Protein AF-0000000084926628 (afdb_homodimer)

pLDDT: mean 93.68, std 7.26, range [48.06, 98.94]

Foldseek 3Di:
DVVVVVPDDVVVVVVVQDFQELFWFALRPDPVLDDPCLVPVPPVQFAADDPPDAHLLDGDPPNVVLQVVVCVLQVFPGKHKALQFLLLLLLLLDVLPDAAAAEEEEAQQDFVSNVVSCQVRNYFYHYFYADADQLQGDGAEGDLVSLLVSLVPDRHQEYEYEAPALQFHGYQLLSNLVSSVVSNHAYEYEDQQVQLQSLQPHAASVNSRHQKYKYNCRGAWQADPSIIMMGGRDDPVSVVSSSVSSSVRGDSGDTVSRVVRSSVRVVSSNVCVNVLVVLVVVQLCVLCVVQVVQWPVVDPRGDSQKTKGFLVQQVDFQVVLVVLCVVLRHDANDRWGGITIRGHHSNCSVDHCVSVSVSVCVSNVPSHPSPDSDTAQHQDDFDQQDGQNVLVPFDKDKDQQLPQAQFFFSAFDADPVVRRTSHGGRTGCHPSSSVNVCRGHNPVCSRPDIGMTGDDD/DVVVVVPDDPVVVVVPQDFQELFWFALRPDPVLDDPCLVPVPPVQFAADDPPDAHLLDGDPPNVVLQVVVCVLQVFPGKHKALQFLLLLLLLLDVLPDAAAAEEEEAQQDFVSNVVSCQVRNYFYHYFYADADQLQGDGAEGDLVSLLVSLVPHRHQEYEYEAPALQFHGYQLLSNLVSSVVSNHAYEYEDQQVQLQSLQPHAASVNSRHQKYKYNCRGAWQADPSIIMMGGRDDPVSVVSSSVSSSVRGDSGDTVSRVVRSSVRVVSSNVCVNVLVVLVVVQLCVLCVVQVVQWPVVDPRGHSQKTKGFLVQQVDFQVVLVVLCVVLRHDANDRWGGITIRGHHSNCSVDHCVSVSVSVCVSNVPSHPRPDSDTAQHQDDFDQQDGQNVLVPFDKDKDQQVPQAQFFFSAFDADPVVRRTSHGGRTGCHPSSSVNVCRGHNPVCSRPDIGMTGDDD

Secondary structure (DSSP, 8-state):
-HHHHHT-HHHHHHTT---EEESSSTTTT-GGGS-HHHHT-TTTT-----SSS--TTS--SHHHHHHHHHHHHHT-SEEEEESSHHHHHHHHHHHHT--TT-EEEEETT--HHHHHHHHHHT-EEEEE---EETTTTEE-PPPHHHHHHHHHH---SEEEEESS-TT-BPP-HHHHHHHHHHTT-EEEEE-GGGTTTGGGTPPPTTTTT-SEEEEEHHHHSS--TT-EEEEE---HHHHHHHHHHHHHHS-SS--HHHHHHHHHHHHHHHHHHHHHHHHHHHHHHHHHGGGGGGBGGGSSSB-TTEEEEETTTTT--HHHHHHHHHHHTEEESEE-SSEEEEE--GGGGGS--HHHHHHHHHHHHS--------PPPPPP---B-S-GGGGGGS-EEEEEGGG-TTPBBSS-B--TTT---SB-TTBB--HHHHHHHHHHH-HHHHHH-EEEEE---/-HHHHHH-HHHHHHTT---EEESSSTTTT-GGGS-HHHHT-TTTT-----SSS--TTS--SHHHHHHHHHHHHHT-SEEEEESSHHHHHHHHHHHHT--TT-EEEEETT--HHHHHHHHHHT-EEEEE---EETTTTEE-PPPHHHHHHHHHH---SEEEEESS-TT-BPP-HHHHHHHHHHTT-EEEEE-GGGTTTGGGTPPPTTTTT-SEEEEEHHHHSS--TT-EEEEE---HHHHHHHHHHHHHHS-SS--HHHHHHHHHHHHHHHHHHHHHHHHHHHHHHHHHGGGGGGBGGGSTTB-TTEEEEETTTTT--HHHHHHHHHHHTEEESEE-SSEEEEE--GGGGGS--HHHHHHHHHHHSS--------PPPPPP---B-S-GGGGGGS-EEEEEGGG-TTPBBSS-B--TTT---SB-TTBB--HHHHHHHHHHH-HHHHHH-EEEEE---

Solvent-accessible surface area (backbone atoms only — not comparable to full-atom values): 47234 Å² total; per-residue (Å²): 110,69,70,54,60,72,66,38,51,53,51,60,57,56,70,68,68,77,56,49,60,24,22,64,30,12,39,54,42,53,56,86,83,49,57,66,69,66,41,51,33,53,41,68,45,51,39,45,71,42,95,87,39,56,31,91,84,64,47,78,45,48,56,34,53,51,47,52,49,49,21,62,74,71,70,34,73,40,63,48,82,35,73,42,17,46,46,47,53,52,42,21,55,50,55,52,72,55,54,75,66,36,44,38,32,30,37,58,80,35,55,45,50,58,57,34,41,29,36,75,51,36,28,35,80,40,78,39,76,47,40,72,40,39,83,78,57,43,72,53,48,63,50,67,67,60,50,51,59,49,58,74,72,50,85,37,55,37,36,43,40,60,33,27,34,91,73,12,38,49,54,67,45,45,63,53,28,54,51,32,53,73,70,69,30,48,38,35,33,43,16,38,75,42,44,48,28,65,38,52,72,40,81,43,54,48,78,32,57,25,36,29,26,33,22,15,36,10,48,28,32,53,21,50,61,20,29,13,39,39,36,25,62,51,55,69,74,57,44,54,46,37,52,51,32,44,46,47,74,42,45,92,44,53,41,40,45,60,52,36,42,35,51,50,22,51,49,48,29,64,74,42,26,43,62,31,39,55,52,31,50,56,51,47,52,64,66,37,58,88,49,39,91,41,30,55,75,72,48,79,64,47,39,82,45,34,46,38,36,34,42,42,78,37,35,47,53,45,68,60,50,53,51,50,30,58,74,69,33,47,40,52,56,37,76,56,63,45,36,37,32,37,33,50,31,50,57,55,41,80,52,83,58,61,70,56,49,52,51,52,46,64,54,55,64,62,67,34,72,72,57,76,86,70,66,41,72,70,79,57,80,61,53,75,78,40,51,48,44,61,44,77,83,50,57,68,44,76,41,40,44,76,70,36,61,76,32,33,27,52,47,55,47,53,50,77,75,88,34,29,52,69,45,43,31,14,18,35,32,38,68,58,41,48,54,38,48,28,69,61,63,30,66,65,48,32,64,71,35,66,38,43,22,48,52,83,127,109,67,70,54,60,73,65,38,52,52,51,59,56,56,70,68,68,77,56,47,59,25,22,64,30,12,38,54,41,52,57,88,82,51,56,66,68,66,42,51,33,52,42,67,45,53,39,46,70,44,94,87,38,56,32,92,83,64,47,77,45,49,57,34,55,50,46,51,50,49,20,62,74,70,70,35,73,39,62,49,81,34,73,42,16,46,46,46,54,52,42,20,56,52,56,52,72,56,55,74,67,35,44,37,31,30,38,58,80,33,54,46,52,60,57,33,41,28,38,75,51,35,29,36,82,41,76,39,76,48,41,73,39,39,82,82,57,42,72,53,48,64,50,67,68,59,52,51,58,50,57,74,72,49,85,37,54,38,36,42,42,59,32,28,35,91,74,12,38,49,54,67,44,47,62,51,29,54,51,33,53,74,71,68,30,49,38,35,33,44,16,39,74,42,43,46,28,64,39,51,74,42,81,42,54,48,79,33,56,26,35,29,27,32,21,14,37,9,48,29,31,53,19,50,61,21,29,14,37,38,37,25,61,52,54,69,74,56,42,52,46,37,50,51,33,43,48,46,76,43,43,91,44,53,41,38,45,60,51,35,42,34,53,50,21,50,50,50,29,63,73,43,27,41,63,31,41,56,51,31,49,54,51,48,52,62,64,38,58,89,50,39,91,41,32,55,76,72,46,79,66,46,39,82,44,33,45,37,37,36,42,42,80,39,36,47,52,43,70,58,51,54,50,50,29,58,74,68,34,46,42,53,55,34,74,57,63,45,37,37,32,36,33,50,30,49,57,55,42,81,54,82,59,61,71,54,48,52,52,52,45,66,54,55,64,62,65,33,73,72,59,74,86,70,66,42,73,70,78,56,82,61,52,76,78,40,50,48,44,62,44,75,82,50,58,68,43,76,41,39,43,76,70,36,62,75,31,34,28,52,49,56,47,54,50,77,74,86,34,29,50,71,44,44,32,13,18,35,34,40,68,59,42,48,53,41,48,28,67,62,64,31,66,66,47,33,66,72,36,66,41,42,23,48,53,82,128

Radius of gyration: 27.92 Å; Cα contacts (8 Å, |Δi|>4): 1906; chains: 2; bounding box: 63×92×66 Å

InterPro domains:
  IPR000310 Orn/Lys/Arg decarboxylase, major domain [PF01276] (21-291)
  IPR008286 Orn/Lys/Arg decarboxylase, C-terminal [PF03711] (394-440)
  IPR015421 Pyridoxal phosphate-dependent transferase, major domain [G3DSA:3.40.640.10] (8-273)
  IPR015424 Pyridoxal phosphate-dependent transferase [SSF53383] (14-347)
  IPR036633 Orn/Lys/Arg decarboxylase, C-terminal domain superfamily [SSF55904] (323-442)
  IPR052357 Orn/Lys/Arg decarboxylase class-I [PTHR43277] (10-442)

Nearest PDB structures (foldseek):
  6y3x-assembly1_A  TM=7.630E-01  e=7.162E-21  Francisella tularensis subsp. novicida
  7p9b-assembly1_A  TM=7.305E-01  e=5.085E-19  Providencia stuartii
  4uqv-assembly3_D  TM=7.202E-01  e=1.427E-14  Methanocaldococcus jannaschii
  6yme-assembly1_A  TM=7.288E-01  e=4.422E-13  Aphanothece halophytica
  4uqv-assembly4_F  TM=6.726E-01  e=8.999E-13  Methanocaldococcus jannaschii

Organism: Caldicellulosiruptor owensensis (strain ATCC 700167 / DSM 13100 / OL) (NCBI:txid632518)

Structure (mmCIF, N/CA/C/O backbone):
data_AF-0000000084926628-model_v1
#
loop_
_entity.id
_entity.type
_entity.pdbx_description
1 polymer 'Orn/Lys/Arg decarboxylase major region'
#
loop_
_atom_site.group_PDB
_atom_site.id
_atom_site.type_symbol
_atom_site.label_atom_id
_atom_site.label_alt_id
_atom_site.label_comp_id
_atom_site.label_asym_id
_atom_site.label_entity_id
_atom_site.label_seq_id
_atom_site.pdbx_PDB_ins_code
_atom_site.Cartn_x
_atom_site.Cartn_y
_atom_site.Cartn_z
_atom_site.occupancy
_atom_site.B_iso_or_equiv
_atom_site.auth_seq_id
_atom_site.auth_comp_id
_atom_site.auth_asym_id
_atom_site.auth_atom_id
_atom_site.pdbx_PDB_model_num
ATOM 1 N N . MET A 1 1 ? -1.359 -4.133 31.547 1 74.25 1 MET A N 1
ATOM 2 C CA . MET A 1 1 ? -0.836 -4.73 30.328 1 74.25 1 MET A CA 1
ATOM 3 C C . MET A 1 1 ? -1.341 -6.16 30.156 1 74.25 1 MET A C 1
ATOM 5 O O . MET A 1 1 ? -1.734 -6.562 29.062 1 74.25 1 MET A O 1
ATOM 9 N N . ARG A 1 2 ? -1.558 -6.844 31.25 1 73.38 2 ARG A N 1
ATOM 10 C CA . ARG A 1 2 ? -2.039 -8.219 31.141 1 73.38 2 ARG A CA 1
ATOM 11 C C . ARG A 1 2 ? -3.482 -8.258 30.641 1 73.38 2 ARG A C 1
ATOM 13 O O . ARG A 1 2 ? -3.838 -9.094 29.812 1 73.38 2 ARG A O 1
ATOM 20 N N . ARG A 1 3 ? -4.215 -7.406 31.078 1 83.31 3 ARG A N 1
ATOM 21 C CA . ARG A 1 3 ? -5.617 -7.344 30.672 1 83.31 3 ARG A CA 1
ATOM 22 C C . ARG A 1 3 ? -5.758 -7.066 29.188 1 83.31 3 ARG A C 1
ATOM 24 O O . ARG A 1 3 ? -6.617 -7.641 28.516 1 83.31 3 ARG A O 1
ATOM 31 N N . ILE A 1 4 ? -4.852 -6.234 28.641 1 89.19 4 ILE A N 1
ATOM 32 C CA . ILE A 1 4 ? -4.879 -5.918 27.219 1 89.19 4 ILE A CA 1
ATOM 33 C C . ILE A 1 4 ? -4.559 -7.168 26.406 1 89.19 4 ILE A C 1
ATOM 35 O O . ILE A 1 4 ? -5.273 -7.496 25.453 1 89.19 4 ILE A O 1
ATOM 39 N N . LEU A 1 5 ? -3.576 -7.891 26.844 1 90 5 LEU A N 1
ATOM 40 C CA . LEU A 1 5 ? -3.1 -9.055 26.109 1 90 5 LEU A CA 1
ATOM 41 C C . LEU A 1 5 ? -4.188 -10.117 26 1 90 5 LEU A C 1
ATOM 43 O O . LEU A 1 5 ? -4.309 -10.797 24.984 1 90 5 LEU A O 1
ATOM 47 N N . GLU A 1 6 ? -4.969 -10.188 27.031 1 88.56 6 GLU A N 1
ATOM 48 C CA . GLU A 1 6 ? -6.035 -11.188 27.078 1 88.56 6 GLU A CA 1
ATOM 49 C C . GLU A 1 6 ? -7.137 -10.844 26.078 1 88.56 6 GLU A C 1
ATOM 51 O O . GLU A 1 6 ? -7.84 -11.742 25.594 1 88.56 6 GLU A O 1
ATOM 56 N N . ASN A 1 7 ? -7.184 -9.648 25.688 1 88.88 7 ASN A N 1
ATOM 57 C CA . ASN A 1 7 ? -8.273 -9.188 24.844 1 88.88 7 ASN A CA 1
ATOM 58 C C . ASN A 1 7 ? -7.879 -9.172 23.375 1 88.88 7 ASN A C 1
ATOM 60 O O . ASN A 1 7 ? -8.711 -8.922 22.5 1 88.88 7 ASN A O 1
ATOM 64 N N . LEU A 1 8 ? -6.629 -9.562 23.172 1 93.38 8 LEU A N 1
ATOM 65 C CA . LEU A 1 8 ? -6.164 -9.516 21.797 1 93.38 8 LEU A CA 1
ATOM 66 C C . LEU A 1 8 ? -6.621 -10.742 21.016 1 93.38 8 LEU A C 1
ATOM 68 O O . LEU A 1 8 ? -6.238 -11.867 21.344 1 93.38 8 LEU A O 1
ATOM 72 N N . LYS A 1 9 ? -7.402 -10.555 19.984 1 93.88 9 LYS A N 1
ATOM 73 C CA . LYS A 1 9 ? -7.961 -11.648 19.188 1 93.88 9 LYS A CA 1
ATOM 74 C C . LYS A 1 9 ? -6.941 -12.172 18.188 1 93.88 9 LYS A C 1
ATOM 76 O O . LYS A 1 9 ? -6.727 -13.383 18.078 1 93.88 9 LYS A O 1
ATOM 81 N N . ILE A 1 10 ? -6.289 -11.289 17.5 1 93.5 10 ILE A N 1
ATOM 82 C CA . ILE A 1 10 ? -5.379 -11.648 16.422 1 93.5 10 ILE A CA 1
ATOM 83 C C . ILE A 1 10 ? -4.113 -12.273 17 1 93.5 10 ILE A C 1
ATOM 85 O O . ILE A 1 10 ? -3.764 -13.406 16.641 1 93.5 10 ILE A O 1
ATOM 89 N N . LEU A 1 11 ? -3.504 -11.617 17.938 1 92.56 11 LEU A N 1
ATOM 90 C CA . LEU A 1 11 ? -2.25 -12.078 18.516 1 92.56 11 LEU A CA 1
ATOM 91 C C . LEU A 1 11 ? -2.43 -13.445 19.172 1 92.56 11 LEU A C 1
ATOM 93 O O . LEU A 1 11 ? -1.588 -14.328 19.016 1 92.56 11 LEU A O 1
ATOM 97 N N . ASN A 1 12 ? -3.494 -13.57 19.875 1 93.31 12 ASN A N 1
ATOM 98 C CA . ASN A 1 12 ? -3.717 -14.797 20.625 1 93.31 12 ASN A CA 1
ATOM 99 C C . ASN A 1 12 ? -3.975 -15.984 19.719 1 93.31 12 ASN A C 1
ATOM 101 O O . ASN A 1 12 ? -3.641 -17.125 20.047 1 93.31 12 ASN A O 1
ATOM 105 N N . ASN A 1 13 ? -4.531 -15.766 18.578 1 90.81 13 ASN A N 1
ATOM 106 C CA . ASN A 1 13 ? -4.711 -16.844 17.609 1 90.81 13 ASN A CA 1
ATOM 107 C C . ASN A 1 13 ? -3.412 -17.156 16.875 1 90.81 13 ASN A C 1
ATOM 109 O O . ASN A 1 13 ? -3.115 -18.328 16.625 1 90.81 13 ASN A O 1
ATOM 113 N N . LEU A 1 14 ? -2.643 -16.172 16.625 1 89.5 14 LEU A N 1
ATOM 114 C CA . LEU A 1 14 ? -1.388 -16.375 15.906 1 89.5 14 LEU A CA 1
ATOM 115 C C . LEU A 1 14 ? -0.381 -17.125 16.781 1 89.5 14 LEU A C 1
ATOM 117 O O . LEU A 1 14 ? 0.469 -17.844 16.266 1 89.5 14 LEU A O 1
ATOM 121 N N . LYS A 1 15 ? -0.484 -16.984 18.047 1 89.31 15 LYS A N 1
ATOM 122 C CA . LYS A 1 15 ? 0.419 -17.641 19 1 89.31 15 LYS A CA 1
ATOM 123 C C . LYS A 1 15 ? 0.349 -19.156 18.875 1 89.31 15 LYS A C 1
ATOM 125 O O . LYS A 1 15 ? 1.307 -19.859 19.203 1 89.31 15 LYS A O 1
ATOM 130 N N . THR A 1 16 ? -0.641 -19.594 18.391 1 85.5 16 THR A N 1
ATOM 131 C CA . THR A 1 16 ? -0.864 -21.031 18.359 1 85.5 16 THR A CA 1
ATOM 132 C C . THR A 1 16 ? -0.32 -21.641 17.062 1 85.5 16 THR A C 1
ATOM 134 O O . THR A 1 16 ? -0.328 -22.859 16.891 1 85.5 16 THR A O 1
ATOM 137 N N . TYR A 1 17 ? 0.209 -20.812 16.266 1 86.94 17 TYR A N 1
ATOM 138 C CA . TYR A 1 17 ? 0.706 -21.281 14.977 1 86.94 17 TYR A CA 1
ATOM 139 C C . TYR A 1 17 ? 2.082 -21.922 15.117 1 86.94 17 TYR A C 1
ATOM 141 O O . TYR A 1 17 ? 3.102 -21.234 15.078 1 86.94 17 TYR A O 1
ATOM 149 N N . ASN A 1 18 ? 2.143 -23.188 15.273 1 84.69 18 ASN A N 1
ATOM 150 C CA . ASN A 1 18 ? 3.379 -23.953 15.391 1 84.69 18 ASN A CA 1
ATOM 151 C C . ASN A 1 18 ? 3.449 -25.062 14.352 1 84.69 18 ASN A C 1
ATOM 153 O O . ASN A 1 18 ? 3.229 -26.234 14.664 1 84.69 18 ASN A O 1
ATOM 157 N N . PHE A 1 19 ? 3.879 -24.688 13.125 1 89.94 19 PHE A N 1
ATOM 158 C CA . PHE A 1 19 ? 3.869 -25.609 12 1 89.94 19 PHE A CA 1
ATOM 159 C C . PHE A 1 19 ? 5.141 -25.469 11.172 1 89.94 19 PHE A C 1
ATOM 161 O O . PHE A 1 19 ? 5.836 -24.453 11.266 1 89.94 19 PHE A O 1
ATOM 168 N N . LEU A 1 20 ? 5.465 -26.594 10.555 1 93.5 20 LEU A N 1
ATOM 169 C CA . LEU A 1 20 ? 6.41 -26.484 9.445 1 93.5 20 LEU A CA 1
ATOM 170 C C . LEU A 1 20 ? 5.82 -25.641 8.312 1 93.5 20 LEU A C 1
ATOM 172 O O . LEU A 1 20 ? 4.789 -26 7.746 1 93.5 20 LEU A O 1
ATOM 176 N N . ARG A 1 21 ? 6.539 -24.531 8.07 1 94.69 21 ARG A N 1
ATOM 177 C CA . ARG A 1 21 ? 6.02 -23.594 7.074 1 94.69 21 ARG A CA 1
ATOM 178 C C . ARG A 1 21 ? 6.551 -23.922 5.684 1 94.69 21 ARG A C 1
ATOM 180 O O . ARG A 1 21 ? 7.723 -23.688 5.387 1 94.69 21 ARG A O 1
ATOM 187 N N . LEU A 1 22 ? 5.707 -24.422 4.883 1 96.12 22 LEU A N 1
ATOM 188 C CA . LEU A 1 22 ? 6.043 -24.609 3.475 1 96.12 22 LEU A CA 1
ATOM 189 C C . LEU A 1 22 ? 5.188 -23.719 2.582 1 96.12 22 LEU A C 1
ATOM 191 O O . LEU A 1 22 ? 4.543 -24.203 1.65 1 96.12 22 LEU A O 1
ATOM 195 N N . HIS A 1 23 ? 5.121 -22.469 3.035 1 95 23 HIS A N 1
ATOM 196 C CA . HIS A 1 23 ? 4.438 -21.344 2.414 1 95 23 HIS A CA 1
ATOM 197 C C . HIS A 1 23 ? 5.199 -20.047 2.639 1 95 23 HIS A C 1
ATOM 199 O O . HIS A 1 23 ? 6.203 -20.031 3.354 1 95 23 HIS A O 1
ATOM 205 N N . MET A 1 24 ? 4.84 -19.031 1.979 1 93.5 24 MET A N 1
ATOM 206 C CA . MET A 1 24 ? 5.418 -17.703 2.209 1 93.5 24 MET A CA 1
ATOM 207 C C . MET A 1 24 ? 5.105 -17.203 3.619 1 93.5 24 MET A C 1
ATOM 209 O O . MET A 1 24 ? 4.105 -17.625 4.215 1 93.5 24 MET A O 1
ATOM 213 N N . PRO A 1 25 ? 5.992 -16.391 4.203 1 95.94 25 PRO A N 1
ATOM 214 C CA . PRO A 1 25 ? 7.137 -15.719 3.578 1 95.94 25 PRO A CA 1
ATOM 215 C C . PRO A 1 25 ? 8.398 -16.578 3.576 1 95.94 25 PRO A C 1
ATOM 217 O O . PRO A 1 25 ? 8.406 -17.672 4.164 1 95.94 25 PRO A O 1
ATOM 220 N N . GLY A 1 26 ? 9.359 -16.094 2.912 1 96.56 26 GLY A N 1
ATOM 221 C CA . GLY A 1 26 ? 10.555 -16.859 2.605 1 96.56 26 GLY A CA 1
ATOM 222 C C . GLY A 1 26 ? 11.422 -17.125 3.822 1 96.56 26 GLY A C 1
ATOM 223 O O . GLY A 1 26 ? 12.164 -18.109 3.854 1 96.56 26 GLY A O 1
ATOM 224 N N . HIS A 1 27 ? 11.328 -16.328 4.859 1 96.06 27 HIS A N 1
ATOM 225 C CA . HIS A 1 27 ? 12.172 -16.531 6.035 1 96.06 27 HIS A CA 1
ATOM 226 C C . HIS A 1 27 ? 11.617 -17.641 6.922 1 96.06 27 HIS A C 1
ATOM 228 O O . HIS A 1 27 ? 12.289 -18.094 7.852 1 96.06 27 HIS A O 1
ATOM 234 N N . LYS A 1 28 ? 10.406 -18.078 6.688 1 95.31 28 LYS A N 1
ATOM 235 C CA . LYS A 1 28 ? 9.805 -19.266 7.289 1 95.31 28 LYS A CA 1
ATOM 236 C C . LYS A 1 28 ? 9.672 -19.109 8.805 1 95.31 28 LYS A C 1
ATOM 238 O O . LYS A 1 28 ? 9.625 -20.094 9.531 1 95.31 28 LYS A O 1
ATOM 243 N N . GLY A 1 29 ? 9.75 -17.922 9.242 1 93 29 GLY A N 1
ATOM 244 C CA . GLY A 1 29 ? 9.641 -17.672 10.672 1 93 29 GLY A CA 1
ATOM 245 C C . GLY A 1 29 ? 10.875 -18.094 11.445 1 93 29 GLY A C 1
ATOM 246 O O . GLY A 1 29 ? 10.844 -18.172 12.68 1 93 29 GLY A O 1
ATOM 247 N N . ARG A 1 30 ? 11.945 -18.281 10.789 1 92.69 30 ARG A N 1
ATOM 248 C CA . ARG A 1 30 ? 13.164 -18.781 11.414 1 92.69 30 ARG A CA 1
ATOM 249 C C . ARG A 1 30 ? 13.977 -17.656 12.016 1 92.69 30 ARG A C 1
ATOM 251 O O . ARG A 1 30 ? 14.531 -16.828 11.289 1 92.69 30 ARG A O 1
ATOM 258 N N . GLU A 1 31 ? 14.227 -17.766 13.266 1 90.94 31 GLU A N 1
ATOM 259 C CA . GLU A 1 31 ? 14.906 -16.688 13.977 1 90.94 31 GLU A CA 1
ATOM 260 C C . GLU A 1 31 ? 16.422 -16.781 13.805 1 90.94 31 GLU A C 1
ATOM 262 O O . GLU A 1 31 ? 17.109 -15.758 13.867 1 90.94 31 GLU A O 1
ATOM 267 N N . GLU A 1 32 ? 16.922 -17.906 13.523 1 89.5 32 GLU A N 1
ATOM 268 C CA . GLU A 1 32 ? 18.344 -18.188 13.547 1 89.5 32 GLU A CA 1
ATOM 269 C C . GLU A 1 32 ? 19.078 -17.438 12.438 1 89.5 32 GLU A C 1
ATOM 271 O O . GLU A 1 32 ? 20.297 -17.219 12.508 1 89.5 32 GLU A O 1
ATOM 276 N N . ILE A 1 33 ? 18.328 -17 11.484 1 91.75 33 ILE A N 1
ATOM 277 C CA . ILE A 1 33 ? 19 -16.391 10.344 1 91.75 33 ILE A CA 1
ATOM 278 C C . ILE A 1 33 ? 19.078 -14.875 10.539 1 91.75 33 ILE A C 1
ATOM 280 O O . ILE A 1 33 ? 19.672 -14.164 9.719 1 91.75 33 ILE A O 1
ATOM 284 N N . PHE A 1 34 ? 18.516 -14.383 11.594 1 93.62 34 PHE A N 1
ATOM 285 C CA . PHE A 1 34 ? 18.484 -12.945 11.828 1 93.62 34 PHE A CA 1
ATOM 286 C C . PHE A 1 34 ? 19.328 -12.578 13.047 1 93.62 34 PHE A C 1
ATOM 288 O O . PHE A 1 34 ? 19.25 -13.242 14.078 1 93.62 34 PHE A O 1
ATOM 295 N N . PRO A 1 35 ? 20.172 -11.562 12.883 1 94.38 35 PRO A N 1
ATOM 296 C CA . PRO A 1 35 ? 20.859 -11.062 14.07 1 94.38 35 PRO A CA 1
ATOM 297 C C . PRO A 1 35 ? 19.922 -10.352 15.047 1 94.38 35 PRO A C 1
ATOM 299 O O . PRO A 1 35 ? 18.812 -9.961 14.672 1 94.38 35 PRO A O 1
ATOM 302 N N . ASP A 1 36 ? 20.375 -10.086 16.219 1 91.94 36 ASP A N 1
ATOM 303 C CA . ASP A 1 36 ? 19.547 -9.531 17.297 1 91.94 36 ASP A CA 1
ATOM 304 C C . ASP A 1 36 ? 19.016 -8.148 16.922 1 91.94 36 ASP A C 1
ATOM 306 O O . ASP A 1 36 ? 17.891 -7.797 17.266 1 91.94 36 ASP A O 1
ATOM 310 N N . ILE A 1 37 ? 19.781 -7.438 16.281 1 91.44 37 ILE A N 1
ATOM 311 C CA . ILE A 1 37 ? 19.406 -6.062 15.977 1 91.44 37 ILE A CA 1
ATOM 312 C C . ILE A 1 37 ? 18.188 -6.059 15.039 1 91.44 37 ILE A C 1
ATOM 314 O O . ILE A 1 37 ? 17.359 -5.152 15.102 1 91.44 37 ILE A O 1
ATOM 318 N N . ILE A 1 38 ? 18.078 -7.07 14.219 1 91.69 38 ILE A N 1
ATOM 319 C CA . ILE A 1 38 ? 16.953 -7.191 13.312 1 91.69 38 ILE A CA 1
ATOM 320 C C . ILE A 1 38 ? 15.742 -7.738 14.078 1 91.69 38 ILE A C 1
ATOM 322 O O . ILE A 1 38 ? 14.617 -7.258 13.898 1 91.69 38 ILE A O 1
ATOM 326 N N . LYS A 1 39 ? 15.961 -8.656 14.953 1 90.88 39 LYS A N 1
ATOM 327 C CA . LYS A 1 39 ? 14.883 -9.25 15.742 1 90.88 39 LYS A CA 1
ATOM 328 C C . LYS A 1 39 ? 14.273 -8.227 16.703 1 90.88 39 LYS A C 1
ATOM 330 O O . LYS A 1 39 ? 13.078 -8.289 17 1 90.88 39 LYS A O 1
ATOM 335 N N . ASN A 1 40 ? 15.102 -7.285 17.062 1 88.5 40 ASN A N 1
ATOM 336 C CA . ASN A 1 40 ? 14.656 -6.266 18.016 1 88.5 40 ASN A CA 1
ATOM 337 C C . ASN A 1 40 ? 14.516 -4.902 17.344 1 88.5 40 ASN A C 1
ATOM 339 O O . ASN A 1 40 ? 14.812 -3.875 17.953 1 88.5 40 ASN A O 1
ATOM 343 N N . ILE A 1 41 ? 14.086 -4.953 16.219 1 89.12 41 ILE A N 1
ATOM 344 C CA . ILE A 1 41 ? 14.102 -3.748 15.398 1 89.12 41 ILE A CA 1
ATOM 345 C C . ILE A 1 41 ? 12.984 -2.811 15.844 1 89.12 41 ILE A C 1
ATOM 347 O O . ILE A 1 41 ? 13.102 -1.589 15.711 1 89.12 41 ILE A O 1
ATOM 351 N N . TYR A 1 42 ? 11.852 -3.271 16.406 1 88.75 42 TYR A N 1
ATOM 352 C CA . TYR A 1 42 ? 10.758 -2.469 16.953 1 88.75 42 TYR A CA 1
ATOM 353 C C . TYR A 1 42 ? 10.984 -2.158 18.422 1 88.75 42 TYR A C 1
ATOM 355 O O . TYR A 1 42 ? 11.57 -2.965 19.156 1 88.75 42 TYR A O 1
ATOM 363 N N . PRO A 1 43 ? 10.594 -1.089 18.891 1 91.19 43 PRO A N 1
ATOM 364 C CA . PRO A 1 43 ? 9.969 0.026 18.172 1 91.19 43 PRO A CA 1
ATOM 365 C C . PRO A 1 43 ? 10.977 1.089 17.734 1 91.19 43 PRO A C 1
ATOM 367 O O . PRO A 1 43 ? 10.633 2.01 17 1 91.19 43 PRO A O 1
ATOM 370 N N . GLY A 1 44 ? 12.172 0.909 18.125 1 90.5 44 GLY A N 1
ATOM 371 C CA . GLY A 1 44 ? 13.18 1.949 18.016 1 90.5 44 GLY A CA 1
ATOM 372 C C . GLY A 1 44 ? 13.438 2.381 16.578 1 90.5 44 GLY A C 1
ATOM 373 O O . GLY A 1 44 ? 13.664 3.562 16.312 1 90.5 44 GLY A O 1
ATOM 374 N N . PHE A 1 45 ? 13.305 1.46 15.664 1 91.94 45 PHE A N 1
ATOM 375 C CA . PHE A 1 45 ? 13.648 1.754 14.273 1 91.94 45 PHE A CA 1
ATOM 376 C C . PHE A 1 45 ? 12.398 2.109 13.477 1 91.94 45 PHE A C 1
ATOM 378 O O . PHE A 1 45 ? 12.492 2.404 12.281 1 91.94 45 PHE A O 1
ATOM 385 N N . ASP A 1 46 ? 11.281 2.051 14.156 1 93.88 46 ASP A N 1
ATOM 386 C CA . ASP A 1 46 ? 10.062 2.438 13.469 1 93.88 46 ASP A CA 1
ATOM 387 C C . ASP A 1 46 ? 9.984 3.953 13.289 1 93.88 46 ASP A C 1
ATOM 389 O O . ASP A 1 46 ? 9.352 4.645 14.094 1 93.88 46 ASP A O 1
ATOM 393 N N . LEU A 1 47 ? 10.602 4.375 12.227 1 92.31 47 LEU A N 1
ATOM 394 C CA . LEU A 1 47 ? 10.688 5.773 11.82 1 92.31 47 LEU A CA 1
ATOM 395 C C . LEU A 1 47 ? 10.133 5.961 10.414 1 92.31 47 LEU A C 1
ATOM 397 O O . LEU A 1 47 ? 9.844 4.984 9.719 1 92.31 47 LEU A O 1
ATOM 401 N N . THR A 1 48 ? 9.859 7.176 10.117 1 87.06 48 THR A N 1
ATOM 402 C CA . THR A 1 48 ? 9.562 7.594 8.75 1 87.06 48 THR A CA 1
ATOM 403 C C . THR A 1 48 ? 10.438 8.773 8.336 1 87.06 48 THR A C 1
ATOM 405 O O . THR A 1 48 ? 11.5 9 8.93 1 87.06 48 THR A O 1
ATOM 408 N N . GLU A 1 49 ? 10.07 9.43 7.266 1 85.56 49 GLU A N 1
ATOM 409 C CA . GLU A 1 49 ? 10.859 10.562 6.789 1 85.56 49 GLU A CA 1
ATOM 410 C C . GLU A 1 49 ? 10.781 11.734 7.77 1 85.56 49 GLU A C 1
ATOM 412 O O . GLU A 1 49 ? 9.703 12.094 8.227 1 85.56 49 GLU A O 1
ATOM 417 N N . THR A 1 50 ? 11.953 12.148 8.211 1 83.56 50 THR A N 1
ATOM 418 C CA . THR A 1 50 ? 12.125 13.352 9.016 1 83.56 50 THR A CA 1
ATOM 419 C C . THR A 1 50 ? 13.242 14.219 8.461 1 83.56 50 THR A C 1
ATOM 421 O O . THR A 1 50 ? 13.812 13.914 7.414 1 83.56 50 THR A O 1
ATOM 424 N N . LEU A 1 51 ? 13.484 15.227 9.094 1 79.62 51 LEU A N 1
ATOM 425 C CA . LEU A 1 51 ? 14.617 16.078 8.742 1 79.62 51 LEU A CA 1
ATOM 426 C C . LEU A 1 51 ? 15.93 15.297 8.852 1 79.62 51 LEU A C 1
ATOM 428 O O . LEU A 1 51 ? 16.891 15.602 8.141 1 79.62 51 LEU A O 1
ATOM 432 N N . TRP A 1 52 ? 15.883 14.234 9.648 1 82.88 52 TRP A N 1
ATOM 433 C CA . TRP A 1 52 ? 17.141 13.539 9.938 1 82.88 52 TRP A CA 1
ATOM 434 C C . TRP A 1 52 ? 17.156 12.172 9.266 1 82.88 52 TRP A C 1
ATOM 436 O O . TRP A 1 52 ? 18.156 11.453 9.352 1 82.88 52 TRP A O 1
ATOM 446 N N . THR A 1 53 ? 16.078 11.961 8.695 1 89.5 53 THR A N 1
ATOM 447 C CA . THR A 1 53 ? 16.047 10.656 8.039 1 89.5 53 THR A CA 1
ATOM 448 C C . THR A 1 53 ? 15.859 10.812 6.535 1 89.5 53 THR A C 1
ATOM 450 O O . THR A 1 53 ? 15.359 11.836 6.066 1 89.5 53 THR A O 1
ATOM 453 N N . ASP A 1 54 ? 16.375 10.062 5.668 1 92.38 54 ASP A N 1
ATOM 454 C CA . ASP A 1 54 ? 16.172 10.047 4.223 1 92.38 54 ASP A CA 1
ATOM 455 C C . ASP A 1 54 ? 14.711 9.805 3.879 1 92.38 54 ASP A C 1
ATOM 457 O O . ASP A 1 54 ? 13.852 9.789 4.766 1 92.38 54 ASP A O 1
ATOM 461 N N . ASN A 1 55 ? 14.383 9.883 2.623 1 92 55 ASN A N 1
ATOM 462 C CA . ASN A 1 55 ? 13.008 9.742 2.146 1 92 55 ASN A CA 1
ATOM 463 C C . ASN A 1 55 ? 12.898 8.664 1.074 1 92 55 ASN A C 1
ATOM 465 O O . ASN A 1 55 ? 13.469 8.797 -0.01 1 92 55 ASN A O 1
ATOM 469 N N . LEU A 1 56 ? 12.164 7.641 1.394 1 92 56 LEU A N 1
ATOM 470 C CA . LEU A 1 56 ? 12.031 6.512 0.478 1 92 56 LEU A CA 1
ATOM 471 C C . LEU A 1 56 ? 11.453 6.957 -0.857 1 92 56 LEU A C 1
ATOM 473 O O . LEU A 1 56 ? 11.836 6.449 -1.911 1 92 56 LEU A O 1
ATOM 477 N N . LEU A 1 57 ? 10.523 7.926 -0.848 1 92.25 57 LEU A N 1
ATOM 478 C CA . LEU A 1 57 ? 9.82 8.352 -2.055 1 92.25 57 LEU A CA 1
ATOM 479 C C . LEU A 1 57 ? 10.641 9.375 -2.828 1 92.25 57 LEU A C 1
ATOM 481 O O . LEU A 1 57 ? 10.336 9.68 -3.984 1 92.25 57 LEU A O 1
ATOM 485 N N . GLU A 1 58 ? 11.609 9.938 -2.209 1 91.06 58 GLU A N 1
ATOM 486 C CA . GLU A 1 58 ? 12.586 10.836 -2.832 1 91.06 58 GLU A CA 1
ATOM 487 C C . GLU A 1 58 ? 13.969 10.656 -2.217 1 91.06 58 GLU A C 1
ATOM 489 O O . GLU A 1 58 ? 14.5 11.586 -1.603 1 91.06 58 GLU A O 1
ATOM 494 N N . PRO A 1 59 ? 14.547 9.547 -2.473 1 94.88 59 PRO A N 1
ATOM 495 C CA . PRO A 1 59 ? 15.805 9.227 -1.798 1 94.88 59 PRO A CA 1
ATOM 496 C C . PRO A 1 59 ? 16.953 10.141 -2.223 1 94.88 59 PRO A C 1
ATOM 498 O O . PRO A 1 59 ? 17.141 10.383 -3.418 1 94.88 59 PRO A O 1
ATOM 501 N N . ARG A 1 60 ? 17.719 10.609 -1.28 1 93.12 60 ARG A N 1
ATOM 502 C CA . ARG A 1 60 ? 18.844 11.5 -1.555 1 93.12 60 ARG A CA 1
ATOM 503 C C . ARG A 1 60 ? 20.094 11.055 -0.808 1 93.12 60 ARG A C 1
ATOM 505 O O . ARG A 1 60 ? 21.203 11.43 -1.172 1 93.12 60 ARG A O 1
ATOM 512 N N . GLY A 1 61 ? 19.953 10.25 0.214 1 95.44 61 GLY A N 1
ATOM 513 C CA . GLY A 1 61 ? 21.062 9.828 1.061 1 95.44 61 GLY A CA 1
ATOM 514 C C . GLY A 1 61 ? 21.281 8.328 1.046 1 95.44 61 GLY A C 1
ATOM 515 O O . GLY A 1 61 ? 21.516 7.738 -0.014 1 95.44 61 GLY A O 1
ATOM 516 N N . TYR A 1 62 ? 21.188 7.77 2.248 1 95.5 62 TYR A N 1
ATOM 517 C CA . TYR A 1 62 ? 21.562 6.371 2.404 1 95.5 62 TYR A CA 1
ATOM 518 C C . TYR A 1 62 ? 20.578 5.449 1.698 1 95.5 62 TYR A C 1
ATOM 520 O O . TYR A 1 62 ? 20.938 4.352 1.269 1 95.5 62 TYR A O 1
ATOM 528 N N . ILE A 1 63 ? 19.375 5.875 1.525 1 97.06 63 ILE A N 1
ATOM 529 C CA . ILE A 1 63 ? 18.422 5.059 0.785 1 97.06 63 ILE A CA 1
ATOM 530 C C . ILE A 1 63 ? 18.781 5.055 -0.698 1 97.06 63 ILE A C 1
ATOM 532 O O . ILE A 1 63 ? 18.719 4.016 -1.358 1 97.06 63 ILE A O 1
ATOM 536 N N . LYS A 1 64 ? 19.156 6.227 -1.206 1 97.38 64 LYS A N 1
ATOM 537 C CA . LYS A 1 64 ? 19.641 6.305 -2.586 1 97.38 64 LYS A CA 1
ATOM 538 C C . LYS A 1 64 ? 20.844 5.41 -2.807 1 97.38 64 LYS A C 1
ATOM 540 O O . LYS A 1 64 ? 20.938 4.719 -3.822 1 97.38 64 LYS A O 1
ATOM 545 N N . GLU A 1 65 ? 21.75 5.477 -1.865 1 97.38 65 GLU A N 1
ATOM 546 C CA . GLU A 1 65 ? 22.953 4.641 -1.953 1 97.38 65 GLU A CA 1
ATOM 547 C C . GLU A 1 65 ? 22.578 3.158 -2.016 1 97.38 65 GLU A C 1
ATOM 549 O O . GLU A 1 65 ? 23.156 2.404 -2.807 1 97.38 65 GLU A O 1
ATOM 554 N N . PHE A 1 66 ? 21.719 2.812 -1.2 1 97.5 66 PHE A N 1
ATOM 555 C CA . PHE A 1 66 ? 21.234 1.438 -1.181 1 97.5 66 PHE A CA 1
ATOM 556 C C . PHE A 1 66 ? 20.625 1.059 -2.525 1 97.5 66 PHE A C 1
ATOM 558 O O . PHE A 1 66 ? 20.969 0.027 -3.104 1 97.5 66 PHE A O 1
ATOM 565 N N . LEU A 1 67 ? 19.734 1.882 -3.105 1 98.31 67 LEU A N 1
ATOM 566 C CA . LEU A 1 67 ? 19.047 1.602 -4.363 1 98.31 67 LEU A CA 1
ATOM 567 C C . LEU A 1 67 ? 20.031 1.626 -5.531 1 98.31 67 LEU A C 1
ATOM 569 O O . LEU A 1 67 ? 19.875 0.867 -6.492 1 98.31 67 LEU A O 1
ATOM 573 N N . ASP A 1 68 ? 21.016 2.473 -5.469 1 98.12 68 ASP A N 1
ATOM 574 C CA . ASP A 1 68 ? 22.078 2.457 -6.48 1 98.12 68 ASP A CA 1
ATOM 575 C C . ASP A 1 68 ? 22.812 1.119 -6.484 1 98.12 68 ASP A C 1
ATOM 577 O O . ASP A 1 68 ? 23.172 0.607 -7.547 1 98.12 68 ASP A O 1
ATOM 581 N N . GLY A 1 69 ? 23.031 0.619 -5.258 1 98 69 GLY A N 1
ATOM 582 C CA . GLY A 1 69 ? 23.625 -0.705 -5.152 1 98 69 GLY A CA 1
ATOM 583 C C . GLY A 1 69 ? 22.766 -1.793 -5.773 1 98 69 GLY A C 1
ATOM 584 O O . GLY A 1 69 ? 23.297 -2.725 -6.391 1 98 69 GLY A O 1
ATOM 585 N N . ILE A 1 70 ? 21.5 -1.662 -5.613 1 98.38 70 ILE A N 1
ATOM 586 C CA . ILE A 1 70 ? 20.562 -2.6 -6.215 1 98.38 70 ILE A CA 1
ATOM 587 C C . ILE A 1 70 ? 20.688 -2.537 -7.738 1 98.38 70 ILE A C 1
ATOM 589 O O . ILE A 1 70 ? 20.75 -3.572 -8.406 1 98.38 70 ILE A O 1
ATOM 593 N N . ASN A 1 71 ? 20.688 -1.344 -8.289 1 98.62 71 ASN A N 1
ATOM 594 C CA . ASN A 1 71 ? 20.797 -1.163 -9.734 1 98.62 71 ASN A CA 1
ATOM 595 C C . ASN A 1 71 ? 22.094 -1.764 -10.273 1 98.62 71 ASN A C 1
ATOM 597 O O . ASN A 1 71 ? 22.094 -2.373 -11.344 1 98.62 71 ASN A O 1
ATOM 601 N N . THR A 1 72 ? 23.125 -1.614 -9.539 1 98.44 72 THR A N 1
ATOM 602 C CA . THR A 1 72 ? 24.406 -2.189 -9.945 1 98.44 72 THR A CA 1
ATOM 603 C C . THR A 1 72 ? 24.328 -3.713 -9.945 1 98.44 72 THR A C 1
ATOM 605 O O . THR A 1 72 ? 24.781 -4.359 -10.891 1 98.44 72 THR A O 1
ATOM 608 N N . PHE A 1 73 ? 23.797 -4.262 -8.969 1 98.25 73 PHE A N 1
ATOM 609 C CA . PHE A 1 73 ? 23.719 -5.707 -8.797 1 98.25 73 PHE A CA 1
ATOM 610 C C . PHE A 1 73 ? 22.875 -6.336 -9.898 1 98.25 73 PHE A C 1
ATOM 612 O O . PHE A 1 73 ? 23.25 -7.359 -10.469 1 98.25 73 PHE A O 1
ATOM 619 N N . PHE A 1 74 ? 21.75 -5.676 -10.258 1 98.56 74 PHE A N 1
ATOM 620 C CA . PHE A 1 74 ? 20.812 -6.25 -11.219 1 98.56 74 PHE A CA 1
ATOM 621 C C . PHE A 1 74 ? 21.094 -5.75 -12.625 1 98.56 74 PHE A C 1
ATOM 623 O O . PHE A 1 74 ? 20.562 -6.293 -13.602 1 98.56 74 PHE A O 1
ATOM 630 N N . GLY A 1 75 ? 21.875 -4.727 -12.758 1 98.31 75 GLY A N 1
ATOM 631 C CA . GLY A 1 75 ? 22.094 -4.105 -14.055 1 98.31 75 GLY A CA 1
ATOM 632 C C . GLY A 1 75 ? 20.891 -3.34 -14.562 1 98.31 75 GLY A C 1
ATOM 633 O O . GLY A 1 75 ? 20.625 -3.322 -15.766 1 98.31 75 GLY A O 1
ATOM 634 N N . SER A 1 76 ? 20.094 -2.783 -13.672 1 98.62 76 SER A N 1
ATOM 635 C CA . SER A 1 76 ? 18.875 -2.062 -14.039 1 98.62 76 SER A CA 1
ATOM 636 C C . SER A 1 76 ? 19.125 -0.566 -14.164 1 98.62 76 SER A C 1
ATOM 638 O O . SER A 1 76 ? 20.031 -0.029 -13.508 1 98.62 76 SER A O 1
ATOM 640 N N . ASN A 1 77 ? 18.312 0.141 -14.977 1 98.56 77 ASN A N 1
ATOM 641 C CA . ASN A 1 77 ? 18.359 1.594 -15.109 1 98.56 77 ASN A CA 1
ATOM 642 C C . ASN A 1 77 ? 17.688 2.285 -13.93 1 98.56 77 ASN A C 1
ATOM 644 O O . ASN A 1 77 ? 18 3.434 -13.609 1 98.56 77 ASN A O 1
ATOM 648 N N . TYR A 1 78 ? 16.766 1.597 -13.328 1 98.56 78 TYR A N 1
ATOM 649 C CA . TYR A 1 78 ? 15.984 2.15 -12.227 1 98.56 78 TYR A CA 1
ATOM 650 C C . TYR A 1 78 ? 15.445 1.043 -11.328 1 98.56 78 TYR A C 1
ATOM 652 O O . TYR A 1 78 ? 15.125 -0.051 -11.805 1 98.56 78 TYR A O 1
ATOM 660 N N . SER A 1 79 ? 15.414 1.332 -10.062 1 98.75 79 SER A N 1
ATOM 661 C CA . SER A 1 79 ? 14.805 0.403 -9.117 1 98.75 79 SER A CA 1
ATOM 662 C C . SER A 1 79 ? 13.992 1.144 -8.062 1 98.75 79 SER A C 1
ATOM 664 O O . SER A 1 79 ? 14.211 2.33 -7.816 1 98.75 79 SER A O 1
ATOM 666 N N . PHE A 1 80 ? 13.031 0.492 -7.5 1 98.69 80 PHE A N 1
ATOM 667 C CA . PHE A 1 80 ? 12.188 0.979 -6.418 1 98.69 80 PHE A CA 1
ATOM 668 C C . PHE A 1 80 ? 11.852 -0.144 -5.441 1 98.69 80 PHE A C 1
ATOM 670 O O . PHE A 1 80 ? 11.469 -1.24 -5.855 1 98.69 80 PHE A O 1
ATOM 677 N N . LEU A 1 81 ? 12.086 0.089 -4.18 1 98.56 81 LEU A N 1
ATOM 678 C CA . LEU A 1 81 ? 11.68 -0.853 -3.143 1 98.56 81 LEU A CA 1
ATOM 679 C C . LEU A 1 81 ? 10.312 -0.479 -2.572 1 98.56 81 LEU A C 1
ATOM 681 O O . LEU A 1 81 ? 10.141 0.618 -2.035 1 98.56 81 LEU A O 1
ATOM 685 N N . SER A 1 82 ? 9.352 -1.392 -2.725 1 98.56 82 SER A N 1
ATOM 686 C CA . SER A 1 82 ? 8 -1.143 -2.238 1 98.56 82 SER A CA 1
ATOM 687 C C . SER A 1 82 ? 7.742 -1.874 -0.926 1 98.56 82 SER A C 1
ATOM 689 O O . SER A 1 82 ? 8.164 -3.02 -0.754 1 98.56 82 SER A O 1
ATOM 691 N N . LEU A 1 83 ? 7.074 -1.223 -0.07 1 97.75 83 LEU A N 1
ATOM 692 C CA . LEU A 1 83 ? 6.648 -1.814 1.193 1 97.75 83 LEU A CA 1
ATOM 693 C C . LEU A 1 83 ? 5.152 -2.107 1.179 1 97.75 83 LEU A C 1
ATOM 695 O O . LEU A 1 83 ? 4.523 -2.201 2.234 1 97.75 83 LEU A O 1
ATOM 699 N N . GLN A 1 84 ? 4.617 -2.158 -0.062 1 98.06 84 GLN A N 1
ATOM 700 C CA . GLN A 1 84 ? 3.213 -2.479 -0.282 1 98.06 84 GLN A CA 1
ATOM 701 C C . GLN A 1 84 ? 3.061 -3.662 -1.231 1 98.06 84 GLN A C 1
ATOM 703 O O . GLN A 1 84 ? 2.051 -3.781 -1.928 1 98.06 84 GLN A O 1
ATOM 708 N N . GLY A 1 85 ? 4.098 -4.453 -1.385 1 97.44 85 GLY A N 1
ATOM 709 C CA . GLY A 1 85 ? 4.055 -5.695 -2.139 1 97.44 85 GLY A CA 1
ATOM 710 C C . GLY A 1 85 ? 4.184 -5.488 -3.637 1 97.44 85 GLY A C 1
ATOM 711 O O . GLY A 1 85 ? 4.266 -4.352 -4.105 1 97.44 85 GLY A O 1
ATOM 712 N N . SER A 1 86 ? 4.207 -6.621 -4.336 1 98.12 86 SER A N 1
ATOM 713 C CA . SER A 1 86 ? 4.242 -6.602 -5.797 1 98.12 86 SER A CA 1
ATOM 714 C C . SER A 1 86 ? 2.955 -6.02 -6.371 1 98.12 86 SER A C 1
ATOM 716 O O . SER A 1 86 ? 2.961 -5.441 -7.461 1 98.12 86 SER A O 1
ATOM 718 N N . THR A 1 87 ? 1.868 -6.113 -5.609 1 97.88 87 THR A N 1
ATOM 719 C CA . THR A 1 87 ? 0.597 -5.531 -6.027 1 97.88 87 THR A CA 1
ATOM 720 C C . THR A 1 87 ? 0.762 -4.055 -6.363 1 97.88 87 THR A C 1
ATOM 722 O O . THR A 1 87 ? 0.358 -3.605 -7.438 1 97.88 87 THR A O 1
ATOM 725 N N . HIS A 1 88 ? 1.438 -3.34 -5.48 1 98.56 88 HIS A N 1
ATOM 726 C CA . HIS A 1 88 ? 1.693 -1.917 -5.68 1 98.56 88 HIS A CA 1
ATOM 727 C C . HIS A 1 88 ? 2.508 -1.674 -6.945 1 98.56 88 HIS A C 1
ATOM 729 O O . HIS A 1 88 ? 2.207 -0.759 -7.715 1 98.56 88 HIS A O 1
ATOM 735 N N . LEU A 1 89 ? 3.492 -2.447 -7.156 1 98.88 89 LEU A N 1
ATOM 736 C CA . LEU A 1 89 ? 4.398 -2.27 -8.281 1 98.88 89 LEU A CA 1
ATOM 737 C C . LEU A 1 89 ? 3.689 -2.557 -9.602 1 98.88 89 LEU A C 1
ATOM 739 O O . LEU A 1 89 ? 3.895 -1.848 -10.594 1 98.88 89 LEU A O 1
ATOM 743 N N . ILE A 1 90 ? 2.844 -3.566 -9.586 1 98.75 90 ILE A N 1
ATOM 744 C CA . ILE A 1 90 ? 2.045 -3.904 -10.758 1 98.75 90 ILE A CA 1
ATOM 745 C C . ILE A 1 90 ? 1.079 -2.764 -11.07 1 98.75 90 ILE A C 1
ATOM 747 O O . ILE A 1 90 ? 1.005 -2.301 -12.211 1 98.75 90 ILE A O 1
ATOM 751 N N . GLN A 1 91 ? 0.43 -2.299 -10.078 1 98.62 91 GLN A N 1
ATOM 752 C CA . GLN A 1 91 ? -0.541 -1.22 -10.227 1 98.62 91 GLN A CA 1
ATOM 753 C C . GLN A 1 91 ? 0.113 0.033 -10.805 1 98.62 91 GLN A C 1
ATOM 755 O O . GLN A 1 91 ? -0.393 0.619 -11.766 1 98.62 91 GLN A O 1
ATOM 760 N N . ALA A 1 92 ? 1.219 0.391 -10.234 1 98.75 92 ALA A N 1
ATOM 761 C CA . ALA A 1 92 ? 1.905 1.611 -10.648 1 98.75 92 ALA A CA 1
ATOM 762 C C . ALA A 1 92 ? 2.441 1.483 -12.07 1 98.75 92 ALA A C 1
ATOM 764 O O . ALA A 1 92 ? 2.387 2.438 -12.852 1 98.75 92 ALA A O 1
ATOM 765 N N . SER A 1 93 ? 2.975 0.317 -12.414 1 98.88 93 SER A N 1
ATOM 766 C CA . SER A 1 93 ? 3.529 0.089 -13.75 1 98.88 93 SER A CA 1
ATOM 767 C C . SER A 1 93 ? 2.451 0.2 -14.82 1 98.88 93 SER A C 1
ATOM 769 O O . SER A 1 93 ? 2.672 0.81 -15.867 1 98.88 93 SER A O 1
ATOM 771 N N . ILE A 1 94 ? 1.311 -0.4 -14.547 1 98.81 94 ILE A N 1
ATOM 772 C CA . ILE A 1 94 ? 0.214 -0.354 -15.508 1 98.81 94 ILE A CA 1
ATOM 773 C C . ILE A 1 94 ? -0.345 1.065 -15.586 1 98.81 94 ILE A C 1
ATOM 775 O O . ILE A 1 94 ? -0.566 1.594 -16.672 1 98.81 94 ILE A O 1
ATOM 779 N N . ALA A 1 95 ? -0.478 1.726 -14.453 1 98.44 95 ALA A N 1
ATOM 780 C CA . ALA A 1 95 ? -1.021 3.08 -14.406 1 98.44 95 ALA A CA 1
ATOM 781 C C . ALA A 1 95 ? -0.114 4.062 -15.141 1 98.44 95 ALA A C 1
ATOM 783 O O . ALA A 1 95 ? -0.594 4.984 -15.805 1 98.44 95 ALA A O 1
ATOM 784 N N . ALA A 1 96 ? 1.142 3.873 -15.047 1 97.69 96 ALA A N 1
ATOM 785 C CA . ALA A 1 96 ? 2.109 4.805 -15.625 1 97.69 96 ALA A CA 1
ATOM 786 C C . ALA A 1 96 ? 2.008 4.824 -17.141 1 97.69 96 ALA A C 1
ATOM 788 O O . ALA A 1 96 ? 2.314 5.836 -17.781 1 97.69 96 ALA A O 1
ATOM 789 N N . PHE A 1 97 ? 1.522 3.701 -17.734 1 97.62 97 PHE A N 1
ATOM 790 C CA . PHE A 1 97 ? 1.638 3.6 -19.188 1 97.62 97 PHE A CA 1
ATOM 791 C C . PHE A 1 97 ? 0.294 3.248 -19.812 1 97.62 97 PHE A C 1
ATOM 793 O O . PHE A 1 97 ? 0.243 2.6 -20.859 1 97.62 97 PHE A O 1
ATOM 800 N N . SER A 1 98 ? -0.779 3.604 -19.141 1 97.44 98 SER A N 1
ATOM 801 C CA . SER A 1 98 ? -2.115 3.422 -19.703 1 97.44 98 SER A CA 1
ATOM 802 C C . SER A 1 98 ? -2.996 4.637 -19.438 1 97.44 98 SER A C 1
ATOM 804 O O . SER A 1 98 ? -2.686 5.457 -18.562 1 97.44 98 SER A O 1
ATOM 806 N N . ASN A 1 99 ? -4 4.773 -20.234 1 96.69 99 ASN A N 1
ATOM 807 C CA . ASN A 1 99 ? -5.09 5.727 -20.047 1 96.69 99 ASN A CA 1
ATOM 808 C C . ASN A 1 99 ? -6.441 5.023 -19.953 1 96.69 99 ASN A C 1
ATOM 810 O O . ASN A 1 99 ? -6.57 3.867 -20.359 1 96.69 99 ASN A O 1
ATOM 814 N N . PRO A 1 100 ? -7.457 5.727 -19.375 1 97.31 100 PRO A N 1
ATOM 815 C CA . PRO A 1 100 ? -8.781 5.102 -19.344 1 97.31 100 PRO A CA 1
ATOM 816 C C . PRO A 1 100 ? -9.258 4.637 -20.719 1 97.31 100 PRO A C 1
ATOM 818 O O . PRO A 1 100 ? -9.055 5.344 -21.719 1 97.31 100 PRO A O 1
ATOM 821 N N . TYR A 1 101 ? -9.742 3.355 -20.703 1 97.69 101 TYR A N 1
ATOM 822 C CA . TYR A 1 101 ? -10.391 2.74 -21.859 1 97.69 101 TYR A CA 1
ATOM 823 C C . TYR A 1 101 ? -9.352 2.209 -22.844 1 97.69 101 TYR A C 1
ATOM 825 O O . TYR A 1 101 ? -9.711 1.659 -23.891 1 97.69 101 TYR A O 1
ATOM 833 N N . ASP A 1 102 ? -8.023 2.34 -22.5 1 97.94 102 ASP A N 1
ATOM 834 C CA . ASP A 1 102 ? -7 1.58 -23.219 1 97.94 102 ASP A CA 1
ATOM 835 C C . ASP A 1 102 ? -7.16 0.081 -22.984 1 97.94 102 ASP A C 1
ATOM 837 O O . ASP A 1 102 ? -7.977 -0.337 -22.156 1 97.94 102 ASP A O 1
ATOM 841 N N . SER A 1 103 ? -6.383 -0.687 -23.75 1 98.19 103 SER A N 1
ATOM 842 C CA . SER A 1 103 ? -6.328 -2.131 -23.547 1 98.19 103 SER A CA 1
ATOM 843 C C . SER A 1 103 ? -5.027 -2.545 -22.875 1 98.19 103 SER A C 1
ATOM 845 O O . SER A 1 103 ? -4.008 -1.862 -23 1 98.19 103 SER A O 1
ATOM 847 N N . ILE A 1 104 ? -5.102 -3.635 -22.125 1 98.62 104 ILE A N 1
ATOM 848 C CA . ILE A 1 104 ? -3.912 -4.309 -21.625 1 98.62 104 ILE A CA 1
ATOM 849 C C . ILE A 1 104 ? -3.951 -5.785 -22.016 1 98.62 104 ILE A C 1
ATOM 851 O O . ILE A 1 104 ? -5.02 -6.402 -22.031 1 98.62 104 ILE A O 1
ATOM 855 N N . LEU A 1 105 ? -2.844 -6.301 -22.453 1 98.81 105 LEU A N 1
ATOM 856 C CA . LEU A 1 105 ? -2.713 -7.707 -22.828 1 98.81 105 LEU A CA 1
ATOM 857 C C . LEU A 1 105 ? -2.043 -8.5 -21.703 1 98.81 105 LEU A C 1
ATOM 859 O O . LEU A 1 105 ? -0.923 -8.18 -21.297 1 98.81 105 LEU A O 1
ATOM 863 N N . ILE A 1 106 ? -2.734 -9.531 -21.172 1 98.62 106 ILE A N 1
ATOM 864 C CA . ILE A 1 106 ? -2.197 -10.289 -20.047 1 98.62 106 ILE A CA 1
ATOM 865 C C . ILE A 1 106 ? -2.393 -11.781 -20.297 1 98.62 106 ILE A C 1
ATOM 867 O O . ILE A 1 106 ? -3.225 -12.18 -21.109 1 98.62 106 ILE A O 1
ATOM 871 N N . ASN A 1 107 ? -1.564 -12.633 -19.703 1 98 107 ASN A N 1
ATOM 872 C CA . ASN A 1 107 ? -1.905 -14.047 -19.688 1 98 107 ASN A CA 1
ATOM 873 C C . ASN A 1 107 ? -3.125 -14.328 -18.812 1 98 107 ASN A C 1
ATOM 875 O O . ASN A 1 107 ? -3.287 -13.719 -17.75 1 98 107 ASN A O 1
ATOM 879 N N . ARG A 1 108 ? -3.93 -15.227 -19.188 1 96.69 108 ARG A N 1
ATOM 880 C CA . ARG A 1 108 ? -5.215 -15.5 -18.562 1 96.69 108 ARG A CA 1
ATOM 881 C C . ARG A 1 108 ? -5.031 -15.859 -17.078 1 96.69 108 ARG A C 1
ATOM 883 O O . ARG A 1 108 ? -5.883 -15.531 -16.25 1 96.69 108 ARG A O 1
ATOM 890 N N . ASP A 1 109 ? -3.912 -16.5 -16.781 1 95.31 109 ASP A N 1
ATOM 891 C CA . ASP A 1 109 ? -3.674 -16.938 -15.406 1 95.31 109 ASP A CA 1
ATOM 892 C C . ASP A 1 109 ? -2.848 -15.898 -14.648 1 95.31 109 ASP A C 1
ATOM 894 O O . ASP A 1 109 ? -2.025 -16.25 -13.797 1 95.31 109 ASP A O 1
ATOM 898 N N . ALA A 1 110 ? -3.041 -14.633 -15.016 1 96.56 110 ALA A N 1
ATOM 899 C CA . ALA A 1 110 ? -2.369 -13.539 -14.32 1 96.56 110 ALA A CA 1
ATOM 900 C C . ALA A 1 110 ? -2.945 -13.344 -12.922 1 96.56 110 ALA A C 1
ATOM 902 O O . ALA A 1 110 ? -4.094 -13.711 -12.656 1 96.56 110 ALA A O 1
ATOM 903 N N . HIS A 1 111 ? -2.168 -12.82 -12.062 1 95.62 111 HIS A N 1
ATOM 904 C CA . HIS A 1 111 ? -2.555 -12.562 -10.688 1 95.62 111 HIS A CA 1
ATOM 905 C C . HIS A 1 111 ? -3.738 -11.602 -10.617 1 95.62 111 HIS A C 1
ATOM 907 O O . HIS A 1 111 ? -3.836 -10.672 -11.414 1 95.62 111 HIS A O 1
ATOM 913 N N . LYS A 1 112 ? -4.598 -11.719 -9.688 1 95.06 112 LYS A N 1
ATOM 914 C CA . LYS A 1 112 ? -5.832 -10.953 -9.555 1 95.06 112 LYS A CA 1
ATOM 915 C C . LYS A 1 112 ? -5.539 -9.461 -9.453 1 95.06 112 LYS A C 1
ATOM 917 O O . LYS A 1 112 ? -6.375 -8.633 -9.828 1 95.06 112 LYS A O 1
ATOM 922 N N . SER A 1 113 ? -4.352 -9.078 -8.938 1 95.94 113 SER A N 1
ATOM 923 C CA . SER A 1 113 ? -4.02 -7.66 -8.812 1 95.94 113 SER A CA 1
ATOM 924 C C . SER A 1 113 ? -4.016 -6.973 -10.172 1 95.94 113 SER A C 1
ATOM 926 O O . SER A 1 113 ? -4.289 -5.773 -10.266 1 95.94 113 SER A O 1
ATOM 928 N N . ILE A 1 114 ? -3.734 -7.703 -11.219 1 97.94 114 ILE A N 1
ATOM 929 C CA . ILE A 1 114 ? -3.719 -7.148 -12.57 1 97.94 114 ILE A CA 1
ATOM 930 C C . ILE A 1 114 ? -5.148 -6.887 -13.039 1 97.94 114 ILE A C 1
ATOM 932 O O . ILE A 1 114 ? -5.441 -5.832 -13.602 1 97.94 114 ILE A O 1
ATOM 936 N N . TYR A 1 115 ? -6.039 -7.812 -12.758 1 97.19 115 TYR A N 1
ATOM 937 C CA . TYR A 1 115 ? -7.453 -7.629 -13.062 1 97.19 115 TYR A CA 1
ATOM 938 C C . TYR A 1 115 ? -8.039 -6.469 -12.266 1 97.19 115 TYR A C 1
ATOM 940 O O . TYR A 1 115 ? -8.805 -5.664 -12.797 1 97.19 115 TYR A O 1
ATOM 948 N N . ASN A 1 116 ? -7.637 -6.426 -11.031 1 96.69 116 ASN A N 1
ATOM 949 C CA . ASN A 1 116 ? -8.141 -5.391 -10.125 1 96.69 116 ASN A CA 1
ATOM 950 C C . ASN A 1 116 ? -7.773 -3.994 -10.625 1 96.69 116 ASN A C 1
ATOM 952 O O . ASN A 1 116 ? -8.625 -3.104 -10.672 1 96.69 116 ASN A O 1
ATOM 956 N N . ILE A 1 117 ? -6.531 -3.809 -10.969 1 98.25 117 ILE A N 1
ATOM 957 C CA . ILE A 1 117 ? -6.094 -2.477 -11.375 1 98.25 117 ILE A CA 1
ATOM 958 C C . ILE A 1 117 ? -6.695 -2.129 -12.734 1 98.25 117 ILE A C 1
ATOM 960 O O . ILE A 1 117 ? -7.004 -0.965 -13 1 98.25 117 ILE A O 1
ATOM 964 N N . ALA A 1 118 ? -6.891 -3.141 -13.602 1 98.06 118 ALA A N 1
ATOM 965 C CA . ALA A 1 118 ? -7.57 -2.895 -14.867 1 98.06 118 ALA A CA 1
ATOM 966 C C . ALA A 1 118 ? -8.977 -2.348 -14.641 1 98.06 118 ALA A C 1
ATOM 968 O O . ALA A 1 118 ? -9.406 -1.416 -15.32 1 98.06 118 ALA A O 1
ATOM 969 N N . LYS A 1 119 ? -9.633 -2.922 -13.688 1 97.19 119 LYS A N 1
ATOM 970 C CA . LYS A 1 119 ? -10.977 -2.463 -13.352 1 97.19 119 LYS A CA 1
ATOM 971 C C . LYS A 1 119 ? -10.953 -1.029 -12.828 1 97.19 119 LYS A C 1
ATOM 973 O O . LYS A 1 119 ? -11.742 -0.191 -13.266 1 97.19 119 LYS A O 1
ATOM 978 N N . ILE A 1 120 ? -10.047 -0.731 -11.945 1 97.94 120 ILE A N 1
ATOM 979 C CA . ILE A 1 120 ? -9.938 0.576 -11.312 1 97.94 120 ILE A CA 1
ATOM 980 C C . ILE A 1 120 ? -9.633 1.64 -12.359 1 97.94 120 ILE A C 1
ATOM 982 O O . ILE A 1 120 ? -10.211 2.729 -12.336 1 97.94 120 ILE A O 1
ATOM 986 N N . LEU A 1 121 ? -8.758 1.303 -13.32 1 98.06 121 LEU A N 1
ATOM 987 C CA . LEU A 1 121 ? -8.289 2.26 -14.32 1 98.06 121 LEU A CA 1
ATOM 988 C C . LEU A 1 121 ? -9.188 2.238 -15.555 1 98.06 121 LEU A C 1
ATOM 990 O O . LEU A 1 121 ? -8.945 2.967 -16.516 1 98.06 121 LEU A O 1
ATOM 994 N N . LYS A 1 122 ? -10.242 1.381 -15.602 1 98.06 122 LYS A N 1
ATOM 995 C CA . LYS A 1 122 ? -11.18 1.231 -16.703 1 98.06 122 LYS A CA 1
ATOM 996 C C . LYS A 1 122 ? -10.469 0.776 -17.984 1 98.06 122 LYS A C 1
ATOM 998 O O . LYS A 1 122 ? -10.68 1.345 -19.047 1 98.06 122 LYS A O 1
ATOM 1003 N N . LEU A 1 123 ? -9.656 -0.239 -17.828 1 98.31 123 LEU A N 1
ATOM 1004 C CA . LEU A 1 123 ? -8.922 -0.79 -18.953 1 98.31 123 LEU A CA 1
ATOM 1005 C C . LEU A 1 123 ? -9.633 -2.018 -19.516 1 98.31 123 LEU A C 1
ATOM 1007 O O . LEU A 1 123 ? -10.18 -2.824 -18.766 1 98.31 123 LEU A O 1
ATOM 1011 N N . ASP A 1 124 ? -9.602 -2.145 -20.828 1 98.19 124 ASP A N 1
ATOM 1012 C CA . ASP A 1 124 ? -10.055 -3.369 -21.484 1 98.19 124 ASP A CA 1
ATOM 1013 C C . ASP A 1 124 ? -8.977 -4.445 -21.438 1 98.19 124 ASP A C 1
ATOM 1015 O O . ASP A 1 124 ? -7.805 -4.168 -21.703 1 98.19 124 ASP A O 1
ATOM 1019 N N . ILE A 1 125 ? -9.344 -5.699 -21.188 1 98.19 125 ILE A N 1
ATOM 1020 C CA . ILE A 1 125 ? -8.352 -6.762 -21.031 1 98.19 125 ILE A CA 1
ATOM 1021 C C . ILE A 1 125 ? -8.367 -7.664 -22.266 1 98.19 125 ILE A C 1
ATOM 1023 O O . ILE A 1 125 ? -9.43 -8.148 -22.672 1 98.19 125 ILE A O 1
ATOM 1027 N N . GLU A 1 126 ? -7.238 -7.809 -22.828 1 98.25 126 GLU A N 1
ATOM 1028 C CA . GLU A 1 126 ? -6.965 -8.82 -23.844 1 98.25 126 GLU A CA 1
ATOM 1029 C C . GLU A 1 126 ? -6.156 -9.977 -23.266 1 98.25 126 GLU A C 1
ATOM 1031 O O . GLU A 1 126 ? -5.387 -9.789 -22.312 1 98.25 126 GLU A O 1
ATOM 1036 N N . TYR A 1 127 ? -6.332 -11.195 -23.891 1 97.62 127 TYR A N 1
ATOM 1037 C CA . TYR A 1 127 ? -5.77 -12.367 -23.219 1 97.62 127 TYR A CA 1
ATOM 1038 C C . TYR A 1 127 ? -4.797 -13.102 -24.141 1 97.62 127 TYR A C 1
ATOM 1040 O O . TYR A 1 127 ? -5 -13.164 -25.344 1 97.62 127 TYR A O 1
ATOM 1048 N N . ILE A 1 128 ? -3.799 -13.562 -23.469 1 97.75 128 ILE A N 1
ATOM 1049 C CA . ILE A 1 128 ? -2.971 -14.656 -23.953 1 97.75 128 ILE A CA 1
ATOM 1050 C C . ILE A 1 128 ? -3.262 -15.922 -23.156 1 97.75 128 ILE A C 1
ATOM 1052 O O . ILE A 1 128 ? -3.279 -15.898 -21.922 1 97.75 128 ILE A O 1
ATOM 1056 N N . TYR A 1 129 ? -3.461 -17.031 -23.859 1 96.06 129 TYR A N 1
ATOM 1057 C CA . TYR A 1 129 ? -3.754 -18.281 -23.156 1 96.06 129 TYR A CA 1
ATOM 1058 C C . TYR A 1 129 ? -2.549 -19.219 -23.188 1 96.06 129 TYR A C 1
ATOM 1060 O O . TYR A 1 129 ? -2.15 -19.703 -24.25 1 96.06 129 TYR A O 1
ATOM 1068 N N . PRO A 1 130 ? -2.002 -19.5 -22.016 1 96.25 130 PRO A N 1
ATOM 1069 C CA . PRO A 1 130 ? -0.972 -20.547 -21.969 1 96.25 130 PRO A CA 1
ATOM 1070 C C . PRO A 1 130 ? -1.528 -21.938 -22.266 1 96.25 130 PRO A C 1
ATOM 1072 O O . PRO A 1 130 ? -2.744 -22.141 -22.203 1 96.25 130 PRO A O 1
ATOM 1075 N N . GLN A 1 131 ? -0.624 -22.797 -22.594 1 95.38 131 GLN A N 1
ATOM 1076 C CA . GLN A 1 131 ? -1.023 -24.188 -22.75 1 95.38 131 GLN A CA 1
ATOM 1077 C C . GLN A 1 131 ? -1.475 -24.797 -21.422 1 95.38 131 GLN A C 1
ATOM 1079 O O . GLN A 1 131 ? -1.028 -24.359 -20.359 1 95.38 131 GLN A O 1
ATOM 1084 N N . TYR A 1 132 ? -2.439 -25.719 -21.531 1 94.19 132 TYR A N 1
ATOM 1085 C CA . TYR A 1 132 ? -2.959 -26.359 -20.328 1 94.19 132 TYR A CA 1
ATOM 1086 C C . TYR A 1 132 ? -2.551 -27.828 -20.281 1 94.19 132 TYR A C 1
ATOM 1088 O O . TYR A 1 132 ? -2.615 -28.531 -21.297 1 94.19 132 TYR A O 1
ATOM 1096 N N . ASP A 1 133 ? -2.039 -28.219 -19.156 1 91.75 133 ASP A N 1
ATOM 1097 C CA . ASP A 1 133 ? -1.734 -29.625 -18.906 1 91.75 133 ASP A CA 1
ATOM 1098 C C . ASP A 1 133 ? -2.867 -30.297 -18.141 1 91.75 133 ASP A C 1
ATOM 1100 O O . ASP A 1 133 ? -3.076 -30.031 -16.953 1 91.75 133 ASP A O 1
ATOM 1104 N N . ASP A 1 134 ? -3.506 -31.25 -18.703 1 89.12 134 ASP A N 1
ATOM 1105 C CA . ASP A 1 134 ? -4.699 -31.844 -18.109 1 89.12 134 ASP A CA 1
ATOM 1106 C C . ASP A 1 134 ? -4.328 -32.938 -17.109 1 89.12 134 ASP A C 1
ATOM 1108 O O . ASP A 1 134 ? -5.188 -33.438 -16.375 1 89.12 134 ASP A O 1
ATOM 1112 N N . SER A 1 135 ? -3.072 -33.281 -17.078 1 85.25 135 SER A N 1
ATOM 1113 C CA . SER A 1 135 ? -2.637 -34.281 -16.109 1 85.25 135 SER A CA 1
ATOM 1114 C C . SER A 1 135 ? -2.406 -33.656 -14.734 1 85.25 135 SER A C 1
ATOM 1116 O O . SER A 1 135 ? -2.74 -34.281 -13.719 1 85.25 135 SER A O 1
ATOM 1118 N N . LEU A 1 136 ? -1.921 -32.469 -14.766 1 88.5 136 LEU A N 1
ATOM 1119 C CA . LEU A 1 136 ? -1.642 -31.797 -13.508 1 88.5 136 LEU A CA 1
ATOM 1120 C C . LEU A 1 136 ? -2.68 -30.719 -13.227 1 88.5 136 LEU A C 1
ATOM 1122 O O . LEU A 1 136 ? -2.785 -30.219 -12.102 1 88.5 136 LEU A O 1
ATOM 1126 N N . GLY A 1 137 ? -3.393 -30.375 -14.258 1 88.06 137 GLY A N 1
ATOM 1127 C CA . GLY A 1 137 ? -4.445 -29.391 -14.086 1 88.06 137 GLY A CA 1
ATOM 1128 C C . GLY A 1 137 ? -3.916 -27.969 -13.93 1 88.06 137 GLY A C 1
ATOM 1129 O O . GLY A 1 137 ? -4.41 -27.219 -13.094 1 88.06 137 GLY A O 1
ATOM 1130 N N . ILE A 1 138 ? -2.844 -27.656 -14.68 1 91 138 ILE A N 1
ATOM 1131 C CA . ILE A 1 138 ? -2.305 -26.312 -14.539 1 91 138 ILE A CA 1
ATOM 1132 C C . ILE A 1 138 ? -1.984 -25.734 -15.922 1 91 138 ILE A C 1
ATOM 1134 O O . ILE A 1 138 ? -1.769 -26.484 -16.875 1 91 138 ILE A O 1
ATOM 1138 N N . PHE A 1 139 ? -1.982 -24.406 -15.969 1 93.38 139 PHE A N 1
ATOM 1139 C CA . PHE A 1 139 ? -1.432 -23.719 -17.125 1 93.38 139 PHE A CA 1
ATOM 1140 C C . PHE A 1 139 ? 0.086 -23.844 -17.156 1 93.38 139 PHE A C 1
ATOM 1142 O O . PHE A 1 139 ? 0.741 -23.828 -16.125 1 93.38 139 PHE A O 1
ATOM 1149 N N . THR A 1 140 ? 0.583 -24 -18.391 1 94.56 140 THR A N 1
ATOM 1150 C CA . THR A 1 140 ? 2.023 -24.172 -18.547 1 94.56 140 THR A CA 1
ATOM 1151 C C . THR A 1 140 ? 2.613 -23.047 -19.391 1 94.56 140 THR A C 1
ATOM 1153 O O . THR A 1 140 ? 2.627 -21.891 -18.969 1 94.56 140 THR A O 1
ATOM 1156 N N . TYR A 1 141 ? 3.133 -23.328 -20.547 1 95.69 141 TYR A N 1
ATOM 1157 C CA . TYR A 1 141 ? 3.92 -22.375 -21.328 1 95.69 141 TYR A CA 1
ATOM 1158 C C . TYR A 1 141 ? 3.039 -21.625 -22.312 1 95.69 141 TYR A C 1
ATOM 1160 O O . TYR A 1 141 ? 2.045 -22.156 -22.812 1 95.69 141 TYR A O 1
ATOM 1168 N N . ILE A 1 142 ? 3.465 -20.406 -22.562 1 97.38 142 ILE A N 1
ATOM 1169 C CA . ILE A 1 142 ? 2.916 -19.641 -23.672 1 97.38 142 ILE A CA 1
ATOM 1170 C C . ILE A 1 142 ? 3.65 -20 -24.953 1 97.38 142 ILE A C 1
ATOM 1172 O O . ILE A 1 142 ? 4.875 -19.875 -25.031 1 97.38 142 ILE A O 1
ATOM 1176 N N . ASP A 1 143 ? 2.887 -20.484 -25.891 1 97.5 143 ASP A N 1
ATOM 1177 C CA . ASP A 1 143 ? 3.475 -20.75 -27.203 1 97.5 143 ASP A CA 1
ATOM 1178 C C . ASP A 1 143 ? 3.93 -19.469 -27.891 1 97.5 143 ASP A C 1
ATOM 1180 O O . ASP A 1 143 ? 3.156 -18.516 -28 1 97.5 143 ASP A O 1
ATOM 1184 N N . VAL A 1 144 ? 5.141 -19.469 -28.391 1 97.88 144 VAL A N 1
ATOM 1185 C CA . VAL A 1 144 ? 5.754 -18.266 -28.953 1 97.88 144 VAL A CA 1
ATOM 1186 C C . VAL A 1 144 ? 4.965 -17.812 -30.188 1 97.88 144 VAL A C 1
ATOM 1188 O O . VAL A 1 144 ? 4.75 -16.609 -30.375 1 97.88 144 VAL A O 1
ATOM 1191 N N . LYS A 1 145 ? 4.555 -18.766 -30.969 1 97.94 145 LYS A N 1
ATOM 1192 C CA . LYS A 1 145 ? 3.779 -18.422 -32.156 1 97.94 145 LYS A CA 1
ATOM 1193 C C . LYS A 1 145 ? 2.42 -17.844 -31.781 1 97.94 145 LYS A C 1
ATOM 1195 O O . LYS A 1 145 ? 1.954 -16.875 -32.406 1 97.94 145 LYS A O 1
ATOM 1200 N N . HIS A 1 146 ? 1.857 -18.453 -30.828 1 97.81 146 HIS A N 1
ATOM 1201 C CA . HIS A 1 146 ? 0.587 -17.938 -30.328 1 97.81 146 HIS A CA 1
ATOM 1202 C C . HIS A 1 146 ? 0.737 -16.516 -29.812 1 97.81 146 HIS A C 1
ATOM 1204 O O . HIS A 1 146 ? -0.086 -15.641 -30.109 1 97.81 146 HIS A O 1
ATOM 1210 N N . PHE A 1 147 ? 1.791 -16.266 -29.109 1 98.44 147 PHE A N 1
ATOM 1211 C CA . PHE A 1 147 ? 2.08 -14.945 -28.562 1 98.44 147 PHE A CA 1
ATOM 1212 C C . PHE A 1 147 ? 2.211 -13.914 -29.688 1 98.44 147 PHE A C 1
ATOM 1214 O O . PHE A 1 147 ? 1.601 -12.844 -29.625 1 98.44 147 PHE A O 1
ATOM 1221 N N . GLU A 1 148 ? 2.928 -14.242 -30.656 1 98.5 148 GLU A N 1
ATOM 1222 C CA . GLU A 1 148 ? 3.133 -13.32 -31.781 1 98.5 148 GLU A CA 1
ATOM 1223 C C . GLU A 1 148 ? 1.826 -13.047 -32.5 1 98.5 148 GLU A C 1
ATOM 1225 O O . GLU A 1 148 ? 1.545 -11.906 -32.875 1 98.5 148 GLU A O 1
ATOM 1230 N N . ASN A 1 149 ? 1.055 -14.109 -32.719 1 98.31 149 ASN A N 1
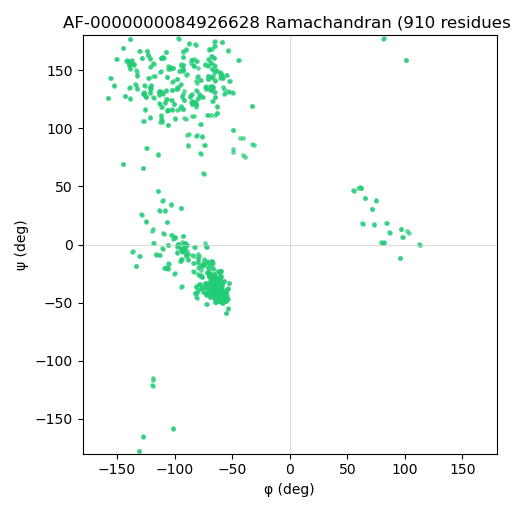ATOM 1231 C CA . ASN A 1 149 ? -0.229 -13.953 -33.406 1 98.31 149 ASN A CA 1
ATOM 1232 C C . ASN A 1 149 ? -1.145 -12.984 -32.656 1 98.31 149 ASN A C 1
ATOM 1234 O O . ASN A 1 149 ? -1.826 -12.172 -33.281 1 98.31 149 ASN A O 1
ATOM 1238 N N . VAL A 1 150 ? -1.146 -13.094 -31.359 1 98.25 150 VAL A N 1
ATOM 1239 C CA . VAL A 1 150 ? -1.995 -12.234 -30.547 1 98.25 150 VAL A CA 1
ATOM 1240 C C . VAL A 1 150 ? -1.502 -10.789 -30.641 1 98.25 150 VAL A C 1
ATOM 1242 O O . VAL A 1 150 ? -2.303 -9.859 -30.734 1 98.25 150 VAL A O 1
ATOM 1245 N N . LEU A 1 151 ? -0.206 -10.594 -30.625 1 98.12 151 LEU A N 1
ATOM 1246 C CA . LEU A 1 151 ? 0.36 -9.25 -30.641 1 98.12 151 LEU A CA 1
ATOM 1247 C C . LEU A 1 151 ? 0.04 -8.547 -31.953 1 98.12 151 LEU A C 1
ATOM 1249 O O . LEU A 1 151 ? -0.112 -7.324 -31.984 1 98.12 151 LEU A O 1
ATOM 1253 N N . GLN A 1 152 ? -0.1 -9.305 -33 1 97 152 GLN A N 1
ATOM 1254 C CA . GLN A 1 152 ? -0.371 -8.742 -34.312 1 97 152 GLN A CA 1
ATOM 1255 C C . GLN A 1 152 ? -1.724 -8.039 -34.344 1 97 152 GLN A C 1
ATOM 1257 O O . GLN A 1 152 ? -1.905 -7.07 -35.094 1 97 152 GLN A O 1
ATOM 1262 N N . THR A 1 153 ? -2.617 -8.484 -33.531 1 97.06 153 THR A N 1
ATOM 1263 C CA . THR A 1 153 ? -3.975 -7.953 -33.625 1 97.06 153 THR A CA 1
ATOM 1264 C C . THR A 1 153 ? -4.316 -7.152 -32.375 1 97.06 153 THR A C 1
ATOM 1266 O O . THR A 1 153 ? -5.324 -6.445 -32.344 1 97.06 153 THR A O 1
ATOM 1269 N N . SER A 1 154 ? -3.486 -7.203 -31.375 1 97.88 154 SER A N 1
ATOM 1270 C CA . SER A 1 154 ? -3.77 -6.531 -30.109 1 97.88 154 SER A CA 1
ATOM 1271 C C . SER A 1 154 ? -3.676 -5.016 -30.25 1 97.88 154 SER A C 1
ATOM 1273 O O . SER A 1 154 ? -2.789 -4.508 -30.938 1 97.88 154 SER A O 1
ATOM 1275 N N . LYS A 1 155 ? -4.562 -4.297 -29.484 1 97 155 LYS A N 1
ATOM 1276 C CA . LYS A 1 155 ? -4.531 -2.838 -29.438 1 97 155 LYS A CA 1
ATOM 1277 C C . LYS A 1 155 ? -3.682 -2.344 -28.281 1 97 155 LYS A C 1
ATOM 1279 O O . LYS A 1 155 ? -3.379 -1.152 -28.188 1 97 155 LYS A O 1
ATOM 1284 N N . SER A 1 156 ? -3.264 -3.268 -27.484 1 97.94 156 SER A N 1
ATOM 1285 C CA . SER A 1 156 ? -2.586 -2.889 -26.25 1 97.94 156 SER A CA 1
ATOM 1286 C C . SER A 1 156 ? -1.147 -2.459 -26.516 1 97.94 156 SER A C 1
ATOM 1288 O O . SER A 1 156 ? -0.45 -3.074 -27.328 1 97.94 156 SER A O 1
ATOM 1290 N N . GLN A 1 157 ? -0.739 -1.436 -25.781 1 97.25 157 GLN A N 1
ATOM 1291 C CA . GLN A 1 157 ? 0.651 -0.995 -25.828 1 97.25 157 GLN A CA 1
ATOM 1292 C C . GLN A 1 157 ? 1.477 -1.655 -24.719 1 97.25 157 GLN A C 1
ATOM 1294 O O . GLN A 1 157 ? 2.707 -1.615 -24.75 1 97.25 157 GLN A O 1
ATOM 1299 N N . ILE A 1 158 ? 0.75 -2.281 -23.781 1 97.94 158 ILE A N 1
ATOM 1300 C CA . ILE A 1 158 ? 1.4 -2.924 -22.656 1 97.94 158 ILE A CA 1
ATOM 1301 C C . ILE A 1 158 ? 1.041 -4.406 -22.625 1 97.94 158 ILE A C 1
ATOM 1303 O O . ILE A 1 158 ? -0.107 -4.781 -22.875 1 97.94 158 ILE A O 1
ATOM 1307 N N . VAL A 1 159 ? 2.043 -5.199 -22.406 1 98.75 159 VAL A N 1
ATOM 1308 C CA . VAL A 1 159 ? 1.881 -6.633 -22.203 1 98.75 159 VAL A CA 1
ATOM 1309 C C . VAL A 1 159 ? 2.389 -7.02 -20.812 1 98.75 159 VAL A C 1
ATOM 1311 O O . VAL A 1 159 ? 3.508 -6.664 -20.438 1 98.75 159 VAL A O 1
ATOM 1314 N N . VAL A 1 160 ? 1.58 -7.695 -20.031 1 98.81 160 VAL A N 1
ATOM 1315 C CA . VAL A 1 160 ? 1.974 -8.172 -18.703 1 98.81 160 VAL A CA 1
ATOM 1316 C C . VAL A 1 160 ? 2.014 -9.703 -18.703 1 98.81 160 VAL A C 1
ATOM 1318 O O . VAL A 1 160 ? 1.005 -10.359 -18.984 1 98.81 160 VAL A O 1
ATOM 1321 N N . ILE A 1 161 ? 3.162 -10.25 -18.391 1 98.75 161 ILE A N 1
ATOM 1322 C CA . ILE A 1 161 ? 3.348 -11.703 -18.359 1 98.75 161 ILE A CA 1
ATOM 1323 C C . ILE A 1 161 ? 3.801 -12.133 -16.969 1 98.75 161 ILE A C 1
ATOM 1325 O O . ILE A 1 161 ? 4.684 -11.516 -16.375 1 98.75 161 ILE A O 1
ATOM 1329 N N . THR A 1 162 ? 3.203 -13.164 -16.484 1 98 162 THR A N 1
ATOM 1330 C CA . THR A 1 162 ? 3.617 -13.758 -15.219 1 98 162 THR A CA 1
ATOM 1331 C C . THR A 1 162 ? 4.637 -14.867 -15.445 1 98 162 THR A C 1
ATOM 1333 O O . THR A 1 162 ? 4.375 -15.812 -16.203 1 98 162 THR A O 1
ATOM 1336 N N . SER A 1 163 ? 5.809 -14.734 -14.781 1 98.12 163 SER A N 1
ATOM 1337 C CA . SER A 1 163 ? 6.848 -15.758 -14.883 1 98.12 163 SER A CA 1
ATOM 1338 C C . SER A 1 163 ? 7.797 -15.703 -13.695 1 98.12 163 SER A C 1
ATOM 1340 O O . SER A 1 163 ? 8.422 -14.672 -13.438 1 98.12 163 SER A O 1
ATOM 1342 N N . PRO A 1 164 ? 8.039 -16.812 -12.945 1 97.12 164 PRO A N 1
ATOM 1343 C CA . PRO A 1 164 ? 7.305 -18.078 -13.07 1 97.12 164 PRO A CA 1
ATOM 1344 C C . PRO A 1 164 ? 5.855 -17.969 -12.602 1 97.12 164 PRO A C 1
ATOM 1346 O O . PRO A 1 164 ? 5.508 -17.016 -11.883 1 97.12 164 PRO A O 1
ATOM 1349 N N . SER A 1 165 ? 5.043 -18.844 -13.109 1 95.25 165 SER A N 1
ATOM 1350 C CA . SER A 1 165 ? 3.662 -18.891 -12.641 1 95.25 165 SER A CA 1
ATOM 1351 C C . SER A 1 165 ? 3.582 -19.297 -11.18 1 95.25 165 SER A C 1
ATOM 1353 O O . SER A 1 165 ? 4.594 -19.641 -10.57 1 95.25 165 SER A O 1
ATOM 1355 N N . TYR A 1 166 ? 2.438 -19.266 -10.664 1 93.31 166 TYR A N 1
ATOM 1356 C CA . TYR A 1 166 ? 2.199 -19.672 -9.289 1 93.31 166 TYR A CA 1
ATOM 1357 C C . TYR A 1 166 ? 2.666 -21.094 -9.055 1 93.31 166 TYR A C 1
ATOM 1359 O O . TYR A 1 166 ? 3.172 -21.422 -7.977 1 93.31 166 TYR A O 1
ATOM 1367 N N . TYR A 1 167 ? 2.59 -21.891 -10.023 1 94.56 167 TYR A N 1
ATOM 1368 C CA . TYR A 1 167 ? 2.941 -23.297 -9.891 1 94.56 167 TYR A CA 1
ATOM 1369 C C . TYR A 1 167 ? 4.371 -23.547 -10.359 1 94.56 167 TYR A C 1
ATOM 1371 O O . TYR A 1 167 ? 4.812 -24.703 -10.438 1 94.56 167 TYR A O 1
ATOM 1379 N N . GLY A 1 168 ? 5.047 -22.531 -10.773 1 95.88 168 GLY A N 1
ATOM 1380 C CA . GLY A 1 168 ? 6.484 -22.641 -10.961 1 95.88 168 GLY A CA 1
ATOM 1381 C C . GLY A 1 168 ? 6.883 -22.766 -12.422 1 95.88 168 GLY A C 1
ATOM 1382 O O . GLY A 1 168 ? 8.047 -23.031 -12.727 1 95.88 168 GLY A O 1
ATOM 1383 N N . ILE A 1 169 ? 5.957 -22.562 -13.297 1 95.88 169 ILE A N 1
ATOM 1384 C CA . ILE A 1 169 ? 6.297 -22.688 -14.711 1 95.88 169 ILE A CA 1
ATOM 1385 C C . ILE A 1 169 ? 6.965 -21.391 -15.188 1 95.88 169 ILE A C 1
ATOM 1387 O O . ILE A 1 169 ? 6.367 -20.312 -15.117 1 95.88 169 ILE A O 1
ATOM 1391 N N . GLU A 1 170 ? 8.133 -21.516 -15.711 1 96.75 170 GLU A N 1
ATOM 1392 C CA . GLU A 1 170 ? 8.883 -20.375 -16.234 1 96.75 170 GLU A CA 1
ATOM 1393 C C . GLU A 1 170 ? 8.625 -20.172 -17.719 1 96.75 170 GLU A C 1
ATOM 1395 O O . GLU A 1 170 ? 8.711 -21.125 -18.5 1 96.75 170 GLU A O 1
ATOM 1400 N N . GLN A 1 171 ? 8.305 -18.984 -18.094 1 97.5 171 GLN A N 1
ATOM 1401 C CA . GLN A 1 171 ? 8.086 -18.672 -19.5 1 97.5 171 GLN A CA 1
ATOM 1402 C C . GLN A 1 171 ? 9.398 -18.359 -20.203 1 97.5 171 GLN A C 1
ATOM 1404 O O . GLN A 1 171 ? 10.398 -18.031 -19.562 1 97.5 171 GLN A O 1
ATOM 1409 N N . ASN A 1 172 ? 9.422 -18.484 -21.547 1 97.38 172 ASN A N 1
ATOM 1410 C CA . ASN A 1 172 ? 10.562 -18.078 -22.359 1 97.38 172 ASN A CA 1
ATOM 1411 C C . ASN A 1 172 ? 10.586 -16.562 -22.547 1 97.38 172 ASN A C 1
ATOM 1413 O O . ASN A 1 172 ? 10.328 -16.062 -23.641 1 97.38 172 ASN A O 1
ATOM 1417 N N . ILE A 1 173 ? 11.023 -15.859 -21.594 1 98.38 173 ILE A N 1
ATOM 1418 C CA . ILE A 1 173 ? 10.922 -14.406 -21.547 1 98.38 173 ILE A CA 1
ATOM 1419 C C . ILE A 1 173 ? 11.789 -13.797 -22.656 1 98.38 173 ILE A C 1
ATOM 1421 O O . ILE A 1 173 ? 11.43 -12.773 -23.234 1 98.38 173 ILE A O 1
ATOM 1425 N N . LYS A 1 174 ? 12.914 -14.422 -22.953 1 98.44 174 LYS A N 1
ATOM 1426 C CA . LYS A 1 174 ? 13.766 -13.906 -24.016 1 98.44 174 LYS A CA 1
ATOM 1427 C C . LYS A 1 174 ? 13.016 -13.836 -25.344 1 98.44 174 LYS A C 1
ATOM 1429 O O . LYS A 1 174 ? 13 -12.789 -26 1 98.44 174 LYS A O 1
ATOM 1434 N N . ALA A 1 175 ? 12.398 -14.922 -25.672 1 98.56 175 ALA A N 1
ATOM 1435 C CA . ALA A 1 175 ? 11.641 -14.969 -26.906 1 98.56 175 ALA A CA 1
ATOM 1436 C C . ALA A 1 175 ? 10.477 -13.992 -26.875 1 98.56 175 ALA A C 1
ATOM 1438 O O . ALA A 1 175 ? 10.219 -13.289 -27.859 1 98.56 175 ALA A O 1
ATOM 1439 N N . LEU A 1 176 ? 9.773 -13.953 -25.781 1 98.69 176 LEU A N 1
ATOM 1440 C CA . LEU A 1 176 ? 8.617 -13.07 -25.656 1 98.69 176 LEU A CA 1
ATOM 1441 C C . LEU A 1 176 ? 9.039 -11.609 -25.734 1 98.69 176 LEU A C 1
ATOM 1443 O O . LEU A 1 176 ? 8.352 -10.789 -26.344 1 98.69 176 LEU A O 1
ATOM 1447 N N . SER A 1 177 ? 10.141 -11.273 -25.109 1 98.62 177 SER A N 1
ATOM 1448 C CA . SER A 1 177 ? 10.648 -9.906 -25.109 1 98.62 177 SER A CA 1
ATOM 1449 C C . SER A 1 177 ? 11.039 -9.461 -26.516 1 98.62 177 SER A C 1
ATOM 1451 O O . SER A 1 177 ? 10.742 -8.336 -26.922 1 98.62 177 SER A O 1
ATOM 1453 N N . ASP A 1 178 ? 11.719 -10.328 -27.25 1 98.62 178 ASP A N 1
ATOM 1454 C CA . ASP A 1 178 ? 12.109 -10.016 -28.609 1 98.62 178 ASP A CA 1
ATOM 1455 C C . ASP A 1 178 ? 10.891 -9.711 -29.484 1 98.62 178 ASP A C 1
ATOM 1457 O O . ASP A 1 178 ? 10.898 -8.766 -30.266 1 98.62 178 ASP A O 1
ATOM 1461 N N . ILE A 1 179 ? 9.891 -10.5 -29.312 1 98.69 179 ILE A N 1
ATOM 1462 C CA . ILE A 1 179 ? 8.672 -10.336 -30.094 1 98.69 179 ILE A CA 1
ATOM 1463 C C . ILE A 1 179 ? 7.961 -9.047 -29.672 1 98.69 179 ILE A C 1
ATOM 1465 O O . ILE A 1 179 ? 7.473 -8.297 -30.516 1 98.69 179 ILE A O 1
ATOM 1469 N N . ALA A 1 180 ? 7.84 -8.789 -28.359 1 98.62 180 ALA A N 1
ATOM 1470 C CA . ALA A 1 180 ? 7.215 -7.562 -27.891 1 98.62 180 ALA A CA 1
ATOM 1471 C C . ALA A 1 180 ? 7.898 -6.332 -28.484 1 98.62 180 ALA A C 1
ATOM 1473 O O . ALA A 1 180 ? 7.23 -5.379 -28.891 1 98.62 180 ALA A O 1
ATOM 1474 N N . LYS A 1 181 ? 9.227 -6.34 -28.547 1 98 181 LYS A N 1
ATOM 1475 C CA . LYS A 1 181 ? 10.008 -5.242 -29.125 1 98 181 LYS A CA 1
ATOM 1476 C C . LYS A 1 181 ? 9.711 -5.074 -30.609 1 98 181 LYS A C 1
A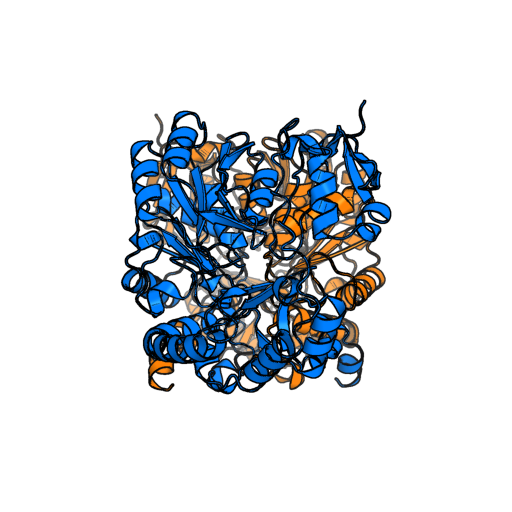TOM 1478 O O . LYS A 1 181 ? 9.586 -3.949 -31.094 1 98 181 LYS A O 1
ATOM 1483 N N . LYS A 1 182 ? 9.672 -6.223 -31.219 1 98 182 LYS A N 1
ATOM 1484 C CA . LYS A 1 182 ? 9.352 -6.215 -32.656 1 98 182 LYS A CA 1
ATOM 1485 C C . LYS A 1 182 ? 8.055 -5.461 -32.906 1 98 182 LYS A C 1
ATOM 1487 O O . LYS A 1 182 ? 7.941 -4.742 -33.906 1 98 182 LYS A O 1
ATOM 1492 N N . TYR A 1 183 ? 7.082 -5.57 -32.094 1 97.94 183 TYR A N 1
ATOM 1493 C CA . TYR A 1 183 ? 5.777 -4.945 -32.281 1 97.94 183 TYR A CA 1
ATOM 1494 C C . TYR A 1 183 ? 5.656 -3.666 -31.469 1 97.94 183 TYR A C 1
ATOM 1496 O O . TYR A 1 183 ? 4.559 -3.119 -31.312 1 97.94 183 TYR A O 1
ATOM 1504 N N . GLN A 1 184 ? 6.719 -3.209 -30.812 1 97.12 184 GLN A N 1
ATOM 1505 C CA . GLN A 1 184 ? 6.852 -1.937 -30.109 1 97.12 184 GLN A CA 1
ATOM 1506 C C . GLN A 1 184 ? 5.914 -1.871 -28.906 1 97.12 184 GLN A C 1
ATOM 1508 O O . GLN A 1 184 ? 5.227 -0.869 -28.703 1 97.12 184 GLN A O 1
ATOM 1513 N N . LYS A 1 185 ? 5.816 -2.951 -28.234 1 98.06 185 LYS A N 1
ATOM 1514 C CA . LYS A 1 185 ? 5.023 -3.012 -27 1 98.06 185 LYS A CA 1
ATOM 1515 C C . LYS A 1 185 ? 5.918 -3.082 -25.766 1 98.06 185 LYS A C 1
ATOM 1517 O O . LYS A 1 185 ? 7.012 -3.652 -25.828 1 98.06 185 LYS A O 1
ATOM 1522 N N . LYS A 1 186 ? 5.527 -2.461 -24.703 1 98.19 186 LYS A N 1
ATOM 1523 C CA . LYS A 1 186 ? 6.25 -2.537 -23.438 1 98.19 186 LYS A CA 1
ATOM 1524 C C . LYS A 1 186 ? 5.926 -3.832 -22.703 1 98.19 186 LYS A C 1
ATOM 1526 O O . LYS A 1 186 ? 4.758 -4.129 -22.438 1 98.19 186 LYS A O 1
ATOM 1531 N N . LEU A 1 187 ? 6.934 -4.562 -22.344 1 98.88 187 LEU A N 1
ATOM 1532 C CA . LEU A 1 187 ? 6.742 -5.832 -21.656 1 98.88 187 LEU A CA 1
ATOM 1533 C C . LEU A 1 187 ? 7.008 -5.68 -20.156 1 98.88 187 LEU A C 1
ATOM 1535 O O . LEU A 1 187 ? 8.125 -5.348 -19.75 1 98.88 187 LEU A O 1
ATOM 1539 N N . ILE A 1 188 ? 6.016 -5.879 -19.359 1 98.94 188 ILE A N 1
ATOM 1540 C CA . ILE A 1 188 ? 6.09 -5.961 -17.906 1 98.94 188 ILE A CA 1
ATOM 1541 C C . ILE A 1 188 ? 6.012 -7.418 -17.469 1 98.94 188 ILE A C 1
ATOM 1543 O O . ILE A 1 188 ? 5.059 -8.125 -17.797 1 98.94 188 ILE A O 1
ATOM 1547 N N . VAL A 1 189 ? 6.984 -7.863 -16.719 1 98.94 189 VAL A N 1
ATOM 1548 C CA . VAL A 1 189 ? 6.953 -9.242 -16.25 1 98.94 189 VAL A CA 1
ATOM 1549 C C . VAL A 1 189 ? 6.734 -9.281 -14.742 1 98.94 189 VAL A C 1
ATOM 1551 O O . VAL A 1 189 ? 7.527 -8.719 -13.977 1 98.94 189 VAL A O 1
ATOM 1554 N N . ASP A 1 190 ? 5.621 -9.891 -14.383 1 98.62 190 ASP A N 1
ATOM 1555 C CA . ASP A 1 190 ? 5.371 -10.234 -12.984 1 98.62 190 ASP A CA 1
ATOM 1556 C C . ASP A 1 190 ? 6.18 -11.461 -12.57 1 98.62 190 ASP A C 1
ATOM 1558 O O . ASP A 1 190 ? 5.723 -12.594 -12.727 1 98.62 190 ASP A O 1
ATOM 1562 N N . GLN A 1 191 ? 7.305 -11.203 -12.047 1 98.81 191 GLN A N 1
ATOM 1563 C CA . GLN A 1 191 ? 8.188 -12.25 -11.555 1 98.81 191 GLN A CA 1
ATOM 1564 C C . GLN A 1 191 ? 8.141 -12.336 -10.031 1 98.81 191 GLN A C 1
ATOM 1566 O O . GLN A 1 191 ? 9.164 -12.555 -9.383 1 98.81 191 GLN A O 1
ATOM 1571 N N . ALA A 1 192 ? 6.98 -12.086 -9.469 1 97.56 192 ALA A N 1
ATOM 1572 C CA . ALA A 1 192 ? 6.789 -12.086 -8.016 1 97.56 192 ALA A CA 1
ATOM 1573 C C . ALA A 1 192 ? 7.289 -13.391 -7.398 1 97.56 192 ALA A C 1
ATOM 1575 O O . ALA A 1 192 ? 7.84 -13.383 -6.297 1 97.56 192 ALA A O 1
ATOM 1576 N N . HIS A 1 193 ? 7.184 -14.484 -8.086 1 97.19 193 HIS A N 1
ATOM 1577 C CA . HIS A 1 193 ? 7.547 -15.789 -7.551 1 97.19 193 HIS A CA 1
ATOM 1578 C C . HIS A 1 193 ? 9.016 -16.109 -7.824 1 97.19 193 HIS A C 1
ATOM 1580 O O . HIS A 1 193 ? 9.555 -17.078 -7.289 1 97.19 193 HIS A O 1
ATOM 1586 N N . GLY A 1 194 ? 9.703 -15.359 -8.609 1 97.81 194 GLY A N 1
ATOM 1587 C CA . GLY A 1 194 ? 11.094 -15.602 -8.961 1 97.81 194 GLY A CA 1
ATOM 1588 C C . GLY A 1 194 ? 12.047 -14.617 -8.312 1 97.81 194 GLY A C 1
ATOM 1589 O O . GLY A 1 194 ? 13.094 -14.289 -8.883 1 97.81 194 GLY A O 1
ATOM 1590 N N . GLY A 1 195 ? 11.719 -14.141 -7.211 1 97.31 195 GLY A N 1
ATOM 1591 C CA . GLY A 1 195 ? 12.492 -13.102 -6.543 1 97.31 195 GLY A CA 1
ATOM 1592 C C . GLY A 1 195 ? 13.922 -13.516 -6.25 1 97.31 195 GLY A C 1
ATOM 1593 O O . GLY A 1 195 ? 14.812 -12.672 -6.152 1 97.31 195 GLY A O 1
ATOM 1594 N N . TYR A 1 196 ? 14.227 -14.766 -6.164 1 98.19 196 TYR A N 1
ATOM 1595 C CA . TYR A 1 196 ? 15.531 -15.266 -5.727 1 98.19 196 TYR A CA 1
ATOM 1596 C C . TYR A 1 196 ? 16.453 -15.484 -6.918 1 98.19 196 TYR A C 1
ATOM 1598 O O . TYR A 1 196 ? 17.641 -15.789 -6.746 1 98.19 196 TYR A O 1
ATOM 1606 N N . TYR A 1 197 ? 16 -15.328 -8.172 1 98.31 197 TYR A N 1
ATOM 1607 C CA . TYR A 1 197 ? 16.703 -15.742 -9.383 1 98.31 197 TYR A CA 1
ATOM 1608 C C . TYR A 1 197 ? 18.109 -15.156 -9.43 1 98.31 197 TYR A C 1
ATOM 1610 O O . TYR A 1 197 ? 19.094 -15.891 -9.422 1 98.31 197 TYR A O 1
ATOM 1618 N N . LYS A 1 198 ? 18.219 -13.875 -9.312 1 98.44 198 LYS A N 1
ATOM 1619 C CA . LYS A 1 198 ? 19.516 -13.219 -9.445 1 98.44 198 LYS A CA 1
ATOM 1620 C C . LYS A 1 198 ? 20.469 -13.664 -8.336 1 98.44 198 LYS A C 1
ATOM 1622 O O . LYS A 1 198 ? 21.672 -13.797 -8.562 1 98.44 198 LYS A O 1
ATOM 1627 N N . PHE A 1 199 ? 19.984 -13.922 -7.207 1 98.44 199 PHE A N 1
ATOM 1628 C CA . PHE A 1 199 ? 20.781 -14.219 -6.02 1 98.44 199 PHE A CA 1
ATOM 1629 C C . PHE A 1 199 ? 21.375 -15.617 -6.102 1 98.44 199 PHE A C 1
ATOM 1631 O O . PHE A 1 199 ? 22.297 -15.945 -5.352 1 98.44 199 PHE A O 1
ATOM 1638 N N . VAL A 1 200 ? 20.906 -16.406 -7.027 1 98.19 200 VAL A N 1
ATOM 1639 C CA . VAL A 1 200 ? 21.406 -17.781 -7.129 1 98.19 200 VAL A CA 1
ATOM 1640 C C . VAL A 1 200 ? 22.062 -18 -8.492 1 98.19 200 VAL A C 1
ATOM 1642 O O . VAL A 1 200 ? 22.391 -19.125 -8.859 1 98.19 200 VAL A O 1
ATOM 1645 N N . GLY A 1 201 ? 22.094 -16.953 -9.32 1 97.06 201 GLY A N 1
ATOM 1646 C CA . GLY A 1 201 ? 22.781 -17.016 -10.602 1 97.06 201 GLY A CA 1
ATOM 1647 C C . GLY A 1 201 ? 21.844 -17.297 -11.758 1 97.06 201 GLY A C 1
ATOM 1648 O O . GLY A 1 201 ? 22.281 -17.484 -12.891 1 97.06 201 GLY A O 1
ATOM 1649 N N . LYS A 1 202 ? 20.609 -17.312 -11.508 1 96.81 202 LYS A N 1
ATOM 1650 C CA . LYS A 1 202 ? 19.609 -17.5 -12.57 1 96.81 202 LYS A CA 1
ATOM 1651 C C . LYS A 1 202 ? 19.359 -16.188 -13.305 1 96.81 202 LYS A C 1
ATOM 1653 O O . LYS A 1 202 ? 19.531 -15.102 -12.734 1 96.81 202 LYS A O 1
ATOM 1658 N N . THR A 1 203 ? 18.875 -16.344 -14.477 1 97 203 THR A N 1
ATOM 1659 C CA . THR A 1 203 ? 18.531 -15.195 -15.305 1 97 203 THR A CA 1
ATOM 1660 C C . THR A 1 203 ? 17.172 -14.625 -14.914 1 97 203 THR A C 1
ATOM 1662 O O . THR A 1 203 ? 16.203 -15.375 -14.766 1 97 203 THR A O 1
ATOM 1665 N N . THR A 1 204 ? 17.094 -13.305 -14.75 1 98.31 204 THR A N 1
ATOM 1666 C CA . THR A 1 204 ? 15.828 -12.648 -14.461 1 98.31 204 THR A CA 1
ATOM 1667 C C . THR A 1 204 ? 15.125 -12.234 -15.75 1 98.31 204 THR A C 1
ATOM 1669 O O . THR A 1 204 ? 15.719 -12.289 -16.828 1 98.31 204 THR A O 1
ATOM 1672 N N . ALA A 1 205 ? 13.875 -11.859 -15.617 1 98.75 205 ALA A N 1
ATOM 1673 C CA . ALA A 1 205 ? 13.141 -11.328 -16.766 1 98.75 205 ALA A CA 1
ATOM 1674 C C . ALA A 1 205 ? 13.82 -10.07 -17.297 1 98.75 205 ALA A C 1
ATOM 1676 O O . ALA A 1 205 ? 13.82 -9.828 -18.516 1 98.75 205 ALA A O 1
ATOM 1677 N N . LEU A 1 206 ? 14.344 -9.289 -16.406 1 98.69 206 LEU A N 1
ATOM 1678 C CA . LEU A 1 206 ? 15.055 -8.086 -16.812 1 98.69 206 LEU A CA 1
ATOM 1679 C C . LEU A 1 206 ? 16.25 -8.43 -17.688 1 98.69 206 LEU A C 1
ATOM 1681 O O . LEU A 1 206 ? 16.453 -7.816 -18.734 1 98.69 206 LEU A O 1
ATOM 1685 N N . ASP A 1 207 ? 17 -9.445 -17.281 1 98.38 207 ASP A N 1
ATOM 1686 C CA . ASP A 1 207 ? 18.141 -9.922 -18.047 1 98.38 207 ASP A CA 1
ATOM 1687 C C . ASP A 1 207 ? 17.719 -10.406 -19.422 1 98.38 207 ASP A C 1
ATOM 1689 O O . ASP A 1 207 ? 18.5 -10.344 -20.375 1 98.38 207 ASP A O 1
ATOM 1693 N N . SER A 1 208 ? 16.547 -10.844 -19.453 1 98.56 208 SER A N 1
ATOM 1694 C CA . SER A 1 208 ? 16.047 -11.477 -20.656 1 98.56 208 SER A CA 1
ATOM 1695 C C . SER A 1 208 ? 15.367 -10.469 -21.578 1 98.56 208 SER A C 1
ATOM 1697 O O . SER A 1 208 ? 14.734 -10.836 -22.578 1 98.56 208 SER A O 1
ATOM 1699 N N . GLY A 1 209 ? 15.352 -9.211 -21.203 1 98.56 209 GLY A N 1
ATOM 1700 C CA . GLY A 1 209 ? 14.953 -8.164 -22.125 1 98.56 209 GLY A CA 1
ATOM 1701 C C . GLY A 1 209 ? 13.641 -7.496 -21.75 1 98.56 209 GLY A C 1
ATOM 1702 O O . GLY A 1 209 ? 13.195 -6.566 -22.422 1 98.56 209 GLY A O 1
ATOM 1703 N N . ALA A 1 210 ? 13.016 -7.895 -20.672 1 98.81 210 ALA A N 1
ATOM 1704 C CA . ALA A 1 210 ? 11.789 -7.23 -20.234 1 98.81 210 ALA A CA 1
ATOM 1705 C C . ALA A 1 210 ? 12.047 -5.754 -19.938 1 98.81 210 ALA A C 1
ATOM 1707 O O . ALA A 1 210 ? 13.141 -5.383 -19.5 1 98.81 210 ALA A O 1
ATOM 1708 N N . ASP A 1 211 ? 11.055 -4.887 -20.156 1 98.88 211 ASP A N 1
ATOM 1709 C CA . ASP A 1 211 ? 11.18 -3.467 -19.844 1 98.88 211 ASP A CA 1
ATOM 1710 C C . ASP A 1 211 ? 11.086 -3.23 -18.344 1 98.88 211 ASP A C 1
ATOM 1712 O O . ASP A 1 211 ? 11.797 -2.387 -17.797 1 98.88 211 ASP A O 1
ATOM 1716 N N . ILE A 1 212 ? 10.188 -3.92 -17.688 1 98.94 212 ILE A N 1
ATOM 1717 C CA . ILE A 1 212 ? 9.984 -3.855 -16.25 1 98.94 212 ILE A CA 1
ATOM 1718 C C . ILE A 1 212 ? 9.891 -5.27 -15.68 1 98.94 212 ILE A C 1
ATOM 1720 O O . ILE A 1 212 ? 9.25 -6.141 -16.266 1 98.94 212 ILE A O 1
ATOM 1724 N N . CYS A 1 213 ? 10.57 -5.492 -14.617 1 98.94 213 CYS A N 1
ATOM 1725 C CA . CYS A 1 213 ? 10.547 -6.746 -13.867 1 98.94 213 CYS A CA 1
ATOM 1726 C C . CYS A 1 213 ? 10.188 -6.504 -12.406 1 98.94 213 CYS A C 1
ATOM 1728 O O . CYS A 1 213 ? 10.828 -5.691 -11.734 1 98.94 213 CYS A O 1
ATOM 1730 N N . ILE A 1 214 ? 9.188 -7.211 -11.938 1 98.88 214 ILE A N 1
ATOM 1731 C CA . ILE A 1 214 ? 8.711 -7.031 -10.57 1 98.88 214 ILE A CA 1
ATOM 1732 C C . ILE A 1 214 ? 8.984 -8.297 -9.758 1 98.88 214 ILE A C 1
ATOM 1734 O O . ILE A 1 214 ? 8.57 -9.391 -10.141 1 98.88 214 ILE A O 1
ATOM 1738 N N . LEU A 1 215 ? 9.617 -8.078 -8.57 1 98.38 215 LEU A N 1
ATOM 1739 C CA . LEU A 1 215 ? 10 -9.188 -7.691 1 98.38 215 LEU A CA 1
ATOM 1740 C C . LEU A 1 215 ? 9.352 -9.039 -6.32 1 98.38 215 LEU A C 1
ATOM 1742 O O . LEU A 1 215 ? 9.383 -7.957 -5.727 1 98.38 215 LEU A O 1
ATOM 1746 N N . SER A 1 216 ? 8.742 -10.125 -5.887 1 98.06 216 SER A N 1
ATOM 1747 C CA . SER A 1 216 ? 8.422 -10.148 -4.461 1 98.06 216 SER A CA 1
ATOM 1748 C C . SER A 1 216 ? 9.625 -10.602 -3.637 1 98.06 216 SER A C 1
ATOM 1750 O O . SER A 1 216 ? 10.094 -11.734 -3.785 1 98.06 216 SER A O 1
ATOM 1752 N N . LEU A 1 217 ? 10.062 -9.805 -2.732 1 98.12 217 LEU A N 1
ATOM 1753 C CA . LEU A 1 217 ? 11.188 -10.164 -1.873 1 98.12 217 LEU A CA 1
ATOM 1754 C C . LEU A 1 217 ? 10.758 -11.156 -0.796 1 98.12 217 LEU A C 1
ATOM 1756 O O . LEU A 1 217 ? 11.477 -12.109 -0.506 1 98.12 217 LEU A O 1
ATOM 1760 N N . HIS A 1 218 ? 9.594 -10.984 -0.284 1 97.44 218 HIS A N 1
ATOM 1761 C CA . HIS A 1 218 ? 9.141 -11.719 0.889 1 97.44 218 HIS A CA 1
ATOM 1762 C C . HIS A 1 218 ? 8.773 -13.156 0.529 1 97.44 218 HIS A C 1
ATOM 1764 O O . HIS A 1 218 ? 8.656 -14.008 1.409 1 97.44 218 HIS A O 1
ATOM 1770 N N . LYS A 1 219 ? 8.531 -13.477 -0.731 1 96.31 219 LYS A N 1
ATOM 1771 C CA . LYS A 1 219 ? 8.023 -14.797 -1.086 1 96.31 219 LYS A CA 1
ATOM 1772 C C . LYS A 1 219 ? 9.133 -15.844 -1.059 1 96.31 219 LYS A C 1
ATOM 1774 O O . LYS A 1 219 ? 8.898 -17 -0.687 1 96.31 219 LYS A O 1
ATOM 1779 N N . THR A 1 220 ? 10.383 -15.391 -1.448 1 96.31 220 THR A N 1
ATOM 1780 C CA . THR A 1 220 ? 11.406 -16.406 -1.605 1 96.31 220 THR A CA 1
ATOM 1781 C C . THR A 1 220 ? 12.68 -16.016 -0.858 1 96.31 220 THR A C 1
ATOM 1783 O O . THR A 1 220 ? 13.609 -16.828 -0.729 1 96.31 220 THR A O 1
ATOM 1786 N N . LEU A 1 221 ? 12.773 -14.812 -0.375 1 97.44 221 LEU A N 1
ATOM 1787 C CA . LEU A 1 221 ? 13.938 -14.32 0.352 1 97.44 221 LEU A CA 1
ATOM 1788 C C . LEU A 1 221 ? 13.602 -14.086 1.82 1 97.44 221 LEU A C 1
ATOM 1790 O O . LEU A 1 221 ? 12.43 -14.078 2.201 1 97.44 221 LEU A O 1
ATOM 1794 N N . PRO A 1 222 ? 14.664 -14.023 2.678 1 96.81 222 PRO A N 1
ATOM 1795 C CA . PRO A 1 222 ? 14.383 -13.734 4.086 1 96.81 222 PRO A CA 1
ATOM 1796 C C . PRO A 1 222 ? 14.047 -12.266 4.332 1 96.81 222 PRO A C 1
ATOM 1798 O O . PRO A 1 222 ? 14.719 -11.594 5.121 1 96.81 222 PRO A O 1
ATOM 1801 N N . CYS A 1 223 ? 13.016 -11.82 3.73 1 97.5 223 CYS A N 1
ATOM 1802 C CA . CYS A 1 223 ? 12.5 -10.461 3.816 1 97.5 223 CYS A CA 1
ATOM 1803 C C . CYS A 1 223 ? 11.086 -10.453 4.402 1 97.5 223 CYS A C 1
ATOM 1805 O O . CYS A 1 223 ? 10.414 -11.484 4.422 1 97.5 223 CYS A O 1
ATOM 1807 N N . PRO A 1 224 ? 10.688 -9.352 4.98 1 96.62 224 PRO A N 1
ATOM 1808 C CA . PRO A 1 224 ? 9.359 -9.289 5.598 1 96.62 224 PRO A CA 1
ATOM 1809 C C . PRO A 1 224 ? 8.234 -9.211 4.574 1 96.62 224 PRO A C 1
ATOM 1811 O O . PRO A 1 224 ? 8.453 -8.758 3.447 1 96.62 224 PRO A O 1
ATOM 1814 N N . ASN A 1 225 ? 7.055 -9.672 5.023 1 95.81 225 ASN A N 1
ATOM 1815 C CA . ASN A 1 225 ? 5.871 -9.523 4.184 1 95.81 225 ASN A CA 1
ATOM 1816 C C . ASN A 1 225 ? 5.68 -8.078 3.738 1 95.81 225 ASN A C 1
ATOM 1818 O O . ASN A 1 225 ? 5.93 -7.148 4.508 1 95.81 225 ASN A O 1
ATOM 1822 N N . GLN A 1 226 ? 5.25 -7.91 2.467 1 94.88 226 GLN A N 1
ATOM 1823 C CA . GLN A 1 226 ? 4.879 -6.676 1.783 1 94.88 226 GLN A CA 1
ATOM 1824 C C . GLN A 1 226 ? 6.102 -5.996 1.178 1 94.88 226 GLN A C 1
ATOM 1826 O O . GLN A 1 226 ? 6.043 -4.82 0.804 1 94.88 226 GLN A O 1
ATOM 1831 N N . SER A 1 227 ? 7.207 -6.668 1.161 1 97.56 227 SER A N 1
ATOM 1832 C CA . SER A 1 227 ? 8.367 -6.07 0.504 1 97.56 227 SER A CA 1
ATOM 1833 C C . SER A 1 227 ? 8.531 -6.602 -0.916 1 97.56 227 SER A C 1
ATOM 1835 O O . SER A 1 227 ? 8.352 -7.797 -1.161 1 97.56 227 SER A O 1
ATOM 1837 N N . ALA A 1 228 ? 8.75 -5.707 -1.813 1 98.69 228 ALA A N 1
ATOM 1838 C CA . ALA A 1 228 ? 8.914 -6.055 -3.223 1 98.69 228 ALA A CA 1
ATOM 1839 C C . ALA A 1 228 ? 9.836 -5.066 -3.93 1 98.69 228 ALA A C 1
ATOM 1841 O O . ALA A 1 228 ? 10.094 -3.971 -3.42 1 98.69 228 ALA A O 1
ATOM 1842 N N . LEU A 1 229 ? 10.375 -5.48 -5.023 1 98.81 229 LEU A N 1
ATOM 1843 C CA . LEU A 1 229 ? 11.344 -4.691 -5.777 1 98.81 229 LEU A CA 1
ATOM 1844 C C . LEU A 1 229 ? 10.922 -4.57 -7.238 1 98.81 229 LEU A C 1
ATOM 1846 O O . LEU A 1 229 ? 10.508 -5.555 -7.852 1 98.81 229 LEU A O 1
ATOM 1850 N N . LEU A 1 230 ? 10.922 -3.387 -7.742 1 98.94 230 LEU A N 1
ATOM 1851 C CA . LEU A 1 230 ? 10.742 -3.131 -9.164 1 98.94 230 LEU A CA 1
ATOM 1852 C C . LEU A 1 230 ? 12.078 -2.812 -9.828 1 98.94 230 LEU A C 1
ATOM 1854 O O . LEU A 1 230 ? 12.867 -2.025 -9.297 1 98.94 230 LEU A O 1
ATOM 1858 N N . LEU A 1 231 ? 12.344 -3.428 -10.945 1 98.94 231 LEU A N 1
ATOM 1859 C CA . LEU A 1 231 ? 13.508 -3.168 -11.789 1 98.94 231 LEU A CA 1
ATOM 1860 C C . LEU A 1 231 ? 13.078 -2.734 -13.188 1 98.94 231 LEU A C 1
ATOM 1862 O O . LEU A 1 231 ? 12.141 -3.297 -13.758 1 98.94 231 LEU A O 1
ATOM 1866 N N . SER A 1 232 ? 13.75 -1.713 -13.742 1 98.88 232 SER A N 1
ATOM 1867 C CA . SER A 1 232 ? 13.344 -1.184 -15.047 1 98.88 232 SER A CA 1
ATOM 1868 C C . SER A 1 232 ? 14.547 -0.978 -15.953 1 98.88 232 SER A C 1
ATOM 1870 O O . SER A 1 232 ? 15.602 -0.524 -15.508 1 98.88 232 SER A O 1
ATOM 1872 N N . ASN A 1 233 ? 14.359 -1.361 -17.203 1 98.56 233 ASN A N 1
ATOM 1873 C CA . ASN A 1 233 ? 15.32 -1.076 -18.266 1 98.56 233 ASN A CA 1
ATOM 1874 C C . ASN A 1 233 ? 14.852 0.076 -19.156 1 98.56 233 ASN A C 1
ATOM 1876 O O . ASN A 1 233 ? 15.453 0.353 -20.188 1 98.56 233 ASN A O 1
ATOM 1880 N N . LEU A 1 234 ? 13.789 0.745 -18.781 1 98.44 234 LEU A N 1
ATOM 1881 C CA . LEU A 1 234 ? 13.234 1.834 -19.578 1 98.44 234 LEU A CA 1
ATOM 1882 C C . LEU A 1 234 ? 14.211 3.006 -19.641 1 98.44 234 LEU A C 1
ATOM 1884 O O . LEU A 1 234 ? 15.125 3.109 -18.828 1 98.44 234 LEU A O 1
ATOM 1888 N N . ALA A 1 235 ? 13.969 3.848 -20.656 1 97.38 235 ALA A N 1
ATOM 1889 C CA . ALA A 1 235 ? 14.727 5.086 -20.781 1 97.38 235 ALA A CA 1
ATOM 1890 C C . ALA A 1 235 ? 14.352 6.078 -19.672 1 97.38 235 ALA A C 1
ATOM 1892 O O . ALA A 1 235 ? 13.32 5.922 -19.016 1 97.38 235 ALA A O 1
ATOM 1893 N N . ASP A 1 236 ? 15.117 7.066 -19.562 1 95.31 236 ASP A N 1
ATOM 1894 C CA . ASP A 1 236 ? 15.008 8.008 -18.453 1 95.31 236 ASP A CA 1
ATOM 1895 C C . ASP A 1 236 ? 13.633 8.672 -18.422 1 95.31 236 ASP A C 1
ATOM 1897 O O . ASP A 1 236 ? 13.031 8.828 -17.359 1 95.31 236 ASP A O 1
ATOM 1901 N N . ILE A 1 237 ? 13.148 9.047 -19.547 1 91.75 237 ILE A N 1
ATOM 1902 C CA . ILE A 1 237 ? 11.883 9.758 -19.625 1 91.75 237 ILE A CA 1
ATOM 1903 C C . ILE A 1 237 ? 10.758 8.875 -19.094 1 91.75 237 ILE A C 1
ATOM 1905 O O . ILE A 1 237 ? 9.875 9.344 -18.375 1 91.75 237 ILE A O 1
ATOM 1909 N N . ASN A 1 238 ? 10.773 7.57 -19.453 1 95.75 238 ASN A N 1
ATOM 1910 C CA . ASN A 1 238 ? 9.766 6.617 -18.984 1 95.75 238 ASN A CA 1
ATOM 1911 C C . ASN A 1 238 ? 9.969 6.254 -17.516 1 95.75 238 ASN A C 1
ATOM 1913 O O . ASN A 1 238 ? 9 6.055 -16.781 1 95.75 238 ASN A O 1
ATOM 1917 N N . ASN A 1 239 ? 11.242 6.223 -17.078 1 97.44 239 ASN A N 1
ATOM 1918 C CA . ASN A 1 239 ? 11.523 5.938 -15.68 1 97.44 239 ASN A CA 1
ATOM 1919 C C . ASN A 1 239 ? 11.039 7.062 -14.773 1 97.44 239 ASN A C 1
ATOM 1921 O O . ASN A 1 239 ? 10.609 6.816 -13.641 1 97.44 239 ASN A O 1
ATOM 1925 N N . LYS A 1 240 ? 11.125 8.289 -15.258 1 93.06 240 LYS A N 1
ATOM 1926 C CA . LYS A 1 240 ? 10.602 9.422 -14.492 1 93.06 240 LYS A CA 1
ATOM 1927 C C . LYS A 1 240 ? 9.094 9.289 -14.273 1 93.06 240 LYS A C 1
ATOM 1929 O O . LYS A 1 240 ? 8.602 9.531 -13.172 1 93.06 240 LYS A O 1
ATOM 1934 N N . LYS A 1 241 ? 8.414 8.898 -15.359 1 93.75 241 LYS A N 1
ATOM 1935 C CA . LYS A 1 241 ? 6.973 8.68 -15.281 1 93.75 241 LYS A CA 1
ATOM 1936 C C . LYS A 1 241 ? 6.645 7.539 -14.32 1 93.75 241 LYS A C 1
ATOM 1938 O O . LYS A 1 241 ? 5.727 7.652 -13.5 1 93.75 241 LYS A O 1
ATOM 1943 N N . LEU A 1 242 ? 7.395 6.477 -14.453 1 97.75 242 LEU A N 1
ATOM 1944 C CA . LEU A 1 242 ? 7.219 5.312 -13.594 1 97.75 242 LEU A CA 1
ATOM 1945 C C . LEU A 1 242 ? 7.477 5.676 -12.133 1 97.75 242 LEU A C 1
ATOM 1947 O O . LEU A 1 242 ? 6.68 5.336 -11.258 1 97.75 242 LEU A O 1
ATOM 1951 N N . SER A 1 243 ? 8.555 6.391 -11.891 1 97.06 243 SER A N 1
ATOM 1952 C CA . SER A 1 243 ? 8.93 6.812 -10.547 1 97.06 243 SER A CA 1
ATOM 1953 C C . SER A 1 243 ? 7.84 7.676 -9.914 1 97.06 243 SER A C 1
ATOM 1955 O O . SER A 1 243 ? 7.48 7.48 -8.75 1 97.06 243 SER A O 1
ATOM 1957 N N . ALA A 1 244 ? 7.309 8.602 -10.656 1 94.31 244 ALA A N 1
ATOM 1958 C CA . ALA A 1 244 ? 6.242 9.461 -10.148 1 94.31 244 ALA A CA 1
ATOM 1959 C C . ALA A 1 244 ? 5.016 8.641 -9.758 1 94.31 244 ALA A C 1
ATOM 1961 O O . ALA A 1 244 ? 4.457 8.82 -8.672 1 94.31 244 ALA A O 1
ATOM 1962 N N . THR A 1 245 ? 4.637 7.723 -10.633 1 97.5 245 THR A N 1
ATOM 1963 C CA . THR A 1 245 ? 3.436 6.926 -10.406 1 97.5 245 THR A CA 1
ATOM 1964 C C . THR A 1 245 ? 3.623 6 -9.211 1 97.5 245 THR A C 1
ATOM 1966 O O . THR A 1 245 ? 2.688 5.781 -8.438 1 97.5 245 THR A O 1
ATOM 1969 N N . LEU A 1 246 ? 4.836 5.457 -9.07 1 98.44 246 LEU A N 1
ATOM 1970 C CA . LEU A 1 246 ? 5.16 4.66 -7.895 1 98.44 246 LEU A CA 1
ATOM 1971 C C . LEU A 1 246 ? 4.98 5.48 -6.617 1 98.44 246 LEU A C 1
ATOM 1973 O O . LEU A 1 246 ? 4.398 4.996 -5.645 1 98.44 246 LEU A O 1
ATOM 1977 N N . GLY A 1 247 ? 5.41 6.695 -6.664 1 96.94 247 GLY A N 1
ATOM 1978 C CA . GLY A 1 247 ? 5.262 7.578 -5.52 1 96.94 247 GLY A CA 1
ATOM 1979 C C . GLY A 1 247 ? 3.814 7.941 -5.23 1 96.94 247 GLY A C 1
ATOM 1980 O O . GLY A 1 247 ? 3.414 8.047 -4.07 1 96.94 247 GLY A O 1
ATOM 1981 N N . TYR A 1 248 ? 3.025 8.109 -6.281 1 96.81 248 TYR A N 1
ATOM 1982 C CA . TYR A 1 248 ? 1.627 8.5 -6.133 1 96.81 248 TYR A CA 1
ATOM 1983 C C . TYR A 1 248 ? 0.838 7.426 -5.395 1 96.81 248 TYR A C 1
ATOM 1985 O O . TYR A 1 248 ? -0.073 7.738 -4.621 1 96.81 248 TYR A O 1
ATOM 1993 N N . LEU A 1 249 ? 1.232 6.164 -5.59 1 98.19 249 LEU A N 1
ATOM 1994 C CA . LEU A 1 249 ? 0.371 5.078 -5.133 1 98.19 249 LEU A CA 1
ATOM 1995 C C . LEU A 1 249 ? 0.941 4.422 -3.881 1 98.19 249 LEU A C 1
ATOM 1997 O O . LEU A 1 249 ? 0.34 3.494 -3.334 1 98.19 249 LEU A O 1
ATOM 2001 N N . HIS A 1 250 ? 2.076 4.895 -3.424 1 97.88 250 HIS A N 1
ATOM 2002 C CA . HIS A 1 250 ? 2.699 4.359 -2.219 1 97.88 250 HIS A CA 1
ATOM 2003 C C . HIS A 1 250 ? 2.322 5.18 -0.991 1 97.88 250 HIS A C 1
ATOM 2005 O O . HIS A 1 250 ? 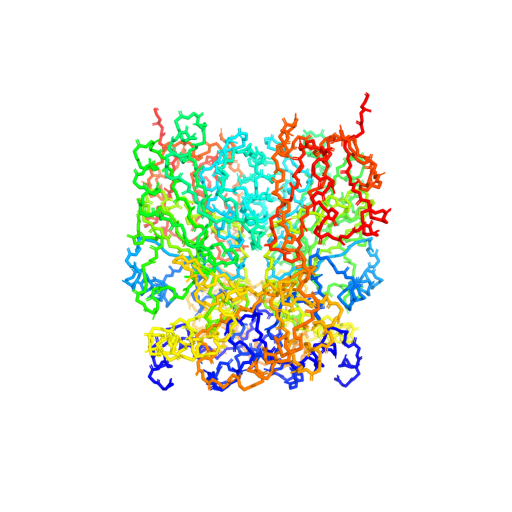2.068 6.383 -1.097 1 97.88 250 HIS A O 1
ATOM 2011 N N . THR A 1 251 ? 2.26 4.57 0.153 1 96.75 251 THR A N 1
ATOM 2012 C CA . THR A 1 251 ? 2.037 5.293 1.4 1 96.75 251 THR A CA 1
ATOM 2013 C C . THR A 1 251 ? 3.082 6.391 1.579 1 96.75 251 THR A C 1
ATOM 2015 O O . THR A 1 251 ? 4.246 6.211 1.223 1 96.75 251 THR A O 1
ATOM 2018 N N . THR A 1 252 ? 2.654 7.5 2.191 1 92.5 252 THR A N 1
ATOM 2019 C CA . THR A 1 252 ? 3.572 8.602 2.449 1 92.5 252 THR A CA 1
ATOM 2020 C C . THR A 1 252 ? 4.25 8.438 3.807 1 92.5 252 THR A C 1
ATOM 2022 O O . THR A 1 252 ? 5.062 9.273 4.207 1 92.5 252 THR A O 1
ATOM 2025 N N . SER A 1 253 ? 3.883 7.352 4.488 1 92.56 253 SER A N 1
ATOM 2026 C CA . SER A 1 253 ? 4.504 7.023 5.77 1 92.56 253 SER A CA 1
ATOM 2027 C C . SER A 1 253 ? 5.035 5.598 5.773 1 92.56 253 SER A C 1
ATOM 2029 O O . SER A 1 253 ? 4.617 4.777 6.594 1 92.56 253 SER A O 1
ATOM 2031 N N . PRO A 1 254 ? 5.996 5.398 4.973 1 94.5 254 PRO A N 1
ATOM 2032 C CA . PRO A 1 254 ? 6.52 4.031 4.906 1 94.5 254 PRO A CA 1
ATOM 2033 C C . PRO A 1 254 ? 7.219 3.604 6.195 1 94.5 254 PRO A C 1
ATOM 2035 O O . PRO A 1 254 ? 7.832 4.43 6.871 1 94.5 254 PRO A O 1
ATOM 2038 N N . SER A 1 255 ? 7.188 2.34 6.457 1 93.5 255 SER A N 1
ATOM 2039 C CA . SER A 1 255 ? 7.859 1.766 7.617 1 93.5 255 SER A CA 1
ATOM 2040 C C . SER A 1 255 ? 9.344 1.547 7.348 1 93.5 255 SER A C 1
ATOM 2042 O O . SER A 1 255 ? 9.711 0.685 6.547 1 93.5 255 SER A O 1
ATOM 2044 N N . TYR A 1 256 ? 10.195 2.158 8.133 1 95.12 256 TYR A N 1
ATOM 2045 C CA . TYR A 1 256 ? 11.633 1.978 7.945 1 95.12 256 TYR A CA 1
ATOM 2046 C C . TYR A 1 256 ? 12.102 0.664 8.562 1 95.12 256 TYR A C 1
ATOM 2048 O O . TYR A 1 256 ? 13.195 0.187 8.266 1 95.12 256 TYR A O 1
ATOM 2056 N N . VAL A 1 257 ? 11.242 0.095 9.391 1 94.81 257 VAL A N 1
ATOM 2057 C CA . VAL A 1 257 ? 11.508 -1.257 9.875 1 94.81 257 VAL A CA 1
ATOM 2058 C C . VAL A 1 257 ? 11.492 -2.234 8.695 1 94.81 257 VAL A C 1
ATOM 2060 O O . VAL A 1 257 ? 12.422 -3.033 8.539 1 94.81 257 VAL A O 1
ATOM 2063 N N . LEU A 1 258 ? 10.469 -2.141 7.887 1 96.25 258 LEU A N 1
ATOM 2064 C CA . LEU A 1 258 ? 10.367 -3.012 6.723 1 96.25 258 LEU A CA 1
ATOM 2065 C C . LEU A 1 258 ? 11.5 -2.734 5.738 1 96.25 258 LEU A C 1
ATOM 2067 O O . LEU A 1 258 ? 12.023 -3.66 5.113 1 96.25 258 LEU A O 1
ATOM 2071 N N . LEU A 1 259 ? 11.828 -1.498 5.664 1 96.56 259 LEU A N 1
ATOM 2072 C CA . LEU A 1 259 ? 12.906 -1.094 4.77 1 96.56 259 LEU A CA 1
ATOM 2073 C C . LEU A 1 259 ? 14.234 -1.704 5.211 1 96.56 259 LEU A C 1
ATOM 2075 O O . LEU A 1 259 ? 14.922 -2.344 4.41 1 96.56 259 LEU A O 1
ATOM 2079 N N . ALA A 1 260 ? 14.562 -1.571 6.492 1 95.88 260 ALA A N 1
ATOM 2080 C CA . ALA A 1 260 ? 15.82 -2.064 7.043 1 95.88 260 ALA A CA 1
ATOM 2081 C C . ALA A 1 260 ? 15.883 -3.588 7 1 95.88 260 ALA A C 1
ATOM 2083 O O . ALA A 1 260 ? 16.922 -4.168 6.688 1 95.88 260 ALA A O 1
ATOM 2084 N N . TRP A 1 261 ? 14.836 -4.168 7.285 1 95.88 261 TRP A N 1
ATOM 2085 C CA . TRP A 1 261 ? 14.789 -5.629 7.254 1 95.88 261 TRP A CA 1
ATOM 2086 C C . TRP A 1 261 ? 14.969 -6.148 5.832 1 95.88 261 TRP A C 1
ATOM 2088 O O . TRP A 1 261 ? 15.656 -7.148 5.609 1 95.88 261 TRP A O 1
ATOM 2098 N N . SER A 1 262 ? 14.328 -5.508 4.879 1 97.38 262 SER A N 1
ATOM 2099 C CA . SER A 1 262 ? 14.484 -5.883 3.477 1 97.38 262 SER A CA 1
ATOM 2100 C C . SER A 1 262 ? 15.938 -5.773 3.031 1 97.38 262 SER A C 1
ATOM 2102 O O . SER A 1 262 ? 16.438 -6.641 2.311 1 97.38 262 SER A O 1
ATOM 2104 N N . GLU A 1 263 ? 16.578 -4.684 3.475 1 97.56 263 GLU A N 1
ATOM 2105 C CA . GLU A 1 263 ? 17.984 -4.523 3.15 1 97.56 263 GLU A CA 1
ATOM 2106 C C . GLU A 1 263 ? 18.812 -5.699 3.674 1 97.56 263 GLU A C 1
ATOM 2108 O O . GLU A 1 263 ? 19.672 -6.227 2.965 1 97.56 263 GLU A O 1
ATOM 2113 N N . TYR A 1 264 ? 18.547 -6.086 4.875 1 97.12 264 TYR A N 1
ATOM 2114 C CA . TYR A 1 264 ? 19.25 -7.223 5.445 1 97.12 264 TYR A CA 1
ATOM 2115 C C . TYR A 1 264 ? 19.016 -8.484 4.621 1 97.12 264 TYR A C 1
ATOM 2117 O O . TYR A 1 264 ? 19.953 -9.211 4.297 1 97.12 264 TYR A O 1
ATOM 2125 N N . GLY A 1 265 ? 17.734 -8.766 4.316 1 97.12 265 GLY A N 1
ATOM 2126 C CA . GLY A 1 265 ? 17.406 -9.953 3.545 1 97.12 265 GLY A CA 1
ATOM 2127 C C . GLY A 1 265 ? 18.094 -9.992 2.189 1 97.12 265 GLY A C 1
ATOM 2128 O O . GLY A 1 265 ? 18.531 -11.055 1.743 1 97.12 265 GLY A O 1
ATOM 2129 N N . ILE A 1 266 ? 18.141 -8.867 1.574 1 97.88 266 ILE A N 1
ATOM 2130 C CA . ILE A 1 266 ? 18.781 -8.766 0.266 1 97.88 266 ILE A CA 1
ATOM 2131 C C . ILE A 1 266 ? 20.266 -9.055 0.394 1 97.88 266 ILE A C 1
ATOM 2133 O O . ILE A 1 266 ? 20.812 -9.867 -0.355 1 97.88 266 ILE A O 1
ATOM 2137 N N . GLU A 1 267 ? 20.938 -8.406 1.362 1 97.44 267 GLU A N 1
ATOM 2138 C CA . GLU A 1 267 ? 22.375 -8.602 1.535 1 97.44 267 GLU A CA 1
ATOM 2139 C C . GLU A 1 267 ? 22.688 -10.039 1.947 1 97.44 267 GLU A C 1
ATOM 2141 O O . GLU A 1 267 ? 23.703 -10.609 1.519 1 97.44 267 GLU A O 1
ATOM 2146 N N . PHE A 1 268 ? 21.859 -10.602 2.77 1 97.06 268 PHE A N 1
ATOM 2147 C CA . PHE A 1 268 ? 21.969 -12.008 3.131 1 97.06 268 PHE A CA 1
ATOM 2148 C C . PHE A 1 268 ? 21.938 -12.891 1.891 1 97.06 268 PHE A C 1
ATOM 2150 O O . PHE A 1 268 ? 22.766 -13.789 1.737 1 97.06 268 PHE A O 1
ATOM 2157 N N . SER A 1 269 ? 21.062 -12.617 1.024 1 97.81 269 SER A N 1
ATOM 2158 C CA . SER A 1 269 ? 20.859 -13.422 -0.172 1 97.81 269 SER A CA 1
ATOM 2159 C C . SER A 1 269 ? 22 -13.242 -1.168 1 97.81 269 SER A C 1
ATOM 2161 O O . SER A 1 269 ? 22.359 -14.18 -1.879 1 97.81 269 SER A O 1
ATOM 2163 N N . LYS A 1 270 ? 22.531 -12.031 -1.235 1 96.88 270 LYS A N 1
ATOM 2164 C CA . LYS A 1 270 ? 23.703 -11.797 -2.08 1 96.88 270 LYS A CA 1
ATOM 2165 C C . LYS A 1 270 ? 24.875 -12.656 -1.627 1 96.88 270 LYS A C 1
ATOM 2167 O O . LYS A 1 270 ? 25.609 -13.203 -2.455 1 96.88 270 LYS A O 1
ATOM 2172 N N . MET A 1 271 ? 24.969 -12.75 -0.382 1 96.19 271 MET A N 1
ATOM 2173 C CA . MET A 1 271 ? 26.141 -13.398 0.187 1 96.19 271 MET A CA 1
ATOM 2174 C C . MET A 1 271 ? 26 -14.914 0.163 1 96.19 271 MET A C 1
ATOM 2176 O O . MET A 1 271 ? 26.953 -15.625 -0.169 1 96.19 271 MET A O 1
ATOM 2180 N N . PHE A 1 272 ? 24.797 -15.422 0.485 1 96.25 272 PHE A N 1
ATOM 2181 C CA . PHE A 1 272 ? 24.672 -16.844 0.761 1 96.25 272 PHE A CA 1
ATOM 2182 C C . PHE A 1 272 ? 23.766 -17.516 -0.262 1 96.25 272 PHE A C 1
ATOM 2184 O O . PHE A 1 272 ? 23.703 -18.75 -0.32 1 96.25 272 PHE A O 1
ATOM 2191 N N . GLY A 1 273 ? 23.094 -16.797 -1.11 1 96.94 273 GLY A N 1
ATOM 2192 C CA . GLY A 1 273 ? 22.031 -17.297 -1.964 1 96.94 273 GLY A CA 1
ATOM 2193 C C . GLY A 1 273 ? 22.469 -18.469 -2.826 1 96.94 273 GLY A C 1
ATOM 2194 O O . GLY A 1 273 ? 21.797 -19.5 -2.871 1 96.94 273 GLY A O 1
ATOM 2195 N N . ARG A 1 274 ? 23.578 -18.375 -3.486 1 97.69 274 ARG A N 1
ATOM 2196 C CA . ARG A 1 274 ? 24.047 -19.391 -4.41 1 97.69 274 ARG A CA 1
ATOM 2197 C C . ARG A 1 274 ? 24.328 -20.703 -3.68 1 97.69 274 ARG A C 1
ATOM 2199 O O . ARG A 1 274 ? 23.906 -21.781 -4.117 1 97.69 274 ARG A O 1
ATOM 2206 N N . GLN A 1 275 ? 25.016 -20.625 -2.609 1 97.56 275 GLN A N 1
ATOM 2207 C CA . GLN A 1 275 ? 25.375 -21.797 -1.831 1 97.56 275 GLN A CA 1
ATOM 2208 C C . GLN A 1 275 ? 24.125 -22.484 -1.266 1 97.56 275 GLN A C 1
ATOM 2210 O O . GLN A 1 275 ? 24 -23.703 -1.346 1 97.56 275 GLN A O 1
ATOM 2215 N N . LEU A 1 276 ? 23.297 -21.719 -0.696 1 97 276 LEU A N 1
ATOM 2216 C CA . LEU A 1 276 ? 22.062 -22.25 -0.12 1 97 276 LEU A CA 1
ATOM 2217 C C . LEU A 1 276 ? 21.219 -22.922 -1.191 1 97 276 LEU A C 1
ATOM 2219 O O . LEU A 1 276 ? 20.625 -23.969 -0.947 1 97 276 LEU A O 1
ATOM 2223 N N . PHE A 1 277 ? 21.203 -22.328 -2.34 1 97.81 277 PHE A N 1
ATOM 2224 C CA . PHE A 1 277 ? 20.422 -22.875 -3.436 1 97.81 277 PHE A CA 1
ATOM 2225 C C . PHE A 1 277 ? 20.969 -24.219 -3.887 1 97.81 277 PHE A C 1
ATOM 2227 O O . PHE A 1 277 ? 20.203 -25.156 -4.109 1 97.81 277 PHE A O 1
ATOM 2234 N N . GLU A 1 278 ? 22.234 -24.281 -4.023 1 97.62 278 GLU A N 1
ATOM 2235 C CA . GLU A 1 278 ? 22.859 -25.547 -4.422 1 97.62 278 GLU A CA 1
ATOM 2236 C C . GLU A 1 278 ? 22.562 -26.656 -3.418 1 97.62 278 GLU A C 1
ATOM 2238 O O . GLU A 1 278 ? 22.25 -27.781 -3.807 1 97.62 278 GLU A O 1
ATOM 2243 N N . GLU A 1 279 ? 22.625 -26.297 -2.199 1 97.19 279 GLU A N 1
ATOM 2244 C CA . GLU A 1 279 ? 22.297 -27.266 -1.148 1 97.19 279 GLU A CA 1
ATOM 2245 C C . GLU A 1 279 ? 20.828 -27.672 -1.214 1 97.19 279 GLU A C 1
ATOM 2247 O O . GLU A 1 279 ? 20.5 -28.859 -1.064 1 97.19 279 GLU A O 1
ATOM 2252 N N . LEU A 1 280 ? 20.016 -26.75 -1.424 1 97 280 LEU A N 1
ATOM 2253 C CA . LEU A 1 280 ? 18.578 -27 -1.471 1 97 280 LEU A CA 1
ATOM 2254 C C . LEU A 1 280 ? 18.234 -27.906 -2.643 1 97 280 LEU A C 1
ATOM 2256 O O . LEU A 1 280 ? 17.422 -28.828 -2.494 1 97 280 LEU A O 1
ATOM 2260 N N . ILE A 1 281 ? 18.812 -27.641 -3.768 1 95.94 281 ILE A N 1
ATOM 2261 C CA . ILE A 1 281 ? 18.547 -28.438 -4.965 1 95.94 281 ILE A CA 1
ATOM 2262 C C . ILE A 1 281 ? 18.906 -29.891 -4.707 1 95.94 281 ILE A C 1
ATOM 2264 O O . ILE A 1 281 ? 18.125 -30.797 -5.047 1 95.94 281 ILE A O 1
ATOM 2268 N N . THR A 1 282 ? 19.984 -30.078 -4.117 1 96.12 282 THR A N 1
ATOM 2269 C CA . THR A 1 282 ? 20.438 -31.422 -3.812 1 96.12 282 THR A CA 1
ATOM 2270 C C . THR A 1 282 ? 19.438 -32.125 -2.883 1 96.12 282 THR A C 1
ATOM 2272 O O . THR A 1 282 ? 19.078 -33.281 -3.117 1 96.12 282 THR A O 1
ATOM 2275 N N . LYS A 1 283 ? 19.016 -31.469 -1.912 1 96.25 283 LYS A N 1
ATOM 2276 C CA . LYS A 1 283 ? 18.078 -32.031 -0.944 1 96.25 283 LYS A CA 1
ATOM 2277 C C . LYS A 1 283 ? 16.734 -32.312 -1.596 1 96.25 283 LYS A C 1
ATOM 2279 O O . LYS A 1 283 ? 16.125 -33.375 -1.344 1 96.25 283 LYS A O 1
ATOM 2284 N N . LEU A 1 284 ? 16.281 -31.406 -2.408 1 95.88 284 LEU A N 1
ATOM 2285 C CA . LEU A 1 284 ? 14.977 -31.547 -3.033 1 95.88 284 LEU A CA 1
ATOM 2286 C C . LEU A 1 284 ? 14.992 -32.656 -4.07 1 95.88 284 LEU A C 1
ATOM 2288 O O . LEU A 1 284 ? 13.992 -33.375 -4.238 1 95.88 284 LEU A O 1
ATOM 2292 N N . GLU A 1 285 ? 16.094 -32.75 -4.793 1 94.19 285 GLU A N 1
ATOM 2293 C CA . GLU A 1 285 ? 16.219 -33.844 -5.75 1 94.19 285 GLU A CA 1
ATOM 2294 C C . GLU A 1 285 ? 16.094 -35.188 -5.059 1 94.19 285 GLU A C 1
ATOM 2296 O O . GLU A 1 285 ? 15.383 -36.094 -5.555 1 94.19 285 GLU A O 1
ATOM 2301 N N . LYS A 1 286 ? 16.75 -35.281 -3.975 1 94.62 286 LYS A N 1
ATOM 2302 C CA . LYS A 1 286 ? 16.672 -36.531 -3.205 1 94.62 286 LYS A CA 1
ATOM 2303 C C . LYS A 1 286 ? 15.273 -36.719 -2.645 1 94.62 286 LYS A C 1
ATOM 2305 O O . LYS A 1 286 ? 14.727 -37.844 -2.719 1 94.62 286 LYS A O 1
ATOM 2310 N N . LEU A 1 287 ? 14.711 -35.75 -2.125 1 95.31 287 LEU A N 1
ATOM 2311 C CA . LEU A 1 287 ? 13.406 -35.781 -1.473 1 95.31 287 LEU A CA 1
ATOM 2312 C C . LEU A 1 287 ? 12.312 -36.188 -2.463 1 95.31 287 LEU A C 1
ATOM 2314 O O . LEU A 1 287 ? 11.383 -36.906 -2.113 1 95.31 287 LEU A O 1
ATOM 2318 N N . CYS A 1 288 ? 12.414 -35.719 -3.705 1 95.06 288 CYS A N 1
ATOM 2319 C CA . CYS A 1 288 ? 11.289 -35.812 -4.629 1 95.06 288 CYS A CA 1
ATOM 2320 C C . CYS A 1 288 ? 11.43 -37 -5.551 1 95.06 288 CYS A C 1
ATOM 2322 O O . CYS A 1 288 ? 10.492 -37.375 -6.266 1 95.06 288 CYS A O 1
ATOM 2324 N N . LYS A 1 289 ? 12.531 -37.688 -5.512 1 94.62 289 LYS A N 1
ATOM 2325 C CA . LYS A 1 289 ? 12.797 -38.812 -6.398 1 94.62 289 LYS A CA 1
ATOM 2326 C C . LYS A 1 289 ? 11.688 -39.844 -6.32 1 94.62 289 LYS A C 1
ATOM 2328 O O . LYS A 1 289 ? 11.156 -40.281 -7.344 1 94.62 289 LYS A O 1
ATOM 2333 N N . PRO A 1 290 ? 11.227 -40.219 -5.188 1 93.19 290 PRO A N 1
ATOM 2334 C CA . PRO A 1 290 ? 10.219 -41.25 -5.086 1 93.19 290 PRO A CA 1
ATOM 2335 C C . PRO A 1 290 ? 8.836 -40.812 -5.562 1 93.19 290 PRO A C 1
ATOM 2337 O O . PRO A 1 290 ? 7.977 -41.625 -5.859 1 93.19 290 PRO A O 1
ATOM 2340 N N . ILE A 1 291 ? 8.641 -39.5 -5.645 1 94.19 291 ILE A N 1
ATOM 2341 C CA . ILE A 1 291 ? 7.293 -39.031 -5.922 1 94.19 291 ILE A CA 1
ATOM 2342 C C . ILE A 1 291 ? 7.285 -38.25 -7.238 1 94.19 291 ILE A C 1
ATOM 2344 O O . ILE A 1 291 ? 6.312 -37.562 -7.551 1 94.19 291 ILE A O 1
ATOM 2348 N N . LEU A 1 292 ? 8.266 -38.312 -8.023 1 93.81 292 LEU A N 1
ATOM 2349 C CA . LEU A 1 292 ? 8.516 -37.469 -9.188 1 93.81 292 LEU A CA 1
ATOM 2350 C C . LEU A 1 292 ? 7.34 -37.531 -10.164 1 93.81 292 LEU A C 1
ATOM 2352 O O . LEU A 1 292 ? 6.914 -36.5 -10.703 1 93.81 292 LEU A O 1
ATOM 2356 N N . GLU A 1 293 ? 6.777 -38.625 -10.352 1 89.62 293 GLU A N 1
ATOM 2357 C CA . GLU A 1 293 ? 5.746 -38.844 -11.359 1 89.62 293 GLU A CA 1
ATOM 2358 C C . GLU A 1 293 ? 4.438 -38.156 -10.969 1 89.62 293 GLU A C 1
ATOM 2360 O O . GLU A 1 293 ? 3.566 -37.938 -11.812 1 89.62 293 GLU A O 1
ATOM 2365 N N . TYR A 1 294 ? 4.383 -37.781 -9.703 1 91.69 294 TYR A N 1
ATOM 2366 C CA . TYR A 1 294 ? 3.162 -37.156 -9.211 1 91.69 294 TYR A CA 1
ATOM 2367 C C . TYR A 1 294 ? 3.311 -35.656 -9.141 1 91.69 294 TYR A C 1
ATOM 2369 O O . TYR A 1 294 ? 2.404 -34.938 -8.672 1 91.69 294 TYR A O 1
ATOM 2377 N N . THR A 1 295 ? 4.457 -35.125 -9.648 1 94.56 295 THR A N 1
ATOM 2378 C CA . THR A 1 295 ? 4.746 -33.75 -9.359 1 94.56 295 THR A CA 1
ATOM 2379 C C . THR A 1 295 ? 4.953 -32.969 -10.656 1 94.56 295 THR A C 1
ATOM 2381 O O . THR A 1 295 ? 5.098 -33.531 -11.727 1 94.56 295 THR A O 1
ATOM 2384 N N . ASN A 1 296 ? 4.941 -31.578 -10.508 1 93.44 296 ASN A N 1
ATOM 2385 C CA . ASN A 1 296 ? 5.234 -30.688 -11.617 1 93.44 296 ASN A CA 1
ATOM 2386 C C . ASN A 1 296 ? 6.719 -30.703 -11.984 1 93.44 296 ASN A C 1
ATOM 2388 O O . ASN A 1 296 ? 7.121 -30.141 -13 1 93.44 296 ASN A O 1
ATOM 2392 N N . TYR A 1 297 ? 7.523 -31.453 -11.25 1 91.88 297 TYR A N 1
ATOM 2393 C CA . TYR A 1 297 ? 8.953 -31.531 -11.539 1 91.88 297 TYR A CA 1
ATOM 2394 C C . TYR A 1 297 ? 9.203 -32.344 -12.797 1 91.88 297 TYR A C 1
ATOM 2396 O O . TYR A 1 297 ? 10.328 -32.375 -13.312 1 91.88 297 TYR A O 1
ATOM 2404 N N . VAL A 1 298 ? 8.234 -32.844 -13.391 1 88.88 298 VAL A N 1
ATOM 2405 C CA . VAL A 1 298 ? 8.352 -33.594 -14.641 1 88.88 298 VAL A CA 1
ATOM 2406 C C . VAL A 1 298 ? 8.547 -32.594 -15.805 1 88.88 298 VAL A C 1
ATOM 2408 O O . VAL A 1 298 ? 9.008 -33 -16.875 1 88.88 298 VAL A O 1
ATOM 2411 N N . TYR A 1 299 ? 8.164 -31.375 -15.625 1 86.75 299 TYR A N 1
ATOM 2412 C CA . TYR A 1 299 ? 8.281 -30.359 -16.672 1 86.75 299 TYR A CA 1
ATOM 2413 C C . TYR A 1 299 ? 9.688 -29.75 -16.688 1 86.75 299 TYR A C 1
ATOM 2415 O O . TYR A 1 299 ? 10.375 -29.75 -15.672 1 86.75 299 TYR A O 1
ATOM 2423 N N . ARG A 1 300 ? 9.859 -29.219 -17.859 1 83.38 300 ARG A N 1
ATOM 2424 C CA . ARG A 1 300 ? 11.117 -28.5 -17.984 1 83.38 300 ARG A CA 1
ATOM 2425 C C . ARG A 1 300 ? 11.008 -27.094 -17.422 1 83.38 300 ARG A C 1
ATOM 2427 O O . ARG A 1 300 ? 9.914 -26.531 -17.344 1 83.38 300 ARG A O 1
ATOM 2434 N N . ASP A 1 301 ? 12.047 -26.531 -17 1 86.19 301 ASP A N 1
ATOM 2435 C CA . ASP A 1 301 ? 12.148 -25.156 -16.562 1 86.19 301 ASP A CA 1
ATOM 2436 C C . ASP A 1 301 ? 11.141 -24.844 -15.453 1 86.19 301 ASP A C 1
ATOM 2438 O O . ASP A 1 301 ? 10.383 -23.891 -15.547 1 86.19 301 ASP A O 1
ATOM 2442 N N . VAL A 1 302 ? 11.055 -25.672 -14.523 1 92.88 302 VAL A N 1
ATOM 2443 C CA . VAL A 1 302 ? 10.195 -25.484 -13.359 1 92.88 302 VAL A CA 1
ATOM 2444 C C . VAL A 1 302 ? 10.992 -24.875 -12.219 1 92.88 302 VAL A C 1
ATOM 2446 O O . VAL A 1 302 ? 12.164 -25.203 -12.016 1 92.88 302 VAL A O 1
ATOM 2449 N N . ASP A 1 303 ? 10.32 -23.922 -11.594 1 94.31 303 ASP A N 1
ATOM 2450 C CA . ASP A 1 303 ? 10.883 -23.375 -10.359 1 94.31 303 ASP A CA 1
ATOM 2451 C C . ASP A 1 303 ? 10.969 -24.438 -9.273 1 94.31 303 ASP A C 1
ATOM 2453 O O . ASP A 1 303 ? 9.945 -24.875 -8.734 1 94.31 303 ASP A O 1
ATOM 2457 N N . VAL A 1 304 ? 12.109 -24.781 -8.922 1 93.12 304 VAL A N 1
ATOM 2458 C CA . VAL A 1 304 ? 12.344 -25.906 -8.031 1 93.12 304 VAL A CA 1
ATOM 2459 C C . VAL A 1 304 ? 11.797 -25.578 -6.637 1 93.12 304 VAL A C 1
ATOM 2461 O O . VAL A 1 304 ? 11.586 -26.484 -5.824 1 93.12 304 VAL A O 1
ATOM 2464 N N . LEU A 1 305 ? 11.531 -24.312 -6.406 1 96.38 305 LEU A N 1
ATOM 2465 C CA . LEU A 1 305 ? 11.008 -23.953 -5.098 1 96.38 305 LEU A CA 1
ATOM 2466 C C . LEU A 1 305 ? 9.516 -24.25 -5 1 96.38 305 LEU A C 1
ATOM 2468 O O . LEU A 1 305 ? 8.945 -24.25 -3.904 1 96.38 305 LEU A O 1
ATOM 2472 N N . LYS A 1 306 ? 8.938 -24.609 -6.141 1 96.75 306 LYS A N 1
ATOM 2473 C CA . LYS A 1 306 ? 7.508 -24.891 -6.188 1 96.75 306 LYS A CA 1
ATOM 2474 C C . LYS A 1 306 ? 7.238 -26.359 -6.457 1 96.75 306 LYS A C 1
ATOM 2476 O O . LYS A 1 306 ? 7.27 -26.812 -7.605 1 96.75 306 LYS A O 1
ATOM 2481 N N . LEU A 1 307 ? 6.844 -27.031 -5.414 1 97.06 307 LEU A N 1
ATOM 2482 C CA . LEU A 1 307 ? 6.539 -28.438 -5.578 1 97.06 307 LEU A CA 1
ATOM 2483 C C . LEU A 1 307 ? 5.035 -28.688 -5.555 1 97.06 307 LEU A C 1
ATOM 2485 O O . LEU A 1 307 ? 4.414 -28.641 -4.488 1 97.06 307 LEU A O 1
ATOM 2489 N N . LEU A 1 308 ? 4.488 -28.891 -6.73 1 96.31 308 LEU A N 1
ATOM 2490 C CA . LEU A 1 308 ? 3.084 -29.266 -6.844 1 96.31 308 LEU A CA 1
ATOM 2491 C C . LEU A 1 308 ? 2.922 -30.781 -6.879 1 96.31 308 LEU A C 1
ATOM 2493 O O . LEU A 1 308 ? 3.457 -31.453 -7.766 1 96.31 308 LEU A O 1
ATOM 2497 N N . LEU A 1 309 ? 2.264 -31.328 -5.891 1 95.62 309 LEU A N 1
ATOM 2498 C CA . LEU A 1 309 ? 2.02 -32.75 -5.793 1 95.62 309 LEU A CA 1
ATOM 2499 C C . LEU A 1 309 ? 0.553 -33.062 -6.062 1 95.62 309 LEU A C 1
ATOM 2501 O O . LEU A 1 309 ? -0.337 -32.531 -5.406 1 95.62 309 LEU A O 1
ATOM 2505 N N . ASN A 1 310 ? 0.3 -33.875 -7.02 1 93.06 310 ASN A N 1
ATOM 2506 C CA . ASN A 1 310 ? -1.033 -34.406 -7.289 1 93.06 310 ASN A CA 1
ATOM 2507 C C . ASN A 1 310 ? -1.295 -35.688 -6.516 1 93.06 310 ASN A C 1
ATOM 2509 O O . ASN A 1 310 ? -1.035 -36.781 -7.02 1 93.06 310 ASN A O 1
ATOM 2513 N N . PHE A 1 311 ? -1.906 -35.562 -5.371 1 92.56 311 PHE A N 1
ATOM 2514 C CA . PHE A 1 311 ? -2.082 -36.719 -4.516 1 92.56 311 PHE A CA 1
ATOM 2515 C C . PHE A 1 311 ? -3.215 -37.594 -5.027 1 92.56 311 PHE A C 1
ATOM 2517 O O . PHE A 1 311 ? -3.342 -38.75 -4.617 1 92.56 311 PHE A O 1
ATOM 2524 N N . ASP A 1 312 ? -4.066 -37.031 -5.852 1 88.25 312 ASP A N 1
ATOM 2525 C CA . ASP A 1 312 ? -5.109 -37.844 -6.477 1 88.25 312 ASP A CA 1
ATOM 2526 C C . ASP A 1 312 ? -4.508 -38.938 -7.328 1 88.25 312 ASP A C 1
ATOM 2528 O O . ASP A 1 312 ? -5.039 -40.062 -7.371 1 88.25 312 ASP A O 1
ATOM 2532 N N . LYS A 1 313 ? -3.439 -38.625 -8 1 86.75 313 LYS A N 1
ATOM 2533 C CA . LYS A 1 313 ? -2.719 -39.594 -8.82 1 86.75 313 LYS A CA 1
ATOM 2534 C C . LYS A 1 313 ? -2.156 -40.719 -7.961 1 86.75 313 LYS A C 1
ATOM 2536 O O . LYS A 1 313 ? -1.961 -41.844 -8.445 1 86.75 313 LYS A O 1
ATOM 2541 N N . ALA A 1 314 ? -1.984 -40.438 -6.707 1 88.31 314 ALA A N 1
ATOM 2542 C CA . ALA A 1 314 ? -1.478 -41.469 -5.773 1 88.31 314 ALA A CA 1
ATOM 2543 C C . ALA A 1 314 ? -2.623 -42.188 -5.098 1 88.31 314 ALA A C 1
ATOM 2545 O O . ALA A 1 314 ? -2.393 -43.031 -4.219 1 88.31 314 ALA A O 1
ATOM 2546 N N . GLY A 1 315 ? -3.854 -41.844 -5.453 1 88.69 315 GLY A N 1
ATOM 2547 C CA . GLY A 1 315 ? -5.023 -42.531 -4.941 1 88.69 315 GLY A CA 1
ATOM 2548 C C . GLY A 1 315 ? -5.484 -42 -3.594 1 88.69 315 GLY A C 1
ATOM 2549 O O . GLY A 1 315 ? -6.145 -42.719 -2.836 1 88.69 315 GLY A O 1
ATOM 2550 N N . LYS A 1 316 ? -5.07 -40.844 -3.26 1 92.69 316 LYS A N 1
ATOM 2551 C CA . LYS A 1 316 ? -5.465 -40.25 -1.983 1 92.69 316 LYS A CA 1
ATOM 2552 C C . LYS A 1 316 ? -6.527 -39.188 -2.18 1 92.69 316 LYS A C 1
ATOM 2554 O O . LYS A 1 316 ? -6.645 -38.625 -3.266 1 92.69 316 LYS A O 1
ATOM 2559 N N . ASN A 1 317 ? -7.355 -38.969 -1.178 1 90.56 317 ASN A N 1
ATOM 2560 C CA . ASN A 1 317 ? -8.352 -37.906 -1.224 1 90.56 317 ASN A CA 1
ATOM 2561 C C . ASN A 1 317 ? -7.973 -36.75 -0.311 1 90.56 317 ASN A C 1
ATOM 2563 O O . ASN A 1 317 ? -7.082 -36.875 0.532 1 90.56 317 ASN A O 1
ATOM 2567 N N . ARG A 1 318 ? -8.594 -35.688 -0.481 1 90.88 318 ARG A N 1
ATOM 2568 C CA . ARG A 1 318 ? -8.289 -34.438 0.206 1 90.88 318 ARG A CA 1
ATOM 2569 C C . ARG A 1 318 ? -8.375 -34.625 1.719 1 90.88 318 ARG A C 1
ATOM 2571 O O . ARG A 1 318 ? -7.555 -34.062 2.459 1 90.88 318 ARG A O 1
ATOM 2578 N N . GLY A 1 319 ? -9.406 -35.25 2.158 1 93.56 319 GLY A N 1
ATOM 2579 C CA . GLY A 1 319 ? -9.562 -35.469 3.588 1 93.56 319 GLY A CA 1
ATOM 2580 C C . GLY A 1 319 ? -8.383 -36.188 4.219 1 93.56 319 GLY A C 1
ATOM 2581 O O . GLY A 1 319 ? -7.887 -35.781 5.27 1 93.56 319 GLY A O 1
ATOM 2582 N N . PHE A 1 320 ? -7.977 -37.219 3.586 1 94.44 320 PHE A N 1
ATOM 2583 C CA . PHE A 1 320 ? -6.824 -37.969 4.062 1 94.44 320 PHE A CA 1
ATOM 2584 C C . PHE A 1 320 ? -5.586 -37.094 4.129 1 94.44 320 PHE A C 1
ATOM 2586 O O . PHE A 1 320 ? -4.871 -37.094 5.133 1 94.44 320 PHE A O 1
ATOM 2593 N N . VAL A 1 321 ? -5.348 -36.375 3.09 1 95.44 321 VAL A N 1
ATOM 2594 C CA . VAL A 1 321 ? -4.152 -35.562 2.982 1 95.44 321 VAL A CA 1
ATOM 2595 C C . VAL A 1 321 ? -4.195 -34.438 4.027 1 95.44 321 VAL A C 1
ATOM 2597 O O . VAL A 1 321 ? -3.18 -34.125 4.652 1 95.44 321 VAL A O 1
ATOM 2600 N N . LYS A 1 322 ? -5.309 -33.844 4.152 1 95 322 LYS A N 1
ATOM 2601 C CA . LYS A 1 322 ? -5.473 -32.812 5.172 1 95 322 LYS A CA 1
ATOM 2602 C C . LYS A 1 322 ? -5.137 -33.344 6.559 1 95 322 LYS A C 1
ATOM 2604 O O . LYS A 1 322 ? -4.426 -32.688 7.324 1 95 322 LYS A O 1
ATOM 2609 N N . ASN A 1 323 ? -5.613 -34.438 6.918 1 96.31 323 ASN A N 1
ATOM 2610 C CA . ASN A 1 323 ? -5.328 -35.094 8.195 1 96.31 323 ASN A CA 1
ATOM 2611 C C . ASN A 1 323 ? -3.838 -35.375 8.359 1 96.31 323 ASN A C 1
ATOM 2613 O O . ASN A 1 323 ? -3.285 -35.219 9.445 1 96.31 323 ASN A O 1
ATOM 2617 N N . LEU A 1 324 ? -3.332 -35.906 7.312 1 96.31 324 LEU A N 1
ATOM 2618 C CA . LEU A 1 324 ? -1.908 -36.219 7.344 1 96.31 324 LEU A CA 1
ATOM 2619 C C . LEU A 1 324 ? -1.076 -34.969 7.574 1 96.31 324 LEU A C 1
ATOM 2621 O O . LEU A 1 324 ? -0.095 -35 8.32 1 96.31 324 LEU A O 1
ATOM 2625 N N . LEU A 1 325 ? -1.383 -33.844 6.879 1 96.38 325 LEU A N 1
ATOM 2626 C CA . LEU A 1 325 ? -0.718 -32.562 7.09 1 96.38 325 LEU A CA 1
ATOM 2627 C C . LEU A 1 325 ? -0.806 -32.125 8.555 1 96.38 325 LEU A C 1
ATOM 2629 O O . LEU A 1 325 ? 0.175 -31.641 9.125 1 96.38 325 LEU A O 1
ATOM 2633 N N . GLU A 1 326 ? -1.939 -32.312 9.125 1 94.69 326 GLU A N 1
ATOM 2634 C CA . GLU A 1 326 ? -2.145 -31.953 10.531 1 94.69 326 GLU A CA 1
ATOM 2635 C C . GLU A 1 326 ? -1.297 -32.844 11.445 1 94.69 326 GLU A C 1
ATOM 2637 O O . GLU A 1 326 ? -0.682 -32.344 12.391 1 94.69 326 GLU A O 1
ATOM 2642 N N . ARG A 1 327 ? -1.306 -34.062 11.125 1 96 327 ARG A N 1
ATOM 2643 C CA . ARG A 1 327 ? -0.539 -35 11.93 1 96 327 ARG A CA 1
ATOM 2644 C C . ARG A 1 327 ? 0.945 -34.656 11.922 1 96 327 ARG A C 1
ATOM 2646 O O . ARG A 1 327 ? 1.625 -34.781 12.938 1 96 327 ARG A O 1
ATOM 2653 N N . TYR A 1 328 ? 1.414 -34.25 10.805 1 96.19 328 TYR A N 1
ATOM 2654 C CA . TYR A 1 328 ? 2.83 -33.938 10.672 1 96.19 328 TYR A CA 1
ATOM 2655 C C . TYR A 1 328 ? 3.086 -32.469 10.984 1 96.19 328 TYR A C 1
ATOM 2657 O O . TYR A 1 328 ? 4.227 -32 10.922 1 96.19 328 TYR A O 1
ATOM 2665 N N . SER A 1 329 ? 2.092 -31.641 11.25 1 94.94 329 SER A N 1
ATOM 2666 C CA . SER A 1 329 ? 2.18 -30.219 11.555 1 94.94 329 SER A CA 1
ATOM 2667 C C . SER A 1 329 ? 2.826 -29.438 10.414 1 94.94 329 SER A C 1
ATOM 2669 O O . SER A 1 329 ? 3.752 -28.656 10.633 1 94.94 329 SER A O 1
ATOM 2671 N N . ILE A 1 330 ? 2.295 -29.734 9.195 1 96 330 ILE A N 1
ATOM 2672 C CA . ILE A 1 330 ? 2.773 -29.062 7.988 1 96 330 ILE A CA 1
ATOM 2673 C C . ILE A 1 330 ? 1.694 -28.109 7.461 1 96 330 ILE A C 1
ATOM 2675 O O . ILE A 1 330 ? 0.524 -28.484 7.363 1 96 330 ILE A O 1
ATOM 2679 N N . VAL A 1 331 ? 2.057 -26.906 7.203 1 94.88 331 VAL A N 1
ATOM 2680 C CA . VAL A 1 331 ? 1.167 -26 6.48 1 94.88 331 VAL A CA 1
ATOM 2681 C C . VAL A 1 331 ? 1.74 -25.703 5.098 1 94.88 331 VAL A C 1
ATOM 2683 O O . VAL A 1 331 ? 2.793 -25.078 4.973 1 94.88 331 VAL A O 1
ATOM 2686 N N . PRO A 1 332 ? 1.056 -26.234 4.031 1 95.44 332 PRO A N 1
ATOM 2687 C CA . PRO A 1 332 ? 1.497 -25.953 2.662 1 95.44 332 PRO A CA 1
ATOM 2688 C C . PRO A 1 332 ? 1.012 -24.609 2.15 1 95.44 332 PRO A C 1
ATOM 2690 O O . PRO A 1 332 ? 0.264 -23.906 2.842 1 95.44 332 PRO A O 1
ATOM 2693 N N . GLU A 1 333 ? 1.475 -24.219 1.036 1 94.69 333 GLU A N 1
ATOM 2694 C CA . GLU A 1 333 ? 1.035 -23 0.384 1 94.69 333 GLU A CA 1
ATOM 2695 C C . GLU A 1 333 ? -0.415 -23.109 -0.08 1 94.69 333 GLU A C 1
ATOM 2697 O O . GLU A 1 333 ? -1.174 -22.141 0.004 1 94.69 333 GLU A O 1
ATOM 2702 N N . LEU A 1 334 ? -0.721 -24.297 -0.552 1 91.88 334 LEU A N 1
ATOM 2703 C CA . LEU A 1 334 ? -2.055 -24.531 -1.098 1 91.88 334 LEU A CA 1
ATOM 2704 C C . LEU A 1 334 ? -2.453 -26 -0.958 1 91.88 334 LEU A C 1
ATOM 2706 O O . LEU A 1 334 ? -1.623 -26.891 -1.139 1 91.88 334 LEU A O 1
ATOM 2710 N N . LEU A 1 335 ? -3.66 -26.172 -0.567 1 91.25 335 LEU A N 1
ATOM 2711 C CA . LEU A 1 335 ? -4.32 -27.484 -0.644 1 91.25 335 LEU A CA 1
ATOM 2712 C C . LEU A 1 335 ? -5.652 -27.375 -1.38 1 91.25 335 LEU A C 1
ATOM 2714 O O . LEU A 1 335 ? -6.602 -26.766 -0.87 1 91.25 335 LEU A O 1
ATOM 2718 N N . ASP A 1 336 ? -5.66 -27.859 -2.576 1 87.19 336 ASP A N 1
ATOM 2719 C CA . ASP A 1 336 ? -6.945 -27.875 -3.273 1 87.19 336 ASP A CA 1
ATOM 2720 C C . ASP A 1 336 ? -7.566 -29.281 -3.252 1 87.19 336 ASP A C 1
ATOM 2722 O O . ASP A 1 336 ? -7.277 -30.078 -2.359 1 87.19 336 ASP A O 1
ATOM 2726 N N . GLN A 1 337 ? -8.445 -29.594 -4.141 1 84.25 337 GLN A N 1
ATOM 2727 C CA . GLN A 1 337 ? -9.203 -30.844 -4.078 1 84.25 337 GLN A CA 1
ATOM 2728 C C . GLN A 1 337 ? -8.305 -32.031 -4.367 1 84.25 337 GLN A C 1
ATOM 2730 O O . GLN A 1 337 ? -8.539 -33.125 -3.85 1 84.25 337 GLN A O 1
ATOM 2735 N N . ASN A 1 338 ? -7.23 -31.812 -5.133 1 87.62 338 ASN A N 1
ATOM 2736 C CA . ASN A 1 338 ? -6.473 -32.969 -5.621 1 87.62 338 ASN A CA 1
ATOM 2737 C C . ASN A 1 338 ? -4.969 -32.719 -5.492 1 87.62 338 ASN A C 1
ATOM 2739 O O . ASN A 1 338 ? -4.176 -33.656 -5.715 1 87.62 338 ASN A O 1
ATOM 2743 N N . ARG A 1 339 ? -4.629 -31.484 -5.094 1 92.44 339 ARG A N 1
ATOM 2744 C CA . ARG A 1 339 ? -3.209 -31.156 -5.168 1 92.44 339 ARG A CA 1
ATOM 2745 C C . ARG A 1 339 ? -2.762 -30.375 -3.938 1 92.44 339 ARG A C 1
ATOM 2747 O O . ARG A 1 339 ? -3.582 -29.75 -3.26 1 92.44 339 ARG A O 1
ATOM 2754 N N . ILE A 1 340 ? -1.478 -30.484 -3.686 1 95.25 340 ILE A N 1
ATOM 2755 C CA . ILE A 1 340 ? -0.818 -29.688 -2.65 1 95.25 340 ILE A CA 1
ATOM 2756 C C . ILE A 1 340 ? 0.38 -28.953 -3.248 1 95.25 340 ILE A C 1
ATOM 2758 O O . ILE A 1 340 ? 1.151 -29.547 -4.016 1 95.25 340 ILE A O 1
ATOM 2762 N N . LEU A 1 341 ? 0.465 -27.703 -2.996 1 96.06 341 LEU A N 1
ATOM 2763 C CA . LEU A 1 341 ? 1.64 -26.938 -3.393 1 96.06 341 LEU A CA 1
ATOM 2764 C C . LEU A 1 341 ? 2.516 -26.625 -2.184 1 96.06 341 LEU A C 1
ATOM 2766 O O . LEU A 1 341 ? 2.078 -25.953 -1.253 1 96.06 341 LEU A O 1
ATOM 2770 N N . PHE A 1 342 ? 3.725 -27.141 -2.152 1 97.19 342 PHE A N 1
ATOM 2771 C CA . PHE A 1 342 ? 4.746 -26.766 -1.186 1 97.19 342 PHE A CA 1
ATOM 2772 C C . PHE A 1 342 ? 5.641 -25.672 -1.749 1 97.19 342 PHE A C 1
ATOM 2774 O O . PHE A 1 342 ? 6.133 -25.781 -2.873 1 97.19 342 PHE A O 1
ATOM 2781 N N . TYR A 1 343 ? 5.789 -24.641 -1.014 1 96.69 343 TYR A N 1
ATOM 2782 C CA . TYR A 1 343 ? 6.559 -23.469 -1.438 1 96.69 343 TYR A CA 1
ATOM 2783 C C . TYR A 1 343 ? 7.828 -23.328 -0.605 1 96.69 343 TYR A C 1
ATOM 2785 O O . TYR A 1 343 ? 7.77 -22.938 0.563 1 96.69 343 TYR A O 1
ATOM 2793 N N . PHE A 1 344 ? 8.945 -23.609 -1.201 1 97.5 344 PHE A N 1
ATOM 2794 C CA . PHE A 1 344 ? 10.227 -23.547 -0.513 1 97.5 344 PHE A CA 1
ATOM 2795 C C . PHE A 1 344 ? 10.875 -22.188 -0.7 1 97.5 344 PHE A C 1
ATOM 2797 O O . PHE A 1 344 ? 10.398 -21.375 -1.491 1 97.5 344 PHE A O 1
ATOM 2804 N N . SER A 1 345 ? 11.859 -21.922 0.07 1 97.12 345 SER A N 1
ATOM 2805 C CA . SER A 1 345 ? 12.727 -20.75 -0.062 1 97.12 345 SER A CA 1
ATOM 2806 C C . SER A 1 345 ? 14.188 -21.125 0.186 1 97.12 345 SER A C 1
ATOM 2808 O O . SER A 1 345 ? 14.492 -22.266 0.521 1 97.12 345 SER A O 1
ATOM 2810 N N . LEU A 1 346 ? 15.094 -20.156 0.03 1 95.25 346 LEU A N 1
ATOM 2811 C CA . LEU A 1 346 ? 16.516 -20.391 0.244 1 95.25 346 LEU A CA 1
ATOM 2812 C C . LEU A 1 346 ? 16.781 -20.828 1.683 1 95.25 346 LEU A C 1
ATOM 2814 O O . LEU A 1 346 ? 17.719 -21.594 1.941 1 95.25 346 LEU A O 1
ATOM 2818 N N . VAL A 1 347 ? 15.961 -20.391 2.574 1 95.5 347 VAL A N 1
ATOM 2819 C CA . VAL A 1 347 ? 16.156 -20.625 4 1 95.5 347 VAL A CA 1
ATOM 2820 C C . VAL A 1 347 ? 15.922 -22.094 4.32 1 95.5 347 VAL A C 1
ATOM 2822 O O . VAL A 1 347 ? 16.484 -22.625 5.285 1 95.5 347 VAL A O 1
ATOM 2825 N N . ASP A 1 348 ? 15.18 -22.781 3.539 1 96.06 348 ASP A N 1
ATOM 2826 C CA . ASP A 1 348 ? 14.859 -24.188 3.773 1 96.06 348 ASP A CA 1
ATOM 2827 C C . ASP A 1 348 ? 16.109 -25.062 3.645 1 96.06 348 ASP A C 1
ATOM 2829 O O . ASP A 1 348 ? 16.141 -26.172 4.152 1 96.06 348 ASP A O 1
ATOM 2833 N N . ALA A 1 349 ? 17.078 -24.578 2.994 1 94.81 349 ALA A N 1
ATOM 2834 C CA . ALA A 1 349 ? 18.328 -25.297 2.846 1 94.81 349 ALA A CA 1
ATOM 2835 C C . ALA A 1 349 ? 18.969 -25.562 4.203 1 94.81 349 ALA A C 1
ATOM 2837 O O . ALA A 1 349 ? 19.75 -26.516 4.359 1 94.81 349 ALA A O 1
ATOM 2838 N N . LEU A 1 350 ? 18.656 -24.781 5.164 1 93.25 350 LEU A N 1
ATOM 2839 C CA . LEU A 1 350 ? 19.297 -24.844 6.473 1 93.25 350 LEU A CA 1
ATOM 2840 C C . LEU A 1 350 ? 18.672 -25.938 7.34 1 93.25 350 LEU A C 1
ATOM 2842 O O . LEU A 1 350 ? 19.188 -26.25 8.406 1 93.25 350 LEU A O 1
ATOM 2846 N N . PHE A 1 351 ? 17.656 -26.594 6.797 1 89.69 351 PHE A N 1
ATOM 2847 C CA . PHE A 1 351 ? 16.938 -27.547 7.633 1 89.69 351 PHE A CA 1
ATOM 2848 C C . PHE A 1 351 ? 16.797 -28.891 6.926 1 89.69 351 PHE A C 1
ATOM 2850 O O . PHE A 1 351 ? 17.141 -29.016 5.75 1 89.69 351 PHE A O 1
ATOM 2857 N N . ASN A 1 352 ? 16.422 -29.828 7.77 1 85.75 352 ASN A N 1
ATOM 2858 C CA . ASN A 1 352 ? 16.219 -31.141 7.195 1 85.75 352 ASN A CA 1
ATOM 2859 C C . ASN A 1 352 ? 14.773 -31.359 6.785 1 85.75 352 ASN A C 1
ATOM 2861 O O . ASN A 1 352 ? 13.883 -30.625 7.199 1 85.75 352 ASN A O 1
ATOM 2865 N N . PHE A 1 353 ? 14.602 -32.375 5.891 1 94.5 353 PHE A N 1
ATOM 2866 C CA . PHE A 1 353 ? 13.289 -32.625 5.316 1 94.5 353 PHE A CA 1
ATOM 2867 C C . PHE A 1 353 ? 12.727 -33.969 5.785 1 94.5 353 PHE A C 1
ATOM 2869 O O . PHE A 1 353 ? 11.961 -34.594 5.066 1 94.5 353 PHE A O 1
ATOM 2876 N N . GLU A 1 354 ? 13.125 -34.344 6.984 1 94.38 354 GLU A N 1
ATOM 2877 C CA . GLU A 1 354 ? 12.711 -35.656 7.48 1 94.38 354 GLU A CA 1
ATOM 2878 C C . GLU A 1 354 ? 11.195 -35.75 7.605 1 94.38 354 GLU A C 1
ATOM 2880 O O . GLU A 1 354 ? 10.594 -36.75 7.23 1 94.38 354 GLU A O 1
ATOM 2885 N N . THR A 1 355 ? 10.648 -34.75 8.148 1 95.69 355 THR A N 1
ATOM 2886 C CA . THR A 1 355 ? 9.195 -34.719 8.312 1 95.69 355 THR A CA 1
ATOM 2887 C C . THR A 1 355 ? 8.5 -34.844 6.957 1 95.69 355 THR A C 1
ATOM 2889 O O . THR A 1 355 ? 7.527 -35.594 6.816 1 95.69 355 THR A O 1
ATOM 2892 N N . LEU A 1 356 ? 9.016 -34.188 5.961 1 96.38 356 LEU A N 1
ATOM 2893 C CA . LEU A 1 356 ? 8.43 -34.219 4.629 1 96.38 356 LEU A CA 1
ATOM 2894 C C . LEU A 1 356 ? 8.648 -35.594 3.969 1 96.38 356 LEU A C 1
ATOM 2896 O O . LEU A 1 356 ? 7.789 -36.062 3.232 1 96.38 356 LEU A O 1
ATOM 2900 N N . GLU A 1 357 ? 9.82 -36.094 4.234 1 96 357 GLU A N 1
ATOM 2901 C CA . GLU A 1 357 ? 10.102 -37.438 3.721 1 96 357 GLU A CA 1
ATOM 2902 C C . GLU A 1 357 ? 9.078 -38.438 4.234 1 96 357 GLU A C 1
ATOM 2904 O O . GLU A 1 357 ? 8.562 -39.25 3.469 1 96 357 GLU A O 1
ATOM 2909 N N . SER A 1 358 ? 8.828 -38.344 5.496 1 96.44 358 SER A N 1
ATOM 2910 C CA . SER A 1 358 ? 7.844 -39.219 6.105 1 96.44 358 SER A CA 1
ATOM 2911 C C . SER A 1 358 ? 6.445 -38.969 5.559 1 96.44 358 SER A C 1
ATOM 2913 O O . SER A 1 358 ? 5.68 -39.906 5.324 1 96.44 358 SER A O 1
ATOM 2915 N N . PHE A 1 359 ? 6.129 -37.75 5.406 1 96.94 359 PHE A N 1
ATOM 2916 C CA . PHE A 1 359 ? 4.844 -37.375 4.84 1 96.94 359 PHE A CA 1
ATOM 2917 C C . PHE A 1 359 ? 4.668 -37.969 3.445 1 96.94 359 PHE A C 1
ATOM 2919 O O . PHE A 1 359 ? 3.635 -38.562 3.15 1 96.94 359 PHE A O 1
ATOM 2926 N N . PHE A 1 360 ? 5.711 -37.875 2.58 1 96.5 360 PHE A N 1
ATOM 2927 C CA . PHE A 1 360 ? 5.648 -38.406 1.217 1 96.5 360 PHE A CA 1
ATOM 2928 C C . PHE A 1 360 ? 5.559 -39.906 1.213 1 96.5 360 PHE A C 1
ATOM 2930 O O . PHE A 1 360 ? 4.859 -40.5 0.384 1 96.5 360 PHE A O 1
ATOM 2937 N N . TYR A 1 361 ? 6.234 -40.469 2.119 1 95.12 361 TYR A N 1
ATOM 2938 C CA . TYR A 1 361 ? 6.168 -41.906 2.244 1 95.12 361 TYR A CA 1
ATOM 2939 C C . TYR A 1 361 ? 4.738 -42.375 2.504 1 95.12 361 TYR A C 1
ATOM 2941 O O . TYR A 1 361 ? 4.258 -43.312 1.867 1 95.12 361 TYR A O 1
ATOM 2949 N N . ASP A 1 362 ? 4.09 -41.688 3.412 1 95.12 362 ASP A N 1
ATOM 2950 C CA . ASP A 1 362 ? 2.725 -42.031 3.777 1 95.12 362 ASP A CA 1
ATOM 2951 C C . ASP A 1 362 ? 1.758 -41.75 2.629 1 95.12 362 ASP A C 1
ATOM 2953 O O . ASP A 1 362 ? 0.73 -42.438 2.502 1 95.12 362 ASP A O 1
ATOM 2957 N N . ILE A 1 363 ? 2.068 -40.875 1.802 1 94.25 363 ILE A N 1
ATOM 2958 C CA . ILE A 1 363 ? 1.22 -40.531 0.662 1 94.25 363 ILE A CA 1
ATOM 2959 C C . ILE A 1 363 ? 1.301 -41.656 -0.381 1 94.25 363 ILE A C 1
ATOM 2961 O O . ILE A 1 363 ? 0.292 -42 -0.993 1 94.25 363 ILE A O 1
ATOM 2965 N N . ILE A 1 364 ? 2.451 -42.281 -0.577 1 91.81 364 ILE A N 1
ATOM 2966 C CA . ILE A 1 364 ? 2.602 -43.188 -1.709 1 91.81 364 ILE A CA 1
ATOM 2967 C C . ILE A 1 364 ? 2.584 -44.656 -1.219 1 91.81 364 ILE A C 1
ATOM 2969 O O . ILE A 1 364 ? 2.555 -45.594 -2.021 1 91.81 364 ILE A O 1
ATOM 2973 N N . LYS A 1 365 ? 2.852 -44.938 0.042 1 86.88 365 LYS A N 1
ATOM 2974 C CA . LYS A 1 365 ? 3.014 -46.312 0.527 1 86.88 365 LYS A CA 1
ATOM 2975 C C . LYS A 1 365 ? 1.788 -47.156 0.197 1 86.88 365 LYS A C 1
ATOM 2977 O O . LYS A 1 365 ? 1.918 -48.312 -0.165 1 86.88 365 LYS A O 1
ATOM 2982 N N . GLU A 1 366 ? 0.597 -46.812 0.651 1 70.81 366 GLU A N 1
ATOM 2983 C CA . GLU A 1 366 ? -0.561 -47.656 0.351 1 70.81 366 GLU A CA 1
ATOM 2984 C C . GLU A 1 366 ? -1.206 -47.25 -0.972 1 70.81 366 GLU A C 1
ATOM 2986 O O . GLU A 1 366 ? -1.725 -46.125 -1.102 1 70.81 366 GLU A O 1
ATOM 2991 N N . LYS A 1 367 ? -0.552 -47.906 -2.045 1 61.09 367 LYS A N 1
ATOM 2992 C CA . LYS A 1 367 ? -1.127 -47.594 -3.346 1 61.09 367 LYS A CA 1
ATOM 2993 C C . LYS A 1 367 ? -2.643 -47.75 -3.338 1 61.09 367 LYS A C 1
ATOM 2995 O O . LYS A 1 367 ? -3.145 -48.875 -3.121 1 61.09 367 LYS A O 1
ATOM 3000 N N . GLY A 1 368 ? -3.273 -46.812 -2.844 1 55.56 368 GLY A N 1
ATOM 3001 C CA . GLY A 1 368 ? -4.711 -46.938 -3.01 1 55.56 368 GLY A CA 1
ATOM 3002 C C . GLY A 1 368 ? -5.117 -47.344 -4.406 1 55.56 368 GLY A C 1
ATOM 3003 O O . GLY A 1 368 ? -4.258 -47.625 -5.254 1 55.56 368 GLY A O 1
ATOM 3004 N N . LYS A 1 369 ? -6.34 -47.906 -4.602 1 55.28 369 LYS A N 1
ATOM 3005 C CA . LYS A 1 369 ? -6.859 -48.312 -5.91 1 55.28 369 LYS A CA 1
ATOM 3006 C C . LYS A 1 369 ? -6.547 -47.219 -6.957 1 55.28 369 LYS A C 1
ATOM 3008 O O . LYS A 1 369 ? -6.93 -46.062 -6.801 1 55.28 369 LYS A O 1
ATOM 3013 N N . GLU A 1 370 ? -5.387 -47.438 -7.582 1 55.44 370 GLU A N 1
ATOM 3014 C CA . GLU A 1 370 ? -5.07 -46.531 -8.695 1 55.44 370 GLU A CA 1
ATOM 3015 C C . GLU A 1 370 ? -6.336 -46.094 -9.414 1 55.44 370 GLU A C 1
ATOM 3017 O O . GLU A 1 370 ? -7.145 -46.906 -9.844 1 55.44 370 GLU A O 1
ATOM 3022 N N . LYS A 1 371 ? -6.984 -45 -8.906 1 55.94 371 LYS A N 1
ATOM 3023 C CA . LYS A 1 371 ? -8.117 -44.531 -9.688 1 55.94 371 LYS A CA 1
ATOM 3024 C C . LYS A 1 371 ? -7.703 -44.188 -11.109 1 55.94 371 LYS A C 1
ATOM 3026 O O . LYS A 1 371 ? -6.547 -43.844 -11.359 1 55.94 371 LYS A O 1
ATOM 3031 N N . LEU A 1 372 ? -8.406 -44.562 -12.055 1 52.97 372 LEU A N 1
ATOM 3032 C CA . LEU A 1 372 ? -8.352 -44.125 -13.445 1 52.97 372 LEU A CA 1
ATOM 3033 C C . LEU A 1 372 ? -7.93 -42.656 -13.539 1 52.97 372 LEU A C 1
ATOM 3035 O O . LEU A 1 372 ? -8.391 -41.844 -12.75 1 52.97 372 LEU A O 1
ATOM 3039 N N . GLU A 1 373 ? -6.797 -42.5 -14.219 1 61.97 373 GLU A N 1
ATOM 3040 C CA . GLU A 1 373 ? -6.199 -41.219 -14.508 1 61.97 373 GLU A CA 1
ATOM 3041 C C . GLU A 1 373 ? -7.266 -40.188 -14.844 1 61.97 373 GLU A C 1
ATOM 3043 O O . GLU A 1 373 ? -7.875 -40.219 -15.914 1 61.97 373 GLU A O 1
ATOM 3048 N N . LYS A 1 374 ? -7.973 -39.688 -13.906 1 68.38 374 LYS A N 1
ATOM 3049 C CA . LYS A 1 374 ? -8.938 -38.625 -14.164 1 68.38 374 LYS A CA 1
ATOM 3050 C C . LYS A 1 374 ? -8.234 -37.344 -14.641 1 68.38 374 LYS A C 1
ATOM 3052 O O . LYS A 1 374 ? -7.285 -36.906 -14.016 1 68.38 374 LYS A O 1
ATOM 3057 N N . LYS A 1 375 ? -8.492 -37.062 -15.93 1 79.81 375 LYS A N 1
ATOM 3058 C CA . LYS A 1 375 ? -7.988 -35.844 -16.516 1 79.81 375 LYS A CA 1
ATOM 3059 C C . LYS A 1 375 ? -8.766 -34.625 -16 1 79.81 375 LYS A C 1
ATOM 3061 O O . LYS A 1 375 ? -9.984 -34.688 -15.836 1 79.81 375 LYS A O 1
ATOM 3066 N N . PHE A 1 376 ? -7.973 -33.625 -15.633 1 84.12 376 PHE A N 1
ATOM 3067 C CA . PHE A 1 376 ? -8.602 -32.406 -15.211 1 84.12 376 PHE A CA 1
ATOM 3068 C C . PHE A 1 376 ? -9.312 -31.719 -16.375 1 84.12 376 PHE A C 1
ATOM 3070 O O . PHE A 1 376 ? -8.828 -31.75 -17.516 1 84.12 376 PHE A O 1
ATOM 3077 N N . LEU A 1 377 ? -10.367 -31.172 -16.047 1 86.75 377 LEU A N 1
ATOM 3078 C CA . LEU A 1 377 ? -11.047 -30.359 -17.047 1 86.75 377 LEU A CA 1
ATOM 3079 C C . LEU A 1 377 ? -10.227 -29.109 -17.391 1 86.75 377 LEU A C 1
ATOM 3081 O O . LEU A 1 377 ? -9.664 -28.469 -16.5 1 86.75 377 LEU A O 1
ATOM 3085 N N . SER A 1 378 ? -10.141 -28.875 -18.703 1 89.75 378 SER A N 1
ATOM 3086 C CA . SER A 1 378 ? -9.477 -27.641 -19.125 1 89.75 378 SER A CA 1
ATOM 3087 C C . SER A 1 378 ? -10.258 -26.406 -18.672 1 89.75 378 SER A C 1
ATOM 3089 O O . SER A 1 378 ? -11.492 -26.406 -18.688 1 89.75 378 SER A O 1
ATOM 3091 N N . PRO A 1 379 ? -9.484 -25.391 -18.266 1 91.69 379 PRO A N 1
ATOM 3092 C CA . PRO A 1 379 ? -10.188 -24.156 -17.906 1 91.69 379 PRO A CA 1
ATOM 3093 C C . PRO A 1 379 ? -11 -23.594 -19.078 1 91.69 379 PRO A C 1
ATOM 3095 O O . PRO A 1 379 ? -10.562 -23.656 -20.219 1 91.69 379 PRO A O 1
ATOM 3098 N N . PRO A 1 380 ? -12.125 -23.016 -18.703 1 93.12 380 PRO A N 1
ATOM 3099 C CA . PRO A 1 380 ? -12.961 -22.422 -19.75 1 93.12 380 PRO A CA 1
ATOM 3100 C C . PRO A 1 380 ? -12.359 -21.156 -20.344 1 93.12 380 PRO A C 1
ATOM 3102 O O . PRO A 1 380 ? -11.398 -20.609 -19.797 1 93.12 380 PRO A O 1
ATOM 3105 N N . ARG A 1 381 ? -12.797 -20.797 -21.531 1 94.69 381 ARG A N 1
ATOM 3106 C CA . ARG A 1 381 ? -12.531 -19.5 -22.156 1 94.69 381 ARG A CA 1
ATOM 3107 C C . ARG A 1 381 ? -13.812 -18.703 -22.328 1 94.69 381 ARG A C 1
ATOM 3109 O O . ARG A 1 381 ? -14.336 -18.594 -23.438 1 94.69 381 ARG A O 1
ATOM 3116 N N . PRO A 1 382 ? -14.227 -18.141 -21.219 1 95.88 382 PRO A N 1
ATOM 3117 C CA . PRO A 1 382 ? -15.523 -17.469 -21.25 1 95.88 382 PRO A CA 1
ATOM 3118 C C . PRO A 1 382 ? -15.578 -16.328 -22.266 1 95.88 382 PRO A C 1
ATOM 3120 O O . PRO A 1 382 ? -14.594 -15.609 -22.453 1 95.88 382 PRO A O 1
ATOM 3123 N N . LYS A 1 383 ? -16.781 -16.172 -22.875 1 96.38 383 LYS A N 1
ATOM 3124 C CA . LYS A 1 383 ? -17 -15.062 -23.797 1 96.38 383 LYS A CA 1
ATOM 3125 C C . LYS A 1 383 ? -17.125 -13.734 -23.047 1 96.38 383 LYS A C 1
ATOM 3127 O O . LYS A 1 383 ? -17.766 -13.656 -22.016 1 96.38 383 LYS A O 1
ATOM 3132 N N . LYS A 1 384 ? -16.453 -12.781 -23.609 1 96.25 384 LYS A N 1
ATOM 3133 C CA . LYS A 1 384 ? -16.547 -11.438 -23.062 1 96.25 384 LYS A CA 1
ATOM 3134 C C . LYS A 1 384 ? -17.781 -10.703 -23.578 1 96.25 384 LYS A C 1
ATOM 3136 O O . LYS A 1 384 ? -17.844 -10.336 -24.75 1 96.25 384 LYS A O 1
ATOM 3141 N N . ALA A 1 385 ? -18.734 -10.477 -22.688 1 96.69 385 ALA A N 1
ATOM 3142 C CA . ALA A 1 385 ? -19.953 -9.758 -23.062 1 96.69 385 ALA A CA 1
ATOM 3143 C C . ALA A 1 385 ? -19.812 -8.273 -22.734 1 96.69 385 ALA A C 1
ATOM 3145 O O . ALA A 1 385 ? -20.344 -7.422 -23.453 1 96.69 385 ALA A O 1
ATOM 3146 N N . LEU A 1 386 ? -19.172 -7.973 -21.656 1 96.81 386 LEU A N 1
ATOM 3147 C CA . LEU A 1 386 ? -18.906 -6.613 -21.203 1 96.81 386 LEU A CA 1
ATOM 3148 C C . LEU A 1 386 ? -17.438 -6.465 -20.797 1 96.81 386 LEU A C 1
ATOM 3150 O O . LEU A 1 386 ? -16.797 -7.445 -20.422 1 96.81 386 LEU A O 1
ATOM 3154 N N . LYS A 1 387 ? -16.953 -5.262 -21 1 97.06 387 LYS A N 1
ATOM 3155 C CA . LYS A 1 387 ? -15.656 -4.984 -20.406 1 97.06 387 LYS A CA 1
ATOM 3156 C C . LYS A 1 387 ? -15.727 -5.023 -18.875 1 97.06 387 LYS A C 1
ATOM 3158 O O . LYS A 1 387 ? -16.781 -4.77 -18.297 1 97.06 387 LYS A O 1
ATOM 3163 N N . ILE A 1 388 ? -14.648 -5.305 -18.234 1 96.69 388 ILE A N 1
ATOM 3164 C CA . ILE A 1 388 ? -14.586 -5.605 -16.812 1 96.69 388 ILE A CA 1
ATOM 3165 C C . ILE A 1 388 ? -15.141 -4.426 -16.016 1 96.69 388 ILE A C 1
ATOM 3167 O O . ILE A 1 388 ? -15.773 -4.617 -14.969 1 96.69 388 ILE A O 1
ATOM 3171 N N . TYR A 1 389 ? -14.969 -3.172 -16.438 1 95.38 389 TYR A N 1
ATOM 3172 C CA . TYR A 1 389 ? -15.367 -1.984 -15.688 1 95.38 389 TYR A CA 1
ATOM 3173 C C . TYR A 1 389 ? -16.812 -1.6 -16.016 1 95.38 389 TYR A C 1
ATOM 3175 O O . TYR A 1 389 ? -17.406 -0.78 -15.305 1 95.38 389 TYR A O 1
ATOM 3183 N N . GLU A 1 390 ? -17.438 -2.143 -17.047 1 95.12 390 GLU A N 1
ATOM 3184 C CA . GLU A 1 390 ? -18.797 -1.812 -17.453 1 95.12 390 GLU A CA 1
ATOM 3185 C C . GLU A 1 390 ? -19.812 -2.449 -16.516 1 95.12 390 GLU A C 1
ATOM 3187 O O . GLU A 1 390 ? -20.984 -2.037 -16.484 1 95.12 390 GLU A O 1
ATOM 3192 N N . VAL A 1 391 ? -19.359 -3.439 -15.734 1 93.69 391 VAL A N 1
ATOM 3193 C CA . VAL A 1 391 ? -20.25 -4.176 -14.836 1 93.69 391 VAL A CA 1
ATOM 3194 C C . VAL A 1 391 ? -20.641 -3.279 -13.664 1 93.69 391 VAL A C 1
ATOM 3196 O O . VAL A 1 391 ? -21.719 -3.465 -13.07 1 93.69 391 VAL A O 1
ATOM 3199 N N . ASP A 1 392 ? -19.906 -2.289 -13.289 1 87.25 392 ASP A N 1
ATOM 3200 C CA . ASP A 1 392 ? -20.109 -1.459 -12.109 1 87.25 392 ASP A CA 1
ATOM 3201 C C . ASP A 1 392 ? -21.438 -0.708 -12.172 1 87.25 392 ASP A C 1
ATOM 3203 O O . ASP A 1 392 ? -22.078 -0.493 -11.148 1 87.25 392 ASP A O 1
ATOM 3207 N N . GLY A 1 393 ? -21.891 -0.351 -13.328 1 83.94 393 GLY A N 1
ATOM 3208 C CA . GLY A 1 393 ? -23.094 0.438 -13.492 1 83.94 393 GLY A CA 1
ATOM 3209 C C . GLY A 1 393 ? -24.344 -0.41 -13.672 1 83.94 393 GLY A C 1
ATOM 3210 O O . GLY A 1 393 ? -25.469 0.112 -13.688 1 83.94 393 GLY A O 1
ATOM 3211 N N . ALA A 1 394 ? -24.156 -1.731 -13.719 1 89.44 394 ALA A N 1
ATOM 3212 C CA . ALA A 1 394 ? -25.281 -2.609 -14.016 1 89.44 394 ALA A CA 1
ATOM 3213 C C . ALA A 1 394 ? -25.969 -3.084 -12.734 1 89.44 394 ALA A C 1
ATOM 3215 O O . ALA A 1 394 ? -25.344 -3.133 -11.672 1 89.44 394 ALA A O 1
ATOM 3216 N N . LYS A 1 395 ? -27.266 -3.33 -12.852 1 91.06 395 LYS A N 1
ATOM 3217 C CA . LYS A 1 395 ? -27.984 -3.969 -11.742 1 91.06 395 LYS A CA 1
ATOM 3218 C C . LYS A 1 395 ? -27.516 -5.414 -11.555 1 91.06 395 LYS A C 1
ATOM 3220 O O . LYS A 1 395 ? -27.312 -6.133 -12.539 1 91.06 395 LYS A O 1
ATOM 3225 N N . LYS A 1 396 ? -27.328 -5.738 -10.312 1 93.69 396 LYS A N 1
ATOM 3226 C CA . LYS A 1 396 ? -26.781 -7.059 -10.008 1 93.69 396 LYS A CA 1
ATOM 3227 C C . LYS A 1 396 ? -27.734 -7.852 -9.125 1 93.69 396 LYS A C 1
ATOM 3229 O O . LYS A 1 396 ? -28.594 -7.273 -8.453 1 93.69 396 LYS A O 1
ATOM 3234 N N . ARG A 1 397 ? -27.688 -9.117 -9.203 1 93.25 397 ARG A N 1
ATOM 3235 C CA . ARG A 1 397 ? -28.391 -10.008 -8.297 1 93.25 397 ARG A CA 1
ATOM 3236 C C . ARG A 1 397 ? -27.562 -11.234 -7.961 1 93.25 397 ARG A C 1
ATOM 3238 O O . ARG A 1 397 ? -26.609 -11.562 -8.68 1 93.25 397 ARG A O 1
ATOM 3245 N N . LYS A 1 398 ? -27.891 -11.844 -6.879 1 94.19 398 LYS A N 1
ATOM 3246 C CA . LYS A 1 398 ? -27.219 -13.07 -6.461 1 94.19 398 LYS A CA 1
ATOM 3247 C C . LYS A 1 398 ? -28.016 -14.305 -6.887 1 94.19 398 LYS A C 1
ATOM 3249 O O . LYS A 1 398 ? -29.25 -14.328 -6.777 1 94.19 398 LYS A O 1
ATOM 3254 N N . ILE A 1 399 ? -27.312 -15.258 -7.426 1 95.81 399 ILE A N 1
ATOM 3255 C CA . ILE A 1 399 ? -27.922 -16.531 -7.773 1 95.81 399 ILE A CA 1
ATOM 3256 C C . ILE A 1 399 ? -26.969 -17.672 -7.438 1 95.81 399 ILE A C 1
ATOM 3258 O O . ILE A 1 399 ? -25.766 -17.469 -7.285 1 95.81 399 ILE A O 1
ATOM 3262 N N . LYS A 1 400 ? -27.453 -18.812 -7.258 1 96.38 400 LYS A N 1
ATOM 3263 C CA . LYS A 1 400 ? -26.609 -19.984 -7.039 1 96.38 400 LYS A CA 1
ATOM 3264 C C . LYS A 1 400 ? -25.688 -20.219 -8.234 1 96.38 400 LYS A C 1
ATOM 3266 O O . LYS A 1 400 ? -26.078 -20.031 -9.383 1 96.38 400 LYS A O 1
ATOM 3271 N N . ILE A 1 401 ? -24.5 -20.656 -7.969 1 96.5 401 ILE A N 1
ATOM 3272 C CA . ILE A 1 401 ? -23.516 -20.859 -9.023 1 96.5 401 ILE A CA 1
ATOM 3273 C C . ILE A 1 401 ? -24.047 -21.875 -10.031 1 96.5 401 ILE A C 1
ATOM 3275 O O . ILE A 1 401 ? -23.891 -21.703 -11.242 1 96.5 401 ILE A O 1
ATOM 3279 N N . CYS A 1 402 ? -24.734 -22.922 -9.57 1 95.62 402 CYS A N 1
ATOM 3280 C CA . CYS A 1 402 ? -25.25 -24 -10.414 1 95.62 402 CYS A CA 1
ATOM 3281 C C . CYS A 1 402 ? -26.359 -23.516 -11.328 1 95.62 402 CYS A C 1
ATOM 3283 O O . CYS A 1 402 ? -26.688 -24.156 -12.328 1 95.62 402 CYS A O 1
ATOM 3285 N N . GLU A 1 403 ? -26.906 -22.328 -11.055 1 95.94 403 GLU A N 1
ATOM 3286 C CA . GLU A 1 403 ? -28 -21.766 -11.836 1 95.94 403 GLU A CA 1
ATOM 3287 C C . GLU A 1 403 ? -27.547 -20.562 -12.664 1 95.94 403 GLU A C 1
ATOM 3289 O O . GLU A 1 403 ? -28.344 -19.906 -13.312 1 95.94 403 GLU A O 1
ATOM 3294 N N . ALA A 1 404 ? -26.281 -20.344 -12.711 1 96.56 404 ALA A N 1
ATOM 3295 C CA . ALA A 1 404 ? -25.781 -19.094 -13.242 1 96.56 404 ALA A CA 1
ATOM 3296 C C . ALA A 1 404 ? -25.469 -19.203 -14.734 1 96.56 404 ALA A C 1
ATOM 3298 O O . ALA A 1 404 ? -24.953 -18.266 -15.336 1 96.56 404 ALA A O 1
ATOM 3299 N N . LYS A 1 405 ? -25.812 -20.297 -15.375 1 96.38 405 LYS A N 1
ATOM 3300 C CA . LYS A 1 405 ? -25.516 -20.484 -16.781 1 96.38 405 LYS A CA 1
ATOM 3301 C C . LYS A 1 405 ? -26.094 -19.359 -17.641 1 96.38 405 LYS A C 1
ATOM 3303 O O . LYS A 1 405 ? -27.234 -18.953 -17.453 1 96.38 405 LYS A O 1
ATOM 3308 N N . ASP A 1 406 ? -25.312 -18.781 -18.484 1 96.5 406 ASP A N 1
ATOM 3309 C CA . ASP A 1 406 ? -25.672 -17.797 -19.5 1 96.5 406 ASP A CA 1
ATOM 3310 C C . ASP A 1 406 ? -25.844 -16.406 -18.906 1 96.5 406 ASP A C 1
ATOM 3312 O O . ASP A 1 406 ? -26.219 -15.461 -19.594 1 96.5 406 ASP A O 1
ATOM 3316 N N . PHE A 1 407 ? -25.609 -16.328 -17.625 1 97.12 407 PHE A N 1
ATOM 3317 C CA . PHE A 1 407 ? -25.578 -15.008 -17.016 1 97.12 407 PHE A CA 1
ATOM 3318 C C . PHE A 1 407 ? -24.203 -14.367 -17.188 1 97.12 407 PHE A C 1
ATOM 3320 O O . PHE A 1 407 ? -23.203 -15.07 -17.406 1 97.12 407 PHE A O 1
ATOM 3327 N N . ILE A 1 408 ? -24.203 -13.047 -17.172 1 97.69 408 ILE A N 1
ATOM 3328 C CA . ILE A 1 408 ? -22.938 -12.305 -17.172 1 97.69 408 ILE A CA 1
ATOM 3329 C C . ILE A 1 408 ? -22.438 -12.164 -15.734 1 97.69 408 ILE A C 1
ATOM 3331 O O . ILE A 1 408 ? -23.172 -11.711 -14.852 1 97.69 408 ILE A O 1
ATOM 3335 N N . CYS A 1 409 ? -21.188 -12.531 -15.547 1 97 409 CYS A N 1
ATOM 3336 C CA . CYS A 1 409 ? -20.578 -12.5 -14.219 1 97 409 CYS A CA 1
ATOM 3337 C C . CYS A 1 409 ? -20.391 -11.062 -13.742 1 97 409 CYS A C 1
ATOM 3339 O O . CYS A 1 409 ? -19.859 -10.219 -14.469 1 97 409 CYS A O 1
ATOM 3341 N N . ALA A 1 410 ? -20.797 -10.773 -12.469 1 94.94 410 ALA A N 1
ATOM 3342 C CA . ALA A 1 410 ? -20.688 -9.43 -11.914 1 94.94 410 ALA A CA 1
ATOM 3343 C C . ALA A 1 410 ? -19.562 -9.352 -10.875 1 94.94 410 ALA A C 1
ATOM 3345 O O . ALA A 1 410 ? -19.109 -8.266 -10.531 1 94.94 410 ALA A O 1
ATOM 3346 N N . GLN A 1 411 ? -19.203 -10.438 -10.391 1 92.06 411 GLN A N 1
ATOM 3347 C CA . GLN A 1 411 ? -18.078 -10.578 -9.477 1 92.06 411 GLN A CA 1
ATOM 3348 C C . GLN A 1 411 ? -17.25 -11.82 -9.805 1 92.06 411 GLN A C 1
ATOM 3350 O O . GLN A 1 411 ? -17.781 -12.938 -9.828 1 92.06 411 GLN A O 1
ATOM 3355 N N . ALA A 1 412 ? -16.016 -11.602 -9.992 1 93.19 412 ALA A N 1
ATOM 3356 C CA . ALA A 1 412 ? -15.133 -12.68 -10.438 1 93.19 412 ALA A CA 1
ATOM 3357 C C . ALA A 1 412 ? -15.164 -13.859 -9.461 1 93.19 412 ALA A C 1
ATOM 3359 O O . ALA A 1 412 ? -15.266 -13.664 -8.25 1 93.19 412 ALA A O 1
ATOM 3360 N N . ILE A 1 413 ? -15.094 -14.984 -9.984 1 91.25 413 ILE A N 1
ATOM 3361 C CA . ILE A 1 413 ? -14.883 -16.172 -9.172 1 91.25 413 ILE A CA 1
ATOM 3362 C C . ILE A 1 413 ? -13.414 -16.578 -9.227 1 91.25 413 ILE A C 1
ATOM 3364 O O . ILE A 1 413 ? -12.93 -17.078 -10.25 1 91.25 413 ILE A O 1
ATOM 3368 N N . ILE A 1 414 ? -12.797 -16.359 -8.117 1 86.06 414 ILE A N 1
ATOM 3369 C CA . ILE A 1 414 ? -11.359 -16.578 -8.039 1 86.06 414 ILE A CA 1
ATOM 3370 C C . ILE A 1 414 ? -11.039 -17.609 -6.965 1 86.06 414 ILE A C 1
ATOM 3372 O O . ILE A 1 414 ? -11.211 -17.344 -5.77 1 86.06 414 ILE A O 1
ATOM 3376 N N . PRO A 1 415 ? -10.648 -18.672 -7.461 1 78.69 415 PRO A N 1
ATOM 3377 C CA . PRO A 1 415 ? -10.141 -19.609 -6.445 1 78.69 415 PRO A CA 1
ATOM 3378 C C . PRO A 1 415 ? -8.883 -19.078 -5.754 1 78.69 415 PRO A C 1
ATOM 3380 O O . PRO A 1 415 ? -8.039 -18.453 -6.398 1 78.69 415 PRO A O 1
ATOM 3383 N N . TYR A 1 416 ? -8.844 -19.016 -4.473 1 67.88 416 TYR A N 1
ATOM 3384 C CA . TYR A 1 416 ? -7.645 -18.641 -3.729 1 67.88 416 TYR A CA 1
ATOM 3385 C C . TYR A 1 416 ? -7.301 -19.703 -2.684 1 67.88 416 TYR A C 1
ATOM 3387 O O . TYR A 1 416 ? -8.055 -19.906 -1.728 1 67.88 416 TYR A O 1
ATOM 3395 N N . PRO A 1 417 ? -5.867 -20.047 -2.941 1 65.62 417 PRO A N 1
ATOM 3396 C CA . PRO A 1 417 ? -5.004 -19.953 -4.121 1 65.62 417 PRO A CA 1
ATOM 3397 C C . PRO A 1 417 ? -5.594 -20.656 -5.344 1 65.62 417 PRO A C 1
ATOM 3399 O O . PRO A 1 417 ? -6.578 -21.391 -5.223 1 65.62 417 PRO A O 1
ATOM 3402 N N . PRO A 1 418 ? -4.898 -20.328 -6.578 1 67.25 418 PRO A N 1
ATOM 3403 C CA . PRO A 1 418 ? -3.695 -19.578 -6.965 1 67.25 418 PRO A CA 1
ATOM 3404 C C . PRO A 1 418 ? -3.969 -18.094 -7.207 1 67.25 418 PRO A C 1
ATOM 3406 O O . PRO A 1 418 ? -3.041 -17.328 -7.473 1 67.25 418 PRO A O 1
ATOM 3409 N N . GLY A 1 419 ? -5.195 -17.656 -7.219 1 71.62 419 GLY A N 1
ATOM 3410 C CA . GLY A 1 419 ? -5.465 -16.219 -7.238 1 71.62 419 GLY A CA 1
ATOM 3411 C C . GLY A 1 419 ? -5.734 -15.68 -8.625 1 71.62 419 GLY A C 1
ATOM 3412 O O . GLY A 1 419 ? -5.504 -14.5 -8.898 1 71.62 419 GLY A O 1
ATOM 3413 N N . PHE A 1 420 ? -5.973 -16.547 -9.594 1 85.62 420 PHE A N 1
ATOM 3414 C CA . PHE A 1 420 ? -6.441 -16.047 -10.883 1 85.62 420 PHE A CA 1
ATOM 3415 C C . PHE A 1 420 ? -7.879 -16.484 -11.141 1 85.62 420 PHE A C 1
ATOM 3417 O O . PHE A 1 420 ? -8.289 -17.578 -10.734 1 85.62 420 PHE A O 1
ATOM 3424 N N . PRO A 1 421 ? -8.625 -15.703 -11.836 1 91.94 421 PRO A N 1
ATOM 3425 C CA . PRO A 1 421 ? -10.07 -15.922 -11.961 1 91.94 421 PRO A CA 1
ATOM 3426 C C . PRO A 1 421 ? -10.414 -17 -12.984 1 91.94 421 PRO A C 1
ATOM 3428 O O . PRO A 1 421 ? -9.75 -17.109 -14.023 1 91.94 421 PRO A O 1
ATOM 3431 N N . VAL A 1 422 ? -11.445 -17.703 -12.672 1 93.25 422 VAL A N 1
ATOM 3432 C CA . VAL A 1 422 ? -12.031 -18.641 -13.625 1 93.25 422 VAL A CA 1
ATOM 3433 C C . VAL A 1 422 ? -12.953 -17.906 -14.586 1 93.25 422 VAL A C 1
ATOM 3435 O O . VAL A 1 422 ? -12.953 -18.172 -15.789 1 93.25 422 VAL A O 1
ATOM 3438 N N . VAL A 1 423 ? -13.672 -17.031 -14.039 1 95.44 423 VAL A N 1
ATOM 3439 C CA . VAL A 1 423 ? -14.539 -16.125 -14.773 1 95.44 423 VAL A CA 1
ATOM 3440 C C . VAL A 1 423 ? -14.461 -14.727 -14.156 1 95.44 423 VAL A C 1
ATOM 3442 O O . VAL A 1 423 ? -14.414 -14.578 -12.93 1 95.44 423 VAL A O 1
ATOM 3445 N N . VAL A 1 424 ? -14.344 -13.758 -15.078 1 96 424 VAL A N 1
ATOM 3446 C CA . VAL A 1 424 ? -14.141 -12.391 -14.602 1 96 424 VAL A CA 1
ATOM 3447 C C . VAL A 1 424 ? -15.383 -11.555 -14.898 1 96 424 VAL A C 1
ATOM 3449 O O . VAL A 1 424 ? -16.234 -11.953 -15.688 1 96 424 VAL A O 1
ATOM 3452 N N . GLU A 1 425 ? -15.477 -10.477 -14.219 1 96.19 425 GLU A N 1
ATOM 3453 C CA . GLU A 1 425 ? -16.594 -9.555 -14.445 1 96.19 425 GLU A CA 1
ATOM 3454 C C . GLU A 1 425 ? -16.75 -9.242 -15.93 1 96.19 425 GLU A C 1
ATOM 3456 O O . GLU A 1 425 ? -15.766 -8.93 -16.609 1 96.19 425 GLU A O 1
ATOM 3461 N N . GLY A 1 426 ? -18 -9.359 -16.391 1 97 426 GLY A N 1
ATOM 3462 C CA . GLY A 1 426 ? -18.281 -9.055 -17.781 1 97 426 GLY A CA 1
ATOM 3463 C C . GLY A 1 426 ? -18.281 -10.273 -18.672 1 97 426 GLY A C 1
ATOM 3464 O O . GLY A 1 426 ? -18.703 -10.211 -19.828 1 97 426 GLY A O 1
ATOM 3465 N N . GLU A 1 427 ? -17.812 -11.406 -18.172 1 97.56 427 GLU A N 1
ATOM 3466 C CA . GLU A 1 427 ? -17.766 -12.641 -18.953 1 97.56 427 GLU A CA 1
ATOM 3467 C C . GLU A 1 427 ? -19.031 -13.477 -18.734 1 97.56 427 GLU A C 1
ATOM 3469 O O . GLU A 1 427 ? -19.656 -13.391 -17.672 1 97.56 427 GLU A O 1
ATOM 3474 N N . VAL A 1 428 ? -19.328 -14.281 -19.734 1 97.69 428 VAL A N 1
ATOM 3475 C CA . VAL A 1 428 ? -20.516 -15.125 -19.656 1 97.69 428 VAL A CA 1
ATOM 3476 C C . VAL A 1 428 ? -20.172 -16.438 -18.938 1 97.69 428 VAL A C 1
ATOM 3478 O O . VAL A 1 428 ? -19.172 -17.078 -19.266 1 97.69 428 VAL A O 1
ATOM 3481 N N . ILE A 1 429 ? -21 -16.734 -17.906 1 97.25 429 ILE A N 1
ATOM 3482 C CA . ILE A 1 429 ? -20.859 -18.016 -17.234 1 97.25 429 ILE A CA 1
ATOM 3483 C C . ILE A 1 429 ? -21.5 -19.125 -18.078 1 97.25 429 ILE A C 1
ATOM 3485 O O . ILE A 1 429 ? -22.719 -19.297 -18.047 1 97.25 429 ILE A O 1
ATOM 3489 N N . GLU A 1 430 ? -20.641 -19.859 -18.703 1 96.69 430 GLU A N 1
ATOM 3490 C CA . GLU A 1 430 ? -21.141 -20.922 -19.578 1 96.69 430 GLU A CA 1
ATOM 3491 C C . GLU A 1 430 ? -21.172 -22.266 -18.844 1 96.69 430 GLU A C 1
ATOM 3493 O O . GLU A 1 430 ? -20.75 -22.359 -17.688 1 96.69 430 GLU A O 1
ATOM 3498 N N . LYS A 1 431 ? -21.672 -23.266 -19.547 1 95.38 431 LYS A N 1
ATOM 3499 C CA . LYS A 1 431 ? -21.781 -24.594 -18.969 1 95.38 431 LYS A CA 1
ATOM 3500 C C . LYS A 1 431 ? -20.422 -25.141 -18.562 1 95.38 431 LYS A C 1
ATOM 3502 O O . LYS A 1 431 ? -20.266 -25.719 -17.484 1 95.38 431 LYS A O 1
ATOM 3507 N N . ASP A 1 432 ? -19.5 -24.922 -19.406 1 95.19 432 ASP A N 1
ATOM 3508 C CA . ASP A 1 432 ? -18.172 -25.453 -19.125 1 95.19 432 ASP A CA 1
ATOM 3509 C C . ASP A 1 432 ? -17.531 -24.734 -17.938 1 95.19 432 ASP A C 1
ATOM 3511 O O . ASP A 1 432 ? -16.703 -25.312 -17.234 1 95.19 432 ASP A O 1
ATOM 3515 N N . THR A 1 433 ? -17.906 -23.453 -17.734 1 95.19 433 THR A N 1
ATOM 3516 C CA . THR A 1 433 ? -17.422 -22.719 -16.562 1 95.19 433 THR A CA 1
ATOM 3517 C C . THR A 1 433 ? -17.938 -23.359 -15.273 1 95.19 433 THR A C 1
ATOM 3519 O O . THR A 1 433 ? -17.172 -23.578 -14.328 1 95.19 433 THR A O 1
ATOM 3522 N N . ILE A 1 434 ? -19.156 -23.688 -15.281 1 95.25 434 ILE A N 1
ATOM 3523 C CA . ILE A 1 434 ? -19.781 -24.297 -14.109 1 95.25 434 ILE A CA 1
ATOM 3524 C C . ILE A 1 434 ? -19.172 -25.672 -13.844 1 95.25 434 ILE A C 1
ATOM 3526 O O . ILE A 1 434 ? -18.891 -26.031 -12.703 1 95.25 434 ILE A O 1
ATOM 3530 N N . GLU A 1 435 ? -18.984 -26.422 -14.914 1 93.56 435 GLU A N 1
ATOM 3531 C CA . GLU A 1 435 ? -18.375 -27.75 -14.789 1 93.56 435 GLU A CA 1
ATOM 3532 C C . GLU A 1 435 ? -16.969 -27.656 -14.219 1 93.56 435 GLU A C 1
ATOM 3534 O O . GLU A 1 435 ? -16.578 -28.469 -13.367 1 93.56 435 GLU A O 1
ATOM 3539 N N . TYR A 1 436 ? -16.281 -26.688 -14.711 1 92.62 436 TYR A N 1
ATOM 3540 C CA . TYR A 1 436 ? -14.922 -26.484 -14.234 1 92.62 436 TYR A CA 1
ATOM 3541 C C . TYR A 1 436 ? -14.914 -26.094 -12.766 1 92.62 436 TYR A C 1
ATOM 3543 O O . TYR A 1 436 ? -14.109 -26.609 -11.984 1 92.62 436 TYR A O 1
ATOM 3551 N N . LEU A 1 437 ? -15.758 -25.172 -12.375 1 91.88 437 LEU A N 1
ATOM 3552 C CA . LEU A 1 437 ? -15.859 -24.734 -10.984 1 91.88 437 LEU A CA 1
ATOM 3553 C C . LEU A 1 437 ? -16.25 -25.891 -10.078 1 91.88 437 LEU A C 1
ATOM 3555 O O . LEU A 1 437 ? -15.789 -25.984 -8.938 1 91.88 437 LEU A O 1
ATOM 3559 N N . GLN A 1 438 ? -17.094 -26.719 -10.586 1 89.75 438 GLN A N 1
ATOM 3560 C CA . GLN A 1 438 ? -17.484 -27.906 -9.844 1 89.75 438 GLN A CA 1
ATOM 3561 C C . GLN A 1 438 ? -16.297 -28.828 -9.578 1 89.75 438 GLN A C 1
ATOM 3563 O O . GLN A 1 438 ? -16.188 -29.406 -8.5 1 89.75 438 GLN A O 1
ATOM 3568 N N . GLU A 1 439 ? -15.547 -28.922 -10.547 1 84.56 439 GLU A N 1
ATOM 3569 C CA . GLU A 1 439 ? -14.344 -29.734 -10.398 1 84.56 439 GLU A CA 1
ATOM 3570 C C . GLU A 1 439 ? -13.398 -29.141 -9.352 1 84.56 439 GLU A C 1
ATOM 3572 O O . GLU A 1 439 ? -12.734 -29.875 -8.625 1 84.56 439 GLU A O 1
ATOM 3577 N N . LEU A 1 440 ? -13.281 -27.859 -9.383 1 84.62 440 LEU A N 1
ATOM 3578 C CA . LEU A 1 440 ? -12.352 -27.172 -8.508 1 84.62 440 LEU A CA 1
ATOM 3579 C C . LEU A 1 440 ? -12.852 -27.172 -7.062 1 84.62 440 LEU A C 1
ATOM 3581 O O . LEU A 1 440 ? -12.062 -27.359 -6.133 1 84.62 440 LEU A O 1
ATOM 3585 N N . PHE A 1 441 ? -14.164 -26.906 -6.91 1 86.12 441 PHE A N 1
ATOM 3586 C CA . PHE A 1 441 ? -14.664 -26.625 -5.57 1 86.12 441 PHE A CA 1
ATOM 3587 C C . PHE A 1 441 ? -15.516 -27.781 -5.055 1 86.12 441 PHE A C 1
ATOM 3589 O O . PHE A 1 441 ? -15.781 -27.875 -3.854 1 86.12 441 PHE A O 1
ATOM 3596 N N . GLY A 1 442 ? -16.031 -28.625 -5.918 1 84.44 442 GLY A N 1
ATOM 3597 C CA . GLY A 1 442 ? -16.938 -29.703 -5.547 1 84.44 442 GLY A CA 1
ATOM 3598 C C . GLY A 1 442 ? -18.391 -29.391 -5.824 1 84.44 442 GLY A C 1
ATOM 3599 O O . GLY A 1 442 ? -18.781 -28.219 -5.883 1 84.44 442 GLY A O 1
ATOM 3600 N N . LYS A 1 443 ? -19.172 -30.375 -5.926 1 88.31 443 LYS A N 1
ATOM 3601 C CA . LYS A 1 443 ? -20.594 -30.25 -6.273 1 88.31 443 LYS A CA 1
ATOM 3602 C C . LYS A 1 443 ? -21.359 -29.516 -5.176 1 88.31 443 LYS A C 1
ATOM 3604 O O . LYS A 1 443 ? -22.234 -28.688 -5.465 1 88.31 443 LYS A O 1
ATOM 3609 N N . GLU A 1 444 ? -21.047 -29.766 -3.979 1 90.38 444 GLU A N 1
ATOM 3610 C CA . GLU A 1 444 ? -21.75 -29.156 -2.855 1 90.38 444 GLU A CA 1
ATOM 3611 C C . GLU A 1 444 ? -21.5 -27.656 -2.803 1 90.38 444 GLU A C 1
ATOM 3613 O O . GLU A 1 444 ? -22.422 -26.875 -2.549 1 90.38 444 GLU A O 1
ATOM 3618 N N . PHE A 1 445 ? -20.281 -27.281 -3.078 1 87.81 445 PHE A N 1
ATOM 3619 C CA . PHE A 1 445 ? -19.922 -25.875 -3.078 1 87.81 445 PHE A CA 1
ATOM 3620 C C . PHE A 1 445 ? -20.719 -25.109 -4.129 1 87.81 445 PHE A C 1
ATOM 3622 O O . PHE A 1 445 ? -21.234 -24.031 -3.855 1 87.81 445 PHE A O 1
ATOM 3629 N N . ILE A 1 446 ? -20.875 -25.625 -5.266 1 91.56 446 ILE A N 1
ATOM 3630 C CA . ILE A 1 446 ? -21.547 -24.984 -6.395 1 91.56 446 ILE A CA 1
ATOM 3631 C C . ILE A 1 446 ? -23.031 -24.844 -6.102 1 91.56 446 ILE A C 1
ATOM 3633 O O . ILE A 1 446 ? -23.656 -23.859 -6.504 1 91.56 446 ILE A O 1
ATOM 3637 N N . LYS A 1 447 ? -23.547 -25.812 -5.363 1 93.12 447 LYS A N 1
ATOM 3638 C CA . LYS A 1 447 ? -24.969 -25.812 -5.051 1 93.12 447 LYS A CA 1
ATOM 3639 C C . LYS A 1 447 ? -25.281 -24.844 -3.918 1 93.12 447 LYS A C 1
ATOM 3641 O O . LYS A 1 447 ? -26.375 -24.281 -3.867 1 93.12 447 LYS A O 1
ATOM 3646 N N . GLU A 1 448 ? -24.312 -24.609 -3.119 1 93.81 448 GLU A N 1
ATOM 3647 C CA . GLU A 1 448 ? -24.578 -23.875 -1.888 1 93.81 448 GLU A CA 1
ATOM 3648 C C . GLU A 1 448 ? -24.172 -22.406 -2.02 1 93.81 448 GLU A C 1
ATOM 3650 O O . GLU A 1 448 ? -24.688 -21.547 -1.32 1 93.81 448 GLU A O 1
ATOM 3655 N N . ASN A 1 449 ? -23.234 -22.188 -2.92 1 93.19 449 ASN A N 1
ATOM 3656 C CA . ASN A 1 449 ? -22.688 -20.828 -2.984 1 93.19 449 ASN A CA 1
ATOM 3657 C C . ASN A 1 449 ? -23.281 -20.031 -4.141 1 93.19 449 ASN A C 1
ATOM 3659 O 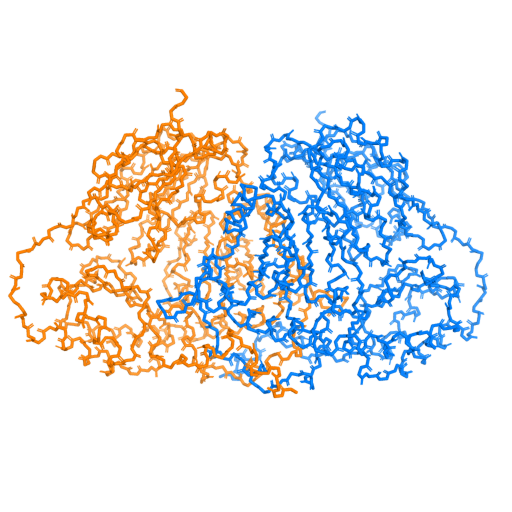O . ASN A 1 449 ? -23.75 -20.625 -5.121 1 93.19 449 ASN A O 1
ATOM 3663 N N . GLU A 1 450 ? -23.281 -18.766 -3.889 1 94.69 450 GLU A N 1
ATOM 3664 C CA . GLU A 1 450 ? -23.875 -17.859 -4.855 1 94.69 450 GLU A CA 1
ATOM 3665 C C . GLU A 1 450 ? -22.812 -17.016 -5.562 1 94.69 450 GLU A C 1
ATOM 3667 O O . GLU A 1 450 ? -21.656 -16.984 -5.129 1 94.69 450 GLU A O 1
ATOM 3672 N N . VAL A 1 451 ? -23.203 -16.484 -6.684 1 94.38 451 VAL A N 1
ATOM 3673 C CA . VAL A 1 451 ? -22.375 -15.555 -7.449 1 94.38 451 VAL A CA 1
ATOM 3674 C C . VAL A 1 451 ? -23.219 -14.344 -7.855 1 94.38 451 VAL A C 1
ATOM 3676 O O . VAL A 1 451 ? -24.422 -14.453 -8.055 1 94.38 451 VAL A O 1
ATOM 3679 N N . ASP A 1 452 ? -22.562 -13.227 -7.871 1 94.25 452 ASP A N 1
ATOM 3680 C CA . ASP A 1 452 ? -23.219 -12.023 -8.375 1 94.25 452 ASP A CA 1
ATOM 3681 C C . ASP A 1 452 ? -23.25 -12.008 -9.898 1 94.25 452 ASP A C 1
AT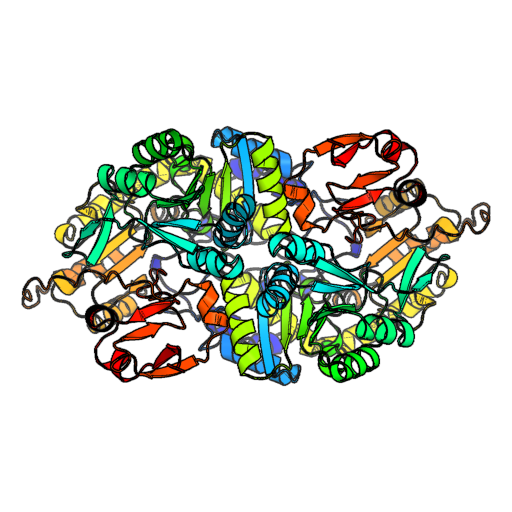OM 3683 O O . ASP A 1 452 ? -22.219 -12.203 -10.547 1 94.25 452 ASP A O 1
ATOM 3687 N N . VAL A 1 453 ? -24.438 -11.789 -10.508 1 96.75 453 VAL A N 1
ATOM 3688 C CA . VAL A 1 453 ? -24.594 -11.711 -11.953 1 96.75 453 VAL A CA 1
ATOM 3689 C C . VAL A 1 453 ? -25.344 -10.438 -12.336 1 96.75 453 VAL A C 1
ATOM 3691 O O . VAL A 1 453 ? -25.938 -9.781 -11.477 1 96.75 453 VAL A O 1
ATOM 3694 N N . ILE A 1 454 ? -25.203 -10.031 -13.602 1 95.88 454 ILE A N 1
ATOM 3695 C CA . ILE A 1 454 ? -25.906 -8.867 -14.109 1 95.88 454 ILE A CA 1
ATOM 3696 C C . ILE A 1 454 ? -27.375 -9.219 -14.352 1 95.88 454 ILE A C 1
ATOM 3698 O O . ILE A 1 454 ? -27.688 -10.25 -14.953 1 95.88 454 ILE A O 1
ATOM 3702 N N . GLU A 1 455 ? -28.266 -8.383 -13.75 1 89.62 455 GLU A N 1
ATOM 3703 C CA . GLU A 1 455 ? -29.703 -8.578 -13.938 1 89.62 455 GLU A CA 1
ATOM 3704 C C . GLU A 1 455 ? -30.141 -8.195 -15.352 1 89.62 455 GLU A C 1
ATOM 3706 O O . GLU A 1 455 ? -29.688 -7.18 -15.891 1 89.62 455 GLU A O 1
ATOM 3711 N N . GLU A 1 456 ? -30.531 -9.156 -16.156 1 71.75 456 GLU A N 1
ATOM 3712 C CA . GLU A 1 456 ? -31.062 -8.852 -17.484 1 71.75 456 GLU A CA 1
ATOM 3713 C C . GLU A 1 456 ? -32.125 -7.773 -17.406 1 71.75 456 GLU A C 1
ATOM 3715 O O . GLU A 1 456 ? -32.969 -7.789 -16.516 1 71.75 456 GLU A O 1
ATOM 3720 N N . GLY A 1 457 ? -31.969 -6.371 -17.672 1 48.16 457 GLY A N 1
ATOM 3721 C CA . GLY A 1 457 ? -33.062 -5.449 -17.875 1 48.16 457 GLY A CA 1
ATOM 3722 C C . GLY A 1 457 ? -34.062 -5.926 -18.922 1 48.16 457 GLY A C 1
ATOM 3723 O O . GLY A 1 457 ? -33.719 -6.77 -19.75 1 48.16 457 GLY A O 1
ATOM 3724 N N . MET B 1 1 ? 27.609 -13.242 9.445 1 74.81 1 MET B N 1
ATOM 3725 C CA . MET B 1 1 ? 26.578 -12.305 9.859 1 74.81 1 MET B CA 1
ATOM 3726 C C . MET B 1 1 ? 27.156 -10.93 10.164 1 74.81 1 MET B C 1
ATOM 3728 O O . MET B 1 1 ? 26.609 -9.906 9.766 1 74.81 1 MET B O 1
ATOM 3732 N N . ARG B 1 2 ? 28.359 -10.883 10.641 1 73.06 2 ARG B N 1
ATOM 3733 C CA . ARG B 1 2 ? 28.969 -9.594 10.945 1 73.06 2 ARG B CA 1
ATOM 3734 C C . ARG B 1 2 ? 29.297 -8.82 9.672 1 73.06 2 ARG B C 1
ATOM 3736 O O . ARG B 1 2 ? 29.078 -7.609 9.602 1 73.06 2 ARG B O 1
ATOM 3743 N N . ARG B 1 3 ? 29.688 -9.484 8.75 1 83.62 3 ARG B N 1
ATOM 3744 C CA . ARG B 1 3 ? 30.047 -8.859 7.477 1 83.62 3 ARG B CA 1
ATOM 3745 C C . ARG B 1 3 ? 28.828 -8.234 6.812 1 83.62 3 ARG B C 1
ATOM 3747 O O . ARG B 1 3 ? 28.906 -7.148 6.238 1 83.62 3 ARG B O 1
ATOM 3754 N N . ILE B 1 4 ? 27.688 -8.898 6.973 1 89.56 4 ILE B N 1
ATOM 3755 C CA . ILE B 1 4 ? 26.453 -8.391 6.398 1 89.56 4 ILE B CA 1
ATOM 3756 C C . ILE B 1 4 ? 26.062 -7.086 7.098 1 89.56 4 ILE B C 1
ATOM 3758 O O . ILE B 1 4 ? 25.75 -6.09 6.438 1 89.56 4 ILE B O 1
ATOM 3762 N N . LEU B 1 5 ? 26.172 -7.094 8.383 1 90.06 5 LEU B N 1
ATOM 3763 C CA . LEU B 1 5 ? 25.734 -5.953 9.188 1 90.06 5 LEU B CA 1
ATOM 3764 C C . LEU B 1 5 ? 26.547 -4.711 8.852 1 90.06 5 LEU B C 1
ATOM 3766 O O . LEU B 1 5 ? 26.016 -3.598 8.836 1 90.06 5 LEU B O 1
ATOM 3770 N N . GLU B 1 6 ? 27.781 -4.934 8.531 1 88.69 6 GLU B N 1
ATOM 3771 C CA . GLU B 1 6 ? 28.672 -3.82 8.211 1 88.69 6 GLU B CA 1
ATOM 3772 C C . GLU B 1 6 ? 28.297 -3.188 6.871 1 88.69 6 GLU B C 1
ATOM 3774 O O . GLU B 1 6 ? 28.547 -2.002 6.648 1 88.69 6 GLU B O 1
ATOM 3779 N N . ASN B 1 7 ? 27.609 -3.914 6.094 1 89.12 7 ASN B N 1
ATOM 3780 C CA . ASN B 1 7 ? 27.312 -3.459 4.742 1 89.12 7 ASN B CA 1
ATOM 3781 C C . ASN B 1 7 ? 25.922 -2.818 4.656 1 89.12 7 ASN B C 1
ATOM 3783 O O . ASN B 1 7 ? 25.562 -2.27 3.619 1 89.12 7 ASN B O 1
ATOM 3787 N N . LEU B 1 8 ? 25.281 -2.818 5.805 1 93.56 8 LEU B N 1
ATOM 3788 C CA . LEU B 1 8 ? 23.922 -2.279 5.781 1 93.56 8 LEU B CA 1
ATOM 3789 C C . LEU B 1 8 ? 23.953 -0.756 5.855 1 93.56 8 LEU B C 1
ATOM 3791 O O . LEU B 1 8 ? 24.406 -0.186 6.844 1 93.56 8 LEU B O 1
ATOM 3795 N N . LYS B 1 9 ? 23.422 -0.097 4.852 1 94.19 9 LYS B N 1
ATOM 3796 C CA . LYS B 1 9 ? 23.422 1.361 4.773 1 94.19 9 LYS B CA 1
ATOM 3797 C C . LYS B 1 9 ? 22.297 1.961 5.594 1 94.19 9 LYS B C 1
ATOM 3799 O O . LYS B 1 9 ? 22.516 2.885 6.383 1 94.19 9 LYS B O 1
ATOM 3804 N N . ILE B 1 10 ? 21.125 1.406 5.477 1 93.94 10 ILE B N 1
ATOM 3805 C CA . ILE B 1 10 ? 19.938 1.954 6.098 1 93.94 10 ILE B CA 1
ATOM 3806 C C . ILE B 1 10 ? 19.984 1.716 7.605 1 93.94 10 ILE B C 1
ATOM 3808 O O . ILE B 1 10 ? 19.906 2.662 8.391 1 93.94 10 ILE B O 1
ATOM 3812 N N . LEU B 1 11 ? 20.219 0.491 7.992 1 93 11 LEU B N 1
ATOM 3813 C CA . LEU B 1 11 ? 20.219 0.124 9.406 1 93 11 LEU B CA 1
ATOM 3814 C C . LEU B 1 11 ? 21.297 0.899 10.164 1 93 11 LEU B C 1
ATOM 3816 O O . LEU B 1 11 ? 21.047 1.39 11.266 1 93 11 LEU B O 1
ATOM 3820 N N . ASN B 1 12 ? 22.422 0.986 9.57 1 93.69 12 ASN B N 1
ATOM 3821 C CA . ASN B 1 12 ? 23.562 1.615 10.242 1 93.69 12 ASN B CA 1
ATOM 3822 C C . ASN B 1 12 ? 23.344 3.115 10.422 1 93.69 12 ASN B C 1
ATOM 3824 O O . ASN B 1 12 ? 23.828 3.711 11.383 1 93.69 12 ASN B O 1
ATOM 3828 N N . ASN B 1 13 ? 22.625 3.732 9.539 1 91.31 13 ASN B N 1
ATOM 3829 C CA . ASN B 1 13 ? 22.281 5.145 9.703 1 91.31 13 ASN B CA 1
ATOM 3830 C C . ASN B 1 13 ? 21.172 5.348 10.727 1 91.31 13 ASN B C 1
ATOM 3832 O O . ASN B 1 13 ? 21.219 6.297 11.508 1 91.31 13 ASN B O 1
ATOM 3836 N N . LEU B 1 14 ? 20.25 4.449 10.75 1 90.12 14 LEU B N 1
ATOM 3837 C CA . LEU B 1 14 ? 19.125 4.566 11.672 1 90.12 14 LEU B CA 1
ATOM 3838 C C . LEU B 1 14 ? 19.578 4.348 13.109 1 90.12 14 LEU B C 1
ATOM 3840 O O . LEU B 1 14 ? 18.984 4.898 14.039 1 90.12 14 LEU B O 1
ATOM 3844 N N . LYS B 1 15 ? 20.609 3.607 13.305 1 89.75 15 LYS B N 1
ATOM 3845 C CA . LYS B 1 15 ? 21.141 3.305 14.633 1 89.75 15 LYS B CA 1
ATOM 3846 C C . LYS B 1 15 ? 21.578 4.578 15.352 1 89.75 15 LYS B C 1
ATOM 3848 O O . LYS B 1 15 ? 21.609 4.621 16.578 1 89.75 15 LYS B O 1
ATOM 3853 N N . THR B 1 16 ? 21.844 5.5 14.648 1 85.94 16 THR B N 1
ATOM 3854 C CA . THR B 1 16 ? 22.406 6.715 15.227 1 85.94 16 THR B CA 1
ATOM 3855 C C . THR B 1 16 ? 21.297 7.691 15.625 1 85.94 16 THR B C 1
ATOM 3857 O O . THR B 1 16 ? 21.562 8.742 16.203 1 85.94 16 THR B O 1
ATOM 3860 N N . TYR B 1 17 ? 20.109 7.289 15.406 1 87.38 17 TYR B N 1
ATOM 3861 C CA . TYR B 1 17 ? 18.984 8.18 15.695 1 87.38 17 TYR B CA 1
ATOM 3862 C C . TYR B 1 17 ? 18.641 8.141 17.172 1 87.38 17 TYR B C 1
ATOM 3864 O O . TYR B 1 17 ? 17.859 7.289 17.609 1 87.38 17 TYR B O 1
ATOM 3872 N N . ASN B 1 18 ? 19.172 9.023 17.938 1 85.19 18 ASN B N 1
ATOM 3873 C CA . ASN B 1 18 ? 18.906 9.141 19.359 1 85.19 18 ASN B CA 1
ATOM 3874 C C . ASN B 1 18 ? 18.406 10.539 19.719 1 85.19 18 ASN B C 1
ATOM 3876 O O . ASN B 1 18 ? 19.172 11.359 20.25 1 85.19 18 ASN B O 1
ATOM 3880 N N . PHE B 1 19 ? 17.094 10.758 19.531 1 90.19 19 PHE B N 1
ATOM 3881 C CA . PHE B 1 19 ? 16.5 12.086 19.703 1 90.19 19 PHE B CA 1
ATOM 3882 C C . PHE B 1 19 ? 15.156 11.984 20.422 1 90.19 19 PHE B C 1
ATOM 3884 O O . PHE B 1 19 ? 14.547 10.914 20.469 1 90.19 19 PHE B O 1
ATOM 3891 N N . LEU B 1 20 ? 14.891 13.086 21.125 1 93.62 20 LEU B N 1
ATOM 3892 C CA . LEU B 1 20 ? 13.5 13.266 21.516 1 93.62 20 LEU B CA 1
ATOM 3893 C C . LEU B 1 20 ? 12.602 13.414 20.297 1 93.62 20 LEU B C 1
ATOM 3895 O O . LEU B 1 20 ? 12.773 14.336 19.5 1 93.62 20 LEU B O 1
ATOM 3899 N N . ARG B 1 21 ? 11.664 12.438 20.219 1 94.69 21 ARG B N 1
ATOM 3900 C CA . ARG B 1 21 ? 10.812 12.414 19.031 1 94.69 21 ARG B CA 1
ATOM 3901 C C . ARG B 1 21 ? 9.539 13.227 19.266 1 94.69 21 ARG B C 1
ATOM 3903 O O . ARG B 1 21 ? 8.648 12.797 19.984 1 94.69 21 ARG B O 1
ATOM 3910 N N . LEU B 1 22 ? 9.484 14.32 18.625 1 96.19 22 LEU B N 1
ATOM 3911 C CA . LEU B 1 22 ? 8.25 15.102 18.609 1 96.19 22 LEU B CA 1
ATOM 3912 C C . LEU B 1 22 ? 7.656 15.172 17.219 1 96.19 22 LEU B C 1
ATOM 3914 O O . LEU B 1 22 ? 7.391 16.266 16.703 1 96.19 22 LEU B O 1
ATOM 3918 N N . HIS B 1 23 ? 7.629 13.977 16.625 1 95 23 HIS B N 1
ATOM 3919 C CA . HIS B 1 23 ? 7.09 13.656 15.305 1 95 23 HIS B CA 1
ATOM 3920 C C . HIS B 1 23 ? 6.461 12.266 15.289 1 95 23 HIS B C 1
ATOM 3922 O O . HIS B 1 23 ? 6.527 11.539 16.281 1 95 23 HIS B O 1
ATOM 3928 N N . MET B 1 24 ? 5.777 11.945 14.273 1 93.56 24 MET B N 1
ATOM 3929 C CA . MET B 1 24 ? 5.234 10.602 14.094 1 93.56 24 MET B CA 1
ATOM 3930 C C . MET B 1 24 ? 6.359 9.578 13.969 1 93.56 24 MET B C 1
ATOM 3932 O O . MET B 1 24 ? 7.469 9.914 13.555 1 93.56 24 MET B O 1
ATOM 3936 N N . PRO B 1 25 ? 6.102 8.336 14.414 1 95.94 25 PRO B N 1
ATOM 3937 C CA . PRO B 1 25 ? 4.809 7.77 14.805 1 95.94 25 PRO B CA 1
ATOM 3938 C C . PRO B 1 25 ? 4.477 8.023 16.281 1 95.94 25 PRO B C 1
ATOM 3940 O O . PRO B 1 25 ? 5.309 8.555 17.016 1 95.94 25 PRO B O 1
ATOM 3943 N N . GLY B 1 26 ? 3.311 7.66 16.609 1 96.5 26 GLY B N 1
ATOM 3944 C CA . GLY B 1 26 ? 2.73 8.023 17.891 1 96.5 26 GLY B CA 1
ATOM 3945 C C . GLY B 1 26 ? 3.371 7.301 19.062 1 96.5 26 GLY B C 1
ATOM 3946 O O . GLY B 1 26 ? 3.354 7.797 20.188 1 96.5 26 GLY B O 1
ATOM 3947 N N . HIS B 1 27 ? 3.98 6.145 18.844 1 96.06 27 HIS B N 1
ATOM 3948 C CA . HIS B 1 27 ? 4.578 5.398 19.938 1 96.06 27 HIS B CA 1
ATOM 3949 C C . HIS B 1 27 ? 5.941 5.973 20.328 1 96.06 27 HIS B C 1
ATOM 3951 O O . HIS B 1 27 ? 6.512 5.605 21.359 1 96.06 27 HIS B O 1
ATOM 3957 N N . LYS B 1 28 ? 6.488 6.852 19.531 1 95.31 28 LYS B N 1
ATOM 3958 C CA . LYS B 1 28 ? 7.664 7.66 19.828 1 95.31 28 LYS B CA 1
ATOM 3959 C C . LYS B 1 28 ? 8.891 6.781 20.047 1 95.31 28 LYS B C 1
ATOM 3961 O O . LYS B 1 28 ? 9.836 7.184 20.734 1 95.31 28 LYS B O 1
ATOM 3966 N N . GLY B 1 29 ? 8.812 5.586 19.594 1 93.06 29 GLY B N 1
ATOM 3967 C CA . GLY B 1 29 ? 9.93 4.668 19.766 1 93.06 29 GLY B CA 1
ATOM 3968 C C . GLY B 1 29 ? 10.086 4.176 21.188 1 93.06 29 GLY B C 1
ATOM 3969 O O . GLY B 1 29 ? 11.117 3.592 21.547 1 93.06 29 GLY B O 1
ATOM 3970 N N . ARG B 1 30 ? 9.094 4.324 21.969 1 92.69 30 ARG B N 1
ATOM 3971 C CA . ARG B 1 30 ? 9.164 3.975 23.391 1 92.69 30 ARG B CA 1
ATOM 3972 C C . ARG B 1 30 ? 8.867 2.494 23.609 1 92.69 30 ARG B C 1
ATOM 3974 O O . ARG B 1 30 ? 7.734 2.049 23.391 1 92.69 30 ARG B O 1
ATOM 3981 N N . GLU B 1 31 ? 9.781 1.836 24.219 1 90.94 31 GLU B N 1
ATOM 3982 C CA . GLU B 1 31 ? 9.656 0.39 24.375 1 90.94 31 GLU B CA 1
ATOM 3983 C C . GLU B 1 31 ? 8.805 0.04 25.594 1 90.94 31 GLU B C 1
ATOM 3985 O O . GLU B 1 31 ? 8.172 -1.019 25.625 1 90.94 31 GLU B O 1
ATOM 3990 N N . GLU B 1 32 ? 8.711 0.922 26.516 1 89.44 32 GLU B N 1
ATOM 3991 C CA . GLU B 1 32 ? 8.117 0.64 27.828 1 89.44 32 GLU B CA 1
ATOM 3992 C C . GLU B 1 32 ? 6.617 0.393 27.719 1 89.44 32 GLU B C 1
ATOM 3994 O O . GLU B 1 32 ? 6.012 -0.221 28.594 1 89.44 32 GLU B O 1
ATOM 3999 N N . ILE B 1 33 ? 6.074 0.799 26.625 1 91.75 33 ILE B N 1
ATOM 4000 C CA . ILE B 1 33 ? 4.625 0.7 26.531 1 91.75 33 ILE B CA 1
ATOM 4001 C C . ILE B 1 33 ? 4.238 -0.607 25.844 1 91.75 33 ILE B C 1
ATOM 4003 O O . ILE B 1 33 ? 3.053 -0.929 25.734 1 91.75 33 ILE B O 1
ATOM 4007 N N . PHE B 1 34 ? 5.195 -1.359 25.406 1 93.69 34 PHE B N 1
ATOM 4008 C CA . PHE B 1 34 ? 4.914 -2.596 24.688 1 93.69 34 PHE B CA 1
ATOM 4009 C C . PHE B 1 34 ? 5.359 -3.807 25.484 1 93.69 34 PHE B C 1
ATOM 4011 O O . PHE B 1 34 ? 6.457 -3.818 26.047 1 93.69 34 PHE B O 1
ATOM 4018 N N . PRO B 1 35 ? 4.484 -4.781 25.609 1 94.38 35 PRO B N 1
ATOM 4019 C CA . PRO B 1 35 ? 4.93 -6.035 26.219 1 94.38 35 PRO B CA 1
ATOM 4020 C C . PRO B 1 35 ? 5.938 -6.789 25.344 1 94.38 35 PRO B C 1
ATOM 4022 O O . PRO B 1 35 ? 6.047 -6.523 24.156 1 94.38 35 PRO B O 1
ATOM 4025 N N . ASP B 1 36 ? 6.566 -7.77 25.891 1 91.94 36 ASP B N 1
ATOM 4026 C CA . ASP B 1 36 ? 7.648 -8.5 25.234 1 91.94 36 ASP B CA 1
ATOM 4027 C C . ASP B 1 36 ? 7.148 -9.203 23.969 1 91.94 36 ASP B C 1
ATOM 4029 O O . ASP B 1 36 ? 7.867 -9.281 22.969 1 91.94 36 ASP B O 1
ATOM 4033 N N . ILE B 1 37 ? 6.023 -9.672 24.031 1 91.5 37 ILE B N 1
ATOM 4034 C CA . ILE B 1 37 ? 5.5 -10.453 22.922 1 91.5 37 ILE B CA 1
ATOM 4035 C C . ILE B 1 37 ? 5.348 -9.555 21.688 1 91.5 37 ILE B C 1
ATOM 4037 O O . ILE B 1 37 ? 5.5 -10.016 20.562 1 91.5 37 ILE B O 1
ATOM 4041 N N . ILE B 1 38 ? 5.078 -8.297 21.922 1 91.69 38 ILE B N 1
ATOM 4042 C CA . ILE B 1 38 ? 4.957 -7.34 20.828 1 91.69 38 ILE B CA 1
ATOM 4043 C C . ILE B 1 38 ? 6.344 -6.91 20.359 1 91.69 38 ILE B C 1
ATOM 4045 O O . ILE B 1 38 ? 6.598 -6.812 19.156 1 91.69 38 ILE B O 1
ATOM 4049 N N . LYS B 1 39 ? 7.238 -6.734 21.25 1 90.88 39 LYS B N 1
ATOM 4050 C CA . LYS B 1 39 ? 8.602 -6.328 20.922 1 90.88 39 LYS B CA 1
ATOM 4051 C C . LYS B 1 39 ? 9.328 -7.422 20.141 1 90.88 39 LYS B C 1
ATOM 4053 O O . LYS B 1 39 ? 10.172 -7.133 19.297 1 90.88 39 LYS B O 1
ATOM 4058 N N . ASN B 1 40 ? 8.914 -8.633 20.406 1 88.56 40 ASN B N 1
ATOM 4059 C CA . ASN B 1 40 ? 9.555 -9.773 19.766 1 88.56 40 ASN B CA 1
ATOM 4060 C C . ASN B 1 40 ? 8.625 -10.438 18.75 1 88.56 40 ASN B C 1
ATOM 4062 O O . ASN B 1 40 ? 8.625 -11.664 18.609 1 88.56 40 ASN B O 1
ATOM 4066 N N . ILE B 1 41 ? 7.953 -9.656 18.125 1 89.12 41 ILE B N 1
ATOM 4067 C CA . ILE B 1 41 ? 6.883 -10.164 17.281 1 89.12 41 ILE B CA 1
ATOM 4068 C C . ILE B 1 41 ? 7.48 -10.766 16 1 89.12 41 ILE B C 1
ATOM 4070 O O . ILE B 1 41 ? 6.914 -11.688 15.422 1 89.12 41 ILE B O 1
ATOM 4074 N N . TYR B 1 42 ? 8.648 -10.336 15.5 1 88.81 42 TYR B N 1
ATOM 4075 C CA . TYR B 1 42 ? 9.359 -10.883 14.344 1 88.81 42 TYR B CA 1
ATOM 4076 C C . TYR B 1 42 ? 10.32 -11.984 14.766 1 88.81 42 TYR B C 1
ATOM 4078 O O . TYR B 1 42 ? 10.891 -11.938 15.859 1 88.81 42 TYR B O 1
ATOM 4086 N N . PRO B 1 43 ? 10.531 -12.945 14.023 1 91.12 43 PRO B N 1
ATOM 4087 C CA . PRO B 1 43 ? 9.891 -13.227 12.734 1 91.12 43 PRO B CA 1
ATOM 4088 C C . PRO B 1 43 ? 8.688 -14.156 12.867 1 91.12 43 PRO B C 1
ATOM 4090 O O . PRO B 1 43 ? 7.957 -14.359 11.891 1 91.12 43 PRO B O 1
ATOM 4093 N N . GLY B 1 44 ? 8.469 -14.609 14.023 1 90.44 44 GLY B N 1
ATOM 4094 C CA . GLY B 1 44 ? 7.531 -15.695 14.25 1 90.44 44 GLY B CA 1
ATOM 4095 C C . GLY B 1 44 ? 6.113 -15.359 13.836 1 90.44 44 GLY B C 1
ATOM 4096 O O . GLY B 1 44 ? 5.395 -16.219 13.312 1 90.44 44 GLY B O 1
ATOM 4097 N N . PHE B 1 45 ? 5.746 -14.117 13.977 1 91.88 45 PHE B N 1
ATOM 4098 C CA . PHE B 1 45 ? 4.367 -13.727 13.719 1 91.88 45 PHE B CA 1
ATOM 4099 C C . PHE B 1 45 ? 4.219 -13.156 12.312 1 91.88 45 PHE B C 1
ATOM 4101 O O . PHE B 1 45 ? 3.121 -12.773 11.898 1 91.88 45 PHE B O 1
ATOM 4108 N N . ASP B 1 46 ? 5.336 -13.094 11.625 1 93.88 46 ASP B N 1
ATOM 4109 C CA . ASP B 1 46 ? 5.254 -12.617 10.242 1 93.88 46 ASP B CA 1
ATOM 4110 C C . ASP B 1 46 ? 4.645 -13.68 9.336 1 93.88 46 ASP B C 1
ATOM 4112 O O . ASP B 1 46 ? 5.367 -14.438 8.68 1 93.88 46 ASP B O 1
ATOM 4116 N N . LEU B 1 47 ? 3.348 -13.648 9.328 1 92.38 47 LEU B N 1
ATOM 4117 C CA . LEU B 1 47 ? 2.51 -14.555 8.539 1 92.38 47 LEU B CA 1
ATOM 4118 C C . LEU B 1 47 ? 1.591 -13.766 7.609 1 92.38 47 LEU B C 1
ATOM 4120 O O . LEU B 1 47 ? 1.506 -12.539 7.703 1 92.38 47 LEU B O 1
ATOM 4124 N N . THR B 1 48 ? 1.087 -14.477 6.664 1 87.25 48 THR B N 1
ATOM 4125 C CA . THR B 1 48 ? -0.001 -13.977 5.828 1 87.25 48 THR B CA 1
ATOM 4126 C C . THR B 1 48 ? -1.155 -14.977 5.797 1 87.25 48 THR B C 1
ATOM 4128 O O . THR B 1 48 ? -1.273 -15.828 6.68 1 87.25 48 THR B O 1
ATOM 4131 N N . GLU B 1 49 ? -2.059 -14.789 4.871 1 85.75 49 GLU B N 1
ATOM 4132 C CA . GLU B 1 49 ? -3.207 -15.68 4.77 1 85.75 49 GLU B CA 1
ATOM 4133 C C . GLU B 1 49 ? -2.775 -17.078 4.352 1 85.75 49 GLU B C 1
ATOM 4135 O O . GLU B 1 49 ? -1.988 -17.25 3.418 1 85.75 49 GLU B O 1
ATOM 4140 N N . THR B 1 50 ? -3.133 -18.047 5.18 1 83.56 50 THR B N 1
ATOM 4141 C CA . THR B 1 50 ? -2.969 -19.469 4.895 1 83.56 50 THR B CA 1
ATOM 4142 C C . THR B 1 50 ? -4.262 -20.219 5.18 1 83.56 50 THR B C 1
ATOM 4144 O O . THR B 1 50 ? -5.285 -19.625 5.508 1 83.56 50 THR B O 1
ATOM 4147 N N . LEU B 1 51 ? -4.199 -21.422 5.012 1 79.62 51 LEU B N 1
ATOM 4148 C CA . LEU B 1 51 ? -5.324 -22.281 5.371 1 79.62 51 LEU B CA 1
ATOM 4149 C C . LEU B 1 51 ? -5.633 -22.172 6.863 1 79.62 51 LEU B C 1
ATOM 4151 O O . LEU B 1 51 ? -6.777 -22.359 7.277 1 79.62 51 LEU B O 1
ATOM 4155 N N . TRP B 1 52 ? -4.613 -21.75 7.605 1 82.75 52 TRP B N 1
ATOM 4156 C CA . TRP B 1 52 ? -4.77 -21.781 9.055 1 82.75 52 TRP B CA 1
ATOM 4157 C C . TRP B 1 52 ? -4.867 -20.375 9.625 1 82.75 52 TRP B C 1
ATOM 4159 O O . TRP B 1 52 ? -5.066 -20.188 10.828 1 82.75 52 TRP B O 1
ATOM 4169 N N . THR B 1 53 ? -4.711 -19.547 8.719 1 89.31 53 THR B N 1
ATOM 4170 C CA . THR B 1 53 ? -4.777 -18.172 9.203 1 89.31 53 THR B CA 1
ATOM 4171 C C . THR B 1 53 ? -5.949 -17.438 8.57 1 89.31 53 THR B C 1
ATOM 4173 O O . THR B 1 53 ? -6.43 -17.812 7.5 1 89.31 53 THR B O 1
ATOM 4176 N N . ASP B 1 54 ? -6.668 -16.562 9.117 1 92.31 54 ASP B N 1
ATOM 4177 C CA . ASP B 1 54 ? -7.723 -15.719 8.578 1 92.31 54 ASP B CA 1
ATOM 4178 C C . ASP B 1 54 ? -7.199 -14.859 7.434 1 92.31 54 ASP B C 1
ATOM 4180 O O . ASP B 1 54 ? -6.062 -15.031 6.984 1 92.31 54 ASP B O 1
ATOM 4184 N N . ASN B 1 55 ? -8.062 -14.141 6.793 1 92.06 55 ASN B N 1
ATOM 4185 C CA . ASN B 1 55 ? -7.727 -13.312 5.641 1 92.06 55 ASN B CA 1
ATOM 4186 C C . ASN B 1 55 ? -8.18 -11.867 5.836 1 92.06 55 ASN B C 1
ATOM 4188 O O . ASN B 1 55 ? -9.375 -11.594 5.926 1 92.06 55 ASN B O 1
ATOM 4192 N N . LEU B 1 56 ? -7.23 -10.984 5.871 1 92.19 56 LEU B N 1
ATOM 4193 C CA . LEU B 1 56 ? -7.531 -9.578 6.125 1 92.19 56 LEU B CA 1
ATOM 4194 C C . LEU B 1 56 ? -8.469 -9.016 5.059 1 92.19 56 LEU B C 1
ATOM 4196 O O . LEU B 1 56 ? -9.336 -8.195 5.355 1 92.19 56 LEU B O 1
ATOM 4200 N N . LEU B 1 57 ? -8.32 -9.469 3.801 1 92.31 57 LEU B N 1
ATOM 4201 C CA . LEU B 1 57 ? -9.086 -8.93 2.686 1 92.31 57 LEU B CA 1
ATOM 4202 C C . LEU B 1 57 ? -10.461 -9.594 2.594 1 92.31 57 LEU B C 1
ATOM 4204 O O . LEU B 1 57 ? -11.336 -9.109 1.877 1 92.31 57 LEU B O 1
ATOM 4208 N N . GLU B 1 58 ? -10.625 -10.68 3.236 1 91 58 GLU B N 1
ATOM 4209 C CA . GLU B 1 58 ? -11.906 -11.367 3.373 1 91 58 GLU B CA 1
ATOM 4210 C C . GLU B 1 58 ? -12.031 -12.031 4.742 1 91 58 GLU B C 1
ATOM 4212 O O . GLU B 1 58 ? -12.117 -13.25 4.844 1 91 58 GLU B O 1
ATOM 4217 N N . PRO B 1 59 ? -12.148 -11.227 5.727 1 94.81 59 PRO B N 1
ATOM 4218 C CA . PRO B 1 59 ? -12.117 -11.758 7.09 1 94.81 59 PRO B CA 1
ATOM 4219 C C . PRO B 1 59 ? -13.328 -12.633 7.414 1 94.81 59 PRO B C 1
ATOM 4221 O O . PRO B 1 59 ? -14.461 -12.25 7.113 1 94.81 59 PRO B O 1
ATOM 4224 N N . ARG B 1 60 ? -13.094 -13.758 8.039 1 93.06 60 ARG B N 1
ATOM 4225 C CA . ARG B 1 60 ? -14.164 -14.68 8.391 1 93.06 60 ARG B CA 1
ATOM 4226 C C . ARG B 1 60 ? -14.023 -15.148 9.836 1 93.06 60 ARG B C 1
ATOM 4228 O O . ARG B 1 60 ? -14.992 -15.633 10.43 1 93.06 60 ARG B O 1
ATOM 4235 N N . GLY B 1 61 ? -12.867 -15.008 10.438 1 95.38 61 GLY B N 1
ATOM 4236 C CA . GLY B 1 61 ? -12.594 -15.5 11.773 1 95.38 61 GLY B CA 1
ATOM 4237 C C . GLY B 1 61 ? -12.211 -14.398 12.75 1 95.38 61 GLY B C 1
ATOM 4238 O O . GLY B 1 61 ? -12.984 -13.453 12.953 1 95.38 61 GLY B O 1
ATOM 4239 N N . TYR B 1 62 ? -11.008 -14.562 13.289 1 95.25 62 TYR B N 1
ATOM 4240 C CA . TYR B 1 62 ? -10.609 -13.68 14.375 1 95.25 62 TYR B CA 1
ATOM 4241 C C . TYR B 1 62 ? -10.383 -12.258 13.875 1 95.25 62 TYR B C 1
ATOM 4243 O O . TYR B 1 62 ? -10.539 -11.297 14.633 1 95.25 62 TYR B O 1
ATOM 4251 N N . ILE B 1 63 ? -10.078 -12.094 12.641 1 97 63 ILE B N 1
ATOM 4252 C CA . ILE B 1 63 ? -9.93 -10.75 12.102 1 97 63 ILE B CA 1
ATOM 4253 C C . ILE B 1 63 ? -11.305 -10.086 12 1 97 63 ILE B C 1
ATOM 4255 O O . ILE B 1 63 ? -11.453 -8.898 12.32 1 97 63 ILE B O 1
ATOM 4259 N N . LYS B 1 64 ? -12.289 -10.852 11.562 1 97.31 64 LYS B N 1
ATOM 4260 C CA . LYS B 1 64 ? -13.656 -10.344 11.516 1 97.31 64 LYS B CA 1
ATOM 4261 C C . LYS B 1 64 ? -14.133 -9.938 12.906 1 97.31 64 LYS B C 1
ATOM 4263 O O . LYS B 1 64 ? -14.766 -8.891 13.07 1 97.31 64 LYS B O 1
ATOM 4268 N N . GLU B 1 65 ? -13.836 -10.781 13.859 1 97.31 65 GLU B N 1
ATOM 4269 C CA . GLU B 1 65 ? -14.219 -10.484 15.234 1 97.31 65 GLU B CA 1
ATOM 4270 C C . GLU B 1 65 ? -13.594 -9.172 15.703 1 97.31 65 GLU B C 1
ATOM 4272 O O . GLU B 1 65 ? -14.266 -8.359 16.359 1 97.31 65 GLU B O 1
ATOM 4277 N N . PHE B 1 66 ? -12.398 -9.039 15.406 1 97.5 66 PHE B N 1
ATOM 4278 C CA . PHE B 1 66 ? -11.68 -7.812 15.758 1 97.5 66 PHE B CA 1
ATOM 4279 C C . PHE B 1 66 ? -12.336 -6.605 15.102 1 97.5 66 PHE B C 1
ATOM 4281 O O . PHE B 1 66 ? -12.633 -5.609 15.773 1 97.5 66 PHE B O 1
ATOM 4288 N N . LEU B 1 67 ? -12.656 -6.648 13.797 1 98.31 67 LEU B N 1
ATOM 4289 C CA . LEU B 1 67 ? -13.234 -5.535 13.055 1 98.31 67 LEU B CA 1
ATOM 4290 C C . LEU B 1 67 ? -14.664 -5.266 13.508 1 98.31 67 LEU B C 1
ATOM 4292 O O . LEU B 1 67 ? -15.109 -4.113 13.523 1 98.31 67 LEU B O 1
ATOM 4296 N N . ASP B 1 68 ? -15.375 -6.289 13.875 1 98.06 68 ASP B N 1
ATOM 4297 C CA . ASP B 1 68 ? -16.703 -6.098 14.453 1 98.06 68 ASP B CA 1
ATOM 4298 C C . ASP B 1 68 ? -16.625 -5.297 15.75 1 98.06 68 ASP B C 1
ATOM 4300 O O . ASP B 1 68 ? -17.484 -4.457 16.016 1 98.06 68 ASP B O 1
ATOM 4304 N N . GLY B 1 69 ? -15.586 -5.625 16.531 1 98 69 GLY B N 1
ATOM 4305 C CA . GLY B 1 69 ? -15.352 -4.844 17.734 1 98 69 GLY B CA 1
ATOM 4306 C C . GLY B 1 69 ? -15.062 -3.383 17.453 1 98 69 GLY B C 1
ATOM 4307 O O . GLY B 1 69 ? -15.508 -2.502 18.188 1 98 69 GLY B O 1
ATOM 4308 N N . ILE B 1 70 ? -14.359 -3.148 16.406 1 98.38 70 ILE B N 1
ATOM 4309 C CA . ILE B 1 70 ? -14.07 -1.783 15.977 1 98.38 70 ILE B CA 1
ATOM 4310 C C . ILE B 1 70 ? -15.375 -1.065 15.625 1 98.38 70 ILE B C 1
ATOM 4312 O O . ILE B 1 70 ? -15.594 0.071 16.047 1 98.38 70 ILE B O 1
ATOM 4316 N N . ASN B 1 71 ? -16.219 -1.704 14.852 1 98.56 71 ASN B N 1
ATOM 4317 C CA . ASN B 1 71 ? -17.5 -1.12 14.453 1 98.56 71 ASN B CA 1
ATOM 4318 C C . ASN B 1 71 ? -18.375 -0.798 15.664 1 98.56 71 ASN B C 1
ATOM 4320 O O . ASN B 1 71 ? -19.031 0.242 15.703 1 98.56 71 ASN B O 1
ATOM 4324 N N . THR B 1 72 ? -18.328 -1.644 16.609 1 98.44 72 THR B N 1
ATOM 4325 C CA . THR B 1 72 ? -19.094 -1.409 17.828 1 98.44 72 THR B CA 1
ATOM 4326 C C . THR B 1 72 ? -18.547 -0.198 18.594 1 98.44 72 THR B C 1
ATOM 4328 O O . THR B 1 72 ? -19.312 0.655 19.031 1 98.44 72 THR B O 1
ATOM 4331 N N . PHE B 1 73 ? -17.312 -0.106 18.688 1 98.19 73 PHE B N 1
ATOM 4332 C CA . PHE B 1 73 ? -16.656 0.957 19.453 1 98.19 73 PHE B CA 1
ATOM 4333 C C . PHE B 1 73 ? -16.906 2.312 18.797 1 98.19 73 PHE B C 1
ATOM 4335 O O . PHE B 1 73 ? -17.219 3.289 19.484 1 98.19 73 PHE B O 1
ATOM 4342 N N . PHE B 1 74 ? -16.875 2.359 17.453 1 98.56 74 PHE B N 1
ATOM 4343 C CA . PHE B 1 74 ? -16.984 3.629 16.75 1 98.56 74 PHE B CA 1
ATOM 4344 C C . PHE B 1 74 ? -18.422 3.889 16.328 1 98.56 74 PHE B C 1
ATOM 4346 O O . PHE B 1 74 ? -18.766 5.004 15.938 1 98.56 74 PHE B O 1
ATOM 4353 N N . GLY B 1 75 ? -19.25 2.902 16.375 1 98.25 75 GLY B N 1
ATOM 4354 C CA . GLY B 1 75 ? -20.609 3.027 15.875 1 98.25 75 GLY B CA 1
ATOM 4355 C C . GLY B 1 75 ? -20.688 3.104 14.359 1 98.25 75 GLY B C 1
ATOM 4356 O O . GLY B 1 75 ? -21.531 3.814 13.805 1 98.25 75 GLY B O 1
ATOM 4357 N N . SER B 1 76 ? -19.766 2.463 13.664 1 98.62 76 SER B N 1
ATOM 4358 C CA . SER B 1 76 ? -19.703 2.502 12.203 1 98.62 76 SER B CA 1
ATOM 4359 C C . SER B 1 76 ? -20.438 1.313 11.586 1 98.62 76 SER B C 1
ATOM 4361 O O . SER B 1 76 ? -20.516 0.248 12.203 1 98.62 76 SER B O 1
ATOM 4363 N N . ASN B 1 77 ? -20.906 1.473 10.336 1 98.56 77 ASN B N 1
ATOM 4364 C CA . ASN B 1 77 ? -21.531 0.389 9.57 1 98.56 77 ASN B CA 1
ATOM 4365 C C . ASN B 1 77 ? -20.484 -0.548 8.984 1 98.56 77 ASN B C 1
ATOM 4367 O O . ASN B 1 77 ? -20.766 -1.716 8.711 1 98.56 77 ASN B O 1
ATOM 4371 N N . TYR B 1 78 ? -19.312 -0.028 8.773 1 98.56 78 TYR B N 1
ATOM 4372 C CA . TYR B 1 78 ? -18.234 -0.781 8.148 1 98.56 78 TYR B CA 1
ATOM 4373 C C . TYR B 1 78 ? -16.875 -0.212 8.539 1 98.56 78 TYR B C 1
ATOM 4375 O O . TYR B 1 78 ? -16.734 0.998 8.734 1 98.56 78 TYR B O 1
ATOM 4383 N N . SER B 1 79 ? -15.938 -1.093 8.711 1 98.75 79 SER B N 1
ATOM 4384 C CA . SER B 1 79 ? -14.562 -0.667 8.977 1 98.75 79 SER B CA 1
ATOM 4385 C C . SER B 1 79 ? -13.562 -1.528 8.219 1 98.75 79 SER B C 1
ATOM 4387 O O . SER B 1 79 ? -13.875 -2.658 7.828 1 98.75 79 SER B O 1
ATOM 4389 N N . PHE B 1 80 ? -12.414 -0.998 7.949 1 98.69 80 PHE B N 1
ATOM 4390 C CA . PHE B 1 80 ? -11.289 -1.666 7.305 1 98.69 80 PHE B CA 1
ATOM 4391 C C . PHE B 1 80 ? -9.969 -1.194 7.898 1 98.69 80 PHE B C 1
ATOM 4393 O O . PHE B 1 80 ? -9.75 0.008 8.062 1 98.69 80 PHE B O 1
ATOM 4400 N N . LEU B 1 81 ? -9.141 -2.121 8.305 1 98.56 81 LEU B N 1
ATOM 4401 C CA . LEU B 1 81 ? -7.797 -1.802 8.758 1 98.56 81 LEU B CA 1
ATOM 4402 C C . LEU B 1 81 ? -6.789 -1.939 7.625 1 98.56 81 LEU B C 1
ATOM 4404 O O . LEU B 1 81 ? -6.629 -3.023 7.055 1 98.56 81 LEU B O 1
ATOM 4408 N N . SER B 1 82 ? -6.148 -0.831 7.285 1 98.56 82 SER B N 1
ATOM 4409 C CA . SER B 1 82 ? -5.172 -0.829 6.199 1 98.56 82 SER B CA 1
ATOM 4410 C C . SER B 1 82 ? -3.746 -0.868 6.738 1 98.56 82 SER B C 1
ATOM 4412 O O . SER B 1 82 ? -3.434 -0.207 7.73 1 98.56 82 SER B O 1
ATOM 4414 N N . LEU B 1 83 ? -2.943 -1.598 6.094 1 97.75 83 LEU B N 1
ATOM 4415 C CA . LEU B 1 83 ? -1.52 -1.663 6.41 1 97.75 83 LEU B CA 1
ATOM 4416 C C . LEU B 1 83 ? -0.696 -0.926 5.359 1 97.75 83 LEU B C 1
ATOM 4418 O O . LEU B 1 83 ? 0.493 -1.207 5.188 1 97.75 83 LEU B O 1
ATOM 4422 N N . GLN B 1 84 ? -1.419 -0.05 4.621 1 98.06 84 GLN B N 1
ATOM 4423 C CA . GLN B 1 84 ? -0.796 0.789 3.604 1 98.06 84 GLN B CA 1
ATOM 4424 C C . GLN B 1 84 ? -1.089 2.266 3.852 1 98.06 84 GLN B C 1
ATOM 4426 O O . GLN B 1 84 ? -1.108 3.066 2.916 1 98.06 84 GLN B O 1
ATOM 4431 N N . GLY B 1 85 ? -1.467 2.609 5.062 1 97.44 85 GLY B N 1
ATOM 4432 C CA . GLY B 1 85 ? -1.637 3.99 5.484 1 97.44 85 GLY B CA 1
ATOM 4433 C C . GLY B 1 85 ? -2.971 4.582 5.07 1 97.44 85 GLY B C 1
ATOM 4434 O O . GLY B 1 85 ? -3.77 3.918 4.402 1 97.44 85 GLY B O 1
ATOM 4435 N N . SER B 1 86 ? -3.162 5.828 5.492 1 98.12 86 SER B N 1
ATOM 4436 C CA . SER B 1 86 ? -4.355 6.574 5.109 1 98.12 86 SER B CA 1
ATOM 4437 C C . SER B 1 86 ? -4.375 6.852 3.609 1 98.12 86 SER B C 1
ATOM 4439 O O . SER B 1 86 ? -5.445 6.977 3.01 1 98.12 86 SER B O 1
ATOM 4441 N N . THR B 1 87 ? -3.195 6.887 2.996 1 97.88 87 THR B N 1
ATOM 4442 C CA . THR B 1 87 ? -3.098 7.078 1.554 1 97.88 87 THR B CA 1
ATOM 4443 C C . THR B 1 87 ? -3.945 6.047 0.812 1 97.88 87 THR B C 1
ATOM 4445 O O . THR B 1 87 ? -4.762 6.406 -0.041 1 97.88 87 THR B O 1
ATOM 4448 N N . HIS B 1 88 ? -3.809 4.801 1.217 1 98.56 88 HIS B N 1
ATOM 4449 C CA . HIS B 1 88 ? -4.57 3.713 0.616 1 98.56 88 HIS B CA 1
ATOM 4450 C C . HIS B 1 88 ? -6.07 3.924 0.793 1 98.56 88 HIS B C 1
ATOM 4452 O O . HIS B 1 88 ? -6.844 3.723 -0.144 1 98.56 88 HIS B O 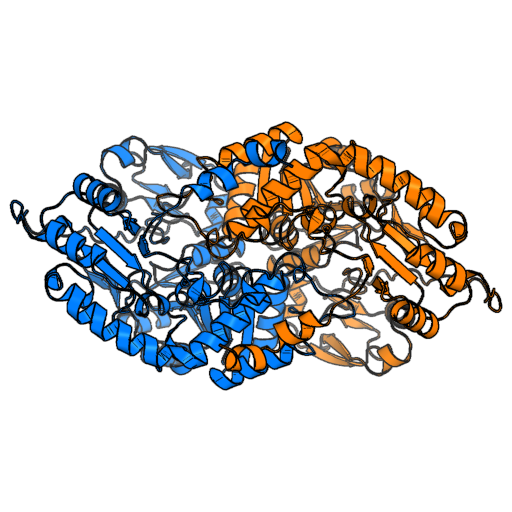1
ATOM 4458 N N . LEU B 1 89 ? -6.465 4.305 1.941 1 98.88 89 LEU B N 1
ATOM 4459 C CA . LEU B 1 89 ? -7.879 4.461 2.27 1 98.88 89 LEU B CA 1
ATOM 4460 C C . LEU B 1 89 ? -8.492 5.621 1.493 1 98.88 89 LEU B C 1
ATOM 4462 O O . LEU B 1 89 ? -9.625 5.523 1.012 1 98.88 89 LEU B O 1
ATOM 4466 N N . ILE B 1 90 ? -7.727 6.684 1.356 1 98.75 90 ILE B N 1
ATOM 4467 C CA . ILE B 1 90 ? -8.164 7.836 0.576 1 98.75 90 ILE B CA 1
ATOM 4468 C C . ILE B 1 90 ? -8.32 7.438 -0.89 1 98.75 90 ILE B C 1
ATOM 4470 O O . ILE B 1 90 ? -9.359 7.703 -1.505 1 98.75 90 ILE B O 1
ATOM 4474 N N . GLN B 1 91 ? -7.352 6.762 -1.389 1 98.62 91 GLN B N 1
ATOM 4475 C CA . GLN B 1 91 ? -7.355 6.328 -2.781 1 98.62 91 GLN B CA 1
ATOM 4476 C C . GLN B 1 91 ? -8.555 5.434 -3.078 1 98.62 91 GLN B C 1
ATOM 4478 O O . GLN B 1 91 ? -9.273 5.656 -4.055 1 98.62 91 GLN B O 1
ATOM 4483 N N . ALA B 1 92 ? -8.766 4.484 -2.232 1 98.75 92 ALA B N 1
ATOM 4484 C CA . ALA B 1 92 ? -9.852 3.521 -2.441 1 98.75 92 ALA B CA 1
ATOM 4485 C C . ALA B 1 92 ? -11.211 4.195 -2.33 1 98.75 92 ALA B C 1
ATOM 4487 O O . ALA B 1 92 ? -12.133 3.885 -3.092 1 98.75 92 ALA B O 1
ATOM 4488 N N . SER B 1 93 ? -11.359 5.109 -1.372 1 98.88 93 SER B N 1
ATOM 4489 C CA . SER B 1 93 ? -12.625 5.809 -1.169 1 98.88 93 SER B CA 1
ATOM 4490 C C . SER B 1 93 ? -12.992 6.648 -2.385 1 98.88 93 SER B C 1
ATOM 4492 O O . SER B 1 93 ? -14.148 6.656 -2.814 1 98.88 93 SER B O 1
ATOM 4494 N N . ILE B 1 94 ? -12.016 7.355 -2.908 1 98.81 94 ILE B N 1
ATOM 4495 C CA . ILE B 1 94 ? -12.258 8.195 -4.078 1 98.81 94 ILE B CA 1
ATOM 4496 C C . ILE B 1 94 ? -12.523 7.316 -5.297 1 98.81 94 ILE B C 1
ATOM 4498 O O . ILE B 1 94 ? -13.469 7.555 -6.051 1 98.81 94 ILE B O 1
ATOM 4502 N N . ALA B 1 95 ? -11.773 6.242 -5.445 1 98.44 95 ALA B N 1
ATOM 4503 C CA . ALA B 1 95 ? -11.914 5.344 -6.59 1 98.44 95 ALA B CA 1
ATOM 4504 C C . ALA B 1 95 ? -13.281 4.66 -6.582 1 98.44 95 ALA B C 1
ATOM 4506 O O . ALA B 1 95 ? -13.883 4.457 -7.637 1 98.44 95 ALA B O 1
ATOM 4507 N N . ALA B 1 96 ? -13.758 4.344 -5.449 1 97.69 96 ALA B N 1
ATOM 4508 C CA . ALA B 1 96 ? -15.008 3.6 -5.32 1 97.69 96 ALA B CA 1
ATOM 4509 C C . ALA B 1 96 ? -16.188 4.422 -5.828 1 97.69 96 ALA B C 1
ATOM 4511 O O . ALA B 1 96 ? -17.188 3.865 -6.289 1 97.69 96 ALA B O 1
ATOM 4512 N N . PHE B 1 97 ? -16.047 5.777 -5.781 1 97.62 97 PHE B N 1
ATOM 4513 C CA . PHE B 1 97 ? -17.234 6.586 -6.031 1 97.62 97 PHE B CA 1
ATOM 4514 C C . PHE B 1 97 ? -16.969 7.641 -7.094 1 97.62 97 PHE B C 1
ATOM 4516 O O . PHE B 1 97 ? -17.562 8.719 -7.078 1 97.62 97 PHE B O 1
ATOM 4523 N N . SER B 1 98 ? -16.016 7.375 -7.957 1 97.5 98 SER B N 1
ATOM 4524 C CA . SER B 1 98 ? -15.75 8.258 -9.086 1 97.5 98 SER B CA 1
ATOM 4525 C C . SER B 1 98 ? -15.508 7.461 -10.367 1 97.5 98 SER B C 1
ATOM 4527 O O . SER B 1 98 ? -15.234 6.258 -10.312 1 97.5 98 SER B O 1
ATOM 4529 N N . ASN B 1 99 ? -15.695 8.109 -11.461 1 96.75 99 ASN B N 1
ATOM 4530 C CA . ASN B 1 99 ? -15.328 7.637 -12.797 1 96.75 99 ASN B CA 1
ATOM 4531 C C . ASN B 1 99 ? -14.359 8.594 -13.484 1 96.75 99 ASN B C 1
ATOM 4533 O O . ASN B 1 99 ? -14.227 9.75 -13.078 1 96.75 99 ASN B O 1
ATOM 4537 N N . PRO B 1 100 ? -13.609 8.078 -14.516 1 97.31 100 PRO B N 1
ATOM 4538 C CA . PRO B 1 100 ? -12.727 8.984 -15.234 1 97.31 100 PRO B CA 1
ATOM 4539 C C . PRO B 1 100 ? -13.438 10.234 -15.742 1 97.31 100 PRO B C 1
ATOM 4541 O O . PRO B 1 100 ? -14.57 10.148 -16.234 1 97.31 100 PRO B O 1
ATOM 4544 N N . TYR B 1 101 ? -12.766 11.398 -15.445 1 97.69 101 TYR B N 1
ATOM 4545 C CA . TYR B 1 101 ? -13.164 12.703 -15.953 1 97.69 101 TYR B CA 1
ATOM 4546 C C . TYR B 1 101 ? -14.289 13.297 -15.109 1 97.69 101 TYR B C 1
ATOM 4548 O O . TYR B 1 101 ? -14.766 14.398 -15.391 1 97.69 101 TYR B O 1
ATOM 4556 N N . ASP B 1 102 ? -14.719 12.562 -14.016 1 97.94 102 ASP B N 1
ATOM 4557 C CA . ASP B 1 102 ? -15.547 13.195 -12.992 1 97.94 102 ASP B CA 1
ATOM 4558 C C . ASP B 1 102 ? -14.773 14.281 -12.258 1 97.94 102 ASP B C 1
ATOM 4560 O O . ASP B 1 102 ? -13.562 14.438 -12.461 1 97.94 102 ASP B O 1
ATOM 4564 N N . SER B 1 103 ? -15.523 15.039 -11.438 1 98.19 103 SER B N 1
ATOM 4565 C CA . SER B 1 103 ? -14.906 16.047 -10.57 1 98.19 103 SER B CA 1
ATOM 4566 C C . SER B 1 103 ? -14.859 15.562 -9.125 1 98.19 103 SER B C 1
ATOM 4568 O O . SER B 1 103 ? -15.703 14.766 -8.703 1 98.19 103 SER B O 1
ATOM 4570 N N . ILE B 1 104 ? -13.867 16.031 -8.398 1 98.62 104 ILE B N 1
ATOM 4571 C CA . ILE B 1 104 ? -13.82 15.891 -6.949 1 98.62 104 ILE B CA 1
ATOM 4572 C C . ILE B 1 104 ? -13.625 17.266 -6.305 1 98.62 104 ILE B C 1
ATOM 4574 O O . ILE B 1 104 ? -12.898 18.109 -6.844 1 98.62 104 ILE B O 1
ATOM 4578 N N . LEU B 1 105 ? -14.344 17.531 -5.273 1 98.81 105 LEU B N 1
ATOM 4579 C CA . LEU B 1 105 ? -14.234 18.781 -4.527 1 98.81 105 LEU B CA 1
ATOM 4580 C C . LEU B 1 105 ? -13.406 18.578 -3.262 1 98.81 105 LEU B C 1
ATOM 4582 O O . LEU B 1 105 ? -13.734 17.75 -2.42 1 98.81 105 LEU B O 1
ATOM 4586 N N . ILE B 1 106 ? -12.297 19.328 -3.123 1 98.62 106 ILE B N 1
ATOM 4587 C CA . ILE B 1 106 ? -11.406 19.141 -1.983 1 98.62 106 ILE B CA 1
ATOM 4588 C C . ILE B 1 106 ? -11.008 20.516 -1.418 1 98.62 106 ILE B C 1
ATOM 4590 O O . ILE B 1 106 ? -11.125 21.531 -2.102 1 98.62 106 ILE B O 1
ATOM 4594 N N . ASN B 1 107 ? -10.641 20.594 -0.139 1 97.94 107 ASN B N 1
ATOM 4595 C CA . ASN B 1 107 ? -10 21.797 0.34 1 97.94 107 ASN B CA 1
ATOM 4596 C C . ASN B 1 107 ? -8.602 21.969 -0.254 1 97.94 107 ASN B C 1
ATOM 4598 O O . ASN B 1 107 ? -7.875 20.984 -0.42 1 97.94 107 ASN B O 1
ATOM 4602 N N . ARG B 1 108 ? -8.203 23.125 -0.526 1 96.62 108 ARG B N 1
ATOM 4603 C CA . ARG B 1 108 ? -6.969 23.438 -1.236 1 96.62 108 ARG B CA 1
ATOM 4604 C C . ARG B 1 108 ? -5.758 22.875 -0.501 1 96.62 108 ARG B C 1
ATOM 4606 O O . ARG B 1 108 ? -4.781 22.453 -1.13 1 96.62 108 ARG B O 1
ATOM 4613 N N . ASP B 1 109 ? -5.852 22.844 0.822 1 95.25 109 ASP B N 1
ATOM 4614 C CA . ASP B 1 109 ? -4.723 22.375 1.616 1 95.25 109 ASP B CA 1
ATOM 4615 C C . ASP B 1 109 ? -4.863 20.891 1.934 1 95.25 109 ASP B C 1
ATOM 4617 O O . ASP B 1 109 ? -4.469 20.438 3.01 1 95.25 109 ASP B O 1
ATOM 4621 N N . ALA B 1 110 ? -5.492 20.156 1.005 1 96.56 110 ALA B N 1
ATOM 4622 C CA . ALA B 1 110 ? -5.629 18.719 1.151 1 96.56 110 ALA B CA 1
ATOM 4623 C C . ALA B 1 110 ? -4.285 18.016 0.964 1 96.56 110 ALA B C 1
ATOM 4625 O O . ALA B 1 110 ? -3.391 18.547 0.298 1 96.56 110 ALA B O 1
ATOM 4626 N N . HIS B 1 111 ? -4.16 16.906 1.549 1 95.62 111 HIS B N 1
ATOM 4627 C CA . HIS B 1 111 ? -2.943 16.094 1.477 1 95.62 111 HIS B CA 1
ATOM 4628 C C . HIS B 1 111 ? -2.627 15.703 0.037 1 95.62 111 HIS B C 1
ATOM 4630 O O . HIS B 1 111 ? -3.535 15.438 -0.753 1 95.62 111 HIS B O 1
ATOM 4636 N N . LYS B 1 112 ? -1.414 15.586 -0.34 1 95.06 112 LYS B N 1
ATOM 4637 C CA . LYS B 1 112 ? -0.957 15.328 -1.702 1 95.06 112 LYS B CA 1
ATOM 4638 C C . LYS B 1 112 ? -1.519 14.008 -2.232 1 95.06 112 LYS B C 1
ATOM 4640 O O . LYS B 1 112 ? -1.684 13.844 -3.441 1 95.06 112 LYS B O 1
ATOM 4645 N N . SER B 1 113 ? -1.822 13.047 -1.338 1 95.88 113 SER B N 1
ATOM 4646 C CA . SER B 1 113 ? -2.357 11.766 -1.783 1 95.88 113 SER B CA 1
ATOM 4647 C C . SER B 1 113 ? -3.682 11.945 -2.518 1 95.88 113 SER B C 1
ATOM 4649 O O . SER B 1 113 ? -4.023 11.148 -3.398 1 95.88 113 SER B O 1
ATOM 4651 N N . ILE B 1 114 ? -4.418 12.977 -2.186 1 97.94 114 ILE B N 1
ATOM 4652 C CA . ILE B 1 114 ? -5.695 13.258 -2.834 1 97.94 114 ILE B CA 1
ATOM 4653 C C . ILE B 1 114 ? -5.453 13.773 -4.25 1 97.94 114 ILE B C 1
ATOM 4655 O O . ILE B 1 114 ? -6.113 13.344 -5.199 1 97.94 114 ILE B O 1
ATOM 4659 N N . TYR B 1 115 ? -4.48 14.648 -4.398 1 97.25 115 TYR B N 1
ATOM 4660 C CA . TYR B 1 115 ? -4.09 15.133 -5.719 1 97.25 115 TYR B CA 1
ATOM 4661 C C . TYR B 1 115 ? -3.545 14.008 -6.582 1 97.25 115 TYR B C 1
ATOM 4663 O O . TYR B 1 115 ? -3.861 13.914 -7.77 1 97.25 115 TYR B O 1
ATOM 4671 N N . ASN B 1 116 ? -2.766 13.18 -5.945 1 96.69 116 ASN B N 1
ATOM 4672 C CA . ASN B 1 116 ? -2.141 12.062 -6.652 1 96.69 116 ASN B CA 1
ATOM 4673 C C . ASN B 1 116 ? -3.186 11.109 -7.23 1 96.69 116 ASN B C 1
ATOM 4675 O O . ASN B 1 116 ? -3.102 10.734 -8.398 1 96.69 116 ASN B O 1
ATOM 4679 N N . ILE B 1 117 ? -4.141 10.734 -6.43 1 98.31 117 ILE B N 1
ATOM 4680 C CA . ILE B 1 117 ? -5.125 9.766 -6.898 1 98.31 117 ILE B CA 1
ATOM 4681 C C . ILE B 1 117 ? -6.035 10.422 -7.934 1 98.31 117 ILE B C 1
ATOM 4683 O O . ILE B 1 117 ? -6.492 9.758 -8.867 1 98.31 117 ILE B O 1
ATOM 4687 N N . ALA B 1 118 ? -6.301 11.734 -7.781 1 98.06 118 ALA B N 1
ATOM 4688 C CA . ALA B 1 118 ? -7.062 12.445 -8.805 1 98.06 118 ALA B CA 1
ATOM 4689 C C . ALA B 1 118 ? -6.367 12.367 -10.164 1 98.06 118 ALA B C 1
ATOM 4691 O O . ALA B 1 118 ? -7.016 12.148 -11.188 1 98.06 118 ALA B O 1
ATOM 4692 N N . LYS B 1 119 ? -5.082 12.523 -10.117 1 97.19 119 LYS B N 1
ATOM 4693 C CA . LYS B 1 119 ? -4.301 12.438 -11.352 1 97.19 119 LYS B CA 1
ATOM 4694 C C . LYS B 1 119 ? -4.375 11.039 -11.953 1 97.19 119 LYS B C 1
ATOM 4696 O O . LYS B 1 119 ? -4.613 10.875 -13.148 1 97.19 119 LYS B O 1
ATOM 4701 N N . ILE B 1 120 ? -4.215 10.039 -11.148 1 98 120 ILE B N 1
ATOM 4702 C CA . ILE B 1 120 ? -4.191 8.641 -11.578 1 98 120 ILE B CA 1
ATOM 4703 C C . ILE B 1 120 ? -5.543 8.266 -12.188 1 98 120 ILE B C 1
ATOM 4705 O O . ILE B 1 120 ? -5.598 7.602 -13.227 1 98 120 ILE B O 1
ATOM 4709 N N . LEU B 1 121 ? -6.633 8.742 -11.57 1 98.12 121 LEU B N 1
ATOM 4710 C CA . LEU B 1 121 ? -7.98 8.367 -11.977 1 98.12 121 LEU B CA 1
ATOM 4711 C C . LEU B 1 121 ? -8.523 9.336 -13.023 1 98.12 121 LEU B C 1
ATOM 4713 O O . LEU B 1 121 ? -9.664 9.195 -13.477 1 98.12 121 LEU B O 1
ATOM 4717 N N . LYS B 1 122 ? -7.754 10.391 -13.414 1 98.06 122 LYS B N 1
ATOM 4718 C CA . LYS B 1 122 ? -8.133 11.406 -14.391 1 98.06 122 LYS B CA 1
ATOM 4719 C C . LYS B 1 122 ? -9.352 12.188 -13.922 1 98.06 122 LYS B C 1
ATOM 4721 O O . LYS B 1 122 ? -10.305 12.383 -14.688 1 98.06 122 LYS B O 1
ATOM 4726 N N . LEU B 1 123 ? -9.289 12.633 -12.695 1 98.31 123 LEU B N 1
ATOM 4727 C CA . LEU B 1 123 ? -10.383 13.414 -12.117 1 98.31 123 LEU B CA 1
ATOM 4728 C C . LEU B 1 123 ? -10.078 14.906 -12.188 1 98.31 123 LEU B C 1
ATOM 4730 O O . LEU B 1 123 ? -8.93 15.32 -12 1 98.31 123 LEU B O 1
ATOM 4734 N N . ASP B 1 124 ? -11.102 15.688 -12.445 1 98.19 124 ASP B N 1
ATOM 4735 C CA . ASP B 1 124 ? -10.984 17.141 -12.344 1 98.19 124 ASP B CA 1
ATOM 4736 C C . ASP B 1 124 ? -11.125 17.594 -10.891 1 98.19 124 ASP B C 1
ATOM 4738 O O . ASP B 1 124 ? -11.992 17.109 -10.164 1 98.19 124 ASP B O 1
ATOM 4742 N N . ILE B 1 125 ? -10.344 18.562 -10.461 1 98.19 125 ILE B N 1
ATOM 4743 C CA . ILE B 1 125 ? -10.344 18.984 -9.062 1 98.19 125 ILE B CA 1
ATOM 4744 C C . ILE B 1 125 ? -11.023 20.344 -8.93 1 98.19 125 ILE B C 1
ATOM 4746 O O . ILE B 1 125 ? -10.68 21.297 -9.641 1 98.19 125 ILE B O 1
ATOM 4750 N N . GLU B 1 126 ? -11.977 20.375 -8.102 1 98.25 126 GLU B N 1
ATOM 4751 C CA . GLU B 1 126 ? -12.586 21.609 -7.621 1 98.25 126 GLU B CA 1
ATOM 4752 C C . GLU B 1 126 ? -12.141 21.938 -6.199 1 98.25 126 GLU B C 1
ATOM 4754 O O . GLU B 1 126 ? -11.82 21.031 -5.426 1 98.25 126 GLU B O 1
ATOM 4759 N N . TYR B 1 127 ? -12.141 23.281 -5.875 1 97.62 127 TYR B N 1
ATOM 4760 C CA . TYR B 1 127 ? -11.492 23.641 -4.621 1 97.62 127 TYR B CA 1
ATOM 4761 C C . TYR B 1 127 ? -12.453 24.375 -3.697 1 97.62 127 TYR B C 1
ATOM 4763 O O . TYR B 1 127 ? -13.312 25.141 -4.16 1 97.62 127 TYR B O 1
ATOM 4771 N N . ILE B 1 128 ? -12.258 24.062 -2.477 1 97.75 128 ILE B N 1
ATOM 4772 C CA . ILE B 1 128 ? -12.695 24.891 -1.366 1 97.75 128 ILE B CA 1
ATOM 4773 C C . ILE B 1 128 ? -11.484 25.562 -0.711 1 97.75 128 ILE B C 1
ATOM 4775 O O . ILE B 1 128 ? -10.492 24.891 -0.405 1 97.75 128 ILE B O 1
ATOM 4779 N N . TYR B 1 129 ? -11.578 26.859 -0.458 1 95.94 129 TYR B N 1
ATOM 4780 C CA . TYR B 1 129 ? -10.461 27.562 0.154 1 95.94 129 TYR B CA 1
ATOM 4781 C C . TYR B 1 129 ? -10.758 27.891 1.61 1 95.94 129 TYR B C 1
ATOM 4783 O O . TYR B 1 129 ? -11.633 28.719 1.898 1 95.94 129 TYR B O 1
ATOM 4791 N N . PRO B 1 130 ? -9.992 27.297 2.508 1 96.12 130 PRO B N 1
ATOM 4792 C CA . PRO B 1 130 ? -10.125 27.75 3.898 1 96.12 130 PRO B CA 1
ATOM 4793 C C . PRO B 1 130 ? -9.617 29.172 4.117 1 96.12 130 PRO B C 1
ATOM 4795 O O . PRO B 1 130 ? -8.898 29.703 3.271 1 96.12 130 PRO B O 1
ATOM 4798 N N . GLN B 1 131 ? -10.047 29.719 5.203 1 95.06 131 GLN B N 1
ATOM 4799 C CA . GLN B 1 131 ? -9.516 31.031 5.586 1 95.06 131 GLN B CA 1
ATOM 4800 C C . GLN B 1 131 ? -8.023 30.938 5.906 1 95.06 131 GLN B C 1
ATOM 4802 O O . GLN B 1 131 ? -7.527 29.891 6.293 1 95.06 131 GLN B O 1
ATOM 4807 N N . TYR B 1 132 ? -7.328 32.062 5.633 1 93.88 132 TYR B N 1
ATOM 4808 C CA . TYR B 1 132 ? -5.895 32.094 5.887 1 93.88 132 TYR B CA 1
ATOM 4809 C C . TYR B 1 132 ? -5.566 33.062 7.008 1 93.88 132 TYR B C 1
ATOM 4811 O O . TYR B 1 132 ? -6.121 34.188 7.059 1 93.88 132 TYR B O 1
ATOM 4819 N N . ASP B 1 133 ? -4.777 32.625 7.926 1 91.5 133 ASP B N 1
ATOM 4820 C CA . ASP B 1 133 ? -4.262 33.5 8.977 1 91.5 133 ASP B CA 1
ATOM 4821 C C . ASP B 1 133 ? -2.863 34 8.641 1 91.5 133 ASP B C 1
ATOM 4823 O O . ASP B 1 133 ? -1.897 33.219 8.664 1 91.5 133 ASP B O 1
ATOM 4827 N N . ASP B 1 134 ? -2.703 35.219 8.461 1 88.75 134 ASP B N 1
ATOM 4828 C CA . ASP B 1 134 ? -1.443 35.781 7.973 1 88.75 134 ASP B CA 1
ATOM 4829 C C . ASP B 1 134 ? -0.45 35.969 9.117 1 88.75 134 ASP B C 1
ATOM 4831 O O . ASP B 1 134 ? 0.729 36.25 8.883 1 88.75 134 ASP B O 1
ATOM 4835 N N . SER B 1 135 ? -0.916 35.812 10.328 1 84.56 135 SER B N 1
ATOM 4836 C CA . SER B 1 135 ? -0.015 35.938 11.477 1 84.56 135 SER B CA 1
ATOM 4837 C C . SER B 1 135 ? 0.761 34.656 11.703 1 84.56 135 SER B C 1
ATOM 4839 O O . SER B 1 135 ? 1.95 34.688 12.023 1 84.56 135 SER B O 1
ATOM 4841 N N . LEU B 1 136 ? 0.093 33.562 11.461 1 87.5 136 LEU B N 1
ATOM 4842 C CA . LEU B 1 136 ? 0.729 32.281 11.664 1 87.5 136 LEU B CA 1
ATOM 4843 C C . LEU B 1 136 ? 1.116 31.641 10.336 1 87.5 136 LEU B C 1
ATOM 4845 O O . LEU B 1 136 ? 1.909 30.703 10.305 1 87.5 136 LEU B O 1
ATOM 4849 N N . GLY B 1 137 ? 0.518 32.156 9.305 1 87.69 137 GLY B N 1
ATOM 4850 C CA . GLY B 1 137 ? 0.856 31.656 7.98 1 87.69 137 GLY B CA 1
ATOM 4851 C C . GLY B 1 137 ? 0.26 30.297 7.691 1 87.69 137 GLY B C 1
ATOM 4852 O O . GLY B 1 137 ? 0.925 29.438 7.113 1 87.69 137 GLY B O 1
ATOM 4853 N N . ILE B 1 138 ? -0.992 30.094 8.164 1 90.75 138 ILE B N 1
ATOM 4854 C CA . ILE B 1 138 ? -1.586 28.781 7.91 1 90.75 138 ILE B CA 1
ATOM 4855 C C . ILE B 1 138 ? -3.043 28.953 7.488 1 90.75 138 ILE B C 1
ATOM 4857 O O . ILE B 1 138 ? -3.672 29.969 7.797 1 90.75 138 ILE B O 1
ATOM 4861 N N . PHE B 1 139 ? -3.516 27.938 6.77 1 93.12 139 PHE B N 1
ATOM 4862 C CA . PHE B 1 139 ? -4.949 27.828 6.527 1 93.12 139 PHE B CA 1
ATOM 4863 C C . PHE B 1 139 ? -5.688 27.438 7.801 1 93.12 139 PHE B C 1
ATOM 4865 O O . PHE B 1 139 ? -5.18 26.656 8.602 1 93.12 139 PHE B O 1
ATOM 4872 N N . THR B 1 140 ? -6.867 28.031 7.945 1 94.06 140 THR B N 1
ATOM 4873 C CA . THR B 1 140 ? -7.652 27.766 9.148 1 94.06 140 THR B CA 1
ATOM 4874 C C . THR B 1 140 ? -8.992 27.125 8.789 1 94.06 140 THR B C 1
ATOM 4876 O O . THR B 1 140 ? -9.031 26.016 8.281 1 94.06 140 THR B O 1
ATOM 4879 N N . TYR B 1 141 ? -10.086 27.766 9.07 1 95.31 141 TYR B N 1
ATOM 4880 C CA . TYR B 1 141 ? -11.414 27.156 8.977 1 95.31 141 TYR B CA 1
ATOM 4881 C C . TYR B 1 141 ? -12.023 27.406 7.605 1 95.31 141 TYR B C 1
ATOM 4883 O O . TYR B 1 141 ? -11.742 28.422 6.965 1 95.31 141 TYR B O 1
ATOM 4891 N N . ILE B 1 142 ? -12.836 26.469 7.242 1 97.25 142 ILE B N 1
ATOM 4892 C CA . ILE B 1 142 ? -13.711 26.641 6.09 1 97.25 142 ILE B CA 1
ATOM 4893 C C . ILE B 1 142 ? -14.984 27.359 6.52 1 97.25 142 ILE B C 1
ATOM 4895 O O . ILE B 1 142 ? -15.695 26.891 7.41 1 97.25 142 ILE B O 1
ATOM 4899 N N . ASP B 1 143 ? -15.203 28.5 5.895 1 97.44 143 ASP B N 1
ATOM 4900 C CA . ASP B 1 143 ? -16.453 29.203 6.156 1 97.44 143 ASP B CA 1
ATOM 4901 C C . ASP B 1 143 ? -17.656 28.406 5.648 1 97.44 143 ASP B C 1
ATOM 4903 O O . ASP B 1 143 ? -17.672 27.969 4.492 1 97.44 143 ASP B O 1
ATOM 4907 N N . VAL B 1 144 ? -18.656 28.266 6.492 1 97.81 144 VAL B N 1
ATOM 4908 C CA . VAL B 1 144 ? -19.812 27.422 6.191 1 97.81 144 VAL B CA 1
ATOM 4909 C C . VAL B 1 144 ? -20.562 27.969 4.984 1 97.81 144 VAL B C 1
ATOM 4911 O O . VAL B 1 144 ? -21.016 27.219 4.121 1 97.81 144 VAL B O 1
ATOM 4914 N N . LYS B 1 145 ? -20.672 29.281 4.938 1 97.88 145 LYS B N 1
ATOM 4915 C CA . LYS B 1 145 ? -21.359 29.906 3.809 1 97.88 145 LYS B CA 1
ATOM 4916 C C . LYS B 1 145 ? -20.578 29.703 2.514 1 97.88 145 LYS B C 1
ATOM 4918 O O . LYS B 1 145 ? -21.172 29.438 1.463 1 97.88 145 LYS B O 1
ATOM 4923 N N . HIS B 1 146 ? -19.328 29.859 2.654 1 97.75 146 HIS B N 1
ATOM 4924 C CA . HIS B 1 146 ? -18.469 29.625 1.496 1 97.75 146 HIS B CA 1
ATOM 4925 C C . HIS B 1 146 ? -18.609 28.188 1.002 1 97.75 146 HIS B C 1
ATOM 4927 O O . HIS B 1 146 ? -18.734 27.953 -0.201 1 97.75 146 HIS B O 1
ATOM 4933 N N . PHE B 1 147 ? -18.641 27.266 1.902 1 98.44 147 PHE B N 1
ATOM 4934 C CA . PHE B 1 147 ? -18.797 25.859 1.583 1 98.44 147 PHE B CA 1
ATOM 4935 C C . PHE B 1 147 ? -20.109 25.609 0.838 1 98.44 147 PHE B C 1
ATOM 4937 O O . PHE B 1 147 ? -20.109 24.953 -0.202 1 98.44 147 PHE B O 1
ATOM 4944 N N . GLU B 1 148 ? -21.141 26.125 1.323 1 98.44 148 GLU B N 1
ATOM 4945 C CA . GLU B 1 148 ? -22.438 25.938 0.696 1 98.44 148 GLU B CA 1
ATOM 4946 C C . GLU B 1 148 ? -22.484 26.562 -0.699 1 98.44 148 GLU B C 1
ATOM 4948 O O . GLU B 1 148 ? -23.016 25.953 -1.632 1 98.44 148 GLU B O 1
ATOM 4953 N N . ASN B 1 149 ? -21.922 27.75 -0.811 1 98.25 149 ASN B N 1
ATOM 4954 C CA . ASN B 1 149 ? -21.875 28.422 -2.107 1 98.25 149 ASN B CA 1
ATOM 4955 C C . ASN B 1 149 ? -21.156 27.578 -3.152 1 98.25 149 ASN B C 1
ATOM 4957 O O . ASN B 1 149 ? -21.594 27.5 -4.301 1 98.25 149 ASN B O 1
ATOM 4961 N N . VAL B 1 150 ? -20.062 26.984 -2.742 1 98.19 150 VAL B N 1
ATOM 4962 C CA . VAL B 1 150 ? -19.281 26.156 -3.658 1 98.19 150 VAL B CA 1
ATOM 4963 C C . VAL B 1 150 ? -20.078 24.922 -4.047 1 98.19 150 VAL B C 1
ATOM 4965 O O . VAL B 1 150 ? -20.078 24.516 -5.211 1 98.19 150 VAL B O 1
ATOM 4968 N N . LEU B 1 151 ? -20.766 24.328 -3.113 1 98.12 151 LEU B N 1
ATOM 4969 C CA . LEU B 1 151 ? -21.516 23.094 -3.375 1 98.12 151 LEU B CA 1
ATOM 4970 C C . LEU B 1 151 ? -22.656 23.344 -4.363 1 98.12 151 LEU B C 1
ATOM 4972 O O . LEU B 1 151 ? -23.016 22.469 -5.141 1 98.12 151 LEU B O 1
ATOM 4976 N N . GLN B 1 152 ? -23.172 24.547 -4.352 1 97.06 152 GLN B N 1
ATOM 4977 C CA . GLN B 1 152 ? -24.297 24.891 -5.227 1 97.06 152 GLN B CA 1
ATOM 4978 C C . GLN B 1 152 ? -23.891 24.812 -6.695 1 97.06 152 GLN B C 1
ATOM 4980 O O . GLN B 1 152 ? -24.719 24.5 -7.555 1 97.06 152 GLN B O 1
ATOM 4985 N N . THR B 1 153 ? -22.656 25.031 -6.957 1 97.06 153 THR B N 1
ATOM 4986 C CA . THR B 1 153 ? -22.219 25.109 -8.352 1 97.06 153 THR B CA 1
ATOM 4987 C C . THR B 1 153 ? -21.312 23.938 -8.703 1 97.06 153 THR B C 1
ATOM 4989 O O . THR B 1 153 ? -21.016 23.703 -9.883 1 97.06 153 THR B O 1
ATOM 4992 N N . SER B 1 154 ? -20.906 23.172 -7.746 1 97.88 154 SER B N 1
ATOM 4993 C CA . SER B 1 154 ? -19.969 22.078 -7.98 1 97.88 154 SER B CA 1
ATOM 4994 C C . SER B 1 154 ? -20.641 20.938 -8.75 1 97.88 154 SER B C 1
ATOM 4996 O O . SER B 1 154 ? -21.797 20.609 -8.492 1 97.88 154 SER B O 1
ATOM 4998 N N . LYS B 1 155 ? -19.828 20.281 -9.633 1 97.06 155 LYS B N 1
ATOM 4999 C CA . LYS B 1 155 ? -20.297 19.109 -10.375 1 97.06 155 LYS B CA 1
ATOM 5000 C C . LYS B 1 155 ? -19.938 17.812 -9.641 1 97.06 155 LYS B C 1
ATOM 5002 O O . LYS B 1 155 ? -20.422 16.734 -10 1 97.06 155 LYS B O 1
ATOM 5007 N N . SER B 1 156 ? -19.203 17.969 -8.594 1 97.94 156 SER B N 1
ATOM 5008 C CA . SER B 1 156 ? -18.672 16.797 -7.918 1 97.94 156 SER B CA 1
ATOM 5009 C C . SER B 1 156 ? -19.734 16.125 -7.059 1 97.94 156 SER B C 1
ATOM 5011 O O . SER B 1 156 ? -20.531 16.797 -6.395 1 97.94 156 SER B O 1
ATOM 5013 N N . GLN B 1 157 ? -19.672 14.805 -7.074 1 97.25 157 GLN B N 1
ATOM 5014 C CA . GLN B 1 157 ? -20.547 14.016 -6.203 1 97.25 157 GLN B CA 1
ATOM 5015 C C . GLN B 1 157 ? -19.844 13.672 -4.895 1 97.25 157 GLN B C 1
ATOM 5017 O O . GLN B 1 157 ? -20.5 13.242 -3.936 1 97.25 157 GLN B O 1
ATOM 5022 N N . ILE B 1 158 ? -18.531 13.906 -4.891 1 98 158 ILE B N 1
ATOM 5023 C CA . ILE B 1 158 ? -17.719 13.586 -3.719 1 98 158 ILE B CA 1
ATOM 5024 C C . ILE B 1 158 ? -17.031 14.844 -3.211 1 98 158 ILE B C 1
ATOM 5026 O O . ILE B 1 158 ? -16.531 15.656 -4.004 1 98 158 ILE B O 1
ATOM 5030 N N . VAL B 1 159 ? -17.094 15.016 -1.924 1 98.75 159 VAL B N 1
ATOM 5031 C CA . VAL B 1 159 ? -16.359 16.078 -1.235 1 98.75 159 VAL B CA 1
ATOM 5032 C C . VAL B 1 159 ? -15.375 15.477 -0.246 1 98.75 159 VAL B C 1
ATOM 5034 O O . VAL B 1 159 ? -15.742 14.625 0.571 1 98.75 159 VAL B O 1
ATOM 5037 N N . VAL B 1 160 ? -14.117 15.844 -0.328 1 98.81 160 VAL B N 1
ATOM 5038 C CA . VAL B 1 160 ? -13.086 15.383 0.599 1 98.81 160 VAL B CA 1
ATOM 5039 C C . VAL B 1 160 ? -12.594 16.562 1.442 1 98.81 160 VAL B C 1
ATOM 5041 O O . VAL B 1 160 ? -12.086 17.547 0.905 1 98.81 160 VAL B O 1
ATOM 5044 N N . ILE B 1 161 ? -12.727 16.453 2.746 1 98.75 161 ILE B N 1
ATOM 5045 C CA . ILE B 1 161 ? -12.312 17.5 3.67 1 98.75 161 ILE B CA 1
ATOM 5046 C C . ILE B 1 161 ? -11.266 16.953 4.641 1 98.75 161 ILE B C 1
ATOM 5048 O O . ILE B 1 161 ? -11.43 15.852 5.184 1 98.75 161 ILE B O 1
ATOM 5052 N N . THR B 1 162 ? -10.242 17.688 4.828 1 97.94 162 THR B N 1
ATOM 5053 C CA . THR B 1 162 ? -9.227 17.344 5.816 1 97.94 162 THR B CA 1
ATOM 5054 C C . THR B 1 162 ? -9.539 17.984 7.164 1 97.94 162 THR B C 1
ATOM 5056 O O . THR B 1 162 ? -9.688 19.203 7.25 1 97.94 162 THR B O 1
ATOM 5059 N N . SER B 1 163 ? -9.617 17.141 8.219 1 98 163 SER B N 1
ATOM 5060 C CA . SER B 1 163 ? -9.867 17.641 9.562 1 98 163 SER B CA 1
ATOM 5061 C C . SER B 1 163 ? -9.398 16.656 10.625 1 98 163 SER B C 1
ATOM 5063 O O . SER B 1 163 ? -9.852 15.508 10.648 1 98 163 SER B O 1
ATOM 5065 N N . PRO B 1 164 ? -8.547 17.047 11.609 1 96.94 164 PRO B N 1
ATOM 5066 C CA . PRO B 1 164 ? -7.859 18.344 11.656 1 96.94 164 PRO B CA 1
ATOM 5067 C C . PRO B 1 164 ? -6.801 18.484 10.562 1 96.94 164 PRO B C 1
ATOM 5069 O O . PRO B 1 164 ? -6.363 17.484 9.984 1 96.94 164 PRO B O 1
ATOM 5072 N N . SER B 1 165 ? -6.516 19.703 10.234 1 95.06 165 SER B N 1
ATOM 5073 C CA . SER B 1 165 ? -5.445 19.953 9.273 1 95.06 165 SER B CA 1
ATOM 5074 C C . SER B 1 165 ? -4.094 19.531 9.836 1 95.06 165 SER B C 1
ATOM 5076 O O . SER B 1 165 ? -3.992 19.141 11.008 1 95.06 165 SER B O 1
ATOM 5078 N N . TYR B 1 166 ? -3.125 19.609 9.039 1 93.19 166 TYR B N 1
ATOM 5079 C CA . TYR B 1 166 ? -1.763 19.281 9.445 1 93.19 166 TYR B CA 1
ATOM 5080 C C . TYR B 1 166 ? -1.334 20.125 10.641 1 93.19 166 TYR B C 1
ATOM 5082 O O . TYR B 1 166 ? -0.608 19.641 11.516 1 93.19 166 TYR B O 1
ATOM 5090 N N . TYR B 1 167 ? -1.818 21.281 10.742 1 94.12 167 TYR B N 1
ATOM 5091 C CA . TYR B 1 167 ? -1.425 22.203 11.805 1 94.12 167 TYR B CA 1
ATOM 5092 C C . TYR B 1 167 ? -2.422 22.156 12.953 1 94.12 167 TYR B C 1
ATOM 5094 O O . TYR B 1 167 ? -2.322 22.953 13.898 1 94.12 167 TYR B O 1
ATOM 5102 N N . GLY B 1 168 ? -3.426 21.344 12.852 1 95.56 168 GLY B N 1
ATOM 5103 C CA . GLY B 1 168 ? -4.266 21.062 14 1 95.56 168 GLY B CA 1
ATOM 5104 C C . GLY B 1 168 ? -5.586 21.812 13.977 1 95.56 168 GLY B C 1
ATOM 5105 O O . GLY B 1 168 ? -6.309 21.828 14.977 1 95.56 168 GLY B O 1
ATOM 5106 N N . ILE B 1 169 ? -5.891 22.391 12.867 1 95.38 169 ILE B N 1
ATOM 5107 C CA . ILE B 1 169 ? -7.152 23.125 12.797 1 95.38 169 ILE B CA 1
ATOM 5108 C C . ILE B 1 169 ? -8.297 22.156 12.523 1 95.38 169 ILE B C 1
ATOM 5110 O O . ILE B 1 169 ? -8.312 21.469 11.5 1 95.38 169 ILE B O 1
ATOM 5114 N N . GLU B 1 170 ? -9.25 22.125 13.398 1 96.44 170 GLU B N 1
ATOM 5115 C CA . GLU B 1 170 ? -10.414 21.266 13.25 1 96.44 170 GLU B CA 1
ATOM 5116 C C . GLU B 1 170 ? -11.547 21.984 12.531 1 96.44 170 GLU B C 1
ATOM 5118 O O . GLU B 1 170 ? -11.883 23.125 12.867 1 96.44 170 GLU B O 1
ATOM 5123 N N . GLN B 1 171 ? -12.109 21.359 11.57 1 97.31 171 GLN B N 1
ATOM 5124 C CA . GLN B 1 171 ? -13.234 21.938 10.836 1 97.31 171 GLN B CA 1
ATOM 5125 C C . GLN B 1 171 ? -14.555 21.641 11.539 1 97.31 171 GLN B C 1
ATOM 5127 O O . GLN B 1 171 ? -14.633 20.703 12.344 1 97.31 171 GLN B O 1
ATOM 5132 N N . ASN B 1 172 ? -15.586 22.438 11.266 1 97.12 172 ASN B N 1
ATOM 5133 C CA . ASN B 1 172 ? -16.938 22.172 11.734 1 97.12 172 ASN B CA 1
ATOM 5134 C C . ASN B 1 172 ? -17.609 21.078 10.906 1 97.12 172 ASN B C 1
ATOM 5136 O O . ASN B 1 172 ? -18.531 21.359 10.133 1 97.12 172 ASN B O 1
ATOM 5140 N N . ILE B 1 173 ? -17.297 19.875 11.141 1 98.31 173 ILE B N 1
ATOM 5141 C CA . ILE B 1 173 ? -17.703 18.75 10.305 1 98.31 173 ILE B CA 1
ATOM 5142 C C . ILE B 1 173 ? -19.219 18.578 10.383 1 98.31 173 ILE B C 1
ATOM 5144 O O . ILE B 1 173 ? -19.859 18.203 9.391 1 98.31 173 ILE B O 1
ATOM 5148 N N . LYS B 1 174 ? -19.797 18.844 11.531 1 98.44 174 LYS B N 1
ATOM 5149 C CA . LYS B 1 174 ? -21.25 18.719 11.656 1 98.44 174 LYS B CA 1
ATOM 5150 C C . LYS B 1 174 ? -21.969 19.625 10.656 1 98.44 174 LYS B C 1
ATOM 5152 O O . LYS B 1 174 ? -22.828 19.156 9.914 1 98.44 174 LYS B O 1
ATOM 5157 N N . ALA B 1 175 ? -21.562 20.859 10.656 1 98.5 175 ALA B N 1
ATOM 5158 C CA . ALA B 1 175 ? -22.172 21.812 9.727 1 98.5 175 ALA B CA 1
ATOM 5159 C C . ALA B 1 175 ? -21.891 21.422 8.281 1 98.5 175 ALA B C 1
ATOM 5161 O O . ALA B 1 175 ? -22.797 21.469 7.438 1 98.5 175 ALA B O 1
ATOM 5162 N N . LEU B 1 176 ? -20.688 21.031 7.988 1 98.69 176 LEU B N 1
ATOM 5163 C CA . LEU B 1 176 ? -20.312 20.672 6.625 1 98.69 176 LEU B CA 1
ATOM 5164 C C . LEU B 1 176 ? -21.062 19.422 6.172 1 98.69 176 LEU B C 1
ATOM 5166 O O . LEU B 1 176 ? -21.5 19.344 5.02 1 98.69 176 LEU B O 1
ATOM 5170 N N . SER B 1 177 ? -21.219 18.469 7.051 1 98.62 177 SER B N 1
ATOM 5171 C CA . SER B 1 177 ? -21.938 17.234 6.734 1 98.62 177 SER B CA 1
ATOM 5172 C C . SER B 1 177 ? -23.406 17.5 6.426 1 98.62 177 SER B C 1
ATOM 5174 O O . SER B 1 177 ? -23.953 16.938 5.484 1 98.62 177 SER B O 1
ATOM 5176 N N . ASP B 1 178 ? -24.031 18.328 7.234 1 98.62 178 ASP B N 1
ATOM 5177 C CA . ASP B 1 178 ? -25.422 18.688 7.008 1 98.62 178 ASP B CA 1
ATOM 5178 C C . ASP B 1 178 ? -25.625 19.312 5.629 1 98.62 178 ASP B C 1
ATOM 5180 O O . ASP B 1 178 ? -26.578 18.984 4.922 1 98.62 178 ASP B O 1
ATOM 5184 N N . ILE B 1 179 ? -24.734 20.172 5.297 1 98.69 179 ILE B N 1
ATOM 5185 C CA . ILE B 1 179 ? -24.812 20.859 4.016 1 98.69 179 ILE B CA 1
ATOM 5186 C C . ILE B 1 179 ? -24.547 19.875 2.879 1 98.69 179 ILE B C 1
ATOM 5188 O O . ILE B 1 179 ? -25.234 19.906 1.856 1 98.69 179 ILE B O 1
ATOM 5192 N N . ALA B 1 180 ? -23.531 19.031 3.002 1 98.62 180 ALA B N 1
ATOM 5193 C CA . ALA B 1 180 ? -23.25 18.016 1.98 1 98.62 180 ALA B CA 1
ATOM 5194 C C . ALA B 1 180 ? -24.469 17.141 1.721 1 98.62 180 ALA B C 1
ATOM 5196 O O . ALA B 1 180 ? -24.781 16.844 0.569 1 98.62 180 ALA B O 1
ATOM 5197 N N . LYS B 1 181 ? -25.188 16.75 2.771 1 98 181 LYS B N 1
ATOM 5198 C CA . LYS B 1 181 ? -26.391 15.93 2.66 1 98 181 LYS B CA 1
ATOM 5199 C C . LYS B 1 181 ? -27.5 16.688 1.928 1 98 181 LYS B C 1
ATOM 5201 O O . LYS B 1 181 ? -28.203 16.109 1.101 1 98 181 LYS B O 1
ATOM 5206 N N . LYS B 1 182 ? -27.594 17.938 2.334 1 98 182 LYS B N 1
ATOM 5207 C CA . LYS B 1 182 ? -28.578 18.781 1.684 1 98 182 LYS B CA 1
ATOM 5208 C C . LYS B 1 182 ? -28.406 18.781 0.168 1 98 182 LYS B C 1
ATOM 5210 O O . LYS B 1 182 ? -29.391 18.781 -0.576 1 98 182 LYS B O 1
ATOM 5215 N N . TYR B 1 183 ? -27.219 18.75 -0.325 1 98 183 TYR B N 1
ATOM 5216 C CA . TYR B 1 183 ? -26.938 18.797 -1.756 1 98 183 TYR B CA 1
ATOM 5217 C C . TYR B 1 183 ? -26.656 17.406 -2.311 1 98 183 TYR B C 1
ATOM 5219 O O . TYR B 1 183 ? -26.172 17.266 -3.438 1 98 183 TYR B O 1
ATOM 5227 N N . GLN B 1 184 ? -26.812 16.344 -1.518 1 97.12 184 GLN B N 1
ATOM 5228 C CA . GLN B 1 184 ? -26.734 14.938 -1.894 1 97.12 184 GLN B CA 1
ATOM 5229 C C . GLN B 1 184 ? -25.328 14.562 -2.352 1 97.12 184 GLN B C 1
ATOM 5231 O O . GLN B 1 184 ? -25.156 13.906 -3.379 1 97.12 184 GLN B O 1
ATOM 5236 N N . LYS B 1 185 ? -24.375 15.078 -1.679 1 98.06 185 LYS B N 1
ATOM 5237 C CA . LYS B 1 185 ? -22.984 14.742 -1.949 1 98.06 185 LYS B CA 1
ATOM 5238 C C . LYS B 1 185 ? -22.406 13.844 -0.855 1 98.06 185 LYS B C 1
ATOM 5240 O O . LYS B 1 185 ? -22.797 13.953 0.311 1 98.06 185 LYS B O 1
ATOM 5245 N N . LYS B 1 186 ? -21.562 12.922 -1.203 1 98.19 186 LYS B N 1
ATOM 5246 C CA . LYS B 1 186 ? -20.875 12.07 -0.238 1 98.19 186 LYS B CA 1
ATOM 5247 C C . LYS B 1 186 ? -19.703 12.797 0.391 1 98.19 186 LYS B C 1
ATOM 5249 O O . LYS B 1 186 ? -18.812 13.281 -0.318 1 98.19 186 LYS B O 1
ATOM 5254 N N . LEU B 1 187 ? -19.656 12.844 1.685 1 98.88 187 LEU B N 1
ATOM 5255 C CA . LEU B 1 187 ? -18.578 13.531 2.393 1 98.88 187 LEU B CA 1
ATOM 5256 C C . LEU B 1 187 ? -17.562 12.531 2.93 1 98.88 187 LEU B C 1
ATOM 5258 O O . LEU B 1 187 ? -17.891 11.68 3.762 1 98.88 187 LEU B O 1
ATOM 5262 N N . ILE B 1 188 ? -16.359 12.594 2.455 1 98.94 188 ILE B N 1
ATOM 5263 C CA . ILE B 1 188 ? -15.203 11.859 2.953 1 98.94 188 ILE B CA 1
ATOM 5264 C C . ILE B 1 188 ? -14.32 12.789 3.779 1 98.94 188 ILE B C 1
ATOM 5266 O O . ILE B 1 188 ? -13.883 13.836 3.295 1 98.94 188 ILE B O 1
ATOM 5270 N N . VAL B 1 189 ? -14.055 12.422 5 1 98.94 189 VAL B N 1
ATOM 5271 C CA . VAL B 1 189 ? -13.203 13.266 5.836 1 98.94 189 VAL B CA 1
ATOM 5272 C C . VAL B 1 189 ? -11.867 12.562 6.082 1 98.94 189 VAL B C 1
ATOM 5274 O O . VAL B 1 189 ? -11.828 11.461 6.633 1 98.94 189 VAL B O 1
ATOM 5277 N N . ASP B 1 190 ? -10.828 13.211 5.613 1 98.62 190 ASP B N 1
ATOM 5278 C CA . ASP B 1 190 ? -9.469 12.828 5.973 1 98.62 190 ASP B CA 1
ATOM 5279 C C . ASP B 1 190 ? -9.125 13.289 7.387 1 98.62 190 ASP B C 1
ATOM 5281 O O . ASP B 1 190 ? -8.648 14.406 7.578 1 98.62 190 ASP B O 1
ATOM 5285 N N . GLN B 1 191 ? -9.344 12.445 8.289 1 98.75 191 GLN B N 1
ATOM 5286 C CA . GLN B 1 191 ? -9.031 12.703 9.688 1 98.75 191 GLN B CA 1
ATOM 5287 C C . GLN B 1 191 ? -7.75 11.984 10.109 1 98.75 191 GLN B C 1
ATOM 5289 O O . GLN B 1 191 ? -7.656 11.477 11.227 1 98.75 191 GLN B O 1
ATOM 5294 N N . ALA B 1 192 ? -6.812 11.875 9.203 1 97.5 192 ALA B N 1
ATOM 5295 C CA . ALA B 1 192 ? -5.551 11.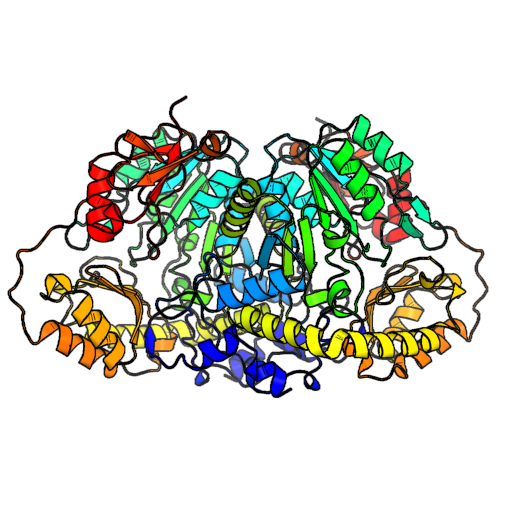18 9.445 1 97.5 192 ALA B CA 1
ATOM 5296 C C . ALA B 1 192 ? -4.867 11.703 10.711 1 97.5 192 ALA B C 1
ATOM 5298 O O . ALA B 1 192 ? -4.254 10.93 11.453 1 97.5 192 ALA B O 1
ATOM 5299 N N . HIS B 1 193 ? -5.004 12.961 11.016 1 97.12 193 HIS B N 1
ATOM 5300 C CA . HIS B 1 193 ? -4.32 13.578 12.141 1 97.12 193 HIS B CA 1
ATOM 5301 C C . HIS B 1 193 ? -5.16 13.484 13.414 1 97.12 193 HIS B C 1
ATOM 5303 O O . HIS B 1 193 ? -4.676 13.789 14.508 1 97.12 193 HIS B O 1
ATOM 5309 N N . GLY B 1 194 ? -6.371 13.07 13.359 1 97.75 194 GLY B N 1
ATOM 5310 C CA . GLY B 1 194 ? -7.266 12.977 14.5 1 97.75 194 GLY B CA 1
ATOM 5311 C C . GLY B 1 194 ? -7.535 11.547 14.93 1 97.75 194 GLY B C 1
ATOM 5312 O O . GLY B 1 194 ? -8.617 11.234 15.438 1 97.75 194 GLY B O 1
ATOM 5313 N N . GLY B 1 195 ? -6.637 10.703 14.711 1 97.31 195 GLY B N 1
ATOM 5314 C CA . GLY B 1 195 ? -6.82 9.281 14.961 1 97.31 195 GLY B CA 1
ATOM 5315 C C . GLY B 1 195 ? -7.148 8.969 16.406 1 97.31 195 GLY B C 1
ATOM 5316 O O . GLY B 1 195 ? -7.789 7.957 16.703 1 97.31 195 GLY B O 1
ATOM 5317 N N . TYR B 1 196 ? -6.816 9.812 17.344 1 98.19 196 TYR B N 1
ATOM 5318 C CA . TYR B 1 196 ? -6.945 9.531 18.766 1 98.19 196 TYR B CA 1
ATOM 5319 C C . TYR B 1 196 ? -8.281 10.023 19.312 1 98.19 196 TYR B C 1
ATOM 5321 O O . TYR B 1 196 ? -8.625 9.773 20.469 1 98.19 196 TYR B O 1
ATOM 5329 N N . TYR B 1 197 ? -9.117 10.711 18.516 1 98.25 197 TYR B N 1
ATOM 5330 C CA . TYR B 1 197 ? -10.305 11.438 18.969 1 98.25 197 TYR B CA 1
ATOM 5331 C C . TYR B 1 197 ? -11.227 10.531 19.781 1 98.25 197 TYR B C 1
ATOM 5333 O O . TYR B 1 197 ? -11.453 10.773 20.969 1 98.25 197 TYR B O 1
ATOM 5341 N N . LYS B 1 198 ? -11.617 9.438 19.219 1 98.44 198 LYS B N 1
ATOM 5342 C CA . LYS B 1 198 ? -12.578 8.562 19.875 1 98.44 198 LYS B CA 1
ATOM 5343 C C . LYS B 1 198 ? -12.008 8 21.172 1 98.44 198 LYS B C 1
ATOM 5345 O O . LYS B 1 198 ? -12.742 7.82 22.156 1 98.44 198 LYS B O 1
ATOM 5350 N N . PHE B 1 199 ? -10.781 7.77 21.234 1 98.38 199 PHE B N 1
ATOM 5351 C CA . PHE B 1 199 ? -10.117 7.102 22.344 1 98.38 199 PHE B CA 1
ATOM 5352 C C . PHE B 1 199 ? -10.016 8.031 23.547 1 98.38 199 PHE B C 1
ATOM 5354 O O . PHE B 1 199 ? -9.75 7.586 24.672 1 98.38 199 PHE B O 1
ATOM 5361 N N . VAL B 1 200 ? -10.25 9.305 23.344 1 98.12 200 VAL B N 1
ATOM 5362 C CA . VAL B 1 200 ? -10.117 10.266 24.438 1 98.12 200 VAL B CA 1
ATOM 5363 C C . VAL B 1 200 ? -11.461 10.93 24.703 1 98.12 200 VAL B C 1
ATOM 5365 O O . VAL B 1 200 ? -11.539 11.906 25.453 1 98.12 200 VAL B O 1
ATOM 5368 N N . GLY B 1 201 ? -12.5 10.539 23.969 1 97 201 GLY B N 1
ATOM 5369 C CA . GLY B 1 201 ? -13.844 11.047 24.203 1 97 201 GLY B CA 1
ATOM 5370 C C . GLY B 1 201 ? -14.219 12.195 23.281 1 97 201 GLY B C 1
ATOM 5371 O O . GLY B 1 201 ? -15.281 12.797 23.422 1 97 201 GLY B O 1
ATOM 5372 N N . LYS B 1 202 ? -13.398 12.484 22.359 1 96.75 202 LYS B N 1
ATOM 5373 C CA . LYS B 1 202 ? -13.711 13.508 21.375 1 96.75 202 LYS B CA 1
ATOM 5374 C C . LYS B 1 202 ? -14.609 12.953 20.266 1 96.75 202 LYS B C 1
ATOM 5376 O O . LYS B 1 202 ? -14.609 11.75 20 1 96.75 202 LYS B O 1
ATOM 5381 N N . THR B 1 203 ? -15.266 13.867 19.641 1 96.88 203 THR B N 1
ATOM 5382 C CA . THR B 1 203 ? -16.156 13.516 18.547 1 96.88 203 THR B CA 1
ATOM 5383 C C . THR B 1 203 ? -15.359 13.328 17.25 1 96.88 203 THR B C 1
ATOM 5385 O O . THR B 1 203 ? -14.508 14.148 16.922 1 96.88 203 THR B O 1
ATOM 5388 N N . THR B 1 204 ? -15.633 12.234 16.531 1 98.31 204 THR B N 1
ATOM 5389 C CA . THR B 1 204 ? -15 11.992 15.242 1 98.31 204 THR B CA 1
ATOM 5390 C C . THR B 1 204 ? -15.836 12.594 14.109 1 98.31 204 THR B C 1
ATOM 5392 O O . THR B 1 204 ? -16.984 13 14.32 1 98.31 204 THR B O 1
ATOM 5395 N N . ALA B 1 205 ? -15.227 12.648 12.945 1 98.75 205 ALA B N 1
ATOM 5396 C CA . ALA B 1 205 ? -15.969 13.086 11.766 1 98.75 205 ALA B CA 1
ATOM 5397 C C . ALA B 1 205 ? -17.156 12.164 11.492 1 98.75 205 ALA B C 1
ATOM 5399 O O . ALA B 1 205 ? -18.203 12.617 11.039 1 98.75 205 ALA B O 1
ATOM 5400 N N . LEU B 1 206 ? -16.953 10.906 11.75 1 98.69 206 LEU B N 1
ATOM 5401 C CA . LEU B 1 206 ? -18.047 9.945 11.57 1 98.69 206 LEU B CA 1
ATOM 5402 C C . LEU B 1 206 ? -19.219 10.281 12.477 1 98.69 206 LEU B C 1
ATOM 5404 O O . LEU B 1 206 ? -20.375 10.281 12.031 1 98.69 206 LEU B O 1
ATOM 5408 N N . ASP B 1 207 ? -18.922 10.594 13.727 1 98.38 207 ASP B N 1
ATOM 5409 C CA . ASP B 1 207 ? -19.938 10.984 14.695 1 98.38 207 ASP B CA 1
ATOM 5410 C C . ASP B 1 207 ? -20.672 12.242 14.234 1 98.38 207 ASP B C 1
ATOM 5412 O O . ASP B 1 207 ? -21.844 12.438 14.57 1 98.38 207 ASP B O 1
ATOM 5416 N N . SER B 1 208 ? -19.969 12.992 13.516 1 98.5 208 SER B N 1
ATOM 5417 C CA . SER B 1 208 ? -20.484 14.297 13.117 1 98.5 208 SER B CA 1
ATOM 5418 C C . SER B 1 208 ? -21.219 14.219 11.789 1 98.5 208 SER B C 1
ATOM 5420 O O . SER B 1 208 ? -21.578 15.25 11.211 1 98.5 208 SER B O 1
ATOM 5422 N N . GLY B 1 209 ? -21.328 13.047 11.211 1 98.5 209 GLY B N 1
ATOM 5423 C CA . GLY B 1 209 ? -22.234 12.859 10.086 1 98.5 209 GLY B CA 1
ATOM 5424 C C . GLY B 1 209 ? -21.5 12.57 8.781 1 98.5 209 GLY B C 1
ATOM 5425 O O . GLY B 1 209 ? -22.125 12.359 7.746 1 98.5 209 GLY B O 1
ATOM 5426 N N . ALA B 1 210 ? -20.203 12.523 8.773 1 98.81 210 ALA B N 1
ATOM 5427 C CA . ALA B 1 210 ? -19.469 12.172 7.562 1 98.81 210 ALA B CA 1
ATOM 5428 C C . ALA B 1 210 ? -19.844 10.781 7.07 1 98.81 210 ALA B C 1
ATOM 5430 O O . ALA B 1 210 ? -20.156 9.898 7.871 1 98.81 210 ALA B O 1
ATOM 5431 N N . ASP B 1 211 ? -19.828 10.555 5.75 1 98.88 211 ASP B N 1
ATOM 5432 C CA . ASP B 1 211 ? -20.109 9.234 5.184 1 98.88 211 ASP B CA 1
ATOM 5433 C C . ASP B 1 211 ? -18.938 8.289 5.395 1 98.88 211 ASP B C 1
ATOM 5435 O O . ASP B 1 211 ? -19.125 7.098 5.668 1 98.88 211 ASP B O 1
ATOM 5439 N N . ILE B 1 212 ? -17.734 8.781 5.219 1 98.94 212 ILE B N 1
ATOM 5440 C CA . ILE B 1 212 ? -16.5 8.039 5.414 1 98.94 212 ILE B CA 1
ATOM 5441 C C . ILE B 1 212 ? -15.523 8.867 6.246 1 98.94 212 ILE B C 1
ATOM 5443 O O . ILE B 1 212 ? -15.391 10.078 6.031 1 98.94 212 ILE B O 1
ATOM 5447 N N . CYS B 1 213 ? -14.93 8.258 7.203 1 98.94 213 CYS B N 1
ATOM 5448 C CA . CYS B 1 213 ? -13.898 8.852 8.047 1 98.94 213 CYS B CA 1
ATOM 5449 C C . CYS B 1 213 ? -12.625 8.008 8.031 1 98.94 213 CYS B C 1
ATOM 5451 O O . CYS B 1 213 ? -12.672 6.809 8.297 1 98.94 213 CYS B O 1
ATOM 5453 N N . ILE B 1 214 ? -11.523 8.641 7.73 1 98.88 214 ILE B N 1
ATOM 5454 C CA . ILE B 1 214 ? -10.242 7.938 7.621 1 98.88 214 ILE B CA 1
ATOM 5455 C C . ILE B 1 214 ? -9.305 8.398 8.734 1 98.88 214 ILE B C 1
ATOM 5457 O O . ILE B 1 214 ? -9.047 9.602 8.883 1 98.88 214 ILE B O 1
ATOM 5461 N N . LEU B 1 215 ? -8.742 7.402 9.453 1 98.38 215 LEU B N 1
ATOM 5462 C CA . LEU B 1 215 ? -7.855 7.676 10.586 1 98.38 215 LEU B CA 1
ATOM 5463 C C . LEU B 1 215 ? -6.484 7.047 10.359 1 98.38 215 LEU B C 1
ATOM 5465 O O . LEU B 1 215 ? -6.383 5.879 9.977 1 98.38 215 LEU B O 1
ATOM 5469 N N . SER B 1 216 ? -5.473 7.848 10.57 1 98.06 216 SER B N 1
ATOM 5470 C CA . SER B 1 216 ? -4.164 7.223 10.719 1 98.06 216 SER B CA 1
ATOM 5471 C C . SER B 1 216 ? -3.943 6.738 12.148 1 98.06 216 SER B C 1
ATOM 5473 O O . SER B 1 216 ? -3.932 7.539 13.086 1 98.06 216 SER B O 1
ATOM 5475 N N . LEU B 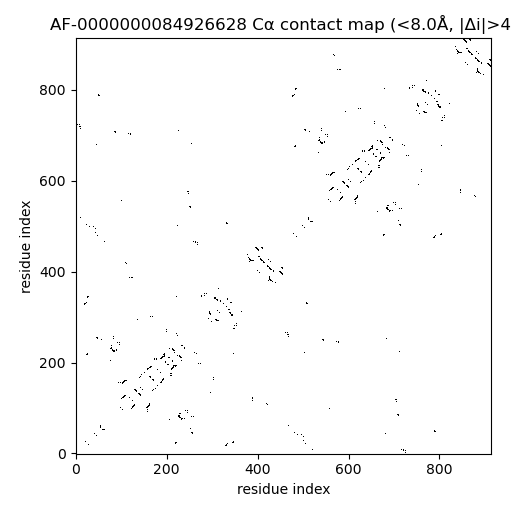1 217 ? -3.686 5.504 12.32 1 98.06 217 LEU B N 1
ATOM 5476 C CA . LEU B 1 217 ? -3.426 4.949 13.641 1 98.06 217 LEU B CA 1
ATOM 5477 C C . LEU B 1 217 ? -2.016 5.297 14.109 1 98.06 217 LEU B C 1
ATOM 5479 O O . LEU B 1 217 ? -1.813 5.648 15.273 1 98.06 217 LEU B O 1
ATOM 5483 N N . HIS B 1 218 ? -1.094 5.289 13.219 1 97.38 218 HIS B N 1
ATOM 5484 C CA . HIS B 1 218 ? 0.32 5.398 13.562 1 97.38 218 HIS B CA 1
ATOM 5485 C C . HIS B 1 218 ? 0.689 6.832 13.93 1 97.38 218 HIS B C 1
ATOM 5487 O O . HIS B 1 218 ? 1.741 7.07 14.531 1 97.38 218 HIS B O 1
ATOM 5493 N N . LYS B 1 219 ? -0.101 7.824 13.578 1 96.25 219 LYS B N 1
ATOM 5494 C CA . LYS B 1 219 ? 0.308 9.211 13.766 1 96.25 219 LYS B CA 1
ATOM 5495 C C . LYS B 1 219 ? 0.137 9.641 15.219 1 96.25 219 LYS B C 1
ATOM 5497 O O . LYS B 1 219 ? 0.929 10.438 15.734 1 96.25 219 LYS B O 1
ATOM 5502 N N . THR B 1 220 ? -0.931 9.078 15.883 1 96.31 220 THR B N 1
ATOM 5503 C CA . THR B 1 220 ? -1.222 9.617 17.203 1 96.31 220 THR B CA 1
ATOM 5504 C C . THR B 1 220 ? -1.379 8.484 18.219 1 96.31 220 THR B C 1
ATOM 5506 O O . THR B 1 220 ? -1.464 8.734 19.422 1 96.31 220 THR B O 1
ATOM 5509 N N . LEU B 1 221 ? -1.44 7.258 17.781 1 97.44 221 LEU B N 1
ATOM 5510 C CA . LEU B 1 221 ? -1.598 6.098 18.656 1 97.44 221 LEU B CA 1
ATOM 5511 C C . LEU B 1 221 ? -0.332 5.246 18.656 1 97.44 221 LEU B C 1
ATOM 5513 O O . LEU B 1 221 ? 0.549 5.434 17.812 1 97.44 221 LEU B O 1
ATOM 5517 N N . PRO B 1 222 ? -0.185 4.387 19.719 1 96.81 222 PRO B N 1
ATOM 5518 C CA . PRO B 1 222 ? 0.984 3.506 19.734 1 96.81 222 PRO B CA 1
ATOM 5519 C C . PRO B 1 222 ? 0.855 2.346 18.734 1 96.81 222 PRO B C 1
ATOM 5521 O O . PRO B 1 222 ? 0.925 1.181 19.141 1 96.81 222 PRO B O 1
ATOM 5524 N N . CYS B 1 223 ? 0.732 2.664 17.516 1 97.44 223 CYS B N 1
ATOM 5525 C CA . CYS B 1 223 ? 0.603 1.734 16.391 1 97.44 223 CYS B CA 1
ATOM 5526 C C . CYS B 1 223 ? 1.762 1.891 15.414 1 97.44 223 CYS B C 1
ATOM 5528 O O . CYS B 1 223 ? 2.453 2.91 15.422 1 97.44 223 CYS B O 1
ATOM 5530 N N . PRO B 1 224 ? 2.055 0.853 14.664 1 96.56 224 PRO B N 1
ATOM 5531 C CA . PRO B 1 224 ? 3.184 0.922 13.734 1 96.56 224 PRO B CA 1
ATOM 5532 C C . PRO B 1 224 ? 2.887 1.783 12.508 1 96.56 224 PRO B C 1
ATOM 5534 O O . PRO B 1 224 ? 1.723 1.949 12.133 1 96.56 224 PRO B O 1
ATOM 5537 N N . ASN B 1 225 ? 3.988 2.312 11.93 1 95.81 225 ASN B N 1
ATOM 5538 C CA . ASN B 1 225 ? 3.844 3.029 10.664 1 95.81 225 ASN B CA 1
ATOM 5539 C C . ASN B 1 225 ? 3.096 2.193 9.625 1 95.81 225 ASN B C 1
ATOM 5541 O O . ASN B 1 225 ? 3.275 0.977 9.562 1 95.81 225 ASN B O 1
ATOM 5545 N N . GLN B 1 226 ? 2.219 2.879 8.844 1 94.94 226 GLN B N 1
ATOM 5546 C CA . GLN B 1 226 ? 1.444 2.379 7.711 1 94.94 226 GLN B CA 1
ATOM 5547 C C . GLN B 1 226 ? 0.124 1.77 8.172 1 94.94 226 GLN B C 1
ATOM 5549 O O . GLN B 1 226 ? -0.552 1.08 7.406 1 94.94 226 GLN B O 1
ATOM 5554 N N . SER B 1 227 ? -0.205 1.947 9.414 1 97.5 227 SER B N 1
ATOM 5555 C CA . SER B 1 227 ? -1.502 1.443 9.852 1 97.5 227 SER B CA 1
ATOM 5556 C C . SER B 1 227 ? -2.547 2.555 9.883 1 97.5 227 SER B C 1
ATOM 5558 O O . SER B 1 227 ? -2.258 3.674 10.312 1 97.5 227 SER B O 1
ATOM 5560 N N . ALA B 1 228 ? -3.676 2.262 9.344 1 98.69 228 ALA B N 1
ATOM 5561 C CA . ALA B 1 228 ? -4.773 3.225 9.281 1 98.69 228 ALA B CA 1
ATOM 5562 C C . ALA B 1 228 ? -6.125 2.52 9.297 1 98.69 228 ALA B C 1
ATOM 5564 O O . ALA B 1 228 ? -6.207 1.312 9.055 1 98.69 228 ALA B O 1
ATOM 5565 N N . LEU B 1 229 ? -7.133 3.238 9.656 1 98.81 229 LEU B N 1
ATOM 5566 C CA . LEU B 1 229 ? -8.477 2.699 9.812 1 98.81 229 LEU B CA 1
ATOM 5567 C C . LEU B 1 229 ? -9.484 3.52 9.016 1 98.81 229 LEU B C 1
ATOM 5569 O O . LEU B 1 229 ? -9.445 4.75 9.031 1 98.81 229 LEU B O 1
ATOM 5573 N N . LEU B 1 230 ? -10.281 2.859 8.242 1 98.94 230 LEU B N 1
ATOM 5574 C CA . LEU B 1 230 ? -11.43 3.473 7.582 1 98.94 230 LEU B CA 1
ATOM 5575 C C . LEU B 1 230 ? -12.727 3.127 8.305 1 98.94 230 LEU B C 1
ATOM 5577 O O . LEU B 1 230 ? -12.953 1.97 8.664 1 98.94 230 LEU B O 1
ATOM 5581 N N . LEU B 1 231 ? -13.547 4.117 8.539 1 98.88 231 LEU B N 1
ATOM 5582 C CA . LEU B 1 231 ? -14.883 3.971 9.109 1 98.88 231 LEU B CA 1
ATOM 5583 C C . LEU B 1 231 ? -15.938 4.52 8.156 1 98.88 231 LEU B C 1
ATOM 5585 O O . LEU B 1 231 ? -15.75 5.574 7.547 1 98.88 231 LEU B O 1
ATOM 5589 N N . SER B 1 232 ? -17.062 3.783 7.992 1 98.88 232 SER B N 1
ATOM 5590 C CA . SER B 1 232 ? -18.078 4.195 7.035 1 98.88 232 SER B CA 1
ATOM 5591 C C . SER B 1 232 ? -19.484 4.117 7.645 1 98.88 232 SER B C 1
ATOM 5593 O O . SER B 1 232 ? -19.781 3.18 8.383 1 98.88 232 SER B O 1
ATOM 5595 N N . ASN B 1 233 ? -20.266 5.145 7.359 1 98.56 233 ASN B N 1
ATOM 5596 C CA . ASN B 1 233 ? -21.688 5.164 7.688 1 98.56 233 ASN B CA 1
ATOM 5597 C C . ASN B 1 233 ? -22.547 4.891 6.461 1 98.56 233 ASN B C 1
ATOM 5599 O O . ASN B 1 233 ? -23.766 5.027 6.516 1 98.56 233 ASN B O 1
ATOM 5603 N N . LEU B 1 234 ? -21.953 4.52 5.352 1 98.44 234 LEU B N 1
ATOM 5604 C CA . LEU B 1 234 ? -22.688 4.273 4.109 1 98.44 234 LEU B CA 1
ATOM 5605 C C . LEU B 1 234 ? -23.609 3.072 4.254 1 98.44 234 LEU B C 1
ATOM 5607 O O . LEU B 1 234 ? -23.438 2.254 5.16 1 98.44 234 LEU B O 1
ATOM 5611 N N . ALA B 1 235 ? -24.578 3.025 3.348 1 97.31 235 ALA B N 1
ATOM 5612 C CA . ALA B 1 235 ? -25.469 1.87 3.27 1 97.31 235 ALA B CA 1
ATOM 5613 C C . ALA B 1 235 ? -24.734 0.644 2.738 1 97.31 235 ALA B C 1
ATOM 5615 O O . ALA B 1 235 ? -23.641 0.763 2.186 1 97.31 235 ALA B O 1
ATOM 5616 N N . ASP B 1 236 ? -25.344 -0.448 2.861 1 95.25 236 ASP B N 1
ATOM 5617 C CA . ASP B 1 236 ? -24.719 -1.736 2.574 1 95.25 236 ASP B CA 1
ATOM 5618 C C . ASP B 1 236 ? -24.25 -1.806 1.125 1 95.25 236 ASP B C 1
ATOM 5620 O O . ASP B 1 236 ? -23.141 -2.285 0.85 1 95.25 236 ASP B O 1
ATOM 5624 N N . ILE B 1 237 ? -25.016 -1.337 0.236 1 91.69 237 ILE B N 1
ATOM 5625 C CA . ILE B 1 237 ? -24.703 -1.426 -1.184 1 91.69 237 ILE B CA 1
ATOM 5626 C C . ILE B 1 237 ? -23.422 -0.635 -1.473 1 91.69 237 ILE B C 1
ATOM 5628 O O . ILE B 1 237 ? -22.562 -1.087 -2.232 1 91.69 237 ILE B O 1
ATOM 5632 N N . ASN B 1 238 ? -23.281 0.566 -0.869 1 95.75 238 ASN B N 1
ATOM 5633 C CA . ASN B 1 238 ? -22.094 1.4 -1.05 1 95.75 238 ASN B CA 1
ATOM 5634 C C . ASN B 1 238 ? -20.891 0.839 -0.294 1 95.75 238 ASN B C 1
ATOM 5636 O O . ASN B 1 238 ? -19.766 0.933 -0.767 1 95.75 238 ASN B O 1
ATOM 5640 N N . ASN B 1 239 ? -21.172 0.204 0.861 1 97.44 239 ASN B N 1
ATOM 5641 C CA . ASN B 1 239 ? -20.078 -0.41 1.617 1 97.44 239 ASN B CA 1
ATOM 5642 C C . ASN B 1 239 ? -19.484 -1.604 0.876 1 97.44 239 ASN B C 1
ATOM 5644 O O . ASN B 1 239 ? -18.281 -1.863 0.967 1 97.44 239 ASN B O 1
ATOM 5648 N N . LYS B 1 240 ? -20.328 -2.342 0.175 1 93 240 LYS B N 1
ATOM 5649 C CA . LYS B 1 240 ? -19.828 -3.453 -0.631 1 93 240 LYS B CA 1
ATOM 5650 C C . LYS B 1 240 ? -18.875 -2.963 -1.715 1 93 240 LYS B C 1
ATOM 5652 O O . LYS B 1 240 ? -17.812 -3.564 -1.941 1 93 240 LYS B O 1
ATOM 5657 N N . LYS B 1 241 ? -19.281 -1.859 -2.355 1 93.75 241 LYS B N 1
ATOM 5658 C CA . LYS B 1 241 ? -18.438 -1.245 -3.375 1 93.75 241 LYS B CA 1
ATOM 5659 C C . LYS B 1 241 ? -17.109 -0.755 -2.773 1 93.75 241 LYS B C 1
ATOM 5661 O O . LYS B 1 241 ? -16.047 -0.965 -3.35 1 93.75 241 LYS B O 1
ATOM 5666 N N . LEU B 1 242 ? -17.234 -0.1 -1.646 1 97.69 242 LEU B N 1
ATOM 5667 C CA . LEU B 1 242 ? -16.078 0.407 -0.934 1 97.69 242 LEU B CA 1
ATOM 5668 C C . LEU B 1 242 ? -15.148 -0.734 -0.523 1 97.69 242 LEU B C 1
ATOM 5670 O O . LEU B 1 242 ? -13.938 -0.666 -0.741 1 97.69 242 LEU B O 1
ATOM 5674 N N . SER B 1 243 ? -15.719 -1.774 0.026 1 97.06 243 SER B N 1
ATOM 5675 C CA . SER B 1 243 ? -14.961 -2.941 0.469 1 97.06 243 SER B CA 1
ATOM 5676 C C . SER B 1 243 ? -14.203 -3.584 -0.69 1 97.06 243 SER B C 1
ATOM 5678 O O . SER B 1 243 ? -13.031 -3.928 -0.558 1 97.06 243 SER B O 1
ATOM 5680 N N . ALA B 1 244 ? -14.852 -3.736 -1.802 1 94.25 244 ALA B N 1
ATOM 5681 C CA . ALA B 1 244 ? -14.203 -4.316 -2.979 1 94.25 244 ALA B CA 1
ATOM 5682 C C . ALA B 1 244 ? -13.016 -3.471 -3.424 1 94.25 244 ALA B C 1
ATOM 5684 O O . ALA B 1 244 ? -11.93 -4 -3.674 1 94.25 244 ALA B O 1
ATOM 5685 N N . THR B 1 245 ? -13.227 -2.17 -3.482 1 97.5 245 THR B N 1
ATOM 5686 C CA . THR B 1 245 ? -12.188 -1.265 -3.961 1 97.5 245 THR B CA 1
ATOM 5687 C C . THR B 1 245 ? -11.008 -1.24 -2.994 1 97.5 245 THR B C 1
ATOM 5689 O O . THR B 1 245 ? -9.852 -1.167 -3.418 1 97.5 245 THR B O 1
ATOM 5692 N N . LEU B 1 246 ? -11.312 -1.291 -1.696 1 98.44 246 LEU B N 1
ATOM 5693 C CA . LEU B 1 246 ? -10.258 -1.402 -0.693 1 98.44 246 LEU B CA 1
ATOM 5694 C C . LEU B 1 246 ? -9.414 -2.654 -0.923 1 98.44 246 LEU B C 1
ATOM 5696 O O . LEU B 1 246 ? -8.188 -2.6 -0.869 1 98.44 246 LEU B O 1
ATOM 5700 N N . GLY B 1 247 ? -10.07 -3.723 -1.231 1 96.88 247 GLY B N 1
ATOM 5701 C CA . GLY B 1 247 ? -9.375 -4.969 -1.509 1 96.88 247 GLY B CA 1
ATOM 5702 C C . GLY B 1 247 ? -8.555 -4.918 -2.785 1 96.88 247 GLY B C 1
ATOM 5703 O O . GLY B 1 247 ? -7.457 -5.48 -2.846 1 96.88 247 GLY B O 1
ATOM 5704 N N . TYR B 1 248 ? -9.062 -4.238 -3.791 1 96.81 248 TYR B N 1
ATOM 5705 C CA . TYR B 1 248 ? -8.383 -4.148 -5.078 1 96.81 248 TYR B CA 1
ATOM 5706 C C . TYR B 1 248 ? -7.039 -3.445 -4.941 1 96.81 248 TYR B C 1
ATOM 5708 O O . TYR B 1 248 ? -6.078 -3.785 -5.637 1 96.81 248 TYR B O 1
ATOM 5716 N N . LEU B 1 249 ? -6.961 -2.486 -4.008 1 98.19 249 LEU B N 1
ATOM 5717 C CA . LEU B 1 249 ? -5.809 -1.593 -4 1 98.19 249 LEU B CA 1
ATOM 5718 C C . LEU B 1 249 ? -4.863 -1.937 -2.855 1 98.19 249 LEU B C 1
ATOM 5720 O O . LEU B 1 249 ? -3.814 -1.304 -2.699 1 98.19 249 LEU B O 1
ATOM 5724 N N . HIS B 1 250 ? -5.211 -2.93 -2.078 1 97.94 250 HIS B N 1
ATOM 5725 C CA . HIS B 1 250 ? -4.371 -3.357 -0.965 1 97.94 250 HIS B CA 1
ATOM 5726 C C . HIS B 1 250 ? -3.477 -4.527 -1.367 1 97.94 250 HIS B C 1
ATOM 5728 O O . HIS B 1 250 ? -3.844 -5.324 -2.232 1 97.94 250 HIS B O 1
ATOM 5734 N N . THR B 1 251 ? -2.318 -4.629 -0.784 1 96.81 251 THR B N 1
ATOM 5735 C CA . THR B 1 251 ? -1.452 -5.781 -1.008 1 96.81 251 THR B CA 1
ATOM 5736 C C . THR B 1 251 ? -2.191 -7.082 -0.699 1 96.81 251 THR B C 1
ATOM 5738 O O . THR B 1 251 ? -2.99 -7.141 0.238 1 96.81 251 THR B O 1
ATOM 5741 N N . THR B 1 252 ? -1.86 -8.133 -1.466 1 92.62 252 THR B N 1
ATOM 5742 C CA . THR B 1 252 ? -2.479 -9.43 -1.24 1 92.62 252 THR B CA 1
ATOM 5743 C C . THR B 1 252 ? -1.669 -10.25 -0.238 1 92.62 252 THR B C 1
ATOM 5745 O O . THR B 1 252 ? -2.029 -11.383 0.083 1 92.62 252 THR B O 1
ATOM 5748 N N . SER B 1 253 ? -0.582 -9.648 0.228 1 92.69 253 SER B N 1
ATOM 5749 C CA . SER B 1 253 ? 0.249 -10.281 1.249 1 92.69 253 SER B CA 1
ATOM 5750 C C . SER B 1 253 ? 0.471 -9.344 2.434 1 92.69 253 SER B C 1
ATOM 5752 O O . SER B 1 253 ? 1.611 -9 2.756 1 92.69 253 SER B O 1
ATOM 5754 N N . PRO B 1 254 ? -0.574 -9.078 3.086 1 94.56 254 PRO B N 1
ATOM 5755 C CA . PRO B 1 254 ? -0.427 -8.148 4.207 1 94.56 254 PRO B CA 1
ATOM 5756 C C . PRO B 1 254 ? 0.404 -8.734 5.352 1 94.56 254 PRO B C 1
ATOM 5758 O O . PRO B 1 254 ? 0.364 -9.938 5.594 1 94.56 254 PRO B O 1
ATOM 5761 N N . SER B 1 255 ? 1.056 -7.879 6.066 1 93.62 255 SER B N 1
ATOM 5762 C CA . SER B 1 255 ? 1.853 -8.273 7.227 1 93.62 255 SER B CA 1
ATOM 5763 C C . SER B 1 255 ? 0.979 -8.453 8.461 1 93.62 255 SER B C 1
ATOM 5765 O O . SER B 1 255 ? 0.44 -7.484 8.992 1 93.62 255 SER B O 1
ATOM 5767 N N . TYR B 1 256 ? 0.982 -9.625 9.039 1 95.06 256 TYR B N 1
ATOM 5768 C CA . TYR B 1 256 ? 0.192 -9.867 10.242 1 95.06 256 TYR B CA 1
ATOM 5769 C C . TYR B 1 256 ? 0.897 -9.32 11.477 1 95.06 256 TYR B C 1
ATOM 5771 O O . TYR B 1 256 ? 0.279 -9.164 12.531 1 95.06 256 TYR B O 1
ATOM 5779 N N . VAL B 1 257 ? 2.18 -9.023 11.312 1 94.81 257 VAL B N 1
ATOM 5780 C CA . VAL B 1 257 ? 2.887 -8.312 12.375 1 94.81 257 VAL B CA 1
ATOM 5781 C C . VAL B 1 257 ? 2.277 -6.926 12.562 1 94.81 257 VAL B C 1
ATOM 5783 O O . VAL B 1 257 ? 1.96 -6.523 13.68 1 94.81 257 VAL B O 1
ATOM 5786 N N . LEU B 1 258 ? 2.102 -6.23 11.461 1 96.25 258 LEU B N 1
ATOM 5787 C CA . LEU B 1 258 ? 1.505 -4.902 11.523 1 96.25 258 LEU B CA 1
ATOM 5788 C C . LEU B 1 258 ? 0.065 -4.973 12.023 1 96.25 258 LEU B C 1
ATOM 5790 O O . LEU B 1 258 ? -0.385 -4.098 12.766 1 96.25 258 LEU B O 1
ATOM 5794 N N . LEU B 1 259 ? -0.575 -6.008 11.617 1 96.5 259 LEU B N 1
ATOM 5795 C CA . LEU B 1 259 ? -1.96 -6.211 12.031 1 96.5 259 LEU B CA 1
ATOM 5796 C C . LEU B 1 259 ? -2.057 -6.41 13.539 1 96.5 259 LEU B C 1
ATOM 5798 O O . LEU B 1 259 ? -2.824 -5.723 14.211 1 96.5 259 LEU B O 1
ATOM 5802 N N . ALA B 1 260 ? -1.234 -7.305 14.086 1 95.88 260 ALA B N 1
ATOM 5803 C CA . ALA B 1 260 ? -1.246 -7.633 15.508 1 95.88 260 ALA B CA 1
ATOM 5804 C C . ALA B 1 260 ? -0.8 -6.441 16.359 1 95.88 260 ALA B C 1
ATOM 5806 O O . ALA B 1 260 ? -1.368 -6.18 17.422 1 95.88 260 ALA B O 1
ATOM 5807 N N . TRP B 1 261 ? 0.135 -5.793 15.898 1 95.81 261 TRP B N 1
ATOM 5808 C CA . TRP B 1 261 ? 0.623 -4.621 16.625 1 95.81 261 TRP B CA 1
ATOM 5809 C C . TRP B 1 261 ? -0.435 -3.521 16.656 1 95.81 261 TRP B C 1
ATOM 5811 O O . TRP B 1 261 ? -0.611 -2.854 17.672 1 95.81 261 TRP B O 1
ATOM 5821 N N . SER B 1 262 ? -1.099 -3.311 15.539 1 97.38 262 SER B N 1
ATOM 5822 C CA . SER B 1 262 ? -2.176 -2.326 15.477 1 97.38 262 SER B CA 1
ATOM 5823 C C . SER B 1 262 ? -3.285 -2.664 16.469 1 97.38 262 SER B C 1
ATOM 5825 O O . SER B 1 262 ? -3.822 -1.775 17.141 1 97.38 262 SER B O 1
ATOM 5827 N N . GLU B 1 263 ? -3.605 -3.953 16.531 1 97.56 263 GLU B N 1
ATOM 5828 C CA . GLU B 1 263 ? -4.617 -4.379 17.5 1 97.56 263 GLU B CA 1
ATOM 5829 C C . GLU B 1 263 ? -4.207 -4.016 18.922 1 97.56 263 GLU B C 1
ATOM 5831 O O . GLU B 1 263 ? -5.023 -3.518 19.703 1 97.56 263 GLU B O 1
ATOM 5836 N N . TYR B 1 264 ? -2.98 -4.266 19.234 1 97.12 264 TYR B N 1
ATOM 5837 C CA . TYR B 1 264 ? -2.494 -3.916 20.562 1 97.12 264 TYR B CA 1
ATOM 5838 C C . TYR B 1 264 ? -2.617 -2.418 20.812 1 97.12 264 TYR B C 1
ATOM 5840 O O . TYR B 1 264 ? -3.102 -1.997 21.875 1 97.12 264 TYR B O 1
ATOM 5848 N N . GLY B 1 265 ? -2.146 -1.61 19.844 1 97.19 265 GLY B N 1
ATOM 5849 C CA . GLY B 1 265 ? -2.205 -0.166 20 1 97.19 265 GLY B CA 1
ATOM 5850 C C . GLY B 1 265 ? -3.617 0.356 20.203 1 97.19 265 GLY B C 1
ATOM 5851 O O . GLY B 1 265 ? -3.84 1.271 21 1 97.19 265 GLY B O 1
ATOM 5852 N N . ILE B 1 266 ? -4.508 -0.213 19.484 1 97.88 266 ILE B N 1
ATOM 5853 C CA . ILE B 1 266 ? -5.906 0.184 19.594 1 97.88 266 ILE B CA 1
ATOM 5854 C C . ILE B 1 266 ? -6.441 -0.154 20.984 1 97.88 266 ILE B C 1
ATOM 5856 O O . ILE B 1 266 ? -7.039 0.696 21.641 1 97.88 266 ILE B O 1
ATOM 5860 N N . GLU B 1 267 ? -6.215 -1.396 21.438 1 97.44 267 GLU B N 1
ATOM 5861 C CA . GLU B 1 267 ? -6.715 -1.816 22.734 1 97.44 267 GLU B CA 1
ATOM 5862 C C . GLU B 1 267 ? -6.062 -1.022 23.859 1 97.44 267 GLU B C 1
ATOM 5864 O O . GLU B 1 267 ? -6.711 -0.689 24.859 1 97.44 267 GLU B O 1
ATOM 5869 N N . PHE B 1 268 ? -4.797 -0.734 23.719 1 97.06 268 PHE B N 1
ATOM 5870 C CA . PHE B 1 268 ? -4.094 0.131 24.656 1 97.06 268 PHE B CA 1
ATOM 5871 C C . PHE B 1 268 ? -4.777 1.488 24.75 1 97.06 268 PHE B C 1
ATOM 5873 O O . PHE B 1 268 ? -5.012 1.99 25.859 1 97.06 268 PHE B O 1
ATOM 5880 N N . SER B 1 269 ? -5.133 2.02 23.672 1 97.81 269 SER B N 1
ATOM 5881 C CA . SER B 1 269 ? -5.719 3.354 23.609 1 97.81 269 SER B CA 1
ATOM 5882 C C . SER B 1 269 ? -7.141 3.359 24.156 1 97.81 269 SER B C 1
ATOM 5884 O O . SER B 1 269 ? -7.582 4.344 24.75 1 97.81 269 SER B O 1
ATOM 5886 N N . LYS B 1 270 ? -7.871 2.273 23.922 1 96.88 270 LYS B N 1
ATOM 5887 C CA . LYS B 1 270 ? -9.203 2.152 24.5 1 96.88 270 LYS B CA 1
ATOM 5888 C C . LYS B 1 270 ? -9.133 2.18 26.031 1 96.88 270 LYS B C 1
ATOM 5890 O O . LYS B 1 270 ? -9.977 2.803 26.688 1 96.88 270 LYS B O 1
ATOM 5895 N N . MET B 1 271 ? -8.141 1.571 26.484 1 96.25 271 MET B N 1
ATOM 5896 C CA . MET B 1 271 ? -8.047 1.38 27.938 1 96.25 271 MET B CA 1
ATOM 5897 C C . MET B 1 271 ? -7.488 2.625 28.609 1 96.25 271 MET B C 1
ATOM 5899 O O . MET B 1 271 ? -7.98 3.041 29.656 1 96.25 271 MET B O 1
ATOM 5903 N N . PHE B 1 272 ? -6.461 3.248 28 1 96.31 272 PHE B N 1
ATOM 5904 C CA . PHE B 1 272 ? -5.703 4.254 28.734 1 96.31 272 PHE B CA 1
ATOM 5905 C C . PHE B 1 272 ? -5.855 5.625 28.078 1 96.31 272 PHE B C 1
ATOM 5907 O O . PHE B 1 272 ? -5.453 6.641 28.656 1 96.31 272 PHE B O 1
ATOM 5914 N N . GLY B 1 273 ? -6.453 5.734 26.922 1 97 273 GLY B N 1
ATOM 5915 C CA . GLY B 1 273 ? -6.445 6.938 26.109 1 97 273 GLY B CA 1
ATOM 5916 C C . GLY B 1 273 ? -6.961 8.156 26.844 1 97 273 GLY B C 1
ATOM 5917 O O . GLY B 1 273 ? -6.32 9.211 26.828 1 97 273 GLY B O 1
ATOM 5918 N N . ARG B 1 274 ? -8.062 8.062 27.484 1 97.62 274 ARG B N 1
ATOM 5919 C CA . ARG B 1 274 ? -8.695 9.203 28.156 1 97.62 274 ARG B CA 1
ATOM 5920 C C . ARG B 1 274 ? -7.816 9.734 29.281 1 97.62 274 ARG B C 1
ATOM 5922 O O . ARG B 1 274 ? -7.602 10.945 29.391 1 97.62 274 ARG B O 1
ATOM 5929 N N . GLN B 1 275 ? -7.316 8.867 30.078 1 97.5 275 GLN B N 1
ATOM 5930 C CA . GLN B 1 275 ? -6.469 9.258 31.203 1 97.5 275 GLN B CA 1
ATOM 5931 C C . GLN B 1 275 ? -5.176 9.906 30.719 1 97.5 275 GLN B C 1
ATOM 5933 O O . GLN B 1 275 ? -4.762 10.945 31.234 1 97.5 275 GLN B O 1
ATOM 5938 N N . LEU B 1 276 ? -4.566 9.289 29.797 1 97 276 LEU B N 1
ATOM 5939 C CA . LEU B 1 276 ? -3.318 9.812 29.25 1 97 276 LEU B CA 1
ATOM 5940 C C . LEU B 1 276 ? -3.535 11.188 28.625 1 97 276 LEU B C 1
ATOM 5942 O O . LEU B 1 276 ? -2.691 12.078 28.766 1 97 276 LEU B O 1
ATOM 5946 N N . PHE B 1 277 ? -4.668 11.328 28 1 97.75 277 PHE B N 1
ATOM 5947 C CA . PHE B 1 277 ? -4.977 12.602 27.344 1 97.75 277 PHE B CA 1
ATOM 5948 C C . PHE B 1 277 ? -5.156 13.711 28.375 1 97.75 277 PHE B C 1
ATOM 5950 O O . PHE B 1 277 ? -4.645 14.812 28.203 1 97.75 277 PHE B O 1
ATOM 5957 N N . GLU B 1 278 ? -5.859 13.398 29.406 1 97.56 278 GLU B N 1
ATOM 5958 C CA . GLU B 1 278 ? -6.066 14.383 30.469 1 97.56 278 GLU B CA 1
ATOM 5959 C C . GLU B 1 278 ? -4.738 14.812 31.078 1 97.56 278 GLU B C 1
ATOM 5961 O O . GLU B 1 278 ? -4.516 16 31.312 1 97.56 278 GLU B O 1
ATOM 5966 N N . GLU B 1 279 ? -3.904 13.883 31.266 1 97.19 279 GLU B N 1
ATOM 5967 C CA . GLU B 1 279 ? -2.576 14.188 31.797 1 97.19 279 GLU B CA 1
ATOM 5968 C C . GLU B 1 279 ? -1.77 15.031 30.828 1 97.19 279 GLU B C 1
ATOM 5970 O O . GLU B 1 279 ? -1.091 15.977 31.219 1 97.19 279 GLU B O 1
ATOM 5975 N N . LEU B 1 280 ? -1.858 14.695 29.625 1 97 280 LEU B N 1
ATOM 5976 C CA . LEU B 1 280 ? -1.108 15.398 28.594 1 97 280 LEU B CA 1
ATOM 5977 C C . LEU B 1 280 ? -1.57 16.844 28.469 1 97 280 LEU B C 1
ATOM 5979 O O . LEU B 1 280 ? -0.748 17.75 28.344 1 97 280 LEU B O 1
ATOM 5983 N N . ILE B 1 281 ? -2.844 17.031 28.5 1 95.88 281 ILE B N 1
ATOM 5984 C CA . ILE B 1 281 ? -3.41 18.375 28.391 1 95.88 281 ILE B CA 1
ATOM 5985 C C . ILE B 1 281 ? -2.885 19.266 29.516 1 95.88 281 ILE B C 1
ATOM 5987 O O . ILE B 1 281 ? -2.475 20.391 29.281 1 95.88 281 ILE B O 1
ATOM 5991 N N . THR B 1 282 ? -2.875 18.734 30.641 1 96.06 282 THR B N 1
ATOM 5992 C CA . THR B 1 282 ? -2.395 19.469 31.797 1 96.06 282 THR B CA 1
ATOM 5993 C C . THR B 1 282 ? -0.928 19.859 31.625 1 96.06 282 THR B C 1
ATOM 5995 O O . THR B 1 282 ? -0.548 21 31.891 1 96.06 282 THR B O 1
ATOM 5998 N N . LYS B 1 283 ? -0.158 18.969 31.188 1 96.19 283 LYS B N 1
ATOM 5999 C CA . LYS B 1 283 ? 1.27 19.203 30.984 1 96.19 283 LYS B CA 1
ATOM 6000 C C . LYS B 1 283 ? 1.507 20.234 29.891 1 96.19 283 LYS B C 1
ATOM 6002 O O . LYS B 1 283 ? 2.357 21.109 30.031 1 96.19 283 LYS B O 1
ATOM 6007 N N . LEU B 1 284 ? 0.755 20.094 28.828 1 95.69 284 LEU B N 1
ATOM 6008 C CA . LEU B 1 284 ? 0.942 20.984 27.688 1 95.69 284 LEU B CA 1
ATOM 6009 C C . LEU B 1 284 ? 0.478 22.391 28.016 1 95.69 284 LEU B C 1
ATOM 6011 O O . LEU B 1 284 ? 1.071 23.375 27.562 1 95.69 284 LEU B O 1
ATOM 6015 N N . GLU B 1 285 ? -0.611 22.469 28.766 1 94.06 285 GLU B N 1
ATOM 6016 C CA . GLU B 1 285 ? -1.078 23.781 29.203 1 94.06 285 GLU B CA 1
ATOM 6017 C C . GLU B 1 285 ? -0.002 24.516 30 1 94.06 285 GLU B C 1
ATOM 6019 O O . GLU B 1 285 ? 0.243 25.703 29.781 1 94.06 285 GLU B O 1
ATOM 6024 N N . LYS B 1 286 ? 0.586 23.781 30.859 1 94.44 286 LYS B N 1
ATOM 6025 C CA . LYS B 1 286 ? 1.659 24.359 31.656 1 94.44 286 LYS B CA 1
ATOM 6026 C C . LYS B 1 286 ? 2.869 24.703 30.797 1 94.44 286 LYS B C 1
ATOM 6028 O O . LYS B 1 286 ? 3.445 25.781 30.938 1 94.44 286 LYS B O 1
ATOM 6033 N N . LEU B 1 287 ? 3.232 23.859 29.969 1 95.12 287 LEU B N 1
ATOM 6034 C CA . LEU B 1 287 ? 4.406 23.984 29.109 1 95.12 287 LEU B CA 1
ATOM 6035 C C . LEU B 1 287 ? 4.273 25.188 28.172 1 95.12 287 LEU B C 1
ATOM 6037 O O . LEU B 1 287 ? 5.254 25.875 27.906 1 95.12 287 LEU B O 1
ATOM 6041 N N . CYS B 1 288 ? 3.068 25.453 27.688 1 94.88 288 CYS B N 1
ATOM 6042 C CA . CYS B 1 288 ? 2.902 26.391 26.594 1 94.88 288 CYS B CA 1
ATOM 6043 C C . CYS B 1 288 ? 2.498 27.766 27.109 1 94.88 288 CYS B C 1
ATOM 6045 O O . CYS B 1 288 ? 2.5 28.75 26.344 1 94.88 288 CYS B O 1
ATOM 6047 N N . LYS B 1 289 ? 2.227 27.891 28.344 1 94.31 289 LYS B N 1
ATOM 6048 C CA . LYS B 1 289 ? 1.76 29.141 28.938 1 94.31 289 LYS B CA 1
ATOM 6049 C C . LYS B 1 289 ? 2.719 30.281 28.625 1 94.31 289 LYS B C 1
ATOM 6051 O O . LYS B 1 289 ? 2.297 31.344 28.141 1 94.31 289 LYS B O 1
ATOM 6056 N N . PRO B 1 290 ? 3.977 30.125 28.719 1 92.75 290 PRO B N 1
ATOM 6057 C CA . PRO B 1 290 ? 4.906 31.234 28.5 1 92.75 290 PRO B CA 1
ATOM 6058 C C . PRO B 1 290 ? 5.047 31.594 27.016 1 92.75 290 PRO B C 1
ATOM 6060 O O . PRO B 1 290 ? 5.523 32.688 26.672 1 92.75 290 PRO B O 1
ATOM 6063 N N . ILE B 1 291 ? 4.633 30.703 26.141 1 93.81 291 ILE B N 1
ATOM 6064 C CA . ILE B 1 291 ? 4.914 30.922 24.734 1 93.81 291 ILE B CA 1
ATOM 6065 C C . ILE B 1 291 ? 3.605 31.016 23.953 1 93.81 291 ILE B C 1
ATOM 6067 O O . ILE B 1 291 ? 3.604 30.969 22.719 1 93.81 291 ILE B O 1
ATOM 6071 N N . LEU B 1 292 ? 2.504 31.125 24.562 1 93.25 292 LEU B N 1
ATOM 6072 C CA . LEU B 1 292 ? 1.168 31.016 23.984 1 93.25 292 LEU B CA 1
ATOM 6073 C C . LEU B 1 292 ? 0.997 31.984 22.812 1 93.25 292 LEU B C 1
ATOM 6075 O O . LEU B 1 292 ? 0.422 31.625 21.781 1 93.25 292 LEU B O 1
ATOM 6079 N N . GLU B 1 293 ? 1.514 33.125 22.891 1 88.69 293 GLU B N 1
ATOM 6080 C CA . GLU B 1 293 ? 1.299 34.188 21.906 1 88.69 293 GLU B CA 1
ATOM 6081 C C . GLU B 1 293 ? 2.018 33.875 20.609 1 88.69 293 GLU B C 1
ATOM 6083 O O . GLU B 1 293 ? 1.706 34.469 19.562 1 88.69 293 GLU B O 1
ATOM 6088 N N . TYR B 1 294 ? 2.916 32.906 20.703 1 91 294 TYR B N 1
ATOM 6089 C CA . TYR B 1 294 ? 3.707 32.562 19.531 1 91 294 TYR B CA 1
ATOM 6090 C C . TYR B 1 294 ? 3.174 31.312 18.859 1 91 294 TYR B C 1
ATOM 6092 O O . TYR B 1 294 ? 3.746 30.828 17.875 1 91 294 TYR B O 1
ATOM 6100 N N . THR B 1 295 ? 2.027 30.781 19.375 1 94.06 295 THR B N 1
ATOM 6101 C CA . THR B 1 295 ? 1.644 29.453 18.953 1 94.06 295 THR B CA 1
ATOM 6102 C C . THR B 1 295 ? 0.236 29.453 18.359 1 94.06 295 THR B C 1
ATOM 6104 O O . THR B 1 295 ? -0.493 30.438 18.484 1 94.06 295 THR B O 1
ATOM 6107 N N . ASN B 1 296 ? -0.104 28.312 17.672 1 92.81 296 ASN B N 1
ATOM 6108 C CA . ASN B 1 296 ? -1.44 28.109 17.125 1 92.81 296 ASN B CA 1
ATOM 6109 C C . ASN B 1 296 ? -2.459 27.828 18.219 1 92.81 296 ASN B C 1
ATOM 6111 O O . ASN B 1 296 ? -3.664 27.797 17.969 1 92.81 296 ASN B O 1
ATOM 6115 N N . TYR B 1 297 ? -2.029 27.766 19.453 1 90.94 297 TYR B N 1
ATOM 6116 C CA . TYR B 1 297 ? -2.938 27.5 20.562 1 90.94 297 TYR B CA 1
ATOM 6117 C C . TYR B 1 297 ? -3.803 28.719 20.859 1 90.94 297 TYR B C 1
ATOM 6119 O O . TYR B 1 297 ? -4.754 28.641 21.641 1 90.94 297 TYR B O 1
ATOM 6127 N N . VAL B 1 298 ? -3.646 29.719 20.125 1 86 298 VAL B N 1
ATOM 6128 C CA . VAL B 1 298 ? -4.465 30.922 20.266 1 86 298 VAL B CA 1
ATOM 6129 C C . VAL B 1 298 ? -5.816 30.703 19.594 1 86 298 VAL B C 1
ATOM 6131 O O . VAL B 1 298 ? -6.777 31.422 19.859 1 86 298 VAL B O 1
ATOM 6134 N N . TYR B 1 299 ? -5.883 29.719 18.688 1 85.38 299 TYR B N 1
ATOM 6135 C CA . TYR B 1 299 ? -7.117 29.453 17.969 1 85.38 299 TYR B CA 1
ATOM 6136 C C . TYR B 1 299 ? -8.023 28.516 18.766 1 85.38 299 TYR B C 1
ATOM 6138 O O . TYR B 1 299 ? -7.539 27.703 19.547 1 85.38 299 TYR B O 1
ATOM 6146 N N . ARG B 1 300 ? -9.219 28.703 18.375 1 82.12 300 ARG B N 1
ATOM 6147 C CA . ARG B 1 300 ? -10.188 27.812 19 1 82.12 300 ARG B CA 1
ATOM 6148 C C . ARG B 1 300 ? -10.172 26.438 18.328 1 82.12 300 ARG B C 1
ATOM 6150 O O . ARG B 1 300 ? -9.867 26.328 17.141 1 82.12 300 ARG B O 1
ATOM 6157 N N . ASP B 1 301 ? -10.492 25.453 19 1 84.5 301 ASP B N 1
ATOM 6158 C CA . ASP B 1 301 ? -10.656 24.094 18.5 1 84.5 301 ASP B CA 1
ATOM 6159 C C . ASP B 1 301 ? -9.398 23.625 17.781 1 84.5 301 ASP B C 1
ATOM 6161 O O . ASP B 1 301 ? -9.469 23.156 16.641 1 84.5 301 ASP B O 1
ATOM 6165 N N . VAL B 1 302 ? -8.32 23.828 18.344 1 92.56 302 VAL B N 1
ATOM 6166 C CA . VAL B 1 302 ? -7.039 23.359 17.828 1 92.56 302 VAL B CA 1
ATOM 6167 C C . VAL B 1 302 ? -6.688 22.016 18.453 1 92.56 302 VAL B C 1
ATOM 6169 O O . VAL B 1 302 ? -6.953 21.781 19.641 1 92.56 302 VAL B O 1
ATOM 6172 N N . ASP B 1 303 ? -6.184 21.172 17.594 1 94.19 303 ASP B N 1
ATOM 6173 C CA . ASP B 1 303 ? -5.66 19.891 18.078 1 94.19 303 ASP B CA 1
ATOM 6174 C C . ASP B 1 303 ? -4.469 20.109 19.016 1 94.19 303 ASP B C 1
ATOM 6176 O O . ASP B 1 303 ? -3.395 20.531 18.578 1 94.19 303 ASP B O 1
ATOM 6180 N N . VAL B 1 304 ? -4.629 19.797 20.203 1 92.75 304 VAL B N 1
ATOM 6181 C CA . VAL B 1 304 ? -3.646 20.109 21.234 1 92.75 304 VAL B CA 1
ATOM 6182 C C . VAL B 1 304 ? -2.371 19.312 21 1 92.75 304 VAL B C 1
ATOM 6184 O O . VAL B 1 304 ? -1.308 19.656 21.531 1 92.75 304 VAL B O 1
ATOM 6187 N N . LEU B 1 305 ? -2.484 18.297 20.172 1 96.25 305 LEU B N 1
ATOM 6188 C CA . LEU B 1 305 ? -1.3 17.484 19.906 1 96.25 305 LEU B CA 1
ATOM 6189 C C . LEU B 1 305 ? -0.38 18.172 18.906 1 96.25 305 LEU B C 1
ATOM 6191 O O . LEU B 1 305 ? 0.775 17.781 18.734 1 96.25 305 LEU B O 1
ATOM 6195 N N . LYS B 1 306 ? -0.906 19.25 18.328 1 96.62 306 LYS B N 1
ATOM 6196 C CA . LYS B 1 306 ? -0.145 19.984 17.312 1 96.62 306 LYS B CA 1
ATOM 6197 C C . LYS B 1 306 ? 0.277 21.359 17.828 1 96.62 306 LYS B C 1
ATOM 6199 O O . LYS B 1 306 ? -0.51 22.297 17.781 1 96.62 306 LYS B O 1
ATOM 6204 N N . LEU B 1 307 ? 1.538 21.438 18.141 1 96.88 307 LEU B N 1
ATOM 6205 C CA . LEU B 1 307 ? 2.037 22.734 18.594 1 96.88 307 LEU B CA 1
ATOM 6206 C C . LEU B 1 307 ? 2.881 23.406 17.531 1 96.88 307 LEU B C 1
ATOM 6208 O O . LEU B 1 307 ? 4.031 23.031 17.312 1 96.88 307 LEU B O 1
ATOM 6212 N N . LEU B 1 308 ? 2.271 24.375 16.875 1 96.06 308 LEU B N 1
ATOM 6213 C CA . LEU B 1 308 ? 2.998 25.203 15.914 1 96.06 308 LEU B CA 1
ATOM 6214 C C . LEU B 1 308 ? 3.553 26.453 16.578 1 96.06 308 LEU B C 1
ATOM 6216 O O . LEU B 1 308 ? 2.795 27.266 17.109 1 96.06 308 LEU B O 1
ATOM 6220 N N . LEU B 1 309 ? 4.852 26.578 16.609 1 95.31 309 LEU B N 1
ATOM 6221 C CA . LEU B 1 309 ? 5.523 27.734 17.203 1 95.31 309 LEU B CA 1
ATOM 6222 C C . LEU B 1 309 ? 6.141 28.609 16.125 1 95.31 309 LEU B C 1
ATOM 6224 O O . LEU B 1 309 ? 6.93 28.141 15.297 1 95.31 309 LEU B O 1
ATOM 6228 N N . ASN B 1 310 ? 5.77 29.812 16.078 1 92.62 310 ASN B N 1
ATOM 6229 C CA . ASN B 1 310 ? 6.387 30.828 15.211 1 92.62 310 ASN B CA 1
ATOM 6230 C C . ASN B 1 310 ? 7.57 31.5 15.891 1 92.62 310 ASN B C 1
ATOM 6232 O O . ASN B 1 310 ? 7.41 32.531 16.547 1 92.62 310 ASN B O 1
ATOM 6236 N N . PHE B 1 311 ? 8.75 31.016 15.633 1 92.31 311 PHE B N 1
ATOM 6237 C CA . PHE B 1 311 ? 9.922 31.516 16.344 1 92.31 311 PHE B CA 1
ATOM 6238 C C . PHE B 1 311 ? 10.367 32.844 15.758 1 92.31 311 PHE B C 1
ATOM 6240 O O . PHE B 1 311 ? 11.156 33.562 16.375 1 92.31 311 PHE B O 1
ATOM 6247 N N . ASP B 1 312 ? 9.922 33.125 14.555 1 88.06 312 ASP B N 1
ATOM 6248 C CA . ASP B 1 312 ? 10.211 34.438 13.969 1 88.06 312 ASP B CA 1
ATOM 6249 C C . ASP B 1 312 ? 9.609 35.562 14.812 1 88.06 312 ASP B C 1
ATOM 6251 O O . ASP B 1 312 ? 10.219 36.625 14.961 1 88.06 312 ASP B O 1
ATOM 6255 N N . LYS B 1 313 ? 8.438 35.312 15.305 1 86.38 313 LYS B N 1
ATOM 6256 C CA . LYS B 1 313 ? 7.762 36.25 16.188 1 86.38 313 LYS B CA 1
ATOM 6257 C C . LYS B 1 313 ? 8.555 36.5 17.469 1 86.38 313 LYS B C 1
ATOM 6259 O O . LYS B 1 313 ? 8.445 37.562 18.078 1 86.38 313 LYS B O 1
ATOM 6264 N N . ALA B 1 314 ? 9.367 35.562 17.797 1 87.94 314 ALA B N 1
ATOM 6265 C CA . ALA B 1 314 ? 10.211 35.656 18.984 1 87.94 314 ALA B CA 1
ATOM 6266 C C . ALA B 1 314 ? 11.562 36.25 18.641 1 87.94 314 ALA B C 1
ATOM 6268 O O . ALA B 1 314 ? 12.438 36.375 19.516 1 87.94 314 ALA B O 1
ATOM 6269 N N . GLY B 1 315 ? 11.766 36.594 17.359 1 88.44 315 GLY B N 1
ATOM 6270 C CA . GLY B 1 315 ? 12.984 37.25 16.922 1 88.44 315 GLY B CA 1
ATOM 6271 C C . GLY B 1 315 ? 14.117 36.281 16.641 1 88.44 315 GLY B C 1
ATOM 6272 O O . GLY B 1 315 ? 15.289 36.656 16.688 1 88.44 315 GLY B O 1
ATOM 6273 N N . LYS B 1 316 ? 13.781 35.062 16.453 1 92.62 316 LYS B N 1
ATOM 6274 C CA . LYS B 1 316 ? 14.805 34.062 16.172 1 92.62 316 LYS B CA 1
ATOM 6275 C C . LYS B 1 316 ? 14.797 33.656 14.688 1 92.62 316 LYS B C 1
ATOM 6277 O O . LYS B 1 316 ? 13.789 33.844 14 1 92.62 316 LYS B O 1
ATOM 6282 N N . ASN B 1 317 ? 15.938 33.219 14.188 1 90.56 317 ASN B N 1
ATOM 6283 C CA . ASN B 1 317 ? 16.031 32.75 12.812 1 90.56 317 ASN B CA 1
ATOM 6284 C C . ASN B 1 317 ? 16.188 31.25 12.75 1 90.56 317 ASN B C 1
ATOM 6286 O O . ASN B 1 317 ? 16.469 30.609 13.766 1 90.56 317 ASN B O 1
ATOM 6290 N N . ARG B 1 318 ? 16 30.734 11.641 1 90.88 318 ARG B N 1
ATOM 6291 C CA . ARG B 1 318 ? 15.992 29.297 11.414 1 90.88 318 ARG B CA 1
ATOM 6292 C C . ARG B 1 318 ? 17.312 28.656 11.844 1 90.88 318 ARG B C 1
ATOM 6294 O O . ARG B 1 318 ? 17.312 27.562 12.422 1 90.88 318 ARG B O 1
ATOM 6301 N N . GLY B 1 319 ? 18.375 29.266 11.484 1 93.5 319 GLY B N 1
ATOM 6302 C CA . GLY B 1 319 ? 19.672 28.719 11.859 1 93.5 319 GLY B CA 1
ATOM 6303 C C . GLY B 1 319 ? 19.844 28.547 13.359 1 93.5 319 GLY B C 1
ATOM 6304 O O . GLY B 1 319 ? 20.297 27.5 13.82 1 93.5 319 GLY B O 1
ATOM 6305 N N . PHE B 1 320 ? 19.484 29.562 14.062 1 94.44 320 PHE B N 1
ATOM 6306 C CA . PHE B 1 320 ? 19.547 29.516 15.516 1 94.44 320 PHE B CA 1
ATOM 6307 C C . PHE B 1 320 ? 18.703 28.375 16.062 1 94.44 320 PHE B C 1
ATOM 6309 O O . PHE B 1 320 ? 19.156 27.609 16.906 1 94.44 320 PHE B O 1
ATOM 6316 N N . VAL B 1 321 ? 17.516 28.297 15.594 1 95.38 321 VAL B N 1
ATOM 6317 C CA . VAL B 1 321 ? 16.562 27.312 16.094 1 95.38 321 VAL B CA 1
ATOM 6318 C C . VAL B 1 321 ? 17.047 25.906 15.75 1 95.38 321 VAL B C 1
ATOM 6320 O O . VAL B 1 321 ? 16.938 24.984 16.578 1 95.38 321 VAL B O 1
ATOM 6323 N N . LYS B 1 322 ? 17.484 25.719 14.57 1 94.94 322 LYS B N 1
ATOM 6324 C CA . LYS B 1 322 ? 18.031 24.422 14.164 1 94.94 322 LYS B CA 1
ATOM 6325 C C . LYS B 1 322 ? 19.172 24 15.102 1 94.94 322 LYS B C 1
ATOM 6327 O O . LYS B 1 322 ? 19.219 22.844 15.531 1 94.94 322 LYS B O 1
ATOM 6332 N N . ASN B 1 323 ? 20.062 24.844 15.398 1 96.31 323 ASN B N 1
ATOM 6333 C CA . ASN B 1 323 ? 21.156 24.562 16.312 1 96.31 323 ASN B CA 1
ATOM 6334 C C . ASN B 1 323 ? 20.656 24.219 17.703 1 96.31 323 ASN B C 1
ATOM 6336 O O . ASN B 1 323 ? 21.203 23.328 18.375 1 96.31 323 ASN B O 1
ATOM 6340 N N . LEU B 1 324 ? 19.734 25.016 18.109 1 96.31 324 LEU B N 1
ATOM 6341 C CA . LEU B 1 324 ? 19.172 24.766 19.438 1 96.31 324 LEU B CA 1
ATOM 6342 C C . LEU B 1 324 ? 18.516 23.391 19.5 1 96.31 324 LEU B C 1
ATOM 6344 O O . LEU B 1 324 ? 18.641 22.688 20.5 1 96.31 324 LEU B O 1
ATOM 6348 N N . LEU B 1 325 ? 17.734 22.969 18.453 1 96.38 325 LEU B N 1
ATOM 6349 C CA . LEU B 1 325 ? 17.156 21.625 18.375 1 96.38 325 LEU B CA 1
ATOM 6350 C C . LEU B 1 325 ? 18.234 20.562 18.469 1 96.38 325 LEU B C 1
ATOM 6352 O O . LEU B 1 325 ? 18.047 19.547 19.156 1 96.38 325 LEU B O 1
ATOM 6356 N N . GLU B 1 326 ? 19.312 20.766 17.812 1 94.75 326 GLU B N 1
ATOM 6357 C CA . GLU B 1 326 ? 20.422 19.828 17.844 1 94.75 326 GLU B CA 1
ATOM 6358 C C . GLU B 1 326 ? 21.031 19.734 19.234 1 94.75 326 GLU B C 1
ATOM 6360 O O . GLU B 1 326 ? 21.328 18.641 19.719 1 94.75 326 GLU B O 1
ATOM 6365 N N . ARG B 1 327 ? 21.188 20.875 19.797 1 96 327 ARG B N 1
ATOM 6366 C CA . ARG B 1 327 ? 21.781 20.938 21.141 1 96 327 ARG B CA 1
ATOM 6367 C C . ARG B 1 327 ? 20.922 20.172 22.141 1 96 327 ARG B C 1
ATOM 6369 O O . ARG B 1 327 ? 21.453 19.5 23.031 1 96 327 ARG B O 1
ATOM 6376 N N . TYR B 1 328 ? 19.672 20.297 22 1 96.25 328 TYR B N 1
ATOM 6377 C CA . TYR B 1 328 ? 18.75 19.641 22.922 1 96.25 328 TYR B CA 1
ATOM 6378 C C . TYR B 1 328 ? 18.391 18.234 22.438 1 96.25 328 TYR B C 1
ATOM 6380 O O . TYR B 1 328 ? 17.625 17.531 23.094 1 96.25 328 TYR B O 1
ATOM 6388 N N . SER B 1 329 ? 18.797 17.797 21.281 1 95.06 329 SER B N 1
ATOM 6389 C CA . SER B 1 329 ? 18.531 16.484 20.672 1 95.06 329 SER B CA 1
ATOM 6390 C C . SER B 1 329 ? 17.031 16.281 20.469 1 95.06 329 SER B C 1
ATOM 6392 O O . SER B 1 329 ? 16.5 15.234 20.859 1 95.06 329 SER B O 1
ATOM 6394 N N . ILE B 1 330 ? 16.406 17.312 19.859 1 96.06 330 ILE B N 1
ATOM 6395 C CA . ILE B 1 330 ? 14.984 17.266 19.562 1 96.06 330 ILE B CA 1
ATOM 6396 C C . ILE B 1 330 ? 14.773 17.172 18.047 1 96.06 330 ILE B C 1
ATOM 6398 O O . ILE B 1 330 ? 15.398 17.906 17.281 1 96.06 330 ILE B O 1
ATOM 6402 N N . VAL B 1 331 ? 13.977 16.25 17.625 1 94.88 331 VAL B N 1
ATOM 6403 C CA . VAL B 1 331 ? 13.531 16.234 16.234 1 94.88 331 VAL B CA 1
ATOM 6404 C C . VAL B 1 331 ? 12.039 16.547 16.172 1 94.88 331 VAL B C 1
ATOM 6406 O O . VAL B 1 331 ? 11.211 15.766 16.656 1 94.88 331 VAL B O 1
ATOM 6409 N N . PRO B 1 332 ? 11.695 17.75 15.617 1 95.44 332 PRO B N 1
ATOM 6410 C CA . PRO B 1 332 ? 10.289 18.109 15.453 1 95.44 332 PRO B CA 1
ATOM 6411 C C . PRO B 1 332 ? 9.656 17.5 14.203 1 95.44 332 PRO B C 1
ATOM 6413 O O . PRO B 1 332 ? 10.352 16.844 13.422 1 95.44 332 PRO B O 1
ATOM 6416 N N . GLU B 1 333 ? 8.406 17.641 14.07 1 94.69 333 GLU B N 1
ATOM 6417 C CA . GLU B 1 333 ? 7.688 17.172 12.891 1 94.69 333 GLU B CA 1
ATOM 6418 C C . GLU B 1 333 ? 8.062 17.984 11.656 1 94.69 333 GLU B C 1
ATOM 6420 O O . GLU B 1 333 ? 8.18 17.453 10.555 1 94.69 333 GLU B O 1
ATOM 6425 N N . LEU B 1 334 ? 8.234 19.266 11.93 1 91.88 334 LEU B N 1
ATOM 6426 C CA . LEU B 1 334 ? 8.531 20.188 10.828 1 91.88 334 LEU B CA 1
ATOM 6427 C C . LEU B 1 334 ? 9.328 21.391 11.32 1 91.88 334 LEU B C 1
ATOM 6429 O O . LEU B 1 334 ? 9.078 21.891 12.422 1 91.88 334 LEU B O 1
ATOM 6433 N N . LEU B 1 335 ? 10.305 21.719 10.555 1 91.12 335 LEU B N 1
ATOM 6434 C CA . LEU B 1 335 ? 11 23 10.695 1 91.12 335 LEU B CA 1
ATOM 6435 C C . LEU B 1 335 ? 11.031 23.75 9.367 1 91.12 335 LEU B C 1
ATOM 6437 O O . LEU B 1 335 ? 11.711 23.328 8.43 1 91.12 335 LEU B O 1
ATOM 6441 N N . ASP B 1 336 ? 10.234 24.766 9.297 1 87.06 336 ASP B N 1
ATOM 6442 C CA . ASP B 1 336 ? 10.305 25.578 8.086 1 87.06 336 ASP B CA 1
ATOM 6443 C C . ASP B 1 336 ? 11.102 26.859 8.336 1 87.06 336 ASP B C 1
ATOM 6445 O O . ASP B 1 336 ? 11.945 26.922 9.234 1 87.06 336 ASP B O 1
ATOM 6449 N N . GLN B 1 337 ? 10.93 27.891 7.547 1 84.19 337 GLN B N 1
ATOM 6450 C CA . GLN B 1 337 ? 11.781 29.078 7.617 1 84.19 337 GLN B CA 1
ATOM 6451 C C . GLN B 1 337 ? 11.508 29.859 8.898 1 84.19 337 GLN B C 1
ATOM 6453 O O . GLN B 1 337 ? 12.406 30.516 9.43 1 84.19 337 GLN B O 1
ATOM 6458 N N . ASN B 1 338 ? 10.281 29.734 9.438 1 87.44 338 ASN B N 1
ATOM 6459 C CA . ASN B 1 338 ? 9.906 30.625 10.523 1 87.44 338 ASN B CA 1
ATOM 6460 C C . ASN B 1 338 ? 9.195 29.875 11.648 1 87.44 338 ASN B C 1
ATOM 6462 O O . ASN B 1 338 ? 8.93 30.453 12.703 1 87.44 338 ASN B O 1
ATOM 6466 N N . ARG B 1 339 ? 8.938 28.594 11.383 1 92.25 339 ARG B N 1
ATOM 6467 C CA . ARG B 1 339 ? 8.078 27.906 12.336 1 92.25 339 ARG B CA 1
ATOM 6468 C C . ARG B 1 339 ? 8.578 26.484 12.609 1 92.25 339 ARG B C 1
ATOM 6470 O O . ARG B 1 339 ? 9.32 25.922 11.805 1 92.25 339 ARG B O 1
ATOM 6477 N N . ILE B 1 340 ? 8.18 26 13.766 1 95.12 340 ILE B N 1
ATOM 6478 C CA . ILE B 1 340 ? 8.422 24.609 14.156 1 95.12 340 ILE B CA 1
ATOM 6479 C C . ILE B 1 340 ? 7.105 23.953 14.57 1 95.12 340 ILE B C 1
ATOM 6481 O O . ILE B 1 340 ? 6.305 24.562 15.289 1 95.12 340 ILE B O 1
ATOM 6485 N N . LEU B 1 341 ? 6.844 22.812 14.031 1 95.94 341 LEU B N 1
ATOM 6486 C CA . LEU B 1 341 ? 5.691 22.031 14.461 1 95.94 341 LEU B CA 1
ATOM 6487 C C . LEU B 1 341 ? 6.125 20.844 15.32 1 95.94 341 LEU B C 1
ATOM 6489 O O . LEU B 1 341 ? 6.859 19.969 14.859 1 95.94 341 LEU B O 1
ATOM 6493 N N . PHE B 1 342 ? 5.723 20.844 16.578 1 97.12 342 PHE B N 1
ATOM 6494 C CA . PHE B 1 342 ? 5.863 19.688 17.453 1 97.12 342 PHE B CA 1
ATOM 6495 C C . PHE B 1 342 ? 4.602 18.828 17.438 1 97.12 342 PHE B C 1
ATOM 6497 O O . PHE B 1 342 ? 3.494 19.344 17.594 1 97.12 342 PHE B O 1
ATOM 6504 N N . TYR B 1 343 ? 4.781 17.594 17.188 1 96.62 343 TYR B N 1
ATOM 6505 C CA . TYR B 1 343 ? 3.668 16.656 17.078 1 96.62 343 TYR B CA 1
ATOM 6506 C C . TYR B 1 343 ? 3.658 15.672 18.25 1 96.62 343 TYR B C 1
ATOM 6508 O O . TYR B 1 343 ? 4.496 14.766 18.312 1 96.62 343 TYR B O 1
ATOM 6516 N N . PHE B 1 344 ? 2.721 15.844 19.141 1 97.5 344 PHE B N 1
ATOM 6517 C CA . PHE B 1 344 ? 2.621 15.008 20.328 1 97.5 344 PHE B CA 1
ATOM 6518 C C . PHE B 1 344 ? 1.691 13.828 20.078 1 97.5 344 PHE B C 1
ATOM 6520 O O . PHE B 1 344 ? 1.012 13.773 19.047 1 97.5 344 PHE B O 1
ATOM 6527 N N . SER B 1 345 ? 1.738 12.867 20.938 1 97.06 345 SER B N 1
ATOM 6528 C CA . SER B 1 345 ? 0.815 11.734 20.984 1 97.06 345 SER B CA 1
ATOM 6529 C C . SER B 1 345 ? 0.417 11.398 22.406 1 97.06 345 SER B C 1
ATOM 6531 O O . SER B 1 345 ? 0.918 12.008 23.359 1 97.06 345 SER B O 1
ATOM 6533 N N . LEU B 1 346 ? -0.469 10.438 22.594 1 95.19 346 LEU B N 1
ATOM 6534 C CA . LEU B 1 346 ? -0.92 10.023 23.922 1 95.19 346 LEU B CA 1
ATOM 6535 C C . LEU B 1 346 ? 0.247 9.5 24.75 1 95.19 346 LEU B C 1
ATOM 6537 O O . LEU B 1 346 ? 0.255 9.648 25.969 1 95.19 346 LEU B O 1
ATOM 6541 N N . VAL B 1 347 ? 1.231 8.977 24.094 1 95.44 347 VAL B N 1
ATOM 6542 C CA . VAL B 1 347 ? 2.367 8.344 24.75 1 95.44 347 VAL B CA 1
ATOM 6543 C C . VAL B 1 347 ? 3.23 9.398 25.438 1 95.44 347 VAL B C 1
ATOM 6545 O O . VAL B 1 347 ? 3.904 9.117 26.438 1 95.44 347 VAL B O 1
ATOM 6548 N N . ASP B 1 348 ? 3.186 10.586 24.984 1 96 348 ASP B N 1
ATOM 6549 C CA . ASP B 1 348 ? 4 11.664 25.531 1 96 348 ASP B CA 1
ATOM 6550 C C . ASP B 1 348 ? 3.576 12 26.969 1 96 348 ASP B C 1
ATOM 6552 O O . ASP B 1 348 ? 4.348 12.594 27.719 1 96 348 ASP B O 1
ATOM 6556 N N . ALA B 1 349 ? 2.416 11.641 27.312 1 94.81 349 ALA B N 1
ATOM 6557 C CA . ALA B 1 349 ? 1.922 11.867 28.672 1 94.81 349 ALA B CA 1
ATOM 6558 C C . ALA B 1 349 ? 2.783 11.133 29.688 1 94.81 349 ALA B C 1
ATOM 6560 O O . ALA B 1 349 ? 2.85 11.531 30.859 1 94.81 349 ALA B O 1
ATOM 6561 N N . LEU B 1 350 ? 3.451 10.125 29.281 1 93.38 350 LEU B N 1
ATOM 6562 C CA . LEU B 1 350 ? 4.203 9.258 30.172 1 93.38 350 LEU B CA 1
ATOM 6563 C C . LEU B 1 350 ? 5.574 9.844 30.484 1 93.38 350 LEU B C 1
ATOM 6565 O O . LEU B 1 350 ? 6.281 9.359 31.375 1 93.38 350 LEU B O 1
ATOM 6569 N N . PHE B 1 351 ? 5.867 11 29.875 1 89.75 351 PHE B N 1
ATOM 6570 C CA . PHE B 1 351 ? 7.211 11.539 30.031 1 89.75 351 PHE B CA 1
ATOM 6571 C C . PHE B 1 351 ? 7.164 13.008 30.438 1 89.75 351 PHE B C 1
ATOM 6573 O O . PHE B 1 351 ? 6.094 13.617 30.469 1 89.75 351 PHE B O 1
ATOM 6580 N N . ASN B 1 352 ? 8.344 13.414 30.859 1 85.62 352 ASN B N 1
ATOM 6581 C CA . ASN B 1 352 ? 8.414 14.82 31.25 1 85.62 352 ASN B CA 1
ATOM 6582 C C . ASN B 1 352 ? 8.867 15.695 30.094 1 85.62 352 ASN B C 1
ATOM 6584 O O . ASN B 1 352 ? 9.391 15.195 29.094 1 85.62 352 ASN B O 1
ATOM 6588 N N . PHE B 1 353 ? 8.57 17.016 30.25 1 94.5 353 PHE B N 1
ATOM 6589 C CA . PHE B 1 353 ? 8.828 17.953 29.172 1 94.5 353 PHE B CA 1
ATOM 6590 C C . PHE B 1 353 ? 9.93 18.938 29.547 1 94.5 353 PHE B C 1
ATOM 6592 O O . PHE B 1 353 ? 9.945 20.078 29.078 1 94.5 353 PHE B O 1
ATOM 6599 N N . GLU B 1 354 ? 10.828 18.469 30.406 1 94.31 354 GLU B N 1
ATOM 6600 C CA . GLU B 1 354 ? 11.867 19.359 30.906 1 94.31 354 GLU B CA 1
ATOM 6601 C C . GLU B 1 354 ? 12.75 19.875 29.781 1 94.31 354 GLU B C 1
ATOM 6603 O O . GLU B 1 354 ? 13.078 21.062 29.719 1 94.31 354 GLU B O 1
ATOM 6608 N N . THR B 1 355 ? 13.125 18.984 28.953 1 95.69 355 THR B N 1
ATOM 6609 C CA . THR B 1 355 ? 13.961 19.359 27.812 1 95.69 355 THR B CA 1
ATOM 6610 C C . THR B 1 355 ? 13.258 20.391 26.938 1 95.69 355 THR B C 1
ATOM 6612 O O . THR B 1 355 ? 13.875 21.375 26.531 1 95.69 355 THR B O 1
ATOM 6615 N N . LEU B 1 356 ? 11.992 20.25 26.75 1 96.38 356 LEU B N 1
ATOM 6616 C CA . LEU B 1 356 ? 11.227 21.172 25.938 1 96.38 356 LEU B CA 1
ATOM 6617 C C . LEU B 1 356 ? 11.031 22.5 26.641 1 96.38 356 LEU B C 1
ATOM 6619 O O . LEU B 1 356 ? 11.031 23.562 26.016 1 96.38 356 LEU B O 1
ATOM 6623 N N . GLU B 1 357 ? 10.836 22.391 27.922 1 95.88 357 GLU B N 1
ATOM 6624 C CA . GLU B 1 357 ? 10.734 23.609 28.719 1 95.88 357 GLU B CA 1
ATOM 6625 C C . GLU B 1 357 ? 11.992 24.469 28.578 1 95.88 357 GLU B C 1
ATOM 6627 O O . GLU B 1 357 ? 11.906 25.672 28.391 1 95.88 357 GLU B O 1
ATOM 6632 N N . SER B 1 358 ? 13.102 23.797 28.672 1 96.31 358 SER B N 1
ATOM 6633 C CA . SER B 1 358 ? 14.375 24.5 28.516 1 96.31 358 SER B CA 1
ATOM 6634 C C . SER B 1 358 ? 14.539 25.047 27.109 1 96.31 358 SER B C 1
ATOM 6636 O O . SER B 1 358 ? 15.039 26.156 26.922 1 96.31 358 SER B O 1
ATOM 6638 N N . PHE B 1 359 ? 14.164 24.297 26.172 1 96.81 359 PHE B N 1
ATOM 6639 C CA . PHE B 1 359 ? 14.211 24.734 24.781 1 96.81 359 PHE B CA 1
ATOM 6640 C C . PHE B 1 359 ? 13.383 25.984 24.578 1 96.81 359 PHE B C 1
ATOM 6642 O O . PHE B 1 359 ? 13.859 26.969 23.984 1 96.81 359 PHE B O 1
ATOM 6649 N N . PHE B 1 360 ? 12.148 26.031 25.141 1 96.31 360 PHE B N 1
ATOM 6650 C CA . PHE B 1 360 ? 11.258 27.172 24.984 1 96.31 360 PHE B CA 1
ATOM 6651 C C . PHE B 1 360 ? 11.805 28.391 25.719 1 96.31 360 PHE B C 1
ATOM 6653 O O . PHE B 1 360 ? 11.688 29.516 25.234 1 96.31 360 PHE B O 1
ATOM 6660 N N . TYR B 1 361 ? 12.383 28.109 26.781 1 95 361 TYR B N 1
ATOM 6661 C CA . TYR B 1 361 ? 13.008 29.203 27.531 1 95 361 TYR B CA 1
ATOM 6662 C C . TYR B 1 361 ? 14.078 29.891 26.703 1 95 361 TYR B C 1
ATOM 6664 O O . TYR B 1 361 ? 14.117 31.125 26.641 1 95 361 TYR B O 1
ATOM 6672 N N . ASP B 1 362 ? 14.891 29.094 26.062 1 95 362 ASP B N 1
ATOM 6673 C CA . ASP B 1 362 ? 15.984 29.625 25.266 1 95 362 ASP B CA 1
ATOM 6674 C C . ASP B 1 362 ? 15.445 30.344 24.031 1 95 362 ASP B C 1
ATOM 6676 O O . ASP B 1 362 ? 16.078 31.281 23.531 1 95 362 ASP B O 1
ATOM 6680 N N . ILE B 1 363 ? 14.328 29.984 23.578 1 94.12 363 ILE B N 1
ATOM 6681 C CA . ILE B 1 363 ? 13.727 30.609 22.406 1 94.12 363 ILE B CA 1
ATOM 6682 C C . ILE B 1 363 ? 13.219 32 22.781 1 94.12 363 ILE B C 1
ATOM 6684 O O . ILE B 1 363 ? 13.352 32.938 21.984 1 94.12 363 ILE B O 1
ATOM 6688 N N . ILE B 1 364 ? 12.711 32.219 23.984 1 91.62 364 ILE B N 1
ATOM 6689 C CA . ILE B 1 364 ? 12.023 33.469 24.281 1 91.62 364 ILE B CA 1
ATOM 6690 C C . ILE B 1 364 ? 12.906 34.344 25.156 1 91.62 364 ILE B C 1
ATOM 6692 O O . ILE B 1 364 ? 12.586 35.531 25.406 1 91.62 364 ILE B O 1
ATOM 6696 N N . LYS B 1 365 ? 13.891 33.812 25.875 1 86.81 365 LYS B N 1
ATOM 6697 C CA . LYS B 1 365 ? 14.656 34.594 26.859 1 86.81 365 LYS B CA 1
ATOM 6698 C C . LYS B 1 365 ? 15.273 35.844 26.234 1 86.81 365 LYS B C 1
ATOM 6700 O O . LYS B 1 365 ? 15.32 36.875 26.859 1 86.81 365 LYS B O 1
ATOM 6705 N N . GLU B 1 366 ? 16.109 35.75 25.219 1 70.44 366 GLU B N 1
ATOM 6706 C CA . GLU B 1 366 ? 16.719 36.938 24.641 1 70.44 366 GLU B CA 1
ATOM 6707 C C . GLU B 1 366 ? 15.852 37.531 23.531 1 70.44 366 GLU B C 1
ATOM 6709 O O . GLU B 1 366 ? 15.641 36.875 22.5 1 70.44 366 GLU B O 1
ATOM 6714 N N . LYS B 1 367 ? 14.883 38.375 24.094 1 61.12 367 LYS B N 1
ATOM 6715 C CA . LYS B 1 367 ? 14.031 39 23.078 1 61.12 367 LYS B CA 1
ATOM 6716 C C . LYS B 1 367 ? 14.875 39.625 21.969 1 61.12 367 LYS B C 1
ATOM 6718 O O . LYS B 1 367 ? 15.672 40.531 22.234 1 61.12 367 LYS B O 1
ATOM 6723 N N . GLY B 1 368 ? 15.266 38.844 21.094 1 55.22 368 GLY B N 1
ATOM 6724 C CA . GLY B 1 368 ? 15.914 39.5 19.969 1 55.22 368 GLY B CA 1
ATOM 6725 C C . GLY B 1 368 ? 15.164 40.75 19.484 1 55.22 368 GLY B C 1
ATOM 6726 O O . GLY B 1 368 ? 14.141 41.125 20.062 1 55.22 368 GLY B O 1
ATOM 6727 N N . LYS B 1 369 ? 15.805 41.688 18.766 1 54.72 369 LYS B N 1
ATOM 6728 C CA . LYS B 1 369 ? 15.172 42.875 18.188 1 54.72 369 LYS B CA 1
ATOM 6729 C C . LYS B 1 369 ? 13.805 42.531 17.594 1 54.72 369 LYS B C 1
ATOM 6731 O O . LYS B 1 369 ? 13.703 41.656 16.734 1 54.72 369 LYS B O 1
ATOM 6736 N N . GLU B 1 370 ? 12.797 42.688 18.438 1 54.62 370 GLU B N 1
ATOM 6737 C CA . GLU B 1 370 ? 11.445 42.5 17.922 1 54.62 370 GLU B CA 1
ATOM 6738 C C . GLU B 1 370 ? 11.352 42.906 16.453 1 54.62 370 GLU B C 1
ATOM 6740 O O . GLU B 1 370 ? 11.727 44.031 16.094 1 54.62 370 GLU B O 1
ATOM 6745 N N . LYS B 1 371 ? 11.672 42.031 15.547 1 55.75 371 LYS B N 1
ATOM 6746 C CA . LYS B 1 371 ? 11.445 42.406 14.148 1 55.75 371 LYS B CA 1
ATOM 6747 C C . LYS B 1 371 ? 9.984 42.781 13.914 1 55.75 371 LYS B C 1
ATOM 6749 O O . LYS B 1 371 ? 9.094 42.281 14.594 1 55.75 371 LYS B O 1
ATOM 6754 N N . LEU B 1 372 ? 9.703 43.812 13.266 1 52.56 372 LEU B N 1
ATOM 6755 C CA . LEU B 1 372 ? 8.422 44.219 12.703 1 52.56 372 LEU B CA 1
ATOM 6756 C C . LEU B 1 372 ? 7.617 43 12.258 1 52.56 372 LEU B C 1
ATOM 6758 O O . LEU B 1 372 ? 8.172 42.062 11.672 1 52.56 372 LEU B O 1
ATOM 6762 N N . GLU B 1 373 ? 6.461 42.906 12.898 1 61.88 373 GLU B N 1
ATOM 6763 C CA . GLU B 1 373 ? 5.469 41.844 12.648 1 61.88 373 GLU B CA 1
ATOM 6764 C C . GLU B 1 373 ? 5.348 41.562 11.164 1 61.88 373 GLU B C 1
ATOM 6766 O O . GLU B 1 373 ? 4.816 42.375 10.398 1 61.88 373 GLU B O 1
ATOM 6771 N N . LYS B 1 374 ? 6.25 40.875 10.586 1 67.81 374 LYS B N 1
ATOM 6772 C CA . LYS B 1 374 ? 6.133 40.5 9.18 1 67.81 374 LYS B CA 1
ATOM 6773 C C . LYS B 1 374 ? 4.996 39.5 8.977 1 67.81 374 LYS B C 1
ATOM 6775 O O . LYS B 1 374 ? 4.918 38.5 9.672 1 67.81 374 LYS B O 1
ATOM 6780 N N . LYS B 1 375 ? 3.957 40.031 8.289 1 79.44 375 LYS B N 1
ATOM 6781 C CA . LYS B 1 375 ? 2.832 39.188 7.906 1 79.44 375 LYS B CA 1
ATOM 6782 C C . LYS B 1 375 ? 3.221 38.25 6.777 1 79.44 375 LYS B C 1
ATOM 6784 O O . LYS B 1 375 ? 3.963 38.625 5.867 1 79.44 375 LYS B O 1
ATOM 6789 N N . PHE B 1 376 ? 2.795 37 6.992 1 83.88 376 PHE B N 1
ATOM 6790 C CA . PHE B 1 376 ? 3.029 36 5.941 1 83.88 376 PHE B CA 1
ATOM 6791 C C . PHE B 1 376 ? 2.211 36.344 4.699 1 83.88 376 PHE B C 1
ATOM 6793 O O . PHE B 1 376 ? 1.075 36.812 4.801 1 83.88 376 PHE B O 1
ATOM 6800 N N . LEU B 1 377 ? 2.793 36.062 3.643 1 86.31 377 LEU B N 1
ATOM 6801 C CA . LEU B 1 377 ? 2.053 36.188 2.393 1 86.31 377 LEU B CA 1
ATOM 6802 C C . LEU B 1 377 ? 0.961 35.125 2.301 1 86.31 377 LEU B C 1
ATOM 6804 O O . LEU B 1 377 ? 1.185 33.969 2.66 1 86.31 377 LEU B O 1
ATOM 6808 N N . SER B 1 378 ? -0.223 35.594 1.885 1 89.62 378 SER B N 1
ATOM 6809 C CA . SER B 1 378 ? -1.301 34.656 1.646 1 89.62 378 SER B CA 1
ATOM 6810 C C . SER B 1 378 ? -0.966 33.719 0.49 1 89.62 378 SER B C 1
ATOM 6812 O O . SER B 1 378 ? -0.375 34.125 -0.505 1 89.62 378 SER B O 1
ATOM 6814 N N . PRO B 1 379 ? -1.353 32.438 0.681 1 91.62 379 PRO B N 1
ATOM 6815 C CA . PRO B 1 379 ? -1.135 31.531 -0.445 1 91.62 379 PRO B CA 1
ATOM 6816 C C . PRO B 1 379 ? -1.857 31.969 -1.714 1 91.62 379 PRO B C 1
ATOM 6818 O O . PRO B 1 379 ? -2.98 32.469 -1.644 1 91.62 379 PRO B O 1
ATOM 6821 N N . PRO B 1 380 ? -1.192 31.703 -2.824 1 93.19 380 PRO B N 1
ATOM 6822 C CA . PRO B 1 380 ? -1.814 32.062 -4.098 1 93.19 380 PRO B CA 1
ATOM 6823 C C . PRO B 1 380 ? -3.012 31.203 -4.445 1 93.19 380 PRO B C 1
ATOM 6825 O O . PRO B 1 380 ? -3.229 30.156 -3.809 1 93.19 380 PRO B O 1
ATOM 6828 N N . ARG B 1 381 ? -3.879 31.688 -5.32 1 94.62 381 ARG B N 1
ATOM 6829 C CA . ARG B 1 381 ? -4.945 30.922 -5.965 1 94.62 381 ARG B CA 1
ATOM 6830 C C . ARG B 1 381 ? -4.715 30.812 -7.465 1 94.62 381 ARG B C 1
ATOM 6832 O O . ARG B 1 381 ? -5.383 31.484 -8.258 1 94.62 381 ARG B O 1
ATOM 6839 N N . PRO B 1 382 ? -3.795 29.922 -7.793 1 96 382 PRO B N 1
ATOM 6840 C CA . PRO B 1 382 ? -3.402 29.859 -9.203 1 96 382 PRO B CA 1
ATOM 6841 C C . PRO B 1 382 ? -4.574 29.531 -10.125 1 96 382 PRO B C 1
ATOM 6843 O O . PRO B 1 382 ? -5.449 28.734 -9.758 1 96 382 PRO B O 1
ATOM 6846 N N . LYS B 1 383 ? -4.523 30.125 -11.344 1 96.38 383 LYS B N 1
ATOM 6847 C CA . LYS B 1 383 ? -5.523 29.828 -12.367 1 96.38 383 LYS B CA 1
ATOM 6848 C C . LYS B 1 383 ? -5.312 28.438 -12.953 1 96.38 383 LYS B C 1
ATOM 6850 O O . LYS B 1 383 ? -4.176 28.031 -13.234 1 96.38 383 LYS B O 1
ATOM 6855 N N . LYS B 1 384 ? -6.406 27.766 -13.102 1 96.25 384 LYS B N 1
ATOM 6856 C CA . LYS B 1 384 ? -6.363 26.438 -13.734 1 96.25 384 LYS B CA 1
ATOM 6857 C C . LYS B 1 384 ? -6.414 26.562 -15.258 1 96.25 384 LYS B C 1
ATOM 6859 O O . LYS B 1 384 ? -7.453 26.906 -15.82 1 96.25 384 LYS B O 1
ATOM 6864 N N . ALA B 1 385 ? -5.301 26.25 -15.883 1 96.75 385 ALA B N 1
ATOM 6865 C CA . ALA B 1 385 ? -5.246 26.281 -17.344 1 96.75 385 ALA B CA 1
ATOM 6866 C C . ALA B 1 385 ? -5.539 24.922 -17.938 1 96.75 385 ALA B C 1
ATOM 6868 O O . ALA B 1 385 ? -6.141 24.812 -19.016 1 96.75 385 ALA B O 1
ATOM 6869 N N . LEU B 1 386 ? -5.105 23.891 -17.281 1 96.81 386 LEU B N 1
ATOM 6870 C CA . LEU B 1 386 ? -5.328 22.5 -17.656 1 96.81 386 LEU B CA 1
ATOM 6871 C C . LEU B 1 386 ? -5.77 21.688 -16.438 1 96.81 386 LEU B C 1
ATOM 6873 O O . LEU B 1 386 ? -5.461 22.031 -15.297 1 96.81 386 LEU B O 1
ATOM 6877 N N . LYS B 1 387 ? -6.555 20.688 -16.75 1 97.12 387 LYS B N 1
ATOM 6878 C CA . LYS B 1 387 ? -6.812 19.719 -15.688 1 97.12 387 LYS B CA 1
ATOM 6879 C C . LYS B 1 387 ? -5.539 18.969 -15.312 1 97.12 387 LYS B C 1
ATOM 6881 O O . LYS B 1 387 ? -4.637 18.812 -16.141 1 97.12 387 LYS B O 1
ATOM 6886 N N . ILE B 1 388 ? -5.469 18.484 -14.125 1 96.69 388 ILE B N 1
ATOM 6887 C CA . ILE B 1 388 ? -4.254 17.938 -13.531 1 96.69 388 ILE B CA 1
ATOM 6888 C C . ILE B 1 388 ? -3.734 16.781 -14.383 1 96.69 388 ILE B C 1
ATOM 6890 O O . ILE B 1 388 ? -2.523 16.594 -14.508 1 96.69 388 ILE B O 1
ATOM 6894 N N . TYR B 1 389 ? -4.586 15.969 -15.031 1 95.38 389 TYR B N 1
ATOM 6895 C CA . TYR B 1 389 ? -4.191 14.781 -15.773 1 95.38 389 TYR B CA 1
ATOM 6896 C C . TYR B 1 389 ? -3.865 15.133 -17.219 1 95.38 389 TYR B C 1
ATOM 6898 O O . TYR B 1 389 ? -3.279 14.32 -17.938 1 95.38 389 TYR B O 1
ATOM 6906 N N . GLU B 1 390 ? -4.203 16.312 -17.719 1 95.06 390 GLU B N 1
ATOM 6907 C CA . GLU B 1 390 ? -3.967 16.734 -19.094 1 95.06 390 GLU B CA 1
ATOM 6908 C C . GLU B 1 390 ? -2.498 17.078 -19.328 1 95.06 390 GLU B C 1
ATOM 6910 O O . GLU B 1 390 ? -2.037 17.125 -20.469 1 95.06 390 GLU B O 1
ATOM 6915 N N . VAL B 1 391 ? -1.759 17.281 -18.219 1 93.75 391 VAL B N 1
ATOM 6916 C CA . VAL B 1 391 ? -0.354 17.672 -18.297 1 93.75 391 VAL B CA 1
ATOM 6917 C C . VAL B 1 391 ? 0.488 16.484 -18.766 1 93.75 391 VAL B C 1
ATOM 6919 O O . VAL B 1 391 ? 1.549 16.672 -19.375 1 93.75 391 VAL B O 1
ATOM 6922 N N . ASP B 1 392 ? 0.093 15.266 -18.609 1 87.31 392 ASP B N 1
ATOM 6923 C CA . ASP B 1 392 ? 0.863 14.062 -18.875 1 87.31 392 ASP B CA 1
ATOM 6924 C C . ASP B 1 392 ? 1.21 13.953 -20.359 1 87.31 392 ASP B C 1
ATOM 6926 O O . ASP B 1 392 ? 2.281 13.453 -20.719 1 87.31 392 ASP B O 1
ATOM 6930 N N . GLY B 1 393 ? 0.393 14.438 -21.219 1 84.06 393 GLY B N 1
ATOM 6931 C CA . GLY B 1 393 ? 0.591 14.32 -22.656 1 84.06 393 GLY B CA 1
ATOM 6932 C C . GLY B 1 393 ? 1.341 15.492 -23.266 1 84.06 393 GLY B C 1
ATOM 6933 O O . GLY B 1 393 ? 1.705 15.461 -24.438 1 84.06 393 GLY B O 1
ATOM 6934 N N . ALA B 1 394 ? 1.652 16.484 -22.422 1 89.56 394 ALA B N 1
ATOM 6935 C CA . ALA B 1 394 ? 2.26 17.703 -22.953 1 89.56 394 ALA B CA 1
ATOM 6936 C C . ALA B 1 394 ? 3.783 17.625 -22.906 1 89.56 394 ALA B C 1
ATOM 6938 O O . ALA B 1 394 ? 4.344 16.891 -22.078 1 89.56 394 ALA B O 1
ATOM 6939 N N . LYS B 1 395 ? 4.414 18.328 -23.844 1 91.12 395 LYS B N 1
ATOM 6940 C CA . LYS B 1 395 ? 5.863 18.469 -23.766 1 91.12 395 LYS B CA 1
ATOM 6941 C C . LYS B 1 395 ? 6.27 19.344 -22.578 1 91.12 395 LYS B C 1
ATOM 6943 O O . LYS B 1 395 ? 5.625 20.359 -22.312 1 91.12 395 LYS B O 1
ATOM 6948 N N . LYS B 1 396 ? 7.273 18.875 -21.922 1 93.75 396 LYS B N 1
ATOM 6949 C CA . LYS B 1 396 ? 7.695 19.562 -20.703 1 93.75 396 LYS B CA 1
ATOM 6950 C C . LYS B 1 396 ? 9.141 20.031 -20.812 1 93.75 396 LYS B C 1
ATOM 6952 O O . LYS B 1 396 ? 9.914 19.516 -21.625 1 93.75 396 LYS B O 1
ATOM 6957 N N . ARG B 1 397 ? 9.469 21.047 -20.109 1 93.25 397 ARG B N 1
ATOM 6958 C CA . ARG B 1 397 ? 10.852 21.516 -19.969 1 93.25 397 ARG B CA 1
ATOM 6959 C C . ARG B 1 397 ? 11.117 22.016 -18.562 1 93.25 397 ARG B C 1
ATOM 6961 O O . ARG B 1 397 ? 10.188 22.328 -17.812 1 93.25 397 ARG B O 1
ATOM 6968 N N . LYS B 1 398 ? 12.367 22.031 -18.219 1 94.12 398 LYS B N 1
ATOM 6969 C CA . LYS B 1 398 ? 12.781 22.531 -16.906 1 94.12 398 LYS B CA 1
ATOM 6970 C C . LYS B 1 398 ? 13.242 23.984 -17.016 1 94.12 398 LYS B C 1
ATOM 6972 O O . LYS B 1 398 ? 13.945 24.359 -17.953 1 94.12 398 LYS B O 1
ATOM 6977 N N . ILE B 1 399 ? 12.781 24.766 -16.078 1 95.81 399 ILE B N 1
ATOM 6978 C CA . ILE B 1 399 ? 13.234 26.156 -15.992 1 95.81 399 ILE B CA 1
ATOM 6979 C C . ILE B 1 399 ? 13.422 26.547 -14.523 1 95.81 399 ILE B C 1
ATOM 6981 O O . ILE B 1 399 ? 12.875 25.891 -13.633 1 95.81 399 ILE B O 1
ATOM 6985 N N . LYS B 1 400 ? 14.18 27.5 -14.258 1 96.38 400 LYS B N 1
ATOM 6986 C CA . LYS B 1 400 ? 14.328 28.016 -12.891 1 96.38 400 LYS B CA 1
ATOM 6987 C C . LYS B 1 400 ? 12.984 28.5 -12.352 1 96.38 400 LYS B C 1
ATOM 6989 O O . LYS B 1 400 ? 12.203 29.109 -13.086 1 96.38 400 LYS B O 1
ATOM 6994 N N . ILE B 1 401 ? 12.758 28.312 -11.109 1 96.5 401 ILE B N 1
ATOM 6995 C CA . ILE B 1 401 ? 11.492 28.703 -10.5 1 96.5 401 ILE B CA 1
ATOM 6996 C C . ILE B 1 401 ? 11.281 30.203 -10.648 1 96.5 401 ILE B C 1
ATOM 6998 O O . ILE B 1 401 ? 10.18 30.656 -10.953 1 96.5 401 ILE B O 1
ATOM 7002 N N . CYS B 1 402 ? 12.352 31.016 -10.523 1 95.62 402 CYS B N 1
ATOM 7003 C CA . CYS B 1 402 ? 12.281 32.469 -10.586 1 95.62 402 CYS B CA 1
ATOM 7004 C C . CYS B 1 402 ? 11.93 32.938 -11.992 1 95.62 402 CYS B C 1
ATOM 7006 O O . CYS B 1 402 ? 11.508 34.094 -12.18 1 95.62 402 CYS B O 1
ATOM 7008 N N . GLU B 1 403 ? 12.031 32.062 -12.984 1 95.94 403 GLU B N 1
ATOM 7009 C CA . GLU B 1 403 ? 11.758 32.406 -14.383 1 95.94 403 GLU B CA 1
ATOM 7010 C C . GLU B 1 403 ? 10.469 31.766 -14.867 1 95.94 403 GLU B C 1
ATOM 7012 O O . GLU B 1 403 ? 10.125 31.859 -16.047 1 95.94 403 GLU B O 1
ATOM 7017 N N . ALA B 1 404 ? 9.734 31.188 -13.992 1 96.56 404 ALA B N 1
ATOM 7018 C CA . ALA B 1 404 ? 8.641 30.328 -14.398 1 96.56 404 ALA B CA 1
ATOM 7019 C C . ALA B 1 404 ? 7.328 31.094 -14.5 1 96.56 404 ALA B C 1
ATOM 7021 O O . ALA B 1 404 ? 6.27 30.516 -14.75 1 96.56 404 ALA B O 1
ATOM 7022 N N . LYS B 1 405 ? 7.344 32.406 -14.367 1 96.38 405 LYS B N 1
ATOM 7023 C CA . LYS B 1 405 ? 6.125 33.188 -14.406 1 96.38 405 LYS B CA 1
ATOM 7024 C C . LYS B 1 405 ? 5.348 32.969 -15.695 1 96.38 405 LYS B C 1
ATOM 7026 O O . LYS B 1 405 ? 5.934 32.938 -16.781 1 96.38 405 LYS B O 1
ATOM 7031 N N . ASP B 1 406 ? 4.086 32.688 -15.617 1 96.5 406 ASP B N 1
ATOM 7032 C CA . ASP B 1 406 ? 3.113 32.594 -16.703 1 96.5 406 ASP B CA 1
ATOM 7033 C C . ASP B 1 406 ? 3.215 31.25 -17.406 1 96.5 406 ASP B C 1
ATOM 7035 O O . ASP B 1 406 ? 2.52 31.016 -18.406 1 96.5 406 ASP B O 1
ATOM 7039 N N . PHE B 1 407 ? 4.098 30.438 -16.922 1 97.12 407 PHE B N 1
ATOM 7040 C CA . PHE B 1 407 ? 4.125 29.062 -17.422 1 97.12 407 PHE B CA 1
ATOM 7041 C C . PHE B 1 407 ? 3.1 28.203 -16.703 1 97.12 407 PHE B C 1
ATOM 7043 O O . PHE B 1 407 ? 2.67 28.531 -15.594 1 97.12 407 PHE B O 1
ATOM 7050 N N . ILE B 1 408 ? 2.668 27.172 -17.406 1 97.69 408 ILE B N 1
ATOM 7051 C CA . ILE B 1 408 ? 1.804 26.172 -16.781 1 97.69 408 ILE B CA 1
ATOM 7052 C C . ILE B 1 408 ? 2.654 25.125 -16.062 1 97.69 408 ILE B C 1
ATOM 7054 O O . ILE B 1 408 ? 3.576 24.547 -16.641 1 97.69 408 ILE B O 1
ATOM 7058 N N . CYS B 1 409 ? 2.328 24.875 -14.812 1 97.06 409 CYS B N 1
ATOM 7059 C CA . CYS B 1 409 ? 3.076 23.953 -13.977 1 97.06 409 CYS B CA 1
ATOM 7060 C C . CYS B 1 409 ? 2.895 22.516 -14.469 1 97.06 409 CYS B C 1
ATOM 7062 O O . CYS B 1 409 ? 1.768 22.062 -14.68 1 97.06 409 CYS B O 1
ATOM 7064 N N . ALA B 1 410 ? 4.016 21.766 -14.594 1 95 410 ALA B N 1
ATOM 7065 C CA . ALA B 1 410 ? 3.959 20.375 -15.07 1 95 410 ALA B CA 1
ATOM 7066 C C . ALA B 1 410 ? 4.215 19.391 -13.93 1 95 410 ALA B C 1
ATOM 7068 O O . ALA B 1 410 ? 3.902 18.203 -14.047 1 95 410 ALA B O 1
ATOM 7069 N N . GLN B 1 411 ? 4.789 19.859 -12.93 1 92.12 411 GLN B N 1
ATOM 7070 C CA . GLN B 1 411 ? 5.008 19.109 -11.703 1 92.12 411 GLN B CA 1
ATOM 7071 C C . GLN B 1 411 ? 4.758 19.969 -10.469 1 92.12 411 GLN B C 1
ATOM 7073 O O . GLN B 1 411 ? 5.367 21.031 -10.312 1 92.12 411 GLN B O 1
ATOM 7078 N N . ALA B 1 412 ? 3.926 19.484 -9.633 1 93.25 412 ALA B N 1
ATOM 7079 C CA . ALA B 1 412 ? 3.494 20.266 -8.484 1 93.25 412 ALA B CA 1
ATOM 7080 C C . ALA B 1 412 ? 4.684 20.672 -7.621 1 93.25 412 ALA B C 1
ATOM 7082 O O . ALA B 1 412 ? 5.645 19.922 -7.469 1 93.25 412 ALA B O 1
ATOM 7083 N N . ILE B 1 413 ? 4.602 21.812 -7.105 1 91.44 413 ILE B N 1
ATOM 7084 C CA . ILE B 1 413 ? 5.547 22.25 -6.082 1 91.44 413 ILE B CA 1
ATOM 7085 C C . ILE B 1 413 ? 4.918 22.094 -4.699 1 91.44 413 ILE B C 1
ATOM 7087 O O . ILE B 1 413 ? 4.023 22.859 -4.332 1 91.44 413 ILE B O 1
ATOM 7091 N N . ILE B 1 414 ? 5.438 21.125 -4.023 1 86.38 414 ILE B N 1
ATOM 7092 C CA . ILE B 1 414 ? 4.859 20.766 -2.734 1 86.38 414 ILE B CA 1
ATOM 7093 C C . ILE B 1 414 ? 5.914 20.891 -1.638 1 86.38 414 ILE B C 1
ATOM 7095 O O . ILE B 1 414 ? 6.867 20.109 -1.588 1 86.38 414 ILE B O 1
ATOM 7099 N N . PRO B 1 415 ? 5.676 21.875 -0.889 1 78.62 415 PRO B N 1
ATOM 7100 C CA . PRO B 1 415 ? 6.551 21.875 0.286 1 78.62 415 PRO B CA 1
ATOM 7101 C C . PRO B 1 415 ? 6.316 20.688 1.209 1 78.62 415 PRO B C 1
ATOM 7103 O O . PRO B 1 415 ? 5.176 20.25 1.377 1 78.62 415 PRO B O 1
ATOM 7106 N N . TYR B 1 416 ? 7.309 19.953 1.544 1 67.81 416 TYR B N 1
ATOM 7107 C CA . TYR B 1 416 ? 7.195 18.875 2.518 1 67.81 416 TYR B CA 1
ATOM 7108 C C . TYR B 1 416 ? 8.219 19.047 3.639 1 67.81 416 TYR B C 1
ATOM 7110 O O . TYR B 1 416 ? 9.422 18.969 3.402 1 67.81 416 TYR B O 1
ATOM 7118 N N . PRO B 1 417 ? 7.426 18.953 4.91 1 65.62 417 PRO B N 1
ATOM 7119 C CA . PRO B 1 417 ? 6.02 19.203 5.234 1 65.62 417 PRO B CA 1
ATOM 7120 C C . PRO B 1 417 ? 5.551 20.594 4.797 1 65.62 417 PRO B C 1
ATOM 7122 O O . PRO B 1 417 ? 6.367 21.438 4.43 1 65.62 417 PRO B O 1
ATOM 7125 N N . PRO B 1 418 ? 4.098 20.734 4.828 1 67.12 418 PRO B N 1
ATOM 7126 C CA . PRO B 1 418 ? 2.953 19.953 5.293 1 67.12 418 PRO B CA 1
ATOM 7127 C C . PRO B 1 418 ? 2.402 19.016 4.215 1 67.12 418 PRO B C 1
ATOM 7129 O O . PRO B 1 418 ? 1.472 18.25 4.477 1 67.12 418 PRO B O 1
ATOM 7132 N N . GLY B 1 419 ? 2.85 19.094 3.004 1 71.62 419 GLY B N 1
ATOM 7133 C CA . GLY B 1 419 ? 2.492 18.078 2.023 1 71.62 419 GLY B CA 1
ATOM 7134 C C . GLY B 1 419 ? 1.325 18.484 1.144 1 71.62 419 GLY B C 1
ATOM 7135 O O . GLY B 1 419 ? 0.596 17.625 0.637 1 71.62 419 GLY B O 1
ATOM 7136 N N . PHE B 1 420 ? 0.95 19.75 1.152 1 85.69 420 PHE B N 1
ATOM 7137 C CA . PHE B 1 420 ? -0.02 20.203 0.161 1 85.69 420 PHE B CA 1
ATOM 7138 C C . PHE B 1 420 ? 0.625 21.156 -0.833 1 85.69 420 PHE B C 1
ATOM 7140 O O . PHE B 1 420 ? 1.517 21.938 -0.47 1 85.69 420 PHE B O 1
ATOM 7147 N N . PRO B 1 421 ? 0.17 21.172 -2.037 1 91.94 421 PRO B N 1
ATOM 7148 C CA . PRO B 1 421 ? 0.855 21.891 -3.113 1 91.94 421 PRO B CA 1
ATOM 7149 C C . PRO B 1 421 ? 0.559 23.391 -3.104 1 91.94 421 PRO B C 1
ATOM 7151 O O . PRO B 1 421 ? -0.564 23.797 -2.797 1 91.94 421 PRO B O 1
ATOM 7154 N N . VAL B 1 422 ? 1.558 24.141 -3.455 1 93.31 422 VAL B N 1
ATOM 7155 C CA . VAL B 1 422 ? 1.391 25.562 -3.688 1 93.31 422 VAL B CA 1
ATOM 7156 C C . VAL B 1 422 ? 0.822 25.797 -5.086 1 93.31 422 VAL B C 1
ATOM 7158 O O . VAL B 1 422 ? -0.052 26.656 -5.273 1 93.31 422 VAL B O 1
ATOM 7161 N N . VAL B 1 423 ? 1.321 25.078 -5.977 1 95.5 423 VAL B N 1
ATOM 7162 C CA . VAL B 1 423 ? 0.856 25.047 -7.359 1 95.5 423 VAL B CA 1
ATOM 7163 C C . VAL B 1 423 ? 0.847 23.609 -7.871 1 95.5 423 VAL B C 1
ATOM 7165 O O . VAL B 1 423 ? 1.759 22.828 -7.574 1 95.5 423 VAL B O 1
ATOM 7168 N N . VAL B 1 424 ? -0.271 23.297 -8.547 1 96.06 424 VAL B N 1
ATOM 7169 C CA . VAL B 1 424 ? -0.448 21.922 -8.977 1 96.06 424 VAL B CA 1
ATOM 7170 C C . VAL B 1 424 ? -0.35 21.828 -10.5 1 96.06 424 VAL B C 1
ATOM 7172 O O . VAL B 1 424 ? -0.428 22.844 -11.195 1 96.06 424 VAL B O 1
ATOM 7175 N N . GLU B 1 425 ? -0.111 20.672 -10.961 1 96.19 425 GLU B N 1
ATOM 7176 C CA . GLU B 1 425 ? -0.051 20.438 -12.398 1 96.19 425 GLU B CA 1
ATOM 7177 C C . GLU B 1 425 ? -1.271 21.031 -13.102 1 96.19 425 GLU B C 1
ATOM 7179 O O . GLU B 1 425 ? -2.404 20.828 -12.664 1 96.19 425 GLU B O 1
ATOM 7184 N N . GLY B 1 426 ? -0.977 21.797 -14.164 1 97.06 426 GLY B N 1
ATOM 7185 C CA . GLY B 1 426 ? -2.059 22.391 -14.93 1 97.06 426 GLY B CA 1
ATOM 7186 C C . GLY B 1 426 ? -2.373 23.812 -14.523 1 97.06 426 GLY B C 1
ATOM 7187 O O . GLY B 1 426 ? -3.111 24.516 -15.211 1 97.06 426 GLY B O 1
ATOM 7188 N N . GLU B 1 427 ? -1.826 24.266 -13.414 1 97.56 427 GLU B N 1
ATOM 7189 C CA . GLU B 1 427 ? -2.059 25.625 -12.938 1 97.56 427 GLU B CA 1
ATOM 7190 C C . GLU B 1 427 ? -0.982 26.578 -13.445 1 97.56 427 GLU B C 1
ATOM 7192 O O . GLU B 1 427 ? 0.151 26.172 -13.695 1 97.56 427 GLU B O 1
ATOM 7197 N N . VAL B 1 428 ? -1.374 27.844 -13.531 1 97.69 428 VAL B N 1
ATOM 7198 C CA . VAL B 1 428 ? -0.445 28.859 -14.016 1 97.69 428 VAL B CA 1
ATOM 7199 C C . VAL B 1 428 ? 0.402 29.391 -12.859 1 97.69 428 VAL B C 1
ATOM 7201 O O . VAL B 1 428 ? -0.127 29.734 -11.797 1 97.69 428 VAL B O 1
ATOM 7204 N N . ILE B 1 429 ? 1.744 29.344 -13.078 1 97.31 429 ILE B N 1
ATOM 7205 C CA . ILE B 1 429 ? 2.646 29.938 -12.102 1 97.31 429 ILE B CA 1
ATOM 7206 C C . ILE B 1 429 ? 2.652 31.469 -12.266 1 97.31 429 ILE B C 1
ATOM 7208 O O . ILE B 1 429 ? 3.346 32 -13.133 1 97.31 429 ILE B O 1
ATOM 7212 N N . GLU B 1 430 ? 1.97 32.094 -11.352 1 96.69 430 GLU B N 1
ATOM 7213 C CA . GLU B 1 430 ? 1.875 33.562 -11.438 1 96.69 430 GLU B CA 1
ATOM 7214 C C . GLU B 1 430 ? 2.914 34.219 -10.539 1 96.69 430 GLU B C 1
ATOM 7216 O O . GLU B 1 430 ? 3.67 33.531 -9.844 1 96.69 430 GLU B O 1
ATOM 7221 N N . LYS B 1 431 ? 2.928 35.531 -10.602 1 95.38 431 LYS B N 1
ATOM 7222 C CA . LYS B 1 431 ? 3.896 36.312 -9.828 1 95.38 431 LYS B CA 1
ATOM 7223 C C . LYS B 1 431 ? 3.729 36.062 -8.336 1 95.38 431 LYS B C 1
ATOM 7225 O O . LYS B 1 431 ? 4.715 35.875 -7.617 1 95.38 431 LYS B O 1
ATOM 7230 N N . ASP B 1 432 ? 2.533 36.031 -7.949 1 95.12 432 ASP B N 1
ATOM 7231 C CA . ASP B 1 432 ? 2.277 35.844 -6.523 1 95.12 432 ASP B CA 1
ATOM 7232 C C . ASP B 1 432 ? 2.67 34.469 -6.059 1 95.12 432 ASP B C 1
ATOM 7234 O O . ASP B 1 432 ? 3.023 34.25 -4.895 1 95.12 432 ASP B O 1
ATOM 7238 N N . THR B 1 433 ? 2.586 33.469 -6.984 1 95.19 433 THR B N 1
ATOM 7239 C CA . THR B 1 433 ? 3.047 32.125 -6.664 1 95.19 433 THR B CA 1
ATOM 7240 C C . THR B 1 433 ? 4.547 32.094 -6.391 1 95.19 433 THR B C 1
ATOM 7242 O O . THR B 1 433 ? 5.004 31.516 -5.41 1 95.19 433 THR B O 1
ATOM 7245 N N . ILE B 1 434 ? 5.266 32.781 -7.188 1 95.31 434 ILE B N 1
ATOM 7246 C CA . ILE B 1 434 ? 6.715 32.812 -7.055 1 95.31 434 ILE B CA 1
ATOM 7247 C C . ILE B 1 434 ? 7.09 33.562 -5.77 1 95.31 434 ILE B C 1
ATOM 7249 O O . ILE B 1 434 ? 7.988 33.125 -5.043 1 95.31 434 ILE B O 1
ATOM 7253 N N . GLU B 1 435 ? 6.379 34.656 -5.508 1 93.62 435 GLU B N 1
ATOM 7254 C CA . GLU B 1 435 ? 6.625 35.406 -4.289 1 93.62 435 GLU B CA 1
ATOM 7255 C C . GLU B 1 435 ? 6.355 34.562 -3.045 1 93.62 435 GLU B C 1
ATOM 7257 O O . GLU B 1 435 ? 7.117 34.625 -2.078 1 93.62 435 GLU B O 1
ATOM 7262 N N . TYR B 1 436 ? 5.297 33.844 -3.15 1 92.62 436 TYR B N 1
ATOM 7263 C CA . TYR B 1 436 ? 4.938 32.969 -2.035 1 92.62 436 TYR B CA 1
ATOM 7264 C C . TYR B 1 436 ? 5.984 31.891 -1.833 1 92.62 436 TYR B C 1
ATOM 7266 O O . TYR B 1 436 ? 6.387 31.609 -0.702 1 92.62 436 TYR B O 1
ATOM 7274 N N . LEU B 1 437 ? 6.406 31.234 -2.891 1 91.94 437 LEU B N 1
ATOM 7275 C CA . LEU B 1 437 ? 7.43 30.203 -2.826 1 91.94 437 LEU B CA 1
ATOM 7276 C C . LEU B 1 437 ? 8.734 30.75 -2.277 1 91.94 437 LEU B C 1
ATOM 7278 O O . LEU B 1 437 ? 9.453 30.062 -1.55 1 91.94 437 LEU B O 1
ATOM 7282 N N . GLN B 1 438 ? 9.023 31.953 -2.65 1 89.94 438 GLN B N 1
ATOM 7283 C CA . GLN B 1 438 ? 10.219 32.625 -2.139 1 89.94 438 GLN B CA 1
ATOM 7284 C C . GLN B 1 438 ? 10.148 32.781 -0.625 1 89.94 438 GLN B C 1
ATOM 7286 O O . GLN B 1 438 ? 11.148 32.656 0.072 1 89.94 438 GLN B O 1
ATOM 7291 N N . GLU B 1 439 ? 9.031 33.125 -0.233 1 84.75 439 GLU B N 1
ATOM 7292 C CA . GLU B 1 439 ? 8.828 33.281 1.206 1 84.75 439 GLU B CA 1
ATOM 7293 C C . GLU B 1 439 ? 9.008 31.953 1.929 1 84.75 439 GLU B C 1
ATOM 7295 O O . GLU B 1 439 ? 9.523 31.922 3.049 1 84.75 439 GLU B O 1
ATOM 7300 N N . LEU B 1 440 ? 8.5 30.938 1.329 1 84.69 440 LEU B N 1
ATOM 7301 C CA . LEU B 1 440 ? 8.516 29.609 1.949 1 84.69 440 LEU B CA 1
ATOM 7302 C C . LEU B 1 440 ? 9.922 29.031 1.946 1 84.69 440 LEU B C 1
ATOM 7304 O O . LEU B 1 440 ? 10.344 28.406 2.928 1 84.69 440 LEU B O 1
ATOM 7308 N N . PHE B 1 441 ? 10.602 29.188 0.796 1 86.19 441 PHE B N 1
ATOM 7309 C CA . PHE B 1 441 ? 11.828 28.422 0.607 1 86.19 441 PHE B CA 1
ATOM 7310 C C . PHE B 1 441 ? 13.055 29.328 0.677 1 86.19 441 PHE B C 1
ATOM 7312 O O . PHE B 1 441 ? 14.18 28.844 0.844 1 86.19 441 PHE B O 1
ATOM 7319 N N . GLY B 1 442 ? 12.898 30.609 0.478 1 84.56 442 GLY B N 1
ATOM 7320 C CA . GLY B 1 442 ? 14.008 31.562 0.425 1 84.56 442 GLY B CA 1
ATOM 7321 C C . GLY B 1 442 ? 14.391 31.938 -0.99 1 84.56 442 GLY B C 1
ATOM 7322 O O . GLY B 1 442 ? 14.141 31.188 -1.935 1 84.56 442 GLY B O 1
ATOM 7323 N N . LYS B 1 443 ? 15.031 33.031 -1.103 1 88.31 443 LYS B N 1
ATOM 7324 C CA . LYS B 1 443 ? 15.406 33.594 -2.4 1 88.31 443 LYS B CA 1
ATOM 7325 C C . LYS B 1 443 ? 16.422 32.688 -3.107 1 88.31 443 LYS B C 1
ATOM 7327 O O . LYS B 1 443 ? 16.344 32.5 -4.324 1 88.31 443 LYS B O 1
ATOM 7332 N N . GLU B 1 444 ? 17.328 32.156 -2.398 1 90.38 444 GLU B N 1
ATOM 7333 C CA . GLU B 1 444 ? 18.359 31.297 -2.982 1 90.38 444 GLU B CA 1
ATOM 7334 C C . GLU B 1 444 ? 17.781 30.016 -3.564 1 90.38 444 GLU B C 1
ATOM 7336 O O . GLU B 1 444 ? 18.172 29.594 -4.648 1 90.38 444 GLU B O 1
ATOM 7341 N N . PHE B 1 445 ? 16.828 29.484 -2.859 1 87.81 445 PHE B N 1
ATOM 7342 C CA . PHE B 1 445 ? 16.172 28.266 -3.316 1 87.81 445 PHE B CA 1
ATOM 7343 C C . PHE B 1 445 ? 15.469 28.5 -4.648 1 87.81 445 PHE B C 1
ATOM 7345 O O . PHE B 1 445 ? 15.578 27.672 -5.562 1 87.81 445 PHE B O 1
ATOM 7352 N N . ILE B 1 446 ? 14.812 29.547 -4.805 1 91.56 446 ILE B N 1
ATOM 7353 C CA . ILE B 1 446 ? 14.016 29.859 -5.988 1 91.56 446 ILE B CA 1
ATOM 7354 C C . ILE B 1 446 ? 14.938 30.094 -7.184 1 91.56 446 ILE B C 1
ATOM 7356 O O . ILE B 1 446 ? 14.602 29.75 -8.312 1 91.56 446 ILE B O 1
ATOM 7360 N N . LYS B 1 447 ? 16.109 30.641 -6.871 1 93.06 447 LYS B N 1
ATOM 7361 C CA . LYS B 1 447 ? 17.062 30.953 -7.926 1 93.06 447 LYS B CA 1
ATOM 7362 C C . LYS B 1 447 ? 17.797 29.703 -8.391 1 93.06 447 LYS B C 1
ATOM 7364 O O . LYS B 1 447 ? 18.188 29.594 -9.555 1 93.06 447 LYS B O 1
ATOM 7369 N N . GLU B 1 448 ? 17.906 28.766 -7.512 1 93.69 448 GLU B N 1
ATOM 7370 C CA . GLU B 1 448 ? 18.781 27.625 -7.781 1 93.69 448 GLU B CA 1
ATOM 7371 C C . GLU B 1 448 ? 17.984 26.422 -8.258 1 93.69 448 GLU B C 1
ATOM 7373 O O . GLU B 1 448 ? 18.516 25.547 -8.953 1 93.69 448 GLU B O 1
ATOM 7378 N N . ASN B 1 449 ? 16.719 26.406 -7.883 1 93.12 449 ASN B N 1
ATOM 7379 C CA . ASN B 1 449 ? 15.938 25.203 -8.18 1 93.12 449 ASN B CA 1
ATOM 7380 C C . ASN B 1 449 ? 15.039 25.391 -9.398 1 93.12 449 ASN B C 1
ATOM 7382 O O . ASN B 1 449 ? 14.68 26.531 -9.734 1 93.12 449 ASN B O 1
ATOM 7386 N N . GLU B 1 450 ? 14.812 24.281 -10 1 94.69 450 GLU B N 1
ATOM 7387 C CA . GLU B 1 450 ? 14.023 24.281 -11.227 1 94.69 450 GLU B CA 1
ATOM 7388 C C . GLU B 1 450 ? 12.656 23.641 -11.008 1 94.69 450 GLU B C 1
ATOM 7390 O O . GLU B 1 450 ? 12.422 22.984 -9.992 1 94.69 450 GLU B O 1
ATOM 7395 N N . VAL B 1 451 ? 11.766 23.953 -11.93 1 94.44 451 VAL B N 1
ATOM 7396 C CA . VAL B 1 451 ? 10.438 23.359 -11.969 1 94.44 451 VAL B CA 1
ATOM 7397 C C . VAL B 1 451 ? 10.117 22.906 -13.391 1 94.44 451 VAL B C 1
ATOM 7399 O O . VAL B 1 451 ? 10.594 23.5 -14.359 1 94.44 451 VAL B O 1
ATOM 7402 N N . ASP B 1 452 ? 9.398 21.828 -13.461 1 94.31 452 ASP B N 1
ATOM 7403 C CA . ASP B 1 452 ? 8.922 21.391 -14.766 1 94.31 452 ASP B CA 1
ATOM 7404 C C . ASP B 1 452 ? 7.707 22.188 -15.211 1 94.31 452 ASP B C 1
ATOM 7406 O O . ASP B 1 452 ? 6.738 22.344 -14.461 1 94.31 452 ASP B O 1
ATOM 7410 N N . VAL B 1 453 ? 7.734 22.734 -16.438 1 96.81 453 VAL B N 1
ATOM 7411 C CA . VAL B 1 453 ? 6.617 23.5 -17 1 96.81 453 VAL B CA 1
ATOM 7412 C C . VAL B 1 453 ? 6.258 22.953 -18.375 1 96.81 453 VAL B C 1
ATOM 7414 O O . VAL B 1 453 ? 7.023 22.188 -18.969 1 96.81 453 VAL B O 1
ATOM 7417 N N . ILE B 1 454 ? 5.031 23.266 -18.844 1 95.94 454 ILE B N 1
ATOM 7418 C CA . ILE B 1 454 ? 4.586 22.859 -20.156 1 95.94 454 ILE B CA 1
ATOM 7419 C C . ILE B 1 454 ? 5.23 23.75 -21.219 1 95.94 454 ILE B C 1
ATOM 7421 O O . ILE B 1 454 ? 5.242 24.969 -21.094 1 95.94 454 ILE B O 1
ATOM 7425 N N . GLU B 1 455 ? 5.871 23.078 -22.219 1 89.56 455 GLU B N 1
ATOM 7426 C CA . GLU B 1 455 ? 6.488 23.797 -23.328 1 89.56 455 GLU B CA 1
ATOM 7427 C C . GLU B 1 455 ? 5.434 24.391 -24.25 1 89.56 455 GLU B C 1
ATOM 7429 O O . GLU B 1 455 ? 4.434 23.734 -24.562 1 89.56 455 GLU B O 1
ATOM 7434 N N . GLU B 1 456 ? 5.297 25.703 -24.297 1 71.5 456 GLU B N 1
ATOM 7435 C CA . GLU B 1 456 ? 4.395 26.344 -25.25 1 71.5 456 GLU B CA 1
ATOM 7436 C C . GLU B 1 456 ? 4.613 25.812 -26.656 1 71.5 456 GLU B C 1
ATOM 7438 O O . GLU B 1 456 ? 5.754 25.609 -27.078 1 71.5 456 GLU B O 1
ATOM 7443 N N . GLY B 1 457 ? 3.826 24.797 -27.328 1 48.06 457 GLY B N 1
ATOM 7444 C CA . GLY B 1 457 ? 3.896 24.531 -28.75 1 48.06 457 GLY B CA 1
ATOM 7445 C C . GLY B 1 457 ? 3.75 25.797 -29.594 1 48.06 457 GLY B C 1
ATOM 7446 O O . GLY B 1 457 ? 3.234 26.812 -29.109 1 48.06 457 GLY B O 1
#

Sequence (914 aa):
MRRILENLKILNNLKTYNFLRLHMPGHKGREEIFPDIIKNIYPGFDLTETLWTDNLLEPRGYIKEFLDGINTFFGSNYSFLSLQGSTHLIQASIAAFSNPYDSILINRDAHKSIYNIAKILKLDIEYIYPQYDDSLGIFTYIDVKHFENVLQTSKSQIVVITSPSYYGIEQNIKALSDIAKKYQKKLIVDQAHGGYYKFVGKTTALDSGADICILSLHKTLPCPNQSALLLSNLADINNKKLSATLGYLHTTSPSYVLLAWSEYGIEFSKMFGRQLFEELITKLEKLCKPILEYTNYVYRDVDVLKLLLNFDKAGKNRGFVKNLLERYSIVPELLDQNRILFYFSLVDALFNFETLESFFYDIIKEKGKEKLEKKFLSPPRPKKALKIYEVDGAKKRKIKICEAKDFICAQAIIPYPPGFPVVVEGEVIEKDTIEYLQELFGKEFIKENEVDVIEEGMRRILENLKILNNLKTYNFLRLHMPGHKGREEIFPDIIKNIYPGFDLTETLWTDNLLEPRGYIKEFLDGINTFFGSNYSFLSLQGSTHLIQASIAAFSNPYDSILINRDAHKSIYNIAKILKLDIEYIYPQYDDSLGIFTYIDVKHFENVLQTSKSQIVVITSPSYYGIEQNIKALSDIAKKYQKKLIVDQAHGGYYKFVGKTTALDSGADICILSLHKTLPCPNQSALLLSNLADINNKKLSATLGYLHTTSPSYVLLAWSEYGIEFSKMFGRQLFEELITKLEKLCKPILEYTNYVYRDVDVLKLLLNFDKAGKNRGFVKNLLERYSIVPELLDQNRILFYFSLVDALFNFETLESFFYDIIKEKGKEKLEKKFLSPPRPKKALKIYEVDGAKKRKIKICEAKDFICAQAIIPYPPGFPVVVEGEVIEKDTIEYLQELFGKEFIKENEVDVIEEG